Protein AF-0000000073383209 (afdb_homodimer)

InterPro domains:
  IPR020946 Flavin monooxygenase-like [PF00743] (28-211)
  IPR036188 FAD/NAD(P)-binding domain superfamily [G3DSA:3.50.50.60] (12-182)
  IPR036188 FAD/NAD(P)-binding domain superfamily [G3DSA:3.50.50.60] (376-555)
  IPR036188 FAD/NAD(P)-binding domain superfamily [SSF51905] (26-517)
  IPR036188 FAD/NAD(P)-binding domain superfamily [SSF51905] (165-401)
  IPR050775 Baeyer-Villiger monooxygenase-like [PTHR43098] (10-554)

pLDDT: mean 94.43, std 7.64, range [43.81, 98.88]

Solvent-accessible surface area (backbone atoms only — not comparable to full-atom values): 56831 Å² total; per-residue (Å²): 121,82,70,86,75,59,72,65,75,47,40,54,83,70,70,62,55,76,76,39,21,56,72,32,79,41,45,29,39,28,32,20,39,17,69,46,21,47,53,39,47,57,48,37,51,74,71,70,42,51,57,38,27,34,18,46,47,88,63,69,36,36,68,46,62,36,32,49,35,62,58,37,55,52,85,50,48,61,79,56,62,46,71,87,50,62,80,60,42,77,87,53,79,61,67,33,40,48,42,33,26,68,54,48,46,52,48,43,52,49,38,31,72,68,66,56,50,68,84,39,42,22,57,18,33,27,63,48,27,32,37,51,38,77,89,79,36,27,32,42,35,30,30,67,70,68,32,33,34,36,18,47,30,40,38,42,21,58,43,31,70,56,24,70,44,74,78,88,47,48,42,57,86,51,36,69,48,51,61,39,40,44,72,62,28,58,91,64,85,78,85,40,67,76,28,33,32,36,33,38,28,39,47,61,62,22,46,29,32,46,52,52,39,49,87,48,29,41,29,35,39,38,36,29,62,59,64,51,68,58,38,47,37,70,76,47,78,43,57,65,66,64,50,60,36,33,51,84,47,43,69,49,49,54,55,34,10,48,64,12,46,34,26,34,85,49,34,57,35,92,50,44,57,82,78,42,53,70,68,52,42,52,52,51,51,48,47,30,56,70,68,18,40,58,32,62,67,54,35,27,49,59,37,30,55,52,32,71,71,43,17,49,56,56,38,51,53,50,36,54,62,52,41,74,51,36,78,50,68,69,56,25,44,63,55,45,41,92,63,69,94,56,70,54,70,48,47,84,58,32,67,33,87,52,49,60,50,37,62,62,38,91,43,28,44,80,40,77,25,66,93,38,41,79,58,32,30,36,54,51,28,44,27,30,64,85,63,55,71,47,71,39,45,36,38,38,40,25,69,57,48,37,46,37,54,39,36,61,41,64,25,44,36,30,29,68,85,67,49,41,48,47,66,67,36,58,85,37,82,63,31,31,83,17,30,32,33,55,49,36,55,40,37,36,40,36,45,24,44,44,19,41,35,93,63,32,43,63,46,42,51,24,48,58,47,35,52,50,51,45,52,51,51,51,49,30,64,73,68,44,41,50,40,43,27,42,31,64,66,40,16,51,52,38,43,51,48,30,47,52,47,33,69,60,34,51,40,82,78,41,87,19,74,53,22,38,30,82,56,87,83,54,48,85,38,71,39,31,32,66,72,28,40,34,60,48,54,54,58,55,53,67,30,58,92,78,46,67,55,43,48,78,40,67,104,124,82,70,85,76,60,73,64,74,48,40,54,82,70,71,62,56,78,76,39,21,55,71,34,79,40,46,28,38,28,34,20,38,18,67,44,21,48,51,40,48,58,48,38,50,74,71,72,44,51,57,39,28,35,17,45,46,88,62,68,36,38,67,46,61,36,32,50,36,62,58,38,54,53,82,49,47,60,79,55,62,45,71,85,50,62,78,61,44,77,88,52,81,59,66,34,40,48,42,34,27,69,54,49,47,52,48,43,53,50,39,32,73,69,67,56,51,66,82,39,41,24,59,18,33,27,63,50,28,34,38,51,38,76,88,80,36,27,33,44,35,31,32,67,71,69,32,32,34,37,17,45,32,39,36,41,21,59,44,30,70,56,25,70,45,74,80,89,47,50,43,57,86,52,36,69,46,49,61,40,40,44,74,60,28,59,92,63,84,79,87,43,69,76,29,33,33,36,33,39,28,38,47,61,62,22,45,29,31,46,52,51,40,50,86,48,28,42,28,36,39,38,36,31,63,59,64,50,67,57,39,47,36,70,77,47,78,44,55,66,65,64,51,61,36,35,51,84,45,43,68,48,50,54,54,36,11,48,64,12,46,36,25,36,86,50,33,57,36,93,49,42,58,81,78,42,53,72,67,52,44,51,52,51,52,49,48,30,58,70,67,19,40,56,33,61,66,53,35,28,48,61,40,31,56,52,30,71,71,43,17,48,56,54,38,50,54,50,37,56,62,52,42,73,52,35,79,50,68,68,57,25,42,63,56,44,41,91,64,69,94,57,68,55,69,48,45,84,57,32,66,31,88,53,49,61,50,37,63,63,39,91,46,28,43,81,41,78,25,65,93,37,42,78,59,31,30,35,55,50,28,44,27,30,64,86,62,53,71,46,71,38,45,36,38,38,41,24,70,56,47,36,47,37,52,40,36,63,42,65,26,44,37,31,30,68,85,65,48,41,48,47,67,67,38,57,86,38,82,62,31,32,83,17,29,33,32,54,48,38,54,39,37,36,40,38,45,23,44,44,19,42,35,93,61,31,41,63,44,42,50,24,47,58,49,36,51,51,50,46,53,50,50,51,50,29,63,74,67,44,42,49,39,43,28,42,32,64,67,40,16,52,53,38,44,50,49,29,46,53,47,32,68,60,34,50,41,81,77,42,86,19,75,55,22,38,30,81,57,86,84,52,47,84,40,71,39,31,32,66,73,28,39,34,61,47,54,53,58,56,52,67,29,58,91,78,45,66,56,42,48,77,39,66,107

Sequence (1110 aa):
MPVRRELADNATRGPTDGNYADELDVDVLIVGAGFGGIYSLYEMRKLGLKAVIYEAGNDIGGTWRWNCYPGAGVDSEVPEYQLSIPETWKDWTWSTNYPNYEDLRKYFDHVDKVLDIKKDCAFNSVVVGAHFHTVEGRWHIRTADGRTARAKYFIIAAGFAAKRYIPEWPGIEKFKGIVHHSSFWPDEKIDVRGKRCAIIGTGASGVQVTQAWGPEAGELKVFQRTPNLAVPMRKRSLTVEEQEGAKAFYPELFRYREKCFAGFLYTWCERGVFEDSEEEREQFLEKLWSDGGFRYWVANYKDYLYDAKANRVVYDFWRKKVRERINDPKDQELLAPSEPPHPWGVKRPCLEYDYYEQFNRPNVDLVDIKDNSIVDFTEKGIKLQDGTEYEFDVVCIATGFDITTGGMTSMGLHSIHGDSLKEEWKSGAFTYLGMTVSGYPNMFHLYGPHGPTLLSNGPTTVEIQGRWIADAIKQMERQGIKYINPTAKAAKEWKAKINELSDKTLFPTTKSTYMGGSMPGKVFEQVNYAGGEYPYSKEIRAVLPKFNGFDIVKRMPVRRELADNATRGPTDGNYADELDVDVLIVGAGFGGIYSLYEMRKLGLKAVIYEAGNDIGGTWRWNCYPGAGVDSEVPEYQLSIPETWKDWTWSTNYPNYEDLRKYFDHVDKVLDIKKDCAFNSVVVGAHFHTVEGRWHIRTADGRTARAKYFIIAAGFAAKRYIPEWPGIEKFKGIVHHSSFWPDEKIDVRGKRCAIIGTGASGVQVTQAWGPEAGELKVFQRTPNLAVPMRKRSLTVEEQEGAKAFYPELFRYREKCFAGFLYTWCERGVFEDSEEEREQFLEKLWSDGGFRYWVANYKDYLYDAKANRVVYDFWRKKVRERINDPKDQELLAPSEPPHPWGVKRPCLEYDYYEQFNRPNVDLVDIKDNSIVDFTEKGIKLQDGTEYEFDVVCIATGFDITTGGMTSMGLHSIHGDSLKEEWKSGAFTYLGMTVSGYPNMFHLYGPHGPTLLSNGPTTVEIQGRWIADAIKQMERQGIKYINPTAKAAKEWKAKINELSDKTLFPTTKSTYMGGSMPGKVFEQVNYAGGEYPYSKEIRAVLPKFNGFDIVKR

Structure (mmCIF, N/CA/C/O backbone):
data_AF-0000000073383209-model_v1
#
loop_
_entity.id
_entity.type
_entity.pdbx_description
1 polymer 'Steroid monooxygenase'
#
loop_
_atom_site.group_PDB
_atom_site.id
_atom_site.type_symbol
_atom_site.label_atom_id
_atom_site.label_alt_id
_atom_site.label_comp_id
_atom_site.label_asym_id
_atom_site.label_entity_id
_atom_site.label_seq_id
_atom_site.pdbx_PDB_ins_code
_atom_site.Cartn_x
_atom_site.Cartn_y
_atom_site.Cartn_z
_atom_site.occupancy
_atom_site.B_iso_or_equiv
_atom_site.auth_seq_id
_atom_site.auth_comp_id
_atom_site.auth_asym_id
_atom_site.auth_atom_id
_atom_site.pdbx_PDB_model_num
ATOM 1 N N . MET A 1 1 ? 0.176 41.156 29.25 1 43.81 1 MET A N 1
ATOM 2 C CA . MET A 1 1 ? 1.408 40.906 28.5 1 43.81 1 MET A CA 1
ATOM 3 C C . MET A 1 1 ? 1.135 40.844 27 1 43.81 1 MET A C 1
ATOM 5 O O . MET A 1 1 ? 0.091 40.344 26.578 1 43.81 1 MET A O 1
ATOM 9 N N . PRO A 1 2 ? 1.908 41.656 26.266 1 52.34 2 PRO A N 1
ATOM 10 C CA . PRO A 1 2 ? 1.666 41.688 24.828 1 52.34 2 PRO A CA 1
ATOM 11 C C . PRO A 1 2 ? 1.692 40.281 24.188 1 52.34 2 PRO A C 1
ATOM 13 O O . PRO A 1 2 ? 2.418 39.406 24.656 1 52.34 2 PRO A O 1
ATOM 16 N N . VAL A 1 3 ? 0.659 39.969 23.406 1 59.34 3 VAL A N 1
ATOM 17 C CA . VAL A 1 3 ? 0.584 38.75 22.641 1 59.34 3 VAL A CA 1
ATOM 18 C C . VAL A 1 3 ? 1.879 38.531 21.859 1 59.34 3 VAL A C 1
ATOM 20 O O . VAL A 1 3 ? 2.334 39.438 21.156 1 59.34 3 VAL A O 1
ATOM 23 N N . ARG A 1 4 ? 2.693 37.562 22.297 1 59.03 4 ARG A N 1
ATOM 24 C CA . ARG A 1 4 ? 3.924 37.219 21.578 1 59.03 4 ARG A CA 1
ATOM 25 C C . ARG A 1 4 ? 3.643 36.938 20.109 1 59.03 4 ARG A C 1
ATOM 27 O O . ARG A 1 4 ? 2.775 36.094 19.797 1 59.03 4 ARG A O 1
ATOM 34 N N . ARG A 1 5 ? 4.309 37.594 19.141 1 59.88 5 ARG A N 1
ATOM 35 C CA . ARG A 1 5 ? 3.955 37.469 17.734 1 59.88 5 ARG A CA 1
ATOM 36 C C . ARG A 1 5 ? 5.094 36.844 16.938 1 59.88 5 ARG A C 1
ATOM 38 O O . ARG A 1 5 ? 4.863 36.188 15.914 1 59.88 5 ARG A O 1
ATOM 45 N N . GLU A 1 6 ? 6.34 37 17.453 1 61.88 6 GLU A N 1
ATOM 46 C CA . GLU A 1 6 ? 7.414 36.594 16.547 1 61.88 6 GLU A CA 1
ATOM 47 C C . GLU A 1 6 ? 8.328 35.562 17.188 1 61.88 6 GLU A C 1
ATOM 49 O O . GLU A 1 6 ? 8.641 35.625 18.375 1 61.88 6 GLU A O 1
ATOM 54 N N . LEU A 1 7 ? 8.797 34.625 16.422 1 65.25 7 LEU A N 1
ATOM 55 C CA . LEU A 1 7 ? 9.695 33.562 16.828 1 65.25 7 LEU A CA 1
ATOM 56 C C . LEU A 1 7 ? 11.047 34.125 17.266 1 65.25 7 LEU A C 1
ATOM 58 O O . LEU A 1 7 ? 11.695 33.562 18.156 1 65.25 7 LEU A O 1
ATOM 62 N N . ALA A 1 8 ? 11.523 35.125 16.688 1 63.34 8 ALA A N 1
ATOM 63 C CA . ALA A 1 8 ? 12.828 35.719 16.953 1 63.34 8 ALA A CA 1
ATOM 64 C C . ALA A 1 8 ? 12.953 36.125 18.422 1 63.34 8 ALA A C 1
ATOM 66 O O . ALA A 1 8 ? 14.062 36.188 18.953 1 63.34 8 ALA A O 1
ATOM 67 N N . ASP A 1 9 ? 11.781 36.312 19 1 65.12 9 ASP A N 1
ATOM 68 C CA . ASP A 1 9 ? 11.773 36.75 20.391 1 65.12 9 ASP A CA 1
ATOM 69 C C . ASP A 1 9 ? 12.227 35.625 21.328 1 65.12 9 ASP A C 1
ATOM 71 O O . ASP A 1 9 ? 12.539 35.844 22.484 1 65.12 9 ASP A O 1
ATOM 75 N N . ASN A 1 10 ? 12.367 34.5 20.781 1 68.69 10 ASN A N 1
ATOM 76 C CA . ASN A 1 10 ? 12.789 33.344 21.578 1 68.69 10 ASN A CA 1
ATOM 77 C C . ASN A 1 10 ? 14.305 33.219 21.594 1 68.69 10 ASN A C 1
ATOM 79 O O . ASN A 1 10 ? 14.844 32.375 22.344 1 68.69 10 ASN A O 1
ATOM 83 N N . ALA A 1 11 ? 15 33.969 20.812 1 76.06 11 ALA A N 1
ATOM 84 C CA . ALA A 1 11 ? 16.453 33.844 20.703 1 76.06 11 ALA A CA 1
ATOM 85 C C . ALA A 1 11 ? 17.141 34.281 22 1 76.06 11 ALA A C 1
ATOM 87 O O . ALA A 1 11 ? 16.781 35.281 22.594 1 76.06 11 ALA A O 1
ATOM 88 N N . THR A 1 12 ? 17.922 33.406 22.547 1 76.56 12 THR A N 1
ATOM 89 C CA . THR A 1 12 ? 18.75 33.75 23.703 1 76.56 12 THR A CA 1
ATOM 90 C C . THR A 1 12 ? 20.219 33.406 23.438 1 76.56 12 THR A C 1
ATOM 92 O O . THR A 1 12 ? 20.516 32.375 22.812 1 76.56 12 THR A O 1
ATOM 95 N N . ARG A 1 13 ? 21.062 34.438 23.766 1 76.75 13 ARG A N 1
ATOM 96 C CA . ARG A 1 13 ? 22.484 34.188 23.578 1 76.75 13 ARG A CA 1
ATOM 97 C C . ARG A 1 13 ? 23.062 33.375 24.75 1 76.75 13 ARG A C 1
ATOM 99 O O . ARG A 1 13 ? 22.938 33.812 25.906 1 76.75 13 ARG A O 1
ATOM 106 N N . GLY A 1 14 ? 23.25 32.156 24.531 1 69.94 14 GLY A N 1
ATOM 107 C CA . GLY A 1 14 ? 23.828 31.297 25.562 1 69.94 14 GLY A CA 1
ATOM 108 C C . GLY A 1 14 ? 25.281 30.938 25.312 1 69.94 14 GLY A C 1
ATOM 109 O O . GLY A 1 14 ? 26.094 31.828 25.016 1 69.94 14 GLY A O 1
ATOM 110 N N . PRO A 1 15 ? 25.656 29.641 25.359 1 77.75 15 PRO A N 1
ATOM 111 C CA . PRO A 1 15 ? 27.016 29.141 25.156 1 77.75 15 PRO A CA 1
ATOM 112 C C . PRO A 1 15 ? 27.562 29.469 23.766 1 77.75 15 PRO A C 1
ATOM 114 O O . PRO A 1 15 ? 26.781 29.703 22.828 1 77.75 15 PRO A O 1
ATOM 117 N N . THR A 1 16 ? 28.812 29.531 23.656 1 84.69 16 THR A N 1
ATOM 118 C CA . THR A 1 16 ? 29.422 29.906 22.375 1 84.69 16 THR A CA 1
ATOM 119 C C . THR A 1 16 ? 30.344 28.781 21.875 1 84.69 16 THR A C 1
ATOM 121 O O . THR A 1 16 ? 31.281 29.047 21.125 1 84.69 16 THR A O 1
ATOM 124 N N . ASP A 1 17 ? 30.156 27.578 22.328 1 87.88 17 ASP A N 1
ATOM 125 C CA . ASP A 1 17 ? 30.984 26.453 21.922 1 87.88 17 ASP A CA 1
ATOM 126 C C . ASP A 1 17 ? 30.125 25.344 21.297 1 87.88 17 ASP A C 1
ATOM 128 O O . ASP A 1 17 ? 28.906 25.391 21.375 1 87.88 17 ASP A O 1
ATOM 132 N N . GLY A 1 18 ? 30.828 24.438 20.578 1 93.19 18 GLY A N 1
ATOM 133 C CA . GLY A 1 18 ? 30.109 23.328 19.969 1 93.19 18 GLY A CA 1
ATOM 134 C C . GLY A 1 18 ? 29.109 23.766 18.922 1 93.19 18 GLY A C 1
ATOM 135 O O . GLY A 1 18 ? 29.438 24.547 18.016 1 93.19 18 GLY A O 1
ATOM 136 N N . ASN A 1 19 ? 27.906 23.312 19.141 1 94.75 19 ASN A N 1
ATOM 137 C CA . ASN A 1 19 ? 26.859 23.625 18.172 1 94.75 19 ASN A CA 1
ATOM 138 C C . ASN A 1 19 ? 26.406 25.078 18.297 1 94.75 19 ASN A C 1
ATOM 140 O O . ASN A 1 19 ? 25.719 25.594 17.406 1 94.75 19 ASN A O 1
ATOM 144 N N . TYR A 1 20 ? 26.844 25.75 19.344 1 94.31 20 TYR A N 1
ATOM 145 C CA . TYR A 1 20 ? 26.484 27.125 19.609 1 94.31 20 TYR A CA 1
ATOM 146 C C . TYR A 1 20 ? 27.609 28.078 19.219 1 94.31 20 TYR A C 1
ATOM 148 O O . TYR A 1 20 ? 27.609 29.25 19.578 1 94.31 20 TYR A O 1
ATOM 156 N N . ALA A 1 21 ? 28.578 27.594 18.516 1 95 21 ALA A N 1
ATOM 157 C CA . ALA A 1 21 ? 29.734 28.406 18.125 1 95 21 ALA A CA 1
ATOM 158 C C . ALA A 1 21 ? 29.312 29.641 17.359 1 95 21 ALA A C 1
ATOM 160 O O . ALA A 1 21 ? 28.312 29.625 16.641 1 95 21 ALA A O 1
ATOM 161 N N . ASP A 1 22 ? 30.109 30.703 17.484 1 94.88 22 ASP A N 1
ATOM 162 C CA . ASP A 1 22 ? 29.844 31.953 16.781 1 94.88 22 ASP A CA 1
ATOM 163 C C . ASP A 1 22 ? 29.969 31.766 15.266 1 94.88 22 ASP A C 1
ATOM 165 O O . ASP A 1 22 ? 29.281 32.438 14.5 1 94.88 22 ASP A O 1
ATOM 169 N N . GLU A 1 23 ? 30.875 30.938 14.938 1 96.56 23 GLU A N 1
ATOM 170 C CA . GLU A 1 23 ? 31.062 30.562 13.539 1 96.56 23 GLU A CA 1
ATOM 171 C C . GLU A 1 23 ? 31.078 29.031 13.391 1 96.56 23 GLU A C 1
ATOM 173 O O . GLU A 1 23 ? 32.125 28.406 13.578 1 96.56 23 GLU A O 1
ATOM 178 N N . LEU A 1 24 ? 29.969 28.562 13 1 97.31 24 LEU A N 1
ATOM 179 C CA . LEU A 1 24 ? 29.844 27.109 12.875 1 97.31 24 LEU A CA 1
ATOM 180 C C . LEU A 1 24 ? 30.094 26.672 11.438 1 97.31 24 LEU A C 1
ATOM 182 O O . LEU A 1 24 ? 29.641 27.312 10.492 1 97.31 24 LEU A O 1
ATOM 186 N N . ASP A 1 25 ? 30.906 25.656 11.25 1 97.94 25 ASP A N 1
ATOM 187 C CA . ASP A 1 25 ? 31.156 25.062 9.953 1 97.94 25 ASP A CA 1
ATOM 188 C C . ASP A 1 25 ? 30.75 23.578 9.938 1 97.94 25 ASP A C 1
ATOM 190 O O . ASP A 1 25 ? 31.359 22.766 10.633 1 97.94 25 ASP A O 1
ATOM 194 N N . VAL A 1 26 ? 29.734 23.234 9.164 1 98.56 26 VAL A N 1
ATOM 195 C CA . VAL A 1 26 ? 29.203 21.875 9.164 1 98.56 26 VAL A CA 1
ATOM 196 C C . VAL A 1 26 ? 28.859 21.453 7.734 1 98.56 26 VAL A C 1
ATOM 198 O O . VAL A 1 26 ? 28.875 22.281 6.82 1 98.56 26 VAL A O 1
ATOM 201 N N . ASP A 1 27 ? 28.625 20.156 7.504 1 98.75 27 ASP A N 1
ATOM 202 C CA . ASP A 1 27 ? 28.188 19.688 6.199 1 98.75 27 ASP A CA 1
ATOM 203 C C . ASP A 1 27 ? 26.719 20.031 5.961 1 98.75 27 ASP A C 1
ATOM 205 O O . ASP A 1 27 ? 26.344 20.422 4.852 1 98.75 27 ASP A O 1
ATOM 209 N N . VAL A 1 28 ? 25.922 19.844 7.004 1 98.88 28 VAL A N 1
ATOM 210 C CA . VAL A 1 28 ? 24.469 20.047 6.883 1 98.88 28 VAL A CA 1
ATOM 211 C C . VAL A 1 28 ? 23.969 20.875 8.062 1 98.88 28 VAL A C 1
ATOM 213 O O . VAL A 1 28 ? 24.266 20.578 9.219 1 98.88 28 VAL A O 1
ATOM 216 N N . LEU A 1 29 ? 23.281 21.906 7.816 1 98.88 29 LEU A N 1
ATOM 217 C CA . LEU A 1 29 ? 22.516 22.609 8.836 1 98.88 29 LEU A CA 1
ATOM 218 C C . LEU A 1 29 ? 21.016 22.391 8.664 1 98.88 29 LEU A C 1
ATOM 220 O O . LEU A 1 29 ? 20.484 22.578 7.57 1 98.88 29 LEU A O 1
ATOM 224 N N . ILE A 1 30 ? 20.375 21.922 9.703 1 98.81 30 ILE A N 1
ATOM 225 C CA . ILE A 1 30 ? 18.938 21.641 9.719 1 98.81 30 ILE A CA 1
ATOM 226 C C . ILE A 1 30 ? 18.219 22.656 10.609 1 98.81 30 ILE A C 1
ATOM 228 O O . ILE A 1 30 ? 18.672 22.953 11.711 1 98.81 30 ILE A O 1
ATOM 232 N N . VAL A 1 31 ? 17.156 23.203 10.094 1 97.44 31 VAL A N 1
ATOM 233 C CA . VAL A 1 31 ? 16.375 24.156 10.883 1 97.44 31 VAL A CA 1
ATOM 234 C C . VAL A 1 31 ? 15.102 23.5 11.391 1 97.44 31 VAL A C 1
ATOM 236 O O . VAL A 1 31 ? 14.227 23.125 10.602 1 97.44 31 VAL A O 1
ATOM 239 N N . GLY A 1 32 ? 14.953 23.375 12.719 1 96.5 32 GLY A N 1
ATOM 240 C CA . GLY A 1 32 ? 13.781 22.781 13.336 1 96.5 32 GLY A CA 1
ATOM 241 C C . GLY A 1 32 ? 14.039 21.375 13.867 1 96.5 32 GLY A C 1
ATOM 242 O O . GLY A 1 32 ? 14.602 20.531 13.172 1 96.5 32 GLY A O 1
ATOM 243 N N . ALA A 1 33 ? 13.578 21.172 15.109 1 97.38 33 ALA A N 1
ATOM 244 C CA . ALA A 1 33 ? 13.82 19.891 15.758 1 97.38 33 ALA A CA 1
ATOM 245 C C . ALA A 1 33 ? 12.508 19.156 16.016 1 97.38 33 ALA A C 1
ATOM 247 O O . ALA A 1 33 ? 12.305 18.594 17.094 1 97.38 33 ALA A O 1
ATOM 248 N N . GLY A 1 34 ? 11.586 19.25 15.062 1 96.81 34 GLY A N 1
ATOM 249 C CA . GLY A 1 34 ? 10.414 18.375 15.055 1 96.81 34 GLY A CA 1
ATOM 250 C C . GLY A 1 34 ? 10.664 17.047 14.367 1 96.81 34 GLY A C 1
ATOM 251 O O . GLY A 1 34 ? 11.812 16.609 14.242 1 96.81 34 GLY A O 1
ATOM 252 N N . PHE A 1 35 ? 9.617 16.359 13.93 1 97.5 35 PHE A N 1
ATOM 253 C CA . PHE A 1 35 ? 9.727 15.07 13.258 1 97.5 35 PHE A CA 1
ATOM 254 C C . PHE A 1 35 ? 10.656 15.156 12.055 1 97.5 35 PHE A C 1
ATOM 256 O O . PHE A 1 35 ? 11.531 14.305 11.875 1 97.5 35 PHE A O 1
ATOM 263 N N . GLY A 1 36 ? 10.445 16.203 11.234 1 97.81 36 GLY A N 1
ATOM 264 C CA . GLY A 1 36 ? 11.227 16.359 10.016 1 97.81 36 GLY A CA 1
ATOM 265 C C . GLY A 1 36 ? 12.703 16.562 10.266 1 97.81 36 GLY A C 1
ATOM 266 O O . GLY A 1 36 ? 13.539 15.922 9.625 1 97.81 36 GLY A O 1
ATOM 267 N N . GLY A 1 37 ? 13.023 17.453 11.195 1 98.44 37 GLY A N 1
ATOM 268 C CA . GLY A 1 37 ? 14.414 17.719 11.523 1 98.44 37 GLY A CA 1
ATOM 269 C C . GLY A 1 37 ? 15.117 16.516 12.133 1 98.44 37 GLY A C 1
ATOM 270 O O . GLY A 1 37 ? 16.25 16.219 11.781 1 98.44 37 GLY A O 1
ATOM 271 N N . ILE A 1 38 ? 14.469 15.867 13.008 1 98.69 38 ILE A N 1
ATOM 272 C CA . ILE A 1 38 ? 15.047 14.719 13.688 1 98.69 38 ILE A CA 1
ATOM 273 C C . ILE A 1 38 ? 15.289 13.594 12.688 1 98.69 38 ILE A C 1
ATOM 275 O O . ILE A 1 38 ? 16.359 12.961 12.695 1 98.69 38 ILE A O 1
ATOM 279 N N . TYR A 1 39 ? 14.344 13.32 11.836 1 98.75 39 TYR A N 1
ATOM 280 C CA . TYR A 1 39 ? 14.516 12.289 10.812 1 98.75 39 TYR A CA 1
ATOM 281 C C . TYR A 1 39 ? 15.656 12.641 9.867 1 98.75 39 TYR A C 1
ATOM 283 O O . TYR A 1 39 ? 16.453 11.773 9.492 1 98.75 39 TYR A O 1
ATOM 291 N N . SER A 1 40 ? 15.727 13.906 9.453 1 98.75 40 SER A N 1
ATOM 292 C CA . SER A 1 40 ? 16.812 14.359 8.594 1 98.75 40 SER A CA 1
ATOM 293 C C . SER A 1 40 ? 18.172 14.156 9.266 1 98.75 40 SER A C 1
ATOM 295 O O . SER A 1 40 ? 19.109 13.656 8.648 1 98.75 40 SER A O 1
ATOM 297 N N . LEU A 1 41 ? 18.234 14.547 10.539 1 98.88 41 LEU A N 1
ATOM 298 C CA . LEU A 1 41 ? 19.484 14.352 11.289 1 98.88 41 LEU A CA 1
ATOM 299 C C . LEU A 1 41 ? 19.859 12.875 11.32 1 98.88 41 LEU A C 1
ATOM 301 O O . LEU A 1 41 ? 21.031 12.531 11.086 1 98.88 41 LEU A O 1
ATOM 305 N N . TYR A 1 42 ? 18.891 12.047 11.625 1 98.75 42 TYR A N 1
ATOM 306 C CA . TYR A 1 42 ? 19.078 10.602 11.68 1 98.75 42 TYR A CA 1
ATOM 307 C C . TYR A 1 42 ? 19.688 10.086 10.375 1 98.75 42 TYR A C 1
ATOM 309 O O . TYR A 1 42 ? 20.656 9.32 10.398 1 98.75 42 TYR A O 1
ATOM 317 N N . GLU A 1 43 ? 19.188 10.508 9.25 1 98.44 43 GLU A N 1
ATOM 318 C CA . GLU A 1 43 ? 19.656 10.07 7.938 1 98.44 43 GLU A CA 1
ATOM 319 C C . GLU A 1 43 ? 21.047 10.633 7.625 1 98.44 43 GLU A C 1
ATOM 321 O O . GLU A 1 43 ? 21.875 9.945 7.043 1 98.44 43 GLU A O 1
ATOM 326 N N . MET A 1 44 ? 21.281 11.914 7.973 1 98.75 44 MET A N 1
ATOM 327 C CA . MET A 1 44 ? 22.562 12.531 7.688 1 98.75 44 MET A CA 1
ATOM 328 C C . MET A 1 44 ? 23.688 11.859 8.477 1 98.75 44 MET A C 1
ATOM 330 O O . MET A 1 44 ? 24.797 11.711 7.984 1 98.75 44 MET A O 1
ATOM 334 N N . ARG A 1 45 ? 23.359 11.5 9.75 1 98.5 45 ARG A N 1
ATOM 335 C CA . ARG A 1 45 ? 24.312 10.766 10.57 1 98.5 45 ARG A CA 1
ATOM 336 C C . ARG A 1 45 ? 24.75 9.469 9.883 1 98.5 45 ARG A C 1
ATOM 338 O O . ARG A 1 45 ? 25.922 9.125 9.883 1 98.5 45 ARG A O 1
ATOM 345 N N . LYS A 1 46 ? 23.828 8.828 9.289 1 96.62 46 LYS A N 1
ATOM 346 C CA . LYS A 1 46 ? 24.109 7.562 8.609 1 96.62 46 LYS A CA 1
ATOM 347 C C . LYS A 1 46 ? 25.031 7.77 7.422 1 96.62 46 LYS A C 1
ATOM 349 O O . LYS A 1 46 ? 25.781 6.863 7.047 1 96.62 46 LYS A O 1
ATOM 354 N N . LEU A 1 47 ? 24.953 8.977 6.828 1 97.19 47 LEU A N 1
ATOM 355 C CA . LEU A 1 47 ? 25.797 9.297 5.68 1 97.19 47 LEU A CA 1
ATOM 356 C C . LEU A 1 47 ? 27.188 9.75 6.133 1 97.19 47 LEU A C 1
ATOM 358 O O . LEU A 1 47 ? 28.047 10.039 5.301 1 97.19 47 LEU A O 1
ATOM 362 N N . GLY A 1 48 ? 27.422 9.828 7.469 1 97.62 48 GLY A N 1
ATOM 363 C CA . GLY A 1 48 ? 28.703 10.25 8 1 97.62 48 GLY A CA 1
ATOM 364 C C . GLY A 1 48 ? 28.938 11.742 7.891 1 97.62 48 GLY A C 1
ATOM 365 O O . GLY A 1 48 ? 30.078 12.203 7.949 1 97.62 48 GLY A O 1
ATOM 366 N N . LEU A 1 49 ? 27.891 12.508 7.715 1 98.5 49 LEU A N 1
ATOM 367 C CA . LEU A 1 49 ? 28.016 13.953 7.547 1 98.5 49 LEU A CA 1
ATOM 368 C C . LEU A 1 49 ? 27.859 14.672 8.883 1 98.5 49 LEU A C 1
ATOM 370 O O . LEU A 1 49 ? 27.047 14.273 9.719 1 98.5 49 LEU A O 1
ATOM 374 N N . LYS A 1 50 ? 28.609 15.664 9.078 1 98.5 50 LYS A N 1
ATOM 375 C CA . LYS A 1 50 ? 28.438 16.531 10.25 1 98.5 50 LYS A CA 1
ATOM 376 C C . LYS A 1 50 ? 27.188 17.406 10.102 1 98.5 50 LYS A C 1
ATOM 378 O O . LYS A 1 50 ? 27.188 18.359 9.32 1 98.5 50 LYS A O 1
ATOM 383 N N . ALA A 1 51 ? 26.172 17.109 10.906 1 98.75 51 ALA A N 1
ATOM 384 C CA . ALA A 1 51 ? 24.906 17.812 10.82 1 98.75 51 ALA A CA 1
ATOM 385 C C . ALA A 1 51 ? 24.5 18.391 12.172 1 98.75 51 ALA A C 1
ATOM 387 O O . ALA A 1 51 ? 24.703 17.766 13.211 1 98.75 51 ALA A O 1
ATOM 388 N N . VAL A 1 52 ? 23.969 19.578 12.156 1 98.75 52 VAL A N 1
ATOM 389 C CA . VAL A 1 52 ? 23.516 20.266 13.359 1 98.75 52 VAL A CA 1
ATOM 390 C C . VAL A 1 52 ? 22.109 20.812 13.141 1 98.75 52 VAL A C 1
ATOM 392 O O . VAL A 1 52 ? 21.781 21.266 12.039 1 98.75 52 VAL A O 1
ATOM 395 N N . ILE A 1 53 ? 21.281 20.766 14.211 1 98.69 53 ILE A N 1
ATOM 396 C CA . ILE A 1 53 ? 19.938 21.344 14.188 1 98.69 53 ILE A CA 1
ATOM 397 C C . ILE A 1 53 ? 19.922 22.672 14.922 1 98.69 53 ILE A C 1
ATOM 399 O O . ILE A 1 53 ? 20.344 22.75 16.078 1 98.69 53 ILE A O 1
ATOM 403 N N . TYR A 1 54 ? 19.562 23.703 14.25 1 97.38 54 TYR A N 1
ATOM 404 C CA . TYR A 1 54 ? 19.156 24.938 14.922 1 97.38 54 TYR A CA 1
ATOM 405 C C . TYR A 1 54 ? 17.672 24.906 15.25 1 97.38 54 TYR A C 1
ATOM 407 O O . TYR A 1 54 ? 16.828 24.781 14.352 1 97.38 54 TYR A O 1
ATOM 415 N N . GLU A 1 55 ? 17.328 24.953 16.516 1 96 55 GLU A N 1
ATOM 416 C CA . GLU A 1 55 ? 15.945 24.922 17 1 96 55 GLU A CA 1
ATOM 417 C C . GLU A 1 55 ? 15.586 26.219 17.719 1 96 55 GLU A C 1
ATOM 419 O O . GLU A 1 55 ? 16.281 26.641 18.641 1 96 55 GLU A O 1
ATOM 424 N N . ALA A 1 56 ? 14.477 26.781 17.219 1 91.38 56 ALA A N 1
ATOM 425 C CA . ALA A 1 56 ? 14.031 28.047 17.781 1 91.38 56 ALA A CA 1
ATOM 426 C C . ALA A 1 56 ? 13.555 27.875 19.219 1 91.38 56 ALA A C 1
ATOM 428 O O . ALA A 1 56 ? 13.672 28.781 20.047 1 91.38 56 ALA A O 1
ATOM 429 N N . GLY A 1 57 ? 13 26.734 19.5 1 89.12 57 GLY A N 1
ATOM 430 C CA . GLY A 1 57 ? 12.516 26.438 20.844 1 89.12 57 GLY A CA 1
ATOM 431 C C . GLY A 1 57 ? 13.609 26 21.797 1 89.12 57 GLY A C 1
ATOM 432 O O . GLY A 1 57 ? 14.789 26.016 21.438 1 89.12 57 GLY A O 1
ATOM 433 N N . ASN A 1 58 ? 13.211 25.609 23.047 1 92.06 58 ASN A N 1
ATOM 434 C CA . ASN A 1 58 ? 14.172 25.266 24.078 1 92.06 58 ASN A CA 1
ATOM 435 C C . ASN A 1 58 ? 14.312 23.75 24.234 1 92.06 58 ASN A C 1
ATOM 437 O O . ASN A 1 58 ? 15.008 23.281 25.141 1 92.06 58 ASN A O 1
ATOM 441 N N . ASP A 1 59 ? 13.641 23.062 23.406 1 94.62 59 ASP A N 1
ATOM 442 C CA . ASP A 1 59 ? 13.703 21.609 23.422 1 94.62 59 ASP A CA 1
ATOM 443 C C . ASP A 1 59 ? 13.227 21.016 22.094 1 94.62 59 ASP A C 1
ATOM 445 O O . ASP A 1 59 ? 12.828 21.75 21.188 1 94.62 59 ASP A O 1
ATOM 449 N N . ILE A 1 60 ? 13.344 19.703 21.969 1 97 60 ILE A N 1
ATOM 450 C CA . ILE A 1 60 ? 12.906 19.047 20.734 1 97 60 ILE A CA 1
ATOM 451 C C . ILE A 1 60 ? 11.398 18.812 20.781 1 97 60 ILE A C 1
ATOM 453 O O . ILE A 1 60 ? 10.797 18.828 21.859 1 97 60 ILE A O 1
ATOM 457 N N . GLY A 1 61 ? 10.805 18.672 19.578 1 94.44 61 GLY A N 1
ATOM 458 C CA . GLY A 1 61 ? 9.383 18.344 19.5 1 94.44 61 GLY A CA 1
ATOM 459 C C . GLY A 1 61 ? 8.641 19.219 18.5 1 94.44 61 GLY A C 1
ATOM 460 O O . GLY A 1 61 ? 7.523 18.891 18.094 1 94.44 61 GLY A O 1
ATOM 461 N N . GLY A 1 62 ? 9.289 20.281 18.094 1 90.69 62 GLY A N 1
ATOM 462 C CA . GLY A 1 62 ? 8.688 21.141 17.078 1 90.69 62 GLY A CA 1
ATOM 463 C C . GLY A 1 62 ? 7.32 21.672 17.484 1 90.69 62 GLY A C 1
ATOM 464 O O . GLY A 1 62 ? 7.164 22.25 18.562 1 90.69 62 GLY A O 1
ATOM 465 N N . THR A 1 63 ? 6.344 21.359 16.656 1 88.12 63 THR A N 1
ATOM 466 C CA . THR A 1 63 ? 4.98 21.844 16.859 1 88.12 63 THR A CA 1
ATOM 467 C C . THR A 1 63 ? 4.453 21.438 18.234 1 88.12 63 THR A C 1
ATOM 469 O O . THR A 1 63 ? 3.705 22.203 18.859 1 88.12 63 THR A O 1
ATOM 472 N N . TRP A 1 64 ? 4.855 20.375 18.766 1 90.81 64 TRP A N 1
ATOM 473 C CA . TRP A 1 64 ? 4.297 19.844 20 1 90.81 64 TRP A CA 1
ATOM 474 C C . TRP A 1 64 ? 4.98 20.453 21.219 1 90.81 64 TRP A C 1
ATOM 476 O O . TRP A 1 64 ? 4.523 20.281 22.359 1 90.81 64 TRP A O 1
ATOM 486 N N . ARG A 1 65 ? 6.02 21.141 20.953 1 87.19 65 ARG A N 1
ATOM 487 C CA . ARG A 1 65 ? 6.605 21.969 22 1 87.19 65 ARG A CA 1
ATOM 488 C C . ARG A 1 65 ? 5.867 23.297 22.125 1 87.19 65 ARG A C 1
ATOM 490 O O . ARG A 1 65 ? 5.695 23.812 23.219 1 87.19 65 ARG A O 1
ATOM 497 N N . TRP A 1 66 ? 5.43 23.75 20.953 1 82.62 66 TRP A N 1
ATOM 498 C CA . TRP A 1 66 ? 4.82 25.078 20.891 1 82.62 66 TRP A CA 1
ATOM 499 C C . TRP A 1 66 ? 3.326 25 21.188 1 82.62 66 TRP A C 1
ATOM 501 O O . TRP A 1 66 ? 2.779 25.891 21.859 1 82.62 66 TRP A O 1
ATOM 511 N N . ASN A 1 67 ? 2.713 24.031 20.656 1 85.44 67 ASN A N 1
ATOM 512 C CA . ASN A 1 67 ? 1.272 23.891 20.828 1 85.44 67 ASN A CA 1
ATOM 513 C C . ASN A 1 67 ? 0.938 23.141 22.109 1 85.44 67 ASN A C 1
ATOM 515 O O . ASN A 1 67 ? 0.852 21.906 22.109 1 85.44 67 ASN A O 1
ATOM 519 N N . CYS A 1 68 ? 0.679 23.875 23.156 1 89.81 68 CYS A N 1
ATOM 520 C CA . CYS A 1 68 ? 0.35 23.25 24.422 1 89.81 68 CYS A CA 1
ATOM 521 C C . CYS A 1 68 ? -0.903 23.859 25.031 1 89.81 68 CYS A C 1
ATOM 523 O O . CYS A 1 68 ? -0.989 24.031 26.25 1 89.81 68 CYS A O 1
ATOM 525 N N . TYR A 1 69 ? -1.817 24.375 24.172 1 92.62 69 TYR A N 1
ATOM 526 C CA . TYR A 1 69 ? -3.1 24.906 24.625 1 92.62 69 TYR A CA 1
ATOM 527 C C . TYR A 1 69 ? -3.982 23.797 25.172 1 92.62 69 TYR A C 1
ATOM 529 O O . TYR A 1 69 ? -3.703 22.609 24.969 1 92.62 69 TYR A O 1
ATOM 537 N N . PRO A 1 70 ? -4.984 24.172 25.922 1 94.06 70 PRO A N 1
ATOM 538 C CA . PRO A 1 70 ? -5.855 23.156 26.516 1 94.06 70 PRO A CA 1
ATOM 539 C C . PRO A 1 70 ? -6.512 22.266 25.469 1 94.06 70 PRO A C 1
ATOM 541 O O . PRO A 1 70 ? -7.172 22.75 24.562 1 94.06 70 PRO A O 1
ATOM 544 N N . GLY A 1 71 ? -6.25 20.984 25.641 1 93.88 71 GLY A N 1
ATOM 545 C CA . GLY A 1 71 ? -6.887 20.016 24.75 1 93.88 71 GLY A CA 1
ATOM 546 C C . GLY A 1 71 ? -6.062 19.719 23.516 1 93.88 71 GLY A C 1
ATOM 547 O O . GLY A 1 71 ? -6.473 18.906 22.688 1 93.88 71 GLY A O 1
ATOM 548 N N . ALA A 1 72 ? -4.883 20.297 23.484 1 94.75 72 ALA A N 1
ATOM 549 C CA . ALA A 1 72 ? -4.059 20.094 22.297 1 94.75 72 ALA A CA 1
ATOM 550 C C . ALA A 1 72 ? -3.689 18.625 22.125 1 94.75 72 ALA A C 1
ATOM 552 O O . ALA A 1 72 ? -3.158 18 23.047 1 94.75 72 ALA A O 1
ATOM 553 N N . GLY A 1 73 ? -3.988 18.078 20.969 1 93.38 73 GLY A N 1
ATOM 554 C CA . GLY A 1 73 ? -3.674 16.688 20.625 1 93.38 73 GLY A CA 1
ATOM 555 C C . GLY A 1 73 ? -3.652 16.438 19.125 1 93.38 73 GLY A C 1
ATOM 556 O O . GLY A 1 73 ? -4.121 17.266 18.344 1 93.38 73 GLY A O 1
ATOM 557 N N . VAL A 1 74 ? -3.09 15.305 18.781 1 94.06 74 VAL A N 1
ATOM 558 C CA . VAL A 1 74 ? -2.936 14.984 17.359 1 94.06 74 VAL A CA 1
ATOM 559 C C . VAL A 1 74 ? -4.215 14.328 16.844 1 94.06 74 VAL A C 1
ATOM 561 O O . VAL A 1 74 ? -4.953 13.703 17.609 1 94.06 74 VAL A O 1
ATOM 564 N N . ASP A 1 75 ? -4.441 14.508 15.555 1 94.31 75 ASP A N 1
ATOM 565 C CA . ASP A 1 75 ? -5.609 13.922 14.906 1 94.31 75 ASP A CA 1
ATOM 566 C C . ASP A 1 75 ? -5.223 12.703 14.07 1 94.31 75 ASP A C 1
ATOM 568 O O . ASP A 1 75 ? -5.902 12.359 13.102 1 94.31 75 ASP A O 1
ATOM 572 N N . SER A 1 76 ? -4.098 12.141 14.312 1 95.56 76 SER A N 1
ATOM 573 C CA . SER A 1 76 ? -3.629 10.922 13.664 1 95.56 76 SER A CA 1
ATOM 574 C C . SER A 1 76 ? -3.441 9.789 14.672 1 95.56 76 SER A C 1
ATOM 576 O O . SER A 1 76 ? -2.834 9.992 15.727 1 95.56 76 SER A O 1
ATOM 578 N N . GLU A 1 77 ? -3.908 8.711 14.352 1 95.38 77 GLU A N 1
ATOM 579 C CA . GLU A 1 77 ? -3.895 7.574 15.258 1 95.38 77 GLU A CA 1
ATOM 580 C C . GLU A 1 77 ? -2.512 6.93 15.32 1 95.38 77 GLU A C 1
ATOM 582 O O . GLU A 1 77 ? -1.775 6.938 14.328 1 95.38 77 GLU A O 1
ATOM 587 N N . VAL A 1 78 ? -2.146 6.434 16.5 1 95.25 78 VAL A N 1
ATOM 588 C CA . VAL A 1 78 ? -0.971 5.574 16.594 1 95.25 78 VAL A CA 1
ATOM 589 C C . VAL A 1 78 ? -1.292 4.188 16.031 1 95.25 78 VAL A C 1
ATOM 591 O O . VAL A 1 78 ? -2.439 3.738 16.094 1 95.25 78 VAL A O 1
ATOM 594 N N . PRO A 1 79 ? -0.452 3.469 15.445 1 95.44 79 PRO A N 1
ATOM 595 C CA . PRO A 1 79 ? 0.972 3.812 15.43 1 95.44 79 PRO A CA 1
ATOM 596 C C . PRO A 1 79 ? 1.361 4.645 14.211 1 95.44 79 PRO A C 1
ATOM 598 O O . PRO A 1 79 ? 2.551 4.852 13.953 1 95.44 79 PRO A O 1
ATOM 601 N N . GLU A 1 80 ? 0.432 5.145 13.406 1 96.12 80 GLU A N 1
ATOM 602 C CA . GLU A 1 80 ? 0.782 5.812 12.156 1 96.12 80 GLU A CA 1
ATOM 603 C C . GLU A 1 80 ? 1.511 7.129 12.414 1 96.12 80 GLU A C 1
ATOM 605 O O . GLU A 1 80 ? 2.318 7.57 11.594 1 96.12 80 GLU A O 1
ATOM 610 N N . TYR A 1 81 ? 1.253 7.715 13.594 1 97.25 81 TYR A N 1
ATOM 611 C CA . TYR A 1 81 ? 1.834 9.016 13.906 1 97.25 81 TYR A CA 1
ATOM 612 C C . TYR A 1 81 ? 3.084 8.859 14.766 1 97.25 81 TYR A C 1
ATOM 614 O O . TYR A 1 81 ? 3.109 9.297 15.922 1 97.25 81 TYR A O 1
ATOM 622 N N . GLN A 1 82 ? 4.074 8.406 14.281 1 98.12 82 GLN A N 1
ATOM 623 C CA . GLN A 1 82 ? 5.391 8.281 14.891 1 98.12 82 GLN A CA 1
ATOM 624 C C . GLN A 1 82 ? 6.449 7.93 13.852 1 98.12 82 GLN A C 1
ATOM 626 O O . GLN A 1 82 ? 6.125 7.637 12.703 1 98.12 82 GLN A O 1
ATOM 631 N N . LEU A 1 83 ? 7.727 7.988 14.211 1 98.44 83 LEU A N 1
ATOM 632 C CA . LEU A 1 83 ? 8.805 7.625 13.297 1 98.44 83 LEU A CA 1
ATOM 633 C C . LEU A 1 83 ? 8.859 6.113 13.094 1 98.44 83 LEU A C 1
ATOM 635 O O . LEU A 1 83 ? 8.633 5.352 14.039 1 98.44 83 LEU A O 1
ATOM 639 N N . SER A 1 84 ? 9.195 5.668 11.93 1 98.31 84 SER A N 1
ATOM 640 C CA . SER A 1 84 ? 9.289 4.25 11.602 1 98.31 84 SER A CA 1
ATOM 641 C C . SER A 1 84 ? 10.656 3.686 11.969 1 98.31 84 SER A C 1
ATOM 643 O O . SER A 1 84 ? 10.984 2.551 11.609 1 98.31 84 SER A O 1
ATOM 645 N N . ILE A 1 85 ? 11.531 4.402 12.703 1 98.44 85 ILE A N 1
ATOM 646 C CA . ILE A 1 85 ? 12.844 3.959 13.164 1 98.44 85 ILE A CA 1
ATOM 647 C C . ILE A 1 85 ? 12.68 2.941 14.289 1 98.44 85 ILE A C 1
ATOM 649 O O . ILE A 1 85 ? 12.117 3.258 15.344 1 98.44 85 ILE A O 1
ATOM 653 N N . PRO A 1 86 ? 13.219 1.765 14.109 1 97.94 86 PRO A N 1
ATOM 654 C CA . PRO A 1 86 ? 12.945 0.696 15.078 1 97.94 86 PRO A CA 1
ATOM 655 C C . PRO A 1 86 ? 13.281 1.095 16.516 1 97.94 86 PRO A C 1
ATOM 657 O O . PRO A 1 86 ? 12.5 0.832 17.422 1 97.94 86 PRO A O 1
ATOM 660 N N . GLU A 1 87 ? 14.359 1.774 16.734 1 98.06 87 GLU A N 1
ATOM 661 C CA . GLU A 1 87 ? 14.797 2.182 18.062 1 98.06 87 GLU A CA 1
ATOM 662 C C . GLU A 1 87 ? 13.742 3.045 18.75 1 98.06 87 GLU A C 1
ATOM 664 O O . GLU A 1 87 ? 13.648 3.061 19.984 1 98.06 87 GLU A O 1
ATOM 669 N N . THR A 1 88 ? 12.93 3.703 17.969 1 98.56 88 THR A N 1
ATOM 670 C CA . THR A 1 88 ? 12.023 4.703 18.531 1 98.56 88 THR A CA 1
ATOM 671 C C . THR A 1 88 ? 10.688 4.07 18.891 1 98.56 88 THR A C 1
ATOM 673 O O . THR A 1 88 ? 9.867 4.688 19.594 1 98.56 88 THR A O 1
ATOM 676 N N . TRP A 1 89 ? 10.406 2.84 18.438 1 98 89 TRP A N 1
ATOM 677 C CA . TRP A 1 89 ? 9.07 2.322 18.703 1 98 89 TRP A CA 1
ATOM 678 C C . TRP A 1 89 ? 9.148 0.957 19.391 1 98 89 TRP A C 1
ATOM 680 O O . TRP A 1 89 ? 8.172 0.499 19.984 1 98 89 TRP A O 1
ATOM 690 N N . LYS A 1 90 ? 10.297 0.251 19.281 1 97.06 90 LYS A N 1
ATOM 691 C CA . LYS A 1 90 ? 10.398 -1.119 19.766 1 97.06 90 LYS A CA 1
ATOM 692 C C . LYS A 1 90 ? 10.078 -1.19 21.266 1 97.06 90 LYS A C 1
ATOM 694 O O . LYS A 1 90 ? 9.438 -2.139 21.719 1 97.06 90 LYS A O 1
ATOM 699 N N . ASP A 1 91 ? 10.562 -0.176 22.047 1 96.62 91 ASP A N 1
ATOM 700 C CA . ASP A 1 91 ? 10.367 -0.182 23.484 1 96.62 91 ASP A CA 1
ATOM 701 C C . ASP A 1 91 ? 9.477 0.977 23.922 1 96.62 91 ASP A C 1
ATOM 703 O O . ASP A 1 91 ? 9.641 1.515 25.031 1 96.62 91 ASP A O 1
ATOM 707 N N . TRP A 1 92 ? 8.602 1.404 23.062 1 98.06 92 TRP A N 1
ATOM 708 C CA . TRP A 1 92 ? 7.699 2.512 23.359 1 98.06 92 TRP A CA 1
ATOM 709 C C . TRP A 1 92 ? 6.242 2.078 23.234 1 98.06 92 TRP A C 1
ATOM 711 O O . TRP A 1 92 ? 5.895 1.306 22.328 1 98.06 92 TRP A O 1
ATOM 721 N N . THR A 1 93 ? 5.414 2.535 24.141 1 97.44 93 THR A N 1
ATOM 722 C CA . THR A 1 93 ? 3.973 2.354 24.031 1 97.44 93 THR A CA 1
ATOM 723 C C . THR A 1 93 ? 3.24 3.658 24.328 1 97.44 93 THR A C 1
ATOM 725 O O . THR A 1 93 ? 3.756 4.512 25.047 1 97.44 93 THR A O 1
ATOM 728 N N . TRP A 1 94 ? 2.131 3.861 23.766 1 97.81 94 TRP A N 1
ATOM 729 C CA . TRP A 1 94 ? 1.281 5.031 23.953 1 97.81 94 TRP A CA 1
ATOM 730 C C . TRP A 1 94 ? 0.156 4.742 24.938 1 97.81 94 TRP A C 1
ATOM 732 O O . TRP A 1 94 ? -0.293 3.598 25.062 1 97.81 94 TRP A O 1
ATOM 742 N N . SER A 1 95 ? -0.337 5.754 25.547 1 96.19 95 SER A N 1
ATOM 743 C CA . SER A 1 95 ? -1.403 5.594 26.531 1 96.19 95 SER A CA 1
ATOM 744 C C . SER A 1 95 ? -2.775 5.621 25.875 1 96.19 95 SER A C 1
ATOM 746 O O . SER A 1 95 ? -3.752 5.113 26.438 1 96.19 95 SER A O 1
ATOM 748 N N . THR A 1 96 ? -2.818 6.25 24.672 1 96.69 96 THR A N 1
ATOM 749 C CA . THR A 1 96 ? -4.07 6.41 23.938 1 96.69 96 THR A CA 1
ATOM 750 C C . THR A 1 96 ? -3.83 6.359 22.438 1 96.69 96 THR A C 1
ATOM 752 O O . THR A 1 96 ? -2.697 6.531 21.984 1 96.69 96 THR A O 1
ATOM 755 N N . ASN A 1 97 ? -4.922 6.051 21.688 1 96.31 97 ASN A N 1
ATOM 756 C CA . ASN A 1 97 ? -4.789 5.98 20.234 1 96.31 97 ASN A CA 1
ATOM 757 C C . ASN A 1 97 ? -4.637 7.367 19.625 1 96.31 97 ASN A C 1
ATOM 759 O O . ASN A 1 97 ? -4.258 7.496 18.453 1 96.31 97 ASN A O 1
ATOM 763 N N . TYR A 1 98 ? -4.945 8.422 20.406 1 97.25 98 TYR A N 1
ATOM 764 C CA . TYR A 1 98 ? -4.734 9.805 19.984 1 97.25 98 TYR A CA 1
ATOM 765 C C . TYR A 1 98 ? -3.984 10.594 21.047 1 97.25 98 TYR A C 1
ATOM 767 O O . TYR A 1 98 ? -4.598 11.312 21.844 1 97.25 98 TYR A O 1
ATOM 775 N N . PRO A 1 99 ? -2.723 10.586 20.969 1 96.75 99 PRO A N 1
ATOM 776 C CA . PRO A 1 99 ? -1.912 11.227 22 1 96.75 99 PRO A CA 1
ATOM 777 C C . PRO A 1 99 ? -2.102 12.742 22.047 1 96.75 99 PRO A C 1
ATOM 779 O O . PRO A 1 99 ? -2.283 13.375 21.016 1 96.75 99 PRO A O 1
ATOM 782 N N . ASN A 1 100 ? -2.098 13.281 23.234 1 95.69 100 ASN A N 1
ATOM 783 C CA . ASN A 1 100 ? -2.057 14.734 23.422 1 95.69 100 ASN A CA 1
ATOM 784 C C . ASN A 1 100 ? -0.624 15.258 23.422 1 95.69 100 ASN A C 1
ATOM 786 O O . ASN A 1 100 ? 0.322 14.492 23.219 1 95.69 100 ASN A O 1
ATOM 790 N N . TYR A 1 101 ? -0.461 16.531 23.625 1 94.56 101 TYR A N 1
ATOM 791 C CA . TYR A 1 101 ? 0.861 17.141 23.5 1 94.56 101 TYR A CA 1
ATOM 792 C C . TYR A 1 101 ? 1.799 16.609 24.578 1 94.56 101 TYR A C 1
ATOM 794 O O . TYR A 1 101 ? 3 16.453 24.344 1 94.56 101 TYR A O 1
ATOM 802 N N . GLU A 1 102 ? 1.299 16.281 25.766 1 95.69 102 GLU A N 1
ATOM 803 C CA . GLU A 1 102 ? 2.139 15.734 26.828 1 95.69 102 GLU A CA 1
ATOM 804 C C . GLU A 1 102 ? 2.693 14.367 26.422 1 95.69 102 GLU A C 1
ATOM 806 O O . GLU A 1 102 ? 3.871 14.078 26.656 1 95.69 102 GLU A O 1
ATOM 811 N N . ASP A 1 103 ? 1.787 13.555 25.875 1 96.81 103 ASP A N 1
ATOM 812 C CA . ASP A 1 103 ? 2.207 12.25 25.375 1 96.81 103 ASP A CA 1
ATOM 813 C C . ASP A 1 103 ? 3.295 12.391 24.312 1 96.81 103 ASP A C 1
ATOM 815 O O . ASP A 1 103 ? 4.273 11.648 24.312 1 96.81 103 ASP A O 1
ATOM 819 N N . LEU A 1 104 ? 3.131 13.305 23.453 1 97.19 104 LEU A N 1
ATOM 820 C CA . LEU A 1 104 ? 4.066 13.492 22.359 1 97.19 104 LEU A CA 1
ATOM 821 C C . LEU A 1 104 ? 5.406 14.016 22.859 1 97.19 104 LEU A C 1
ATOM 823 O O . LEU A 1 104 ? 6.465 13.625 22.359 1 97.19 104 LEU A O 1
ATOM 827 N N . ARG A 1 105 ? 5.34 14.93 23.844 1 96.81 105 ARG A N 1
ATOM 828 C CA . ARG A 1 105 ? 6.582 15.398 24.438 1 96.81 105 ARG A CA 1
ATOM 829 C C . ARG A 1 105 ? 7.348 14.242 25.078 1 96.81 105 ARG A C 1
ATOM 831 O O . ARG A 1 105 ? 8.57 14.148 24.938 1 96.81 105 ARG A O 1
ATOM 838 N N . LYS A 1 106 ? 6.641 13.344 25.75 1 98 106 LYS A N 1
ATOM 839 C CA . LYS A 1 106 ? 7.27 12.148 26.312 1 98 106 LYS A CA 1
ATOM 840 C C . LYS A 1 106 ? 7.887 11.281 25.219 1 98 106 LYS A C 1
ATOM 842 O O . LYS A 1 106 ? 8.961 10.711 25.406 1 98 106 LYS A O 1
ATOM 847 N N . TYR A 1 107 ? 7.191 11.141 24.172 1 98.19 107 TYR A N 1
ATOM 848 C CA . TYR A 1 107 ? 7.719 10.375 23.047 1 98.19 107 TYR A CA 1
ATOM 849 C C . TYR A 1 107 ? 9.016 10.984 22.531 1 98.19 107 TYR A C 1
ATOM 851 O O . TYR A 1 107 ? 9.992 10.266 22.281 1 98.19 107 TYR A O 1
ATOM 859 N N . PHE A 1 108 ? 9.031 12.273 22.375 1 98.25 108 PHE A N 1
ATOM 860 C CA . PHE A 1 108 ? 10.242 12.93 21.875 1 98.25 108 PHE A CA 1
ATOM 861 C C . PHE A 1 108 ? 11.383 12.773 22.875 1 98.25 108 PHE A C 1
ATOM 863 O O . PHE A 1 108 ? 12.547 12.664 22.5 1 98.25 108 PHE A O 1
ATOM 870 N N . ASP A 1 109 ? 11.055 12.828 24.156 1 98.31 109 ASP A N 1
ATOM 871 C CA . ASP A 1 109 ? 12.062 12.531 25.172 1 98.31 109 ASP A CA 1
ATOM 872 C C . ASP A 1 109 ? 12.633 11.125 24.969 1 98.31 109 ASP A C 1
ATOM 874 O O . ASP A 1 109 ? 13.844 10.922 25.078 1 98.31 109 ASP A O 1
ATOM 878 N N . HIS A 1 110 ? 11.758 10.211 24.703 1 98.62 110 HIS A N 1
ATOM 879 C CA . HIS A 1 110 ? 12.18 8.844 24.422 1 98.62 110 HIS A CA 1
ATOM 880 C C . HIS A 1 110 ? 13.062 8.789 23.188 1 98.62 110 HIS A C 1
ATOM 882 O O . HIS A 1 110 ? 14.094 8.102 23.188 1 98.62 110 HIS A O 1
ATOM 888 N N . VAL A 1 111 ? 12.695 9.453 22.156 1 98.69 111 VAL A N 1
ATOM 889 C CA . VAL A 1 111 ? 13.469 9.508 20.922 1 98.69 111 VAL A CA 1
ATOM 890 C C . VAL A 1 111 ? 14.875 10.023 21.203 1 98.69 111 VAL A C 1
ATOM 892 O O . VAL A 1 111 ? 15.859 9.492 20.688 1 98.69 111 VAL A O 1
ATOM 895 N N . ASP A 1 112 ? 14.93 11.062 22 1 98.62 112 ASP A N 1
ATOM 896 C CA . ASP A 1 112 ? 16.234 11.578 22.375 1 98.62 112 ASP A CA 1
ATOM 897 C C . ASP A 1 112 ? 17.047 10.531 23.141 1 98.62 112 ASP A C 1
ATOM 899 O O . ASP A 1 112 ? 18.25 10.367 22.922 1 98.62 112 ASP A O 1
ATOM 903 N N . LYS A 1 113 ? 16.422 9.883 24.031 1 98.38 113 LYS A N 1
ATOM 904 C CA . LYS A 1 113 ? 17.094 8.867 24.844 1 98.38 113 LYS A CA 1
ATOM 905 C C . LYS A 1 113 ? 17.719 7.789 23.969 1 98.38 113 LYS A C 1
ATOM 907 O O . LYS A 1 113 ? 18.828 7.34 24.234 1 98.38 113 LYS A O 1
ATOM 912 N N . VAL A 1 114 ? 17.062 7.422 22.875 1 98.38 114 VAL A N 1
ATOM 913 C CA . VAL A 1 114 ? 17.484 6.246 22.125 1 98.38 114 VAL A CA 1
ATOM 914 C C . VAL A 1 114 ? 18.344 6.676 20.938 1 98.38 114 VAL A C 1
ATOM 916 O O . VAL A 1 114 ? 19.156 5.898 20.422 1 98.38 114 VAL A O 1
ATOM 919 N N . LEU A 1 115 ? 18.188 7.922 20.438 1 98.44 115 LEU A N 1
ATOM 920 C CA . LEU A 1 115 ? 18.922 8.344 19.25 1 98.44 115 LEU A CA 1
ATOM 921 C C . LEU A 1 115 ? 19.922 9.453 19.594 1 98.44 115 LEU A C 1
ATOM 923 O O . LEU A 1 115 ? 20.719 9.859 18.734 1 98.44 115 LEU A O 1
ATOM 927 N N . ASP A 1 116 ? 19.875 10 20.781 1 98.44 116 ASP A N 1
ATOM 928 C CA . ASP A 1 116 ? 20.797 11.023 21.25 1 98.44 116 ASP A CA 1
ATOM 929 C C . ASP A 1 116 ? 20.734 12.266 20.359 1 98.44 116 ASP A C 1
ATOM 931 O O . ASP A 1 116 ? 21.75 12.711 19.828 1 98.44 116 ASP A O 1
ATOM 935 N N . ILE A 1 117 ? 19.562 12.836 20.234 1 98.62 117 ILE A N 1
ATOM 936 C CA . ILE A 1 117 ? 19.281 13.898 19.281 1 98.62 117 ILE A CA 1
ATOM 937 C C . ILE A 1 117 ? 19.828 15.227 19.797 1 98.62 117 ILE A C 1
ATOM 939 O O . ILE A 1 117 ? 20.484 15.969 19.062 1 98.62 117 ILE A O 1
ATOM 943 N N . LYS A 1 118 ? 19.656 15.555 21.031 1 97.94 118 LYS A N 1
ATOM 944 C CA . LYS A 1 118 ? 19.906 16.875 21.609 1 97.94 118 LYS A CA 1
ATOM 945 C C . LYS A 1 118 ? 21.391 17.234 21.531 1 97.94 118 LYS A C 1
ATOM 947 O O . LYS A 1 118 ? 21.75 18.406 21.438 1 97.94 118 LYS A O 1
ATOM 952 N N . LYS A 1 119 ? 22.25 16.234 21.469 1 97.75 119 LYS A N 1
ATOM 953 C CA . LYS A 1 119 ? 23.672 16.5 21.406 1 97.75 119 LYS A CA 1
ATOM 954 C C . LYS A 1 119 ? 24.047 17.266 20.125 1 97.75 119 LYS A C 1
ATOM 956 O O . LYS A 1 119 ? 25.094 17.922 20.078 1 97.75 119 LYS A O 1
ATOM 961 N N . ASP A 1 120 ? 23.188 17.172 19.172 1 98.31 120 ASP A N 1
ATOM 962 C CA . ASP A 1 120 ? 23.469 17.812 17.891 1 98.31 120 ASP A CA 1
ATOM 963 C C . ASP A 1 120 ? 22.547 19.016 17.656 1 98.31 120 ASP A C 1
ATOM 965 O O . ASP A 1 120 ? 22.344 19.453 16.531 1 98.31 120 ASP A O 1
ATOM 969 N N . CYS A 1 121 ? 21.984 19.547 18.703 1 97.75 121 CYS A N 1
ATOM 970 C CA . CYS A 1 121 ? 21.062 20.672 18.594 1 97.75 121 CYS A CA 1
ATOM 971 C C . CYS A 1 121 ? 21.641 21.922 19.25 1 97.75 121 CYS A C 1
ATOM 973 O O . CYS A 1 121 ? 22.422 21.812 20.203 1 97.75 121 CYS A O 1
ATOM 975 N N . ALA A 1 122 ? 21.406 23.016 18.656 1 97.19 122 ALA A N 1
ATOM 976 C CA . ALA A 1 122 ? 21.484 24.312 19.328 1 97.19 122 ALA A CA 1
ATOM 977 C C . ALA A 1 122 ? 20.109 24.922 19.531 1 97.19 122 ALA A C 1
ATOM 979 O O . ALA A 1 122 ? 19.438 25.297 18.562 1 97.19 122 ALA A O 1
ATOM 980 N N . PHE A 1 123 ? 19.672 24.984 20.766 1 95.19 123 PHE A N 1
ATOM 981 C CA . PHE A 1 123 ? 18.344 25.469 21.125 1 95.19 123 PHE A CA 1
ATOM 982 C C . PHE A 1 123 ? 18.328 26.984 21.203 1 95.19 123 PHE A C 1
ATOM 984 O O . PHE A 1 123 ? 19.391 27.625 21.219 1 95.19 123 PHE A O 1
ATOM 991 N N . ASN A 1 124 ? 17.078 27.578 21.109 1 93.44 124 ASN A N 1
ATOM 992 C CA . ASN A 1 124 ? 16.891 29.016 21.125 1 93.44 124 ASN A CA 1
ATOM 993 C C . ASN A 1 124 ? 17.688 29.703 20.031 1 93.44 124 ASN A C 1
ATOM 995 O O . ASN A 1 124 ? 18.266 30.781 20.25 1 93.44 124 ASN A O 1
ATOM 999 N N . SER A 1 125 ? 17.906 29 18.984 1 94.31 125 SER A N 1
ATOM 1000 C CA . SER A 1 125 ? 18.625 29.484 17.812 1 94.31 125 SER A CA 1
ATOM 1001 C C . SER A 1 125 ? 17.688 29.719 16.641 1 94.31 125 SER A C 1
ATOM 1003 O O . SER A 1 125 ? 17.25 28.766 15.984 1 94.31 125 SER A O 1
ATOM 1005 N N . VAL A 1 126 ? 17.453 31 16.344 1 93.81 126 VAL A N 1
ATOM 1006 C CA . VAL A 1 126 ? 16.5 31.359 15.297 1 93.81 126 VAL A CA 1
ATOM 1007 C C . VAL A 1 126 ? 17.234 31.875 14.062 1 93.81 126 VAL A C 1
ATOM 1009 O O . VAL A 1 126 ? 18 32.844 14.141 1 93.81 126 VAL A O 1
ATOM 1012 N N . VAL A 1 127 ? 17.062 31.172 12.969 1 95.06 127 VAL A N 1
ATOM 1013 C CA . VAL A 1 127 ? 17.688 31.594 11.711 1 95.06 127 VAL A CA 1
ATOM 1014 C C . VAL A 1 127 ? 16.938 32.812 11.148 1 95.06 127 VAL A C 1
ATOM 1016 O O . VAL A 1 127 ? 15.711 32.781 11 1 95.06 127 VAL A O 1
ATOM 1019 N N . VAL A 1 128 ? 17.656 33.875 10.766 1 94.69 128 VAL A N 1
ATOM 1020 C CA . VAL A 1 128 ? 17 35.094 10.32 1 94.69 128 VAL A CA 1
ATOM 1021 C C . VAL A 1 128 ? 17.578 35.562 8.977 1 94.69 128 VAL A C 1
ATOM 1023 O O . VAL A 1 128 ? 17.172 36.562 8.414 1 94.69 128 VAL A O 1
ATOM 1026 N N . GLY A 1 129 ? 18.516 34.781 8.484 1 96.19 129 GLY A N 1
ATOM 1027 C CA . GLY A 1 129 ? 19.109 35.094 7.203 1 96.19 129 GLY A CA 1
ATOM 1028 C C . GLY A 1 129 ? 19.984 33.969 6.656 1 96.19 129 GLY A C 1
ATOM 1029 O O . GLY A 1 129 ? 20.688 33.312 7.41 1 96.19 129 GLY A O 1
ATOM 1030 N N . ALA A 1 130 ? 19.922 33.844 5.375 1 97.88 130 ALA A N 1
ATOM 1031 C CA . ALA A 1 130 ? 20.766 32.844 4.723 1 97.88 130 ALA A CA 1
ATOM 1032 C C . ALA A 1 130 ? 20.906 33.125 3.232 1 97.88 130 ALA A C 1
ATOM 1034 O O . ALA A 1 130 ? 19.953 33.562 2.584 1 97.88 130 ALA A O 1
ATOM 1035 N N . HIS A 1 131 ? 22.047 32.938 2.695 1 97.56 131 HIS A N 1
ATOM 1036 C CA . HIS A 1 131 ? 22.312 33.031 1.267 1 97.56 131 HIS A CA 1
ATOM 1037 C C . HIS A 1 131 ? 23.375 32.031 0.824 1 97.56 131 HIS A C 1
ATOM 1039 O O . HIS A 1 131 ? 24.266 31.688 1.6 1 97.56 131 HIS A O 1
ATOM 1045 N N . PHE A 1 132 ? 23.25 31.578 -0.372 1 98 132 PHE A N 1
ATOM 1046 C CA . PHE A 1 132 ? 24.188 30.594 -0.912 1 98 132 PHE A CA 1
ATOM 1047 C C . PHE A 1 132 ? 25.328 31.281 -1.658 1 98 132 PHE A C 1
ATOM 1049 O O . PHE A 1 132 ? 25.094 32.125 -2.535 1 98 132 PHE A O 1
ATOM 1056 N N . HIS A 1 133 ? 26.531 30.906 -1.304 1 97.38 133 HIS A N 1
ATOM 1057 C CA . HIS A 1 133 ? 27.719 31.375 -1.993 1 97.38 133 HIS A CA 1
ATOM 1058 C C . HIS A 1 133 ? 28.156 30.406 -3.076 1 97.38 133 HIS A C 1
ATOM 1060 O O . HIS A 1 133 ? 28.844 29.422 -2.787 1 97.38 133 HIS A O 1
ATOM 1066 N N . THR A 1 134 ? 27.938 30.703 -4.305 1 96.44 134 THR A N 1
ATOM 1067 C CA . THR A 1 134 ? 28.109 29.781 -5.422 1 96.44 134 THR A CA 1
ATOM 1068 C C . THR A 1 134 ? 29.578 29.391 -5.586 1 96.44 134 THR A C 1
ATOM 1070 O O . THR A 1 134 ? 29.875 28.266 -5.996 1 96.44 134 THR A O 1
ATOM 1073 N N . VAL A 1 135 ? 30.484 30.297 -5.312 1 96.06 135 VAL A N 1
ATOM 1074 C CA . VAL A 1 135 ? 31.906 30 -5.461 1 96.06 135 VAL A CA 1
ATOM 1075 C C . VAL A 1 135 ? 32.344 29 -4.391 1 96.06 135 VAL A C 1
ATOM 1077 O O . VAL A 1 135 ? 33 28.016 -4.695 1 96.06 135 VAL A O 1
ATOM 1080 N N . GLU A 1 136 ? 31.906 29.281 -3.207 1 96.38 136 GLU A N 1
ATOM 1081 C CA . GLU A 1 136 ? 32.25 28.391 -2.102 1 96.38 136 GLU A CA 1
ATOM 1082 C C . GLU A 1 136 ? 31.422 27.109 -2.141 1 96.38 136 GLU A C 1
ATOM 1084 O O . GLU A 1 136 ? 31.844 26.078 -1.63 1 96.38 136 GLU A O 1
ATOM 1089 N N . GLY A 1 137 ? 30.297 27.234 -2.73 1 97.38 137 GLY A N 1
ATOM 1090 C CA . GLY A 1 137 ? 29.359 26.125 -2.715 1 97.38 137 GLY A CA 1
ATOM 1091 C C . GLY A 1 137 ? 28.766 25.859 -1.341 1 97.38 137 GLY A C 1
ATOM 1092 O O . GLY A 1 137 ? 28.578 24.703 -0.953 1 97.38 137 GLY A O 1
ATOM 1093 N N . ARG A 1 138 ? 28.5 26.875 -0.624 1 97.94 138 ARG A N 1
ATOM 1094 C CA . ARG A 1 138 ? 28.031 26.734 0.75 1 97.94 138 ARG A CA 1
ATOM 1095 C C . ARG A 1 138 ? 27.016 27.812 1.104 1 97.94 138 ARG A C 1
ATOM 1097 O O . ARG A 1 138 ? 27.062 28.922 0.554 1 97.94 138 ARG A O 1
ATOM 1104 N N . TRP A 1 139 ? 26.188 27.453 1.998 1 98.75 139 TRP A N 1
ATOM 1105 C CA . TRP A 1 139 ? 25.25 28.422 2.59 1 98.75 139 TRP A CA 1
ATOM 1106 C C . TRP A 1 139 ? 25.922 29.203 3.709 1 98.75 139 TRP A C 1
ATOM 1108 O O . TRP A 1 139 ? 26.672 28.641 4.516 1 98.75 139 TRP A O 1
ATOM 1118 N N . HIS A 1 140 ? 25.734 30.484 3.686 1 98.56 140 HIS A N 1
ATOM 1119 C CA . HIS A 1 140 ? 26.016 31.359 4.816 1 98.56 140 HIS A CA 1
ATOM 1120 C C . HIS A 1 140 ? 24.75 31.703 5.582 1 98.56 140 HIS A C 1
ATOM 1122 O O . HIS A 1 140 ? 23.844 32.344 5.031 1 98.56 140 HIS A O 1
ATOM 1128 N N . ILE A 1 141 ? 24.703 31.312 6.875 1 98.5 141 ILE A N 1
ATOM 1129 C CA . ILE A 1 141 ? 23.469 31.359 7.66 1 98.5 141 ILE A CA 1
ATOM 1130 C C . ILE A 1 141 ? 23.703 32.219 8.906 1 98.5 141 ILE A C 1
ATOM 1132 O O . ILE A 1 141 ? 24.75 32.125 9.555 1 98.5 141 ILE A O 1
ATOM 1136 N N . ARG A 1 142 ? 22.734 33.031 9.195 1 97.31 142 ARG A N 1
ATOM 1137 C CA . ARG A 1 142 ? 22.812 33.906 10.367 1 97.31 142 ARG A CA 1
ATOM 1138 C C . ARG A 1 142 ? 21.641 33.688 11.305 1 97.31 142 ARG A C 1
ATOM 1140 O O . ARG A 1 142 ? 20.516 33.469 10.852 1 97.31 142 ARG A O 1
ATOM 1147 N N . THR A 1 143 ? 21.875 33.75 12.594 1 95.31 143 THR A N 1
ATOM 1148 C CA . THR A 1 143 ? 20.844 33.625 13.602 1 95.31 143 THR A CA 1
ATOM 1149 C C . THR A 1 143 ? 20.516 35 14.211 1 95.31 143 THR A C 1
ATOM 1151 O O . THR A 1 143 ? 21.266 35.938 14.039 1 95.31 143 THR A O 1
ATOM 1154 N N . ALA A 1 144 ? 19.422 35.062 14.859 1 93 144 ALA A N 1
ATOM 1155 C CA . ALA A 1 144 ? 18.922 36.312 15.461 1 93 144 ALA A CA 1
ATOM 1156 C C . ALA A 1 144 ? 19.875 36.781 16.547 1 93 144 ALA A C 1
ATOM 1158 O O . ALA A 1 144 ? 20.016 38 16.75 1 93 144 ALA A O 1
ATOM 1159 N N . ASP A 1 145 ? 20.562 35.875 17.203 1 90.94 145 ASP A N 1
ATOM 1160 C CA . ASP A 1 145 ? 21.453 36.25 18.297 1 90.94 145 ASP A CA 1
ATOM 1161 C C . ASP A 1 145 ? 22.844 36.625 17.766 1 90.94 145 ASP A C 1
ATOM 1163 O O . ASP A 1 145 ? 23.781 36.781 18.547 1 90.94 145 ASP A O 1
ATOM 1167 N N . GLY A 1 146 ? 23.047 36.562 16.5 1 90.88 146 GLY A N 1
ATOM 1168 C CA . GLY A 1 146 ? 24.25 37.125 15.906 1 90.88 146 GLY A CA 1
ATOM 1169 C C . GLY A 1 146 ? 25.25 36.062 15.469 1 90.88 146 GLY A C 1
ATOM 1170 O O . GLY A 1 146 ? 26.281 36.375 14.875 1 90.88 146 GLY A O 1
ATOM 1171 N N . ARG A 1 147 ? 24.969 34.781 15.633 1 94.75 147 ARG A N 1
ATOM 1172 C CA . ARG A 1 147 ? 25.859 33.688 15.203 1 94.75 147 ARG A CA 1
ATOM 1173 C C . ARG A 1 147 ? 25.766 33.469 13.703 1 94.75 147 ARG A C 1
ATOM 1175 O O . ARG A 1 147 ? 24.781 33.844 13.07 1 94.75 147 ARG A O 1
ATOM 1182 N N . THR A 1 148 ? 26.828 32.938 13.18 1 96.75 148 THR A N 1
ATOM 1183 C CA . THR A 1 148 ? 26.875 32.594 11.766 1 96.75 148 THR A CA 1
ATOM 1184 C C . THR A 1 148 ? 27.234 31.125 11.586 1 96.75 148 THR A C 1
ATOM 1186 O O . THR A 1 148 ? 27.875 30.531 12.453 1 96.75 148 THR A O 1
ATOM 1189 N N . ALA A 1 149 ? 26.797 30.594 10.555 1 98 149 ALA A N 1
ATOM 1190 C CA . ALA A 1 149 ? 27.109 29.203 10.203 1 98 149 ALA A CA 1
ATOM 1191 C C . ALA A 1 149 ? 27.312 29.062 8.695 1 98 149 ALA A C 1
ATOM 1193 O O . ALA A 1 149 ? 26.766 29.828 7.91 1 98 149 ALA A O 1
ATOM 1194 N N . ARG A 1 150 ? 28.156 28.188 8.344 1 98.31 150 ARG A N 1
ATOM 1195 C CA . ARG A 1 150 ? 28.359 27.766 6.965 1 98.31 150 ARG A CA 1
ATOM 1196 C C . ARG A 1 150 ? 28.031 26.281 6.797 1 98.31 150 ARG A C 1
ATOM 1198 O O . ARG A 1 150 ? 28.375 25.453 7.652 1 98.31 150 ARG A O 1
ATOM 1205 N N . ALA A 1 151 ? 27.344 25.953 5.75 1 98.75 151 ALA A N 1
ATOM 1206 C CA . ALA A 1 151 ? 26.969 24.562 5.504 1 98.75 151 ALA A CA 1
ATOM 1207 C C . ALA A 1 151 ? 26.859 24.281 4.008 1 98.75 151 ALA A C 1
ATOM 1209 O O . ALA A 1 151 ? 26.406 25.141 3.244 1 98.75 151 ALA A O 1
ATOM 1210 N N . LYS A 1 152 ? 27.234 23.141 3.572 1 98.69 152 LYS A N 1
ATOM 1211 C CA . LYS A 1 152 ? 27.047 22.766 2.174 1 98.69 152 LYS A CA 1
ATOM 1212 C C . LYS A 1 152 ? 25.578 22.531 1.854 1 98.69 152 LYS A C 1
ATOM 1214 O O . LYS A 1 152 ? 25.094 22.953 0.8 1 98.69 152 LYS A O 1
ATOM 1219 N N . TYR A 1 153 ? 24.938 21.797 2.695 1 98.88 153 TYR A N 1
ATOM 1220 C CA . TYR A 1 153 ? 23.516 21.516 2.555 1 98.88 153 TYR A CA 1
ATOM 1221 C C . TYR A 1 153 ? 22.703 22.219 3.635 1 98.88 153 TYR A C 1
ATOM 1223 O O . TYR A 1 153 ? 23.125 22.281 4.797 1 98.88 153 TYR A O 1
ATOM 1231 N N . PHE A 1 154 ? 21.594 22.812 3.254 1 98.88 154 PHE A N 1
ATOM 1232 C CA . PHE A 1 154 ? 20.688 23.547 4.137 1 98.88 154 PHE A CA 1
ATOM 1233 C C . PHE A 1 154 ? 19.297 22.938 4.094 1 98.88 154 PHE A C 1
ATOM 1235 O O . PHE A 1 154 ? 18.625 22.969 3.053 1 98.88 154 PHE A O 1
ATOM 1242 N N . ILE A 1 155 ? 18.828 22.297 5.195 1 98.81 155 ILE A N 1
ATOM 1243 C CA . ILE A 1 155 ? 17.531 21.625 5.246 1 98.81 155 ILE A CA 1
ATOM 1244 C C . ILE A 1 155 ? 16.578 22.406 6.152 1 98.81 155 ILE A C 1
ATOM 1246 O O . ILE A 1 155 ? 16.844 22.562 7.348 1 98.81 155 ILE A O 1
ATOM 1250 N N . ILE A 1 156 ? 15.523 22.859 5.566 1 97.88 156 ILE A N 1
ATOM 1251 C CA . ILE A 1 156 ? 14.508 23.609 6.309 1 97.88 156 ILE A CA 1
ATOM 1252 C C . ILE A 1 156 ? 13.391 22.656 6.738 1 97.88 156 ILE A C 1
ATOM 1254 O O . ILE A 1 156 ? 12.555 22.266 5.922 1 97.88 156 ILE A O 1
ATOM 1258 N N . ALA A 1 157 ? 13.336 22.312 7.98 1 96.44 157 ALA A N 1
ATOM 1259 C CA . ALA A 1 157 ? 12.297 21.5 8.594 1 96.44 157 ALA A CA 1
ATOM 1260 C C . ALA A 1 157 ? 11.5 22.297 9.625 1 96.44 157 ALA A C 1
ATOM 1262 O O . ALA A 1 157 ? 11.312 21.844 10.758 1 96.44 157 ALA A O 1
ATOM 1263 N N . ALA A 1 158 ? 11.07 23.422 9.242 1 89.12 158 ALA A N 1
ATOM 1264 C CA . ALA A 1 158 ? 10.445 24.375 10.148 1 89.12 158 ALA A CA 1
ATOM 1265 C C . ALA A 1 158 ? 8.953 24.094 10.297 1 89.12 158 ALA A C 1
ATOM 1267 O O . ALA A 1 158 ? 8.273 24.719 11.125 1 89.12 158 ALA A O 1
ATOM 1268 N N . GLY A 1 159 ? 8.453 23.141 9.555 1 83.19 159 GLY A N 1
ATOM 1269 C CA . GLY A 1 159 ? 7.035 22.828 9.633 1 83.19 159 GLY A CA 1
ATOM 1270 C C . GLY A 1 159 ? 6.164 23.844 8.922 1 83.19 159 GLY A C 1
ATOM 1271 O O . GLY A 1 159 ? 6.656 24.875 8.445 1 83.19 159 GLY A O 1
ATOM 1272 N N . PHE A 1 160 ? 4.867 23.641 8.891 1 71.94 160 PHE A N 1
ATOM 1273 C CA . PHE A 1 160 ? 3.975 24.484 8.102 1 71.94 160 PHE A CA 1
ATOM 1274 C C . PHE A 1 160 ? 3.404 25.609 8.953 1 71.94 160 PHE A C 1
ATOM 1276 O O . PHE A 1 160 ? 2.885 26.594 8.422 1 71.94 160 PHE A O 1
ATOM 1283 N N . ALA A 1 161 ? 3.469 25.484 10.273 1 61.88 161 ALA A N 1
ATOM 1284 C CA . ALA A 1 161 ? 2.787 26.422 11.18 1 61.88 161 ALA A CA 1
ATOM 1285 C C . ALA A 1 161 ? 3.787 27.328 11.891 1 61.88 161 ALA A C 1
ATOM 1287 O O . ALA A 1 161 ? 3.602 27.672 13.062 1 61.88 161 ALA A O 1
ATOM 1288 N N . ALA A 1 162 ? 4.711 27.797 11.164 1 59.03 162 ALA A N 1
ATOM 1289 C CA . ALA A 1 162 ? 5.805 28.484 11.836 1 59.03 162 ALA A CA 1
ATOM 1290 C C . ALA A 1 162 ? 5.469 29.953 12.062 1 59.03 162 ALA A C 1
ATOM 1292 O O . ALA A 1 162 ? 6.09 30.625 12.891 1 59.03 162 ALA A O 1
ATOM 1293 N N . LYS A 1 163 ? 4.445 30.422 11.438 1 64.31 163 LYS A N 1
ATOM 1294 C CA . LYS A 1 163 ? 4.082 31.828 11.609 1 64.31 163 LYS A CA 1
ATOM 1295 C C . LYS A 1 163 ? 2.613 31.969 11.992 1 64.31 163 LYS A C 1
ATOM 1297 O O . LYS A 1 163 ? 1.73 31.469 11.289 1 64.31 163 LYS A O 1
ATOM 1302 N N . ARG A 1 164 ? 2.43 32.688 13.102 1 68.44 164 ARG A N 1
ATOM 1303 C CA . ARG A 1 164 ? 1.091 32.875 13.648 1 68.44 164 ARG A CA 1
ATOM 1304 C C . ARG A 1 164 ? 0.365 34 12.938 1 68.44 164 ARG A C 1
ATOM 1306 O O . ARG A 1 164 ? 0.999 34.938 12.445 1 68.44 164 ARG A O 1
ATOM 1313 N N . TYR A 1 165 ? -0.937 33.781 12.914 1 71.5 165 TYR A N 1
ATOM 1314 C CA . TYR A 1 165 ? -1.759 34.875 12.367 1 71.5 165 TYR A CA 1
ATOM 1315 C C . TYR A 1 165 ? -2.635 35.5 13.445 1 71.5 165 TYR A C 1
ATOM 1317 O O . TYR A 1 165 ? -3.488 34.812 14.023 1 71.5 165 TYR A O 1
ATOM 1325 N N . ILE A 1 166 ? -2.354 36.688 13.812 1 72.94 166 ILE A N 1
ATOM 1326 C CA . ILE A 1 166 ? -3.219 37.5 14.672 1 72.94 166 ILE A CA 1
ATOM 1327 C C . ILE A 1 166 ? -3.795 38.656 13.883 1 72.94 166 ILE A C 1
ATOM 1329 O O . ILE A 1 166 ? -3.059 39.562 13.461 1 72.94 166 ILE A O 1
ATOM 1333 N N . PRO A 1 167 ? -5.133 38.562 13.695 1 76.81 167 PRO A N 1
ATOM 1334 C CA . PRO A 1 167 ? -5.715 39.719 13.016 1 76.81 167 PRO A CA 1
ATOM 1335 C C . PRO A 1 167 ? -5.438 41.031 13.742 1 76.81 167 PRO A C 1
ATOM 1337 O O . PRO A 1 167 ? -5.324 41.062 14.977 1 76.81 167 PRO A O 1
ATOM 1340 N N . GLU A 1 168 ? -5.309 42.062 13.023 1 78.56 168 GLU A N 1
ATOM 1341 C CA . GLU A 1 168 ? -5.059 43.375 13.609 1 78.56 168 GLU A CA 1
ATOM 1342 C C . GLU A 1 168 ? -6.332 43.938 14.211 1 78.56 168 GLU A C 1
ATOM 1344 O O . GLU A 1 168 ? -6.961 44.812 13.609 1 78.56 168 GLU A O 1
ATOM 1349 N N . TRP A 1 169 ? -6.742 43.469 15.359 1 86.38 169 TRP A N 1
ATOM 1350 C CA . TRP A 1 169 ? -7.887 44.062 16.047 1 86.38 169 TRP A CA 1
ATOM 1351 C C . TRP A 1 169 ? -7.469 45.281 16.859 1 86.38 169 TRP A C 1
ATOM 1353 O O . TRP A 1 169 ? -6.656 45.156 17.781 1 86.38 169 TRP A O 1
ATOM 1363 N N . PRO A 1 170 ? -8.039 46.375 16.531 1 86.31 170 PRO A N 1
ATOM 1364 C CA . PRO A 1 170 ? -7.727 47.531 17.344 1 86.31 170 PRO A CA 1
ATOM 1365 C C . PRO A 1 170 ? -8.055 47.312 18.828 1 86.31 170 PRO A C 1
ATOM 1367 O O . PRO A 1 170 ? -9.062 46.688 19.156 1 86.31 170 PRO A O 1
ATOM 1370 N N . GLY A 1 171 ? -7.156 47.719 19.688 1 88.06 171 GLY A N 1
ATOM 1371 C CA . GLY A 1 171 ? -7.414 47.75 21.125 1 88.06 171 GLY A CA 1
ATOM 1372 C C . GLY A 1 171 ? -7.008 46.5 21.828 1 88.06 171 GLY A C 1
ATOM 1373 O O . GLY A 1 171 ? -7.195 46.344 23.031 1 88.06 171 GLY A O 1
ATOM 1374 N N . ILE A 1 172 ? -6.516 45.5 21.078 1 88.25 172 ILE A N 1
ATOM 1375 C CA . ILE A 1 172 ? -6.152 44.25 21.688 1 88.25 172 ILE A CA 1
ATOM 1376 C C . ILE A 1 172 ? -5.168 44.5 22.828 1 88.25 172 ILE A C 1
ATOM 1378 O O . ILE A 1 172 ? -5.195 43.781 23.844 1 88.25 172 ILE A O 1
ATOM 1382 N N . GLU A 1 173 ? -4.375 45.5 22.734 1 87.31 173 GLU A N 1
ATOM 1383 C CA . GLU A 1 173 ? -3.389 45.844 23.766 1 87.31 173 GLU A CA 1
ATOM 1384 C C . GLU A 1 173 ? -4.059 46.438 24.984 1 87.31 173 GLU A C 1
ATOM 1386 O O . GLU A 1 173 ? -3.453 46.5 26.062 1 87.31 173 GLU A O 1
ATOM 1391 N N . LYS A 1 174 ? -5.242 46.906 24.875 1 89.94 174 LYS A N 1
ATOM 1392 C CA . LYS A 1 174 ? -5.965 47.562 25.969 1 89.94 174 LYS A CA 1
ATOM 1393 C C . LYS A 1 174 ? -6.695 46.531 26.828 1 89.94 174 LYS A C 1
ATOM 1395 O O . LYS A 1 174 ? -7.102 46.812 27.953 1 89.94 174 LYS A O 1
ATOM 1400 N N . PHE A 1 175 ? -6.938 45.406 26.312 1 93.81 175 PHE A N 1
ATOM 1401 C CA . PHE A 1 175 ? -7.68 44.375 27.031 1 93.81 175 PHE A CA 1
ATOM 1402 C C . PHE A 1 175 ? -7.008 44.031 28.359 1 93.81 175 PHE A C 1
ATOM 1404 O O . PHE A 1 175 ? -5.809 43.75 28.391 1 93.81 175 PHE A O 1
ATOM 1411 N N . LYS A 1 176 ? -7.711 44.031 29.422 1 94.44 176 LYS A N 1
ATOM 1412 C CA . LYS A 1 176 ? -7.129 43.906 30.766 1 94.44 176 LYS A CA 1
ATOM 1413 C C . LYS A 1 176 ? -7.094 42.438 31.188 1 94.44 176 LYS A C 1
ATOM 1415 O O . LYS A 1 176 ? -6.434 42.094 32.156 1 94.44 176 LYS A O 1
ATOM 1420 N N . GLY A 1 177 ? -7.852 41.594 30.484 1 94.5 177 GLY A N 1
ATOM 1421 C CA . GLY A 1 177 ? -7.832 40.156 30.797 1 94.5 177 GLY A CA 1
ATOM 1422 C C . GLY A 1 177 ? -6.645 39.438 30.203 1 94.5 177 GLY A C 1
ATOM 1423 O O . GLY A 1 177 ? -5.648 40.062 29.828 1 94.5 177 GLY A O 1
ATOM 1424 N N . ILE A 1 178 ? -6.699 38.125 30.266 1 93.75 178 ILE A N 1
ATOM 1425 C CA . ILE A 1 178 ? -5.664 37.25 29.719 1 93.75 178 ILE A CA 1
ATOM 1426 C C . ILE A 1 178 ? -5.992 36.906 28.266 1 93.75 178 ILE A C 1
ATOM 1428 O O . ILE A 1 178 ? -7.129 36.562 27.938 1 93.75 178 ILE A O 1
ATOM 1432 N N . VAL A 1 179 ? -5.031 37.062 27.344 1 92.62 179 VAL A N 1
ATOM 1433 C CA . VAL A 1 179 ? -5.223 36.719 25.938 1 92.62 179 VAL A CA 1
ATOM 1434 C C . VAL A 1 179 ? -4.004 35.969 25.422 1 92.62 179 VAL A C 1
ATOM 1436 O O . VAL A 1 179 ? -2.865 36.375 25.625 1 92.62 179 VAL A O 1
ATOM 1439 N N . HIS A 1 180 ? -4.262 34.812 24.906 1 89.81 180 HIS A N 1
ATOM 1440 C CA . HIS A 1 180 ? -3.203 34 24.281 1 89.81 180 HIS A CA 1
ATOM 1441 C C . HIS A 1 180 ? -3.652 33.438 22.938 1 89.81 180 HIS A C 1
ATOM 1443 O O . HIS A 1 180 ? -4.836 33.156 22.75 1 89.81 180 HIS A O 1
ATOM 1449 N N . HIS A 1 181 ? -2.672 33.375 22.031 1 89.62 181 HIS A N 1
ATOM 1450 C CA . HIS A 1 181 ? -2.889 32.656 20.797 1 89.62 181 HIS A CA 1
ATOM 1451 C C . HIS A 1 181 ? -2.561 31.172 20.953 1 89.62 181 HIS A C 1
ATOM 1453 O O . HIS A 1 181 ? -1.603 30.812 21.641 1 89.62 181 HIS A O 1
ATOM 1459 N N . SER A 1 182 ? -3.275 30.328 20.266 1 87.06 182 SER A N 1
ATOM 1460 C CA . SER A 1 182 ? -3.125 28.891 20.391 1 87.06 182 SER A CA 1
ATOM 1461 C C . SER A 1 182 ? -1.729 28.438 19.984 1 87.06 182 SER A C 1
ATOM 1463 O O . SER A 1 182 ? -1.216 27.438 20.484 1 87.06 182 SER A O 1
ATOM 1465 N N . SER A 1 183 ? -1.095 29.078 19.094 1 82.19 183 SER A N 1
ATOM 1466 C CA . SER A 1 183 ? 0.219 28.688 18.594 1 82.19 183 SER A CA 1
ATOM 1467 C C . SER A 1 183 ? 1.319 29.047 19.578 1 82.19 183 SER A C 1
ATOM 1469 O O . SER A 1 183 ? 2.463 28.609 19.438 1 82.19 183 SER A O 1
ATOM 1471 N N . PHE A 1 184 ? 1.066 29.859 20.484 1 79.94 184 PHE A N 1
ATOM 1472 C CA . PHE A 1 184 ? 2.01 30.25 21.531 1 79.94 184 PHE A CA 1
ATOM 1473 C C . PHE A 1 184 ? 1.334 30.266 22.891 1 79.94 184 PHE A C 1
ATOM 1475 O O . PHE A 1 184 ? 1.225 31.328 23.516 1 79.94 184 PHE A O 1
ATOM 1482 N N . TRP A 1 185 ? 0.969 29.188 23.297 1 85.75 185 TRP A N 1
ATOM 1483 C CA . TRP A 1 185 ? 0.271 29.031 24.578 1 85.75 185 TRP A CA 1
ATOM 1484 C C . TRP A 1 185 ? 1.261 28.812 25.719 1 85.75 185 TRP A C 1
ATOM 1486 O O . TRP A 1 185 ? 2.244 28.094 25.562 1 85.75 185 TRP A O 1
ATOM 1496 N N . PRO A 1 186 ? 1.083 29.422 26.75 1 84.44 186 PRO A N 1
ATOM 1497 C CA . PRO A 1 186 ? 2.008 29.203 27.859 1 84.44 186 PRO A CA 1
ATOM 1498 C C . PRO A 1 186 ? 1.944 27.797 28.422 1 84.44 186 PRO A C 1
ATOM 1500 O O . PRO A 1 186 ? 0.898 27.141 28.359 1 84.44 186 PRO A O 1
ATOM 1503 N N . ASP A 1 187 ? 3.068 27.359 29.016 1 83.38 187 ASP A N 1
ATOM 1504 C CA . ASP A 1 187 ? 3.152 26.031 29.594 1 83.38 187 ASP A CA 1
ATOM 1505 C C . ASP A 1 187 ? 2.283 25.922 30.844 1 83.38 187 ASP A C 1
ATOM 1507 O O . ASP A 1 187 ? 1.854 24.828 31.219 1 83.38 187 ASP A O 1
ATOM 1511 N N . GLU A 1 188 ? 1.968 27.031 31.375 1 84.12 188 GLU A N 1
ATOM 1512 C CA . GLU A 1 188 ? 1.169 27.031 32.594 1 84.12 188 GLU A CA 1
ATOM 1513 C C . GLU A 1 188 ? -0.319 26.906 32.281 1 84.12 188 GLU A C 1
ATOM 1515 O O . GLU A 1 188 ? -0.805 27.484 31.312 1 84.12 188 GLU A O 1
ATOM 1520 N N . LYS A 1 189 ? -0.935 26.172 33.156 1 88.44 189 LYS A N 1
ATOM 1521 C CA . LYS A 1 189 ? -2.379 26.016 33 1 88.44 189 LYS A CA 1
ATOM 1522 C C . LYS A 1 189 ? -3.111 27.312 33.375 1 88.44 189 LYS A C 1
ATOM 1524 O O . LYS A 1 189 ? -2.854 27.891 34.438 1 88.44 189 LYS A O 1
ATOM 1529 N N . ILE A 1 190 ? -3.92 27.75 32.5 1 91.38 190 ILE A N 1
ATOM 1530 C CA . ILE A 1 190 ? -4.762 28.906 32.781 1 91.38 190 ILE A CA 1
ATOM 1531 C C . ILE A 1 190 ? -6.074 28.453 33.406 1 91.38 190 ILE A C 1
ATOM 1533 O O . ILE A 1 190 ? -6.832 27.688 32.812 1 91.38 190 ILE A O 1
ATOM 1537 N N . ASP A 1 191 ? -6.305 28.953 34.625 1 94.25 191 ASP A N 1
ATOM 1538 C CA . ASP A 1 191 ? -7.539 28.609 35.344 1 94.25 191 ASP A CA 1
ATOM 1539 C C . ASP A 1 191 ? -8.727 29.375 34.75 1 94.25 191 ASP A C 1
ATOM 1541 O O . ASP A 1 191 ? -8.75 30.609 34.781 1 94.25 191 ASP A O 1
ATOM 1545 N N . VAL A 1 192 ? -9.742 28.625 34.281 1 97.12 192 VAL A N 1
ATOM 1546 C CA . VAL A 1 192 ? -10.875 29.266 33.656 1 97.12 192 VAL A CA 1
ATOM 1547 C C . VAL A 1 192 ? -12.133 29.078 34.5 1 97.12 192 VAL A C 1
ATOM 1549 O O . VAL A 1 192 ? -13.227 29.484 34.125 1 97.12 192 VAL A O 1
ATOM 1552 N N . ARG A 1 193 ? -12.133 28.422 35.719 1 92.81 193 ARG A N 1
ATOM 1553 C CA . ARG A 1 193 ? -13.258 28.219 36.625 1 92.81 193 ARG A CA 1
ATOM 1554 C C . ARG A 1 193 ? -13.789 29.562 37.156 1 92.81 193 ARG A C 1
ATOM 1556 O O . ARG A 1 193 ? -13.031 30.375 37.656 1 92.81 193 ARG A O 1
ATOM 1563 N N . GLY A 1 194 ? -15.094 29.734 36.781 1 97.81 194 GLY A N 1
ATOM 1564 C CA . GLY A 1 194 ? -15.766 30.953 37.219 1 97.81 194 GLY A CA 1
ATOM 1565 C C . GLY A 1 194 ? -15.43 32.156 36.375 1 97.81 194 GLY A C 1
ATOM 1566 O O . GLY A 1 194 ? -15.797 33.281 36.719 1 97.81 194 GLY A O 1
ATOM 1567 N N . LYS A 1 195 ? -14.789 31.969 35.344 1 98.38 195 LYS A N 1
ATOM 1568 C CA . LYS A 1 195 ? -14.352 33.062 34.469 1 98.38 195 LYS A CA 1
ATOM 1569 C C . LYS A 1 195 ? -15.172 33.125 33.188 1 98.38 195 LYS A C 1
ATOM 1571 O O . LYS A 1 195 ? -15.742 32.125 32.781 1 98.38 195 LYS A O 1
ATOM 1576 N N . ARG A 1 196 ? -15.273 34.344 32.688 1 98.5 196 ARG A N 1
ATOM 1577 C CA . ARG A 1 196 ? -15.844 34.562 31.344 1 98.5 196 ARG A CA 1
ATOM 1578 C C . ARG A 1 196 ? -14.7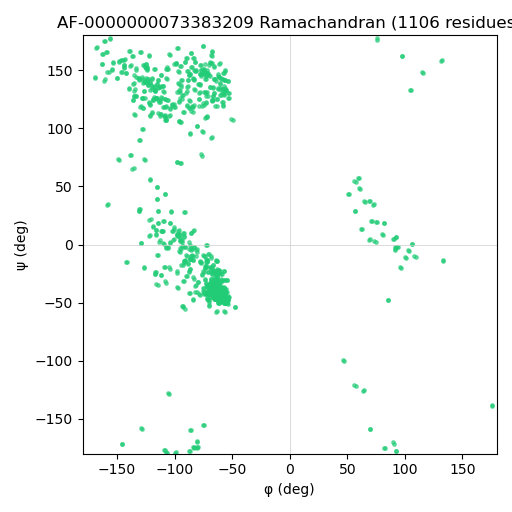89 34.375 30.266 1 98.5 196 ARG A C 1
ATOM 1580 O O . ARG A 1 196 ? -13.867 35.188 30.156 1 98.5 196 ARG A O 1
ATOM 1587 N N . CYS A 1 197 ? -14.992 33.375 29.484 1 98.56 197 CYS A N 1
ATOM 1588 C CA . CYS A 1 197 ? -13.961 33 28.531 1 98.56 197 CYS A CA 1
ATOM 1589 C C . CYS A 1 197 ? -14.477 33.125 27.094 1 98.56 197 CYS A C 1
ATOM 1591 O O . CYS A 1 197 ? -15.672 32.969 26.844 1 98.56 197 CYS A O 1
ATOM 1593 N N . ALA A 1 198 ? -13.539 33.406 26.172 1 98.38 198 ALA A N 1
ATOM 1594 C CA . ALA A 1 198 ? -13.859 33.469 24.734 1 98.38 198 ALA A CA 1
ATOM 1595 C C . ALA A 1 198 ? -12.867 32.656 23.922 1 98.38 198 ALA A C 1
ATOM 1597 O O . ALA A 1 198 ? -11.68 32.594 24.266 1 98.38 198 ALA A O 1
ATOM 1598 N N . ILE A 1 199 ? -13.367 32.031 22.953 1 98.06 199 ILE A N 1
ATOM 1599 C CA . ILE A 1 199 ? -12.562 31.422 21.906 1 98.06 199 ILE A CA 1
ATOM 1600 C C . ILE A 1 199 ? -12.898 32.062 20.562 1 98.06 199 ILE A C 1
ATOM 1602 O O . ILE A 1 199 ? -14.07 32.125 20.172 1 98.06 199 ILE A O 1
ATOM 1606 N N . ILE A 1 200 ? -11.875 32.531 19.875 1 96.56 200 ILE A N 1
ATOM 1607 C CA . ILE A 1 200 ? -12.086 33.125 18.562 1 96.56 200 ILE A CA 1
ATOM 1608 C C . ILE A 1 200 ? -11.562 32.188 17.469 1 96.56 200 ILE A C 1
ATOM 1610 O O . ILE A 1 200 ? -10.352 32.094 17.266 1 96.56 200 ILE A O 1
ATOM 1614 N N . GLY A 1 201 ? -12.438 31.594 16.766 1 94.69 201 GLY A N 1
ATOM 1615 C CA . GLY A 1 201 ? -12.062 30.641 15.742 1 94.69 201 GLY A CA 1
ATOM 1616 C C . GLY A 1 201 ? -12.516 29.219 16.047 1 94.69 201 GLY A C 1
ATOM 1617 O O . GLY A 1 201 ? -12.508 28.797 17.203 1 94.69 201 GLY A O 1
ATOM 1618 N N . THR A 1 202 ? -12.805 28.484 14.945 1 95.69 202 THR A N 1
ATOM 1619 C CA . THR A 1 202 ? -13.344 27.141 15.102 1 95.69 202 THR A CA 1
ATOM 1620 C C . THR A 1 202 ? -12.57 26.141 14.242 1 95.69 202 THR A C 1
ATOM 1622 O O . THR A 1 202 ? -13.148 25.188 13.719 1 95.69 202 THR A O 1
ATOM 1625 N N . GLY A 1 203 ? -11.281 26.391 14.008 1 92.94 203 GLY A N 1
ATOM 1626 C CA . GLY A 1 203 ? -10.406 25.375 13.453 1 92.94 203 GLY A CA 1
ATOM 1627 C C . GLY A 1 203 ? -10.031 24.297 14.453 1 92.94 203 GLY A C 1
ATOM 1628 O O . GLY A 1 203 ? -10.75 24.062 15.422 1 92.94 203 GLY A O 1
ATOM 1629 N N . ALA A 1 204 ? -8.969 23.688 14.234 1 92.38 204 ALA A N 1
ATOM 1630 C CA . ALA A 1 204 ? -8.547 22.562 15.078 1 92.38 204 ALA A CA 1
ATOM 1631 C C . ALA A 1 204 ? -8.344 23.016 16.531 1 92.38 204 ALA A C 1
ATOM 1633 O O . ALA A 1 204 ? -8.859 22.391 17.453 1 92.38 204 ALA A O 1
ATOM 1634 N N . SER A 1 205 ? -7.605 24.078 16.719 1 93.69 205 SER A N 1
ATOM 1635 C CA . SER A 1 205 ? -7.359 24.578 18.062 1 93.69 205 SER A CA 1
ATOM 1636 C C . SER A 1 205 ? -8.656 24.984 18.75 1 93.69 205 SER A C 1
ATOM 1638 O O . SER A 1 205 ? -8.859 24.719 19.922 1 93.69 205 SER A O 1
ATOM 1640 N N . GLY A 1 206 ? -9.508 25.688 17.969 1 96.25 206 GLY A N 1
ATOM 1641 C CA . GLY A 1 206 ? -10.781 26.109 18.516 1 96.25 206 GLY A CA 1
ATOM 1642 C C . GLY A 1 206 ? -11.641 24.953 18.984 1 96.25 206 GLY A C 1
ATOM 1643 O O . GLY A 1 206 ? -12.195 24.984 20.094 1 96.25 206 GLY A O 1
ATOM 1644 N N . VAL A 1 207 ? -11.695 23.922 18.156 1 97.56 207 VAL A N 1
ATOM 1645 C CA . VAL A 1 207 ? -12.469 22.719 18.484 1 97.56 207 VAL A CA 1
ATOM 1646 C C . VAL A 1 207 ? -11.906 22.062 19.75 1 97.56 207 VAL A C 1
ATOM 1648 O O . VAL A 1 207 ? -12.656 21.703 20.656 1 97.56 207 VAL A O 1
ATOM 1651 N N . GLN A 1 208 ? -10.641 22 19.828 1 97.25 208 GLN A N 1
ATOM 1652 C CA . GLN A 1 208 ? -10 21.312 20.938 1 97.25 208 GLN A CA 1
ATOM 1653 C C . GLN A 1 208 ? -10.125 22.125 22.234 1 97.25 208 GLN A C 1
ATOM 1655 O O . GLN A 1 208 ? -10.461 21.578 23.281 1 97.25 208 GLN A O 1
ATOM 1660 N N . VAL A 1 209 ? -9.977 23.422 22.188 1 97.5 209 VAL A N 1
ATOM 1661 C CA . VAL A 1 209 ? -10.094 24.266 23.375 1 97.5 209 VAL A CA 1
ATOM 1662 C C . VAL A 1 209 ? -11.539 24.281 23.859 1 97.5 209 VAL A C 1
ATOM 1664 O O . VAL A 1 209 ? -11.805 24.297 25.062 1 97.5 209 VAL A O 1
ATOM 1667 N N . THR A 1 210 ? -12.484 24.312 22.938 1 98.5 210 THR A N 1
ATOM 1668 C CA . THR A 1 210 ? -13.891 24.297 23.297 1 98.5 210 THR A CA 1
ATOM 1669 C C . THR A 1 210 ? -14.219 23.062 24.141 1 98.5 210 THR A C 1
ATOM 1671 O O . THR A 1 210 ? -14.898 23.172 25.172 1 98.5 210 THR A O 1
ATOM 1674 N N . GLN A 1 211 ? -13.711 21.969 23.719 1 97.94 211 GLN A N 1
ATOM 1675 C CA . GLN A 1 211 ? -13.977 20.734 24.438 1 97.94 211 GLN A CA 1
ATOM 1676 C C . GLN A 1 211 ? -13.289 20.734 25.797 1 97.94 211 GLN A C 1
ATOM 1678 O O . GLN A 1 211 ? -13.812 20.172 26.766 1 97.94 211 GLN A O 1
ATOM 1683 N N . ALA A 1 212 ? -12.156 21.312 25.922 1 97.31 212 ALA A N 1
ATOM 1684 C CA . ALA A 1 212 ? -11.398 21.359 27.172 1 97.31 212 ALA A CA 1
ATOM 1685 C C . ALA A 1 212 ? -12.023 22.359 28.156 1 97.31 212 ALA A C 1
ATOM 1687 O O . ALA A 1 212 ? -12.109 22.078 29.344 1 97.31 212 ALA A O 1
ATOM 1688 N N . TRP A 1 213 ? -12.477 23.531 27.672 1 98.19 213 TRP A N 1
ATOM 1689 C CA . TRP A 1 213 ? -12.938 24.609 28.531 1 98.19 213 TRP A CA 1
ATOM 1690 C C . TRP A 1 213 ? -14.43 24.484 28.828 1 98.19 213 TRP A C 1
ATOM 1692 O O . TRP A 1 213 ? -14.914 24.984 29.844 1 98.19 213 TRP A O 1
ATOM 1702 N N . GLY A 1 214 ? -15.156 23.875 27.938 1 98.25 214 GLY A N 1
ATOM 1703 C CA . GLY A 1 214 ? -16.594 23.781 28.078 1 98.25 214 GLY A CA 1
ATOM 1704 C C . GLY A 1 214 ? -17.031 23.344 29.453 1 98.25 214 GLY A C 1
ATOM 1705 O O . GLY A 1 214 ? -17.797 24.031 30.125 1 98.25 214 GLY A O 1
ATOM 1706 N N . PRO A 1 215 ? -16.516 22.234 29.922 1 97.81 215 PRO A N 1
ATOM 1707 C CA . PRO A 1 215 ? -16.938 21.703 31.219 1 97.81 215 PRO A CA 1
ATOM 1708 C C . PRO A 1 215 ? -16.391 22.516 32.375 1 97.81 215 PRO A C 1
ATOM 1710 O O . PRO A 1 215 ? -16.844 22.344 33.531 1 97.81 215 PRO A O 1
ATOM 1713 N N . GLU A 1 216 ? -15.453 23.391 32.156 1 97.56 216 GLU A N 1
ATOM 1714 C CA . GLU A 1 216 ? -14.688 23.953 33.25 1 97.56 216 GLU A CA 1
ATOM 1715 C C . GLU A 1 216 ? -14.953 25.438 33.406 1 97.56 216 GLU A C 1
ATOM 1717 O O . GLU A 1 216 ? -14.984 25.953 34.531 1 97.56 216 GLU A O 1
ATOM 1722 N N . ALA A 1 217 ? -15.172 26.141 32.312 1 98.38 217 ALA A N 1
ATOM 1723 C CA . ALA A 1 217 ? -15.258 27.609 32.344 1 98.38 217 ALA A CA 1
ATOM 1724 C C . ALA A 1 217 ? -16.547 28.078 33 1 98.38 217 ALA A C 1
ATOM 1726 O O . ALA A 1 217 ? -17.562 27.375 32.938 1 98.38 217 ALA A O 1
ATOM 1727 N N . GLY A 1 218 ? -16.453 29.266 33.688 1 98.38 218 GLY A N 1
ATOM 1728 C CA . GLY A 1 218 ? -17.688 29.875 34.125 1 98.38 218 GLY A CA 1
ATOM 1729 C C . GLY A 1 218 ? -18.672 30.125 33 1 98.38 218 GLY A C 1
ATOM 1730 O O . GLY A 1 218 ? -19.828 29.688 33.062 1 98.38 218 GLY A O 1
ATOM 1731 N N . GLU A 1 219 ? -18.219 30.844 32.125 1 98.5 219 GLU A N 1
ATOM 1732 C CA . GLU A 1 219 ? -18.922 31.078 30.859 1 98.5 219 GLU A CA 1
ATOM 1733 C C . GLU A 1 219 ? -17.969 30.984 29.672 1 98.5 219 GLU A C 1
ATOM 1735 O O . GLU A 1 219 ? -16.828 31.484 29.734 1 98.5 219 GLU A O 1
ATOM 1740 N N . LEU A 1 220 ? -18.438 30.359 28.609 1 98.81 220 LEU A N 1
ATOM 1741 C CA . LEU A 1 220 ? -17.625 30.234 27.406 1 98.81 220 LEU A CA 1
ATOM 1742 C C . LEU A 1 220 ? -18.391 30.672 26.172 1 98.81 220 LEU A C 1
ATOM 1744 O O . LEU A 1 220 ? -19.469 30.156 25.891 1 98.81 220 LEU A O 1
ATOM 1748 N N . LYS A 1 221 ? -17.906 31.672 25.516 1 98.69 221 LYS A N 1
ATOM 1749 C CA . LYS A 1 221 ? -18.438 32.094 24.219 1 98.69 221 LYS A CA 1
ATOM 1750 C C . LYS A 1 221 ? -17.5 31.688 23.094 1 98.69 221 LYS A C 1
ATOM 1752 O O . LYS A 1 221 ? -16.312 32.031 23.125 1 98.69 221 LYS A O 1
ATOM 1757 N N . VAL A 1 222 ? -18 30.969 22.141 1 98.69 222 VAL A N 1
ATOM 1758 C CA . VAL A 1 222 ? -17.234 30.531 20.984 1 98.69 222 VAL A CA 1
ATOM 1759 C C . VAL A 1 222 ? -17.625 31.359 19.766 1 98.69 222 VAL A C 1
ATOM 1761 O O . VAL A 1 222 ? -18.734 31.219 19.25 1 98.69 222 VAL A O 1
ATOM 1764 N N . PHE A 1 223 ? -16.688 32.188 19.344 1 98.25 223 PHE A N 1
ATOM 1765 C CA . PHE A 1 223 ? -16.938 33.031 18.172 1 98.25 223 PHE A CA 1
ATOM 1766 C C . PHE A 1 223 ? -16.641 32.281 16.891 1 98.25 223 PHE A C 1
ATOM 1768 O O . PHE A 1 223 ? -15.5 31.891 16.625 1 98.25 223 PHE A O 1
ATOM 1775 N N . GLN A 1 224 ? -17.641 32.125 16.094 1 97.62 224 GLN A N 1
ATOM 1776 C CA . GLN A 1 224 ? -17.578 31.281 14.898 1 97.62 224 GLN A CA 1
ATOM 1777 C C . GLN A 1 224 ? -17.906 32.094 13.641 1 97.62 224 GLN A C 1
ATOM 1779 O O . GLN A 1 224 ? -18.953 32.75 13.562 1 97.62 224 GLN A O 1
ATOM 1784 N N . ARG A 1 225 ? -17 32.125 12.711 1 94.19 225 ARG A N 1
ATOM 1785 C CA . ARG A 1 225 ? -17.297 32.656 11.391 1 94.19 225 ARG A CA 1
ATOM 1786 C C . ARG A 1 225 ? -17.781 31.562 10.445 1 94.19 225 ARG A C 1
ATOM 1788 O O . ARG A 1 225 ? -18.812 31.719 9.789 1 94.19 225 ARG A O 1
ATOM 1795 N N . THR A 1 226 ? -17.031 30.516 10.273 1 94.31 226 THR A N 1
ATOM 1796 C CA . THR A 1 226 ? -17.375 29.312 9.516 1 94.31 226 THR A CA 1
ATOM 1797 C C . THR A 1 226 ? -17.359 28.078 10.422 1 94.31 226 THR A C 1
ATOM 1799 O O . THR A 1 226 ? -16.375 27.828 11.109 1 94.31 226 THR A O 1
ATOM 1802 N N . PRO A 1 227 ? -18.453 27.359 10.461 1 96.81 227 PRO A N 1
ATOM 1803 C CA . PRO A 1 227 ? -18.453 26.156 11.312 1 96.81 227 PRO A CA 1
ATOM 1804 C C . PRO A 1 227 ? -17.453 25.109 10.844 1 96.81 227 PRO A C 1
ATOM 1806 O O . PRO A 1 227 ? -17.234 24.953 9.641 1 96.81 227 PRO A O 1
ATOM 1809 N N . ASN A 1 228 ? -16.797 24.469 11.789 1 95.81 228 ASN A N 1
ATOM 1810 C CA . ASN A 1 228 ? -15.977 23.312 11.461 1 95.81 228 ASN A CA 1
ATOM 1811 C C . ASN A 1 228 ? -16.828 22.047 11.273 1 95.81 228 ASN A C 1
ATOM 1813 O O . ASN A 1 228 ? -17.766 21.812 12.031 1 95.81 228 ASN A O 1
ATOM 1817 N N . LEU A 1 229 ? -16.516 21.281 10.305 1 98.19 229 LEU A N 1
ATOM 1818 C CA . LEU A 1 229 ? -17.219 20.031 10.047 1 98.19 229 LEU A CA 1
ATOM 1819 C C . LEU A 1 229 ? -16.484 18.859 10.695 1 98.19 229 LEU A C 1
ATOM 1821 O O . LEU A 1 229 ? -15.961 17.984 9.992 1 98.19 229 LEU A O 1
ATOM 1825 N N . ALA A 1 230 ? -16.531 18.812 12.039 1 98.44 230 ALA A N 1
ATOM 1826 C CA . ALA A 1 230 ? -15.75 17.891 12.844 1 98.44 230 ALA A CA 1
ATOM 1827 C C . ALA A 1 230 ? -16.344 16.484 12.812 1 98.44 230 ALA A C 1
ATOM 1829 O O . ALA A 1 230 ? -17.547 16.328 12.594 1 98.44 230 ALA A O 1
ATOM 1830 N N . VAL A 1 231 ? -15.555 15.5 12.945 1 98.44 231 VAL A N 1
ATOM 1831 C CA . VAL A 1 231 ? -15.969 14.102 12.969 1 98.44 231 VAL A CA 1
ATOM 1832 C C . VAL A 1 231 ? -15.461 13.43 14.242 1 98.44 231 VAL A C 1
ATOM 1834 O O . VAL A 1 231 ? -14.484 13.883 14.844 1 98.44 231 VAL A O 1
ATOM 1837 N N . PRO A 1 232 ? -16.094 12.367 14.703 1 97.75 232 PRO A N 1
ATOM 1838 C CA . PRO A 1 232 ? -15.711 11.75 15.969 1 97.75 232 PRO A CA 1
ATOM 1839 C C . PRO A 1 232 ? -14.352 11.055 15.906 1 97.75 232 PRO A C 1
ATOM 1841 O O . PRO A 1 232 ? -14.078 10.305 14.961 1 97.75 232 PRO A O 1
ATOM 1844 N N . MET A 1 233 ? -13.562 11.25 16.875 1 96.31 233 MET A N 1
ATOM 1845 C CA . MET A 1 233 ? -12.219 10.695 16.922 1 96.31 233 MET A CA 1
ATOM 1846 C C . MET A 1 233 ? -12.234 9.258 17.422 1 96.31 233 MET A C 1
ATOM 1848 O O . MET A 1 233 ? -11.398 8.445 17.031 1 96.31 233 MET A O 1
ATOM 1852 N N . ARG A 1 234 ? -13.227 8.898 18.297 1 96.94 234 ARG A N 1
ATOM 1853 C CA . ARG A 1 234 ? -13.289 7.602 18.953 1 96.94 234 ARG A CA 1
ATOM 1854 C C . ARG A 1 234 ? -12.016 7.336 19.766 1 96.94 234 ARG A C 1
ATOM 1856 O O . ARG A 1 234 ? -11.391 6.285 19.609 1 96.94 234 ARG A O 1
ATOM 1863 N N . LYS A 1 235 ? -11.719 8.289 20.625 1 96.12 235 LYS A N 1
ATOM 1864 C CA . LYS A 1 235 ? -10.555 8.188 21.5 1 96.12 235 LYS A CA 1
ATOM 1865 C C . LYS A 1 235 ? -10.727 7.066 22.516 1 96.12 235 LYS A C 1
ATOM 1867 O O . LYS A 1 235 ? -11.805 6.883 23.078 1 96.12 235 LYS A O 1
ATOM 1872 N N . ARG A 1 236 ? -9.695 6.289 22.703 1 96 236 ARG A N 1
ATOM 1873 C CA . ARG A 1 236 ? -9.711 5.215 23.688 1 96 236 ARG A CA 1
ATOM 1874 C C . ARG A 1 236 ? -8.32 4.988 24.281 1 96 236 ARG A C 1
ATOM 1876 O O . ARG A 1 236 ? -7.316 5.379 23.688 1 96 236 ARG A O 1
ATOM 1883 N N . SER A 1 237 ? -8.281 4.414 25.469 1 96.38 237 SER A N 1
ATOM 1884 C CA . SER A 1 237 ? -7.02 4.031 26.078 1 96.38 237 SER A CA 1
ATOM 1885 C C . SER A 1 237 ? -6.422 2.801 25.406 1 96.38 237 SER A C 1
ATOM 1887 O O . SER A 1 237 ? -7.152 1.971 24.859 1 96.38 237 SER A O 1
ATOM 1889 N N . LEU A 1 238 ? -5.137 2.727 25.391 1 95.38 238 LEU A N 1
ATOM 1890 C CA . LEU A 1 238 ? -4.43 1.569 24.859 1 95.38 238 LEU A CA 1
ATOM 1891 C C . LEU A 1 238 ? -3.652 0.85 25.953 1 95.38 238 LEU A C 1
ATOM 1893 O O . LEU A 1 238 ? -3.047 1.493 26.812 1 95.38 238 LEU A O 1
ATOM 1897 N N . THR A 1 239 ? -3.709 -0.48 25.906 1 94.5 239 THR A N 1
ATOM 1898 C CA . THR A 1 239 ? -2.898 -1.26 26.828 1 94.5 239 THR A CA 1
ATOM 1899 C C . THR A 1 239 ? -1.534 -1.577 26.219 1 94.5 239 THR A C 1
ATOM 1901 O O . THR A 1 239 ? -1.375 -1.561 25 1 94.5 239 THR A O 1
ATOM 1904 N N . VAL A 1 240 ? -0.61 -1.832 27.062 1 94.88 240 VAL A N 1
ATOM 1905 C CA . VAL A 1 240 ? 0.733 -2.211 26.625 1 94.88 240 VAL A CA 1
ATOM 1906 C C . VAL A 1 240 ? 0.674 -3.508 25.828 1 94.88 240 VAL A C 1
ATOM 1908 O O . VAL A 1 240 ? 1.312 -3.625 24.781 1 94.88 240 VAL A O 1
ATOM 1911 N N . GLU A 1 241 ? -0.085 -4.438 26.219 1 90.88 241 GLU A N 1
ATOM 1912 C CA . GLU A 1 241 ? -0.187 -5.758 25.609 1 90.88 241 GLU A CA 1
ATOM 1913 C C . GLU A 1 241 ? -0.709 -5.664 24.188 1 90.88 241 GLU A C 1
ATOM 1915 O O . GLU A 1 241 ? -0.191 -6.328 23.281 1 90.88 241 GLU A O 1
ATOM 1920 N N . GLU A 1 242 ? -1.695 -4.891 24 1 88.56 242 GLU A N 1
ATOM 1921 C CA . GLU A 1 242 ? -2.27 -4.738 22.656 1 88.56 242 GLU A CA 1
ATOM 1922 C C . GLU A 1 242 ? -1.248 -4.168 21.688 1 88.56 242 GLU A C 1
ATOM 1924 O O . GLU A 1 242 ? -1.225 -4.547 20.516 1 88.56 242 GLU A O 1
ATOM 1929 N N . GLN A 1 243 ? -0.399 -3.314 22.188 1 93.38 243 GLN A N 1
ATOM 1930 C CA . GLN A 1 243 ? 0.585 -2.654 21.344 1 93.38 243 GLN A CA 1
ATOM 1931 C C . GLN A 1 243 ? 1.787 -3.559 21.078 1 93.38 243 GLN A C 1
ATOM 1933 O O . GLN A 1 243 ? 2.287 -3.631 19.953 1 93.38 243 GLN A O 1
ATOM 1938 N N . GLU A 1 244 ? 2.246 -4.27 22.078 1 93.38 244 GLU A N 1
ATOM 1939 C CA . GLU A 1 244 ? 3.41 -5.141 21.938 1 93.38 244 GLU A CA 1
ATOM 1940 C C . GLU A 1 244 ? 3.145 -6.262 20.938 1 93.38 244 GLU A C 1
ATOM 1942 O O . GLU A 1 244 ? 4.02 -6.609 20.141 1 93.38 244 GLU A O 1
ATOM 1947 N N . GLY A 1 245 ? 2 -6.848 21 1 88.38 245 GLY A N 1
ATOM 1948 C CA . GLY A 1 245 ? 1.629 -7.906 20.062 1 88.38 245 GLY A CA 1
ATOM 1949 C C . GLY A 1 245 ? 1.595 -7.453 18.625 1 88.38 245 GLY A C 1
ATOM 1950 O O . GLY A 1 245 ? 1.827 -8.25 17.703 1 88.38 245 GLY A O 1
ATOM 1951 N N . ALA A 1 246 ? 1.408 -6.215 18.391 1 90.44 246 ALA A N 1
ATOM 1952 C CA . ALA A 1 246 ? 1.25 -5.672 17.047 1 90.44 246 ALA A CA 1
ATOM 1953 C C . ALA A 1 246 ? 2.592 -5.23 16.469 1 90.44 246 ALA A C 1
ATOM 1955 O O . ALA A 1 246 ? 2.723 -5.031 15.266 1 90.44 246 ALA A O 1
ATOM 1956 N N . LYS A 1 247 ? 3.627 -5.109 17.281 1 94.88 247 LYS A N 1
ATOM 1957 C CA . LYS A 1 247 ? 4.891 -4.492 16.891 1 94.88 247 LYS A CA 1
ATOM 1958 C C . LYS A 1 247 ? 5.605 -5.324 15.828 1 94.88 247 LYS A C 1
ATOM 1960 O O . LYS A 1 247 ? 6.375 -4.789 15.031 1 94.88 247 LYS A O 1
ATOM 1965 N N . ALA A 1 248 ? 5.273 -6.586 15.781 1 92.62 248 ALA A N 1
ATOM 1966 C CA . ALA A 1 248 ? 5.895 -7.457 14.789 1 92.62 248 ALA A CA 1
ATOM 1967 C C . ALA A 1 248 ? 5.59 -6.98 13.375 1 92.62 248 ALA A C 1
ATOM 1969 O O . ALA A 1 248 ? 6.359 -7.238 12.445 1 92.62 248 ALA A O 1
ATOM 1970 N N . PHE A 1 249 ? 4.512 -6.215 13.211 1 94.75 249 PHE A N 1
ATOM 1971 C CA . PHE A 1 249 ? 4.098 -5.82 11.867 1 94.75 249 PHE A CA 1
ATOM 1972 C C . PHE A 1 249 ? 4.184 -4.309 11.695 1 94.75 249 PHE A C 1
ATOM 1974 O O . PHE A 1 249 ? 3.678 -3.758 10.719 1 94.75 249 PHE A O 1
ATOM 1981 N N . TYR A 1 250 ? 4.84 -3.615 12.641 1 96.88 250 TYR A N 1
ATOM 1982 C CA . TYR A 1 250 ? 4.992 -2.168 12.539 1 96.88 250 TYR A CA 1
ATOM 1983 C C . TYR A 1 250 ? 5.73 -1.787 11.258 1 96.88 250 TYR A C 1
ATOM 1985 O O . TYR A 1 250 ? 5.352 -0.833 10.578 1 96.88 250 TYR A O 1
ATOM 1993 N N . PRO A 1 251 ? 6.773 -2.561 10.891 1 97.19 251 PRO A N 1
ATOM 1994 C CA . PRO A 1 251 ? 7.445 -2.193 9.641 1 97.19 251 PRO A CA 1
ATOM 1995 C C . PRO A 1 251 ? 6.5 -2.215 8.438 1 97.19 251 PRO A C 1
ATOM 1997 O O . PRO A 1 251 ? 6.52 -1.294 7.617 1 97.19 251 PRO A O 1
ATOM 2000 N N . GLU A 1 252 ? 5.656 -3.217 8.359 1 97.5 252 GLU A N 1
ATOM 2001 C CA . GLU A 1 252 ? 4.695 -3.326 7.266 1 97.5 252 GLU A CA 1
ATOM 2002 C C . GLU A 1 252 ? 3.645 -2.221 7.344 1 97.5 252 GLU A C 1
ATOM 2004 O O . GLU A 1 252 ? 3.254 -1.653 6.32 1 97.5 252 GLU A O 1
ATOM 2009 N N . LEU A 1 253 ? 3.219 -1.918 8.547 1 97.81 253 LEU A N 1
ATOM 2010 C CA . LEU A 1 253 ? 2.215 -0.875 8.719 1 97.81 253 LEU A CA 1
ATOM 2011 C C . LEU A 1 253 ? 2.771 0.488 8.32 1 97.81 253 LEU A C 1
ATOM 2013 O O . LEU A 1 253 ? 2.076 1.287 7.691 1 97.81 253 LEU A O 1
ATOM 2017 N N . PHE A 1 254 ? 4.035 0.743 8.625 1 98.31 254 PHE A N 1
ATOM 2018 C CA . PHE A 1 254 ? 4.672 1.999 8.25 1 98.31 254 PHE A CA 1
ATOM 2019 C C . PHE A 1 254 ? 4.836 2.096 6.742 1 98.31 254 PHE A C 1
ATOM 2021 O O . PHE A 1 254 ? 4.688 3.176 6.164 1 98.31 254 PHE A O 1
ATOM 2028 N N . ARG A 1 255 ? 5.113 1.004 6.121 1 97.81 255 ARG A N 1
ATOM 2029 C CA . ARG A 1 255 ? 5.199 1.003 4.664 1 97.81 255 ARG A CA 1
ATOM 2030 C C . ARG A 1 255 ? 3.822 1.189 4.031 1 97.81 255 ARG A C 1
ATOM 2032 O O . ARG A 1 255 ? 3.689 1.861 3.008 1 97.81 255 ARG A O 1
ATOM 2039 N N . TYR A 1 256 ? 2.814 0.602 4.68 1 98.25 256 TYR A N 1
ATOM 2040 C CA . TYR A 1 256 ? 1.451 0.704 4.176 1 98.25 256 TYR A CA 1
ATOM 2041 C C . TYR A 1 256 ? 0.962 2.146 4.211 1 98.25 256 TYR A C 1
ATOM 2043 O O . TYR A 1 256 ? 0.351 2.625 3.252 1 98.25 256 TYR A O 1
ATOM 2051 N N . ARG A 1 257 ? 1.229 2.844 5.246 1 98.38 257 ARG A N 1
ATOM 2052 C CA . ARG A 1 257 ? 0.712 4.203 5.355 1 98.38 257 ARG A CA 1
ATOM 2053 C C . ARG A 1 257 ? 1.274 5.094 4.25 1 98.38 257 ARG A C 1
ATOM 2055 O O . ARG A 1 257 ? 0.616 6.039 3.812 1 98.38 257 ARG A O 1
ATOM 2062 N N . GLU A 1 258 ? 2.49 4.793 3.729 1 98 258 GLU A N 1
ATOM 2063 C CA . GLU A 1 258 ? 3.096 5.57 2.652 1 98 258 GLU A CA 1
ATOM 2064 C C . GLU A 1 258 ? 2.379 5.332 1.327 1 98 258 GLU A C 1
ATOM 2066 O O . GLU A 1 258 ? 2.572 6.082 0.367 1 98 258 GLU A O 1
ATOM 2071 N N . LYS A 1 259 ? 1.544 4.273 1.315 1 97.56 259 LYS A N 1
ATOM 2072 C CA . LYS A 1 259 ? 0.851 3.92 0.081 1 97.56 259 LYS A CA 1
ATOM 2073 C C . LYS A 1 259 ? -0.612 4.355 0.128 1 97.56 259 LYS A C 1
ATOM 2075 O O . LYS A 1 259 ? -1.375 4.086 -0.802 1 97.56 259 LYS A O 1
ATOM 2080 N N . CYS A 1 260 ? -1.012 4.969 1.168 1 97.94 260 CYS A N 1
ATOM 2081 C CA . CYS A 1 260 ? -2.363 5.488 1.345 1 97.94 260 CYS A CA 1
ATOM 2082 C C . CYS A 1 260 ? -2.418 6.98 1.045 1 97.94 260 CYS A C 1
ATOM 2084 O O . CYS A 1 260 ? -1.411 7.68 1.171 1 97.94 260 CYS A O 1
ATOM 2086 N N . PHE A 1 261 ? -3.518 7.512 0.708 1 97.56 261 PHE A N 1
ATOM 2087 C CA . PHE A 1 261 ? -3.689 8.867 0.191 1 97.56 261 PHE A CA 1
ATOM 2088 C C . PHE A 1 261 ? -3.109 9.891 1.157 1 97.56 261 PHE A C 1
ATOM 2090 O O . PHE A 1 261 ? -2.24 10.68 0.783 1 97.56 261 PHE A O 1
ATOM 2097 N N . ALA A 1 262 ? -3.445 9.844 2.451 1 97.56 262 ALA A N 1
ATOM 2098 C CA . ALA A 1 262 ? -3.102 10.891 3.41 1 97.56 262 ALA A CA 1
ATOM 2099 C C . ALA A 1 262 ? -2.078 10.391 4.426 1 97.56 262 ALA A C 1
ATOM 2101 O O . ALA A 1 262 ? -1.888 11.008 5.477 1 97.56 262 ALA A O 1
ATOM 2102 N N . GLY A 1 263 ? -1.489 9.242 4.172 1 97.56 263 GLY A N 1
ATOM 2103 C CA . GLY A 1 263 ? -0.446 8.727 5.043 1 97.56 263 GLY A CA 1
ATOM 2104 C C . GLY A 1 263 ? -0.989 8.023 6.273 1 97.56 263 GLY A C 1
ATOM 2105 O O . GLY A 1 263 ? -0.294 7.902 7.285 1 97.56 263 GLY A O 1
ATOM 2106 N N . PHE A 1 264 ? -2.262 7.613 6.25 1 97.88 264 PHE A N 1
ATOM 2107 C CA . PHE A 1 264 ? -2.895 6.84 7.312 1 97.88 264 PHE A CA 1
ATOM 2108 C C . PHE A 1 264 ? -2.938 5.359 6.957 1 97.88 264 PHE A C 1
ATOM 2110 O O . PHE A 1 264 ? -2.41 4.949 5.922 1 97.88 264 PHE A O 1
ATOM 2117 N N . LEU A 1 265 ? -3.527 4.531 7.867 1 97.69 265 LEU A N 1
ATOM 2118 C CA . LEU A 1 265 ? -3.637 3.098 7.617 1 97.69 265 LEU A CA 1
ATOM 2119 C C . LEU A 1 265 ? -4.949 2.768 6.91 1 97.69 265 LEU A C 1
ATOM 2121 O O . LEU A 1 265 ? -5.543 1.716 7.156 1 97.69 265 LEU A O 1
ATOM 2125 N N . TYR A 1 266 ? -5.469 3.744 6.148 1 97.44 266 TYR A N 1
ATOM 2126 C CA . TYR A 1 266 ? -6.656 3.609 5.316 1 97.44 266 TYR A CA 1
ATOM 2127 C C . TYR A 1 266 ? -6.609 4.582 4.141 1 97.44 266 TYR A C 1
ATOM 2129 O O . TYR A 1 266 ? -5.863 5.562 4.168 1 97.44 266 TYR A O 1
ATOM 2137 N N . THR A 1 267 ? -7.312 4.27 3.127 1 97.31 267 THR A N 1
ATOM 2138 C CA . THR A 1 267 ? -7.391 5.078 1.915 1 97.31 267 THR A CA 1
ATOM 2139 C C . THR A 1 267 ? -8.781 4.992 1.298 1 97.31 267 THR A C 1
ATOM 2141 O O . THR A 1 267 ? -9.688 4.387 1.876 1 97.31 267 THR A O 1
ATOM 2144 N N . TRP A 1 268 ? -9.008 5.5 0.132 1 97 268 TRP A N 1
ATOM 2145 C CA . TRP A 1 268 ? -10.297 5.637 -0.537 1 97 268 TRP A CA 1
ATOM 2146 C C . TRP A 1 268 ? -10.938 4.27 -0.765 1 97 268 TRP A C 1
ATOM 2148 O O . TRP A 1 268 ? -10.25 3.291 -1.044 1 97 268 TRP A O 1
ATOM 2158 N N . CYS A 1 269 ? -12.25 4.344 -0.629 1 95.25 269 CYS A N 1
ATOM 2159 C CA . CYS A 1 269 ? -13.047 3.266 -1.206 1 95.25 269 CYS A CA 1
ATOM 2160 C C . CYS A 1 269 ? -12.867 3.205 -2.719 1 95.25 269 CYS A C 1
ATOM 2162 O O . CYS A 1 269 ? -12.742 4.242 -3.375 1 95.25 269 CYS A O 1
ATOM 2164 N N . GLU A 1 270 ? -12.883 1.98 -3.273 1 94.94 270 GLU A N 1
ATOM 2165 C CA . GLU A 1 270 ? -12.656 1.843 -4.711 1 94.94 270 GLU A CA 1
ATOM 2166 C C . GLU A 1 270 ? -13.875 2.312 -5.504 1 94.94 270 GLU A C 1
ATOM 2168 O O . GLU A 1 270 ? -13.766 2.617 -6.695 1 94.94 270 GLU A O 1
ATOM 2173 N N . ARG A 1 271 ? -15.055 2.375 -4.879 1 96.19 271 ARG A N 1
ATOM 2174 C CA . ARG A 1 271 ? -16.297 2.725 -5.543 1 96.19 271 ARG A CA 1
ATOM 2175 C C . ARG A 1 271 ? -16.594 4.215 -5.402 1 96.19 271 ARG A C 1
ATOM 2177 O O . ARG A 1 271 ? -16.109 4.863 -4.477 1 96.19 271 ARG A O 1
ATOM 2184 N N . GLY A 1 272 ? -17.359 4.754 -6.371 1 97.06 272 GLY A N 1
ATOM 2185 C CA . GLY A 1 272 ? -17.938 6.082 -6.234 1 97.06 272 GLY A CA 1
ATOM 2186 C C . GLY A 1 272 ? -19.266 6.086 -5.504 1 97.06 272 GLY A C 1
ATOM 2187 O O . GLY A 1 272 ? -19.906 5.039 -5.367 1 97.06 272 GLY A O 1
ATOM 2188 N N . VAL A 1 273 ? -19.641 7.238 -5.098 1 98.06 273 VAL A N 1
ATOM 2189 C CA . VAL A 1 273 ? -20.828 7.418 -4.266 1 98.06 273 VAL A CA 1
ATOM 2190 C C . VAL A 1 273 ? -22.047 6.828 -4.969 1 98.06 273 VAL A C 1
ATOM 2192 O O . VAL A 1 273 ? -22.859 6.137 -4.344 1 98.06 273 VAL A O 1
ATOM 2195 N N . PHE A 1 274 ? -22.141 7.016 -6.234 1 96.75 274 PHE A N 1
ATOM 2196 C CA . PHE A 1 274 ? -23.375 6.691 -6.922 1 96.75 274 PHE A CA 1
ATOM 2197 C C . PHE A 1 274 ? -23.312 5.297 -7.527 1 96.75 274 PHE A C 1
ATOM 2199 O O . PHE A 1 274 ? -24.234 4.871 -8.219 1 96.75 274 PHE A O 1
ATOM 2206 N N . GLU A 1 275 ? -22.25 4.539 -7.34 1 96.25 275 GLU A N 1
ATOM 2207 C CA . GLU A 1 275 ? -22.203 3.113 -7.652 1 96.25 275 GLU A CA 1
ATOM 2208 C C . GLU A 1 275 ? -22.984 2.295 -6.625 1 96.25 275 GLU A C 1
ATOM 2210 O O . GLU A 1 275 ? -23.359 1.151 -6.891 1 96.25 275 GLU A O 1
ATOM 2215 N N . ASP A 1 276 ? -23.125 2.863 -5.457 1 96.81 276 ASP A N 1
ATOM 2216 C CA . ASP A 1 276 ? -23.859 2.215 -4.371 1 96.81 276 ASP A CA 1
ATOM 2217 C C . ASP A 1 276 ? -25.312 2.701 -4.32 1 96.81 276 ASP A C 1
ATOM 2219 O O . ASP A 1 276 ? -25.609 3.842 -4.684 1 96.81 276 ASP A O 1
ATOM 2223 N N . SER A 1 277 ? -26.234 1.821 -3.887 1 96.06 277 SER A N 1
ATOM 2224 C CA . SER A 1 277 ? -27.609 2.236 -3.588 1 96.06 277 SER A CA 1
ATOM 2225 C C . SER A 1 277 ? -27.656 3.146 -2.363 1 96.06 277 SER A C 1
ATOM 2227 O O . SER A 1 277 ? -26.656 3.285 -1.649 1 96.06 277 SER A O 1
ATOM 2229 N N . GLU A 1 278 ? -28.766 3.793 -2.178 1 97.12 278 GLU A N 1
ATOM 2230 C CA . GLU A 1 278 ? -28.922 4.652 -1.009 1 97.12 278 GLU A CA 1
ATOM 2231 C C . GLU A 1 278 ? -28.672 3.879 0.284 1 97.12 278 GLU A C 1
ATOM 2233 O O . GLU A 1 278 ? -28.031 4.383 1.202 1 97.12 278 GLU A O 1
ATOM 2238 N N . GLU A 1 279 ? -29.203 2.684 0.319 1 97.06 279 GLU A N 1
ATOM 2239 C CA . GLU A 1 279 ? -29.047 1.844 1.503 1 97.06 279 GLU A CA 1
ATOM 2240 C C . GLU A 1 279 ? -27.578 1.483 1.729 1 97.06 279 GLU A C 1
ATOM 2242 O O . GLU A 1 279 ? -27.094 1.519 2.861 1 97.06 279 GLU A O 1
ATOM 2247 N N . GLU A 1 280 ? -26.922 1.162 0.645 1 97.06 280 GLU A N 1
ATOM 2248 C CA . GLU A 1 280 ? -25.5 0.817 0.728 1 97.06 280 GLU A CA 1
ATOM 2249 C C . GLU A 1 280 ? -24.672 2.02 1.154 1 97.06 280 GLU A C 1
ATOM 2251 O O . GLU A 1 280 ? -23.719 1.881 1.936 1 97.06 280 GLU A O 1
ATOM 2256 N N . ARG A 1 281 ? -25 3.178 0.625 1 98 281 ARG A N 1
ATOM 2257 C CA . ARG A 1 281 ? -24.312 4.406 1.005 1 98 281 ARG A CA 1
ATOM 2258 C C . ARG A 1 281 ? -24.453 4.676 2.5 1 98 281 ARG A C 1
ATOM 2260 O O . ARG A 1 281 ? -23.469 4.992 3.174 1 98 281 ARG A O 1
ATOM 2267 N N . GLU A 1 282 ? -25.703 4.535 2.957 1 98.19 282 GLU A N 1
ATOM 2268 C CA . GLU A 1 282 ? -25.969 4.77 4.375 1 98.19 282 GLU A CA 1
ATOM 2269 C C . GLU A 1 282 ? -25.156 3.811 5.25 1 98.19 282 GLU A C 1
ATOM 2271 O O . GLU A 1 282 ? -24.562 4.227 6.25 1 98.19 282 GLU A O 1
ATOM 2276 N N . GLN A 1 283 ? -25.141 2.578 4.84 1 98.06 283 GLN A N 1
ATOM 2277 C CA . GLN A 1 283 ? -24.406 1.569 5.602 1 98.06 283 GLN A CA 1
ATOM 2278 C C . GLN A 1 283 ? -22.906 1.868 5.621 1 98.06 283 GLN A C 1
ATOM 2280 O O . GLN A 1 283 ? -22.266 1.73 6.66 1 98.06 283 GLN A O 1
ATOM 2285 N N . PHE A 1 284 ? -22.422 2.188 4.453 1 98.31 284 PHE A N 1
ATOM 2286 C CA . PHE A 1 284 ? -21 2.463 4.34 1 98.31 284 PHE A CA 1
ATOM 2287 C C . PHE A 1 284 ? -20.625 3.689 5.16 1 98.31 284 PHE A C 1
ATOM 2289 O O . PHE A 1 284 ? -19.641 3.662 5.91 1 98.31 284 PHE A O 1
ATOM 2296 N N . LEU A 1 285 ? -21.359 4.758 5.059 1 98.81 285 LEU A N 1
ATOM 2297 C CA . LEU A 1 285 ? -21.078 5.996 5.785 1 98.81 285 LEU A CA 1
ATOM 2298 C C . LEU A 1 285 ? -21.25 5.793 7.285 1 98.81 285 LEU A C 1
ATOM 2300 O O . LEU A 1 285 ? -20.516 6.371 8.086 1 98.81 285 LEU A O 1
ATOM 2304 N N . GLU A 1 286 ? -22.25 4.973 7.688 1 98.75 286 GLU A N 1
ATOM 2305 C CA . GLU A 1 286 ? -22.406 4.621 9.094 1 98.75 286 GLU A CA 1
ATOM 2306 C C . GLU A 1 286 ? -21.172 3.902 9.633 1 98.75 286 GLU A C 1
ATOM 2308 O O . GLU A 1 286 ? -20.766 4.133 10.766 1 98.75 286 GLU A O 1
ATOM 2313 N N . LYS A 1 287 ? -20.688 3.047 8.812 1 98.25 287 LYS A N 1
ATOM 2314 C CA . LYS A 1 287 ? -19.469 2.336 9.211 1 98.25 287 LYS A CA 1
ATOM 2315 C C . LYS A 1 287 ? -18.312 3.299 9.414 1 98.25 287 LYS A C 1
ATOM 2317 O O . LYS A 1 287 ? -17.578 3.207 10.406 1 98.25 287 LYS A O 1
ATOM 2322 N N . LEU A 1 288 ? -18.062 4.18 8.438 1 98.44 288 LEU A N 1
ATOM 2323 C CA . LEU A 1 288 ? -17 5.168 8.555 1 98.44 288 LEU A CA 1
ATOM 2324 C C . LEU A 1 288 ? -17.188 6.012 9.812 1 98.44 288 LEU A C 1
ATOM 2326 O O . LEU A 1 288 ? -16.219 6.301 10.516 1 98.44 288 LEU A O 1
ATOM 2330 N N . TRP A 1 289 ? -18.453 6.398 10.07 1 98.38 289 TRP A N 1
ATOM 2331 C CA . TRP A 1 289 ? -18.797 7.207 11.242 1 98.38 289 TRP A CA 1
ATOM 2332 C C . TRP A 1 289 ? -18.484 6.457 12.531 1 98.38 289 TRP A C 1
ATOM 2334 O O . TRP A 1 289 ? -17.922 7.031 13.469 1 98.38 289 TRP A O 1
ATOM 2344 N N . SER A 1 290 ? -18.828 5.191 12.555 1 97.94 290 SER A N 1
ATOM 2345 C CA . SER A 1 290 ? -18.625 4.348 13.727 1 97.94 290 SER A CA 1
ATOM 2346 C C . SER A 1 290 ? -17.156 4.07 13.969 1 97.94 290 SER A C 1
ATOM 2348 O O . SER A 1 290 ? -16.703 4.023 15.117 1 97.94 290 SER A O 1
ATOM 2350 N N . ASP A 1 291 ? -16.422 3.859 12.883 1 96.62 291 ASP A N 1
ATOM 2351 C CA . ASP A 1 291 ? -15 3.57 13.008 1 96.62 291 ASP A CA 1
ATOM 2352 C C . ASP A 1 291 ? -14.234 4.781 13.531 1 96.62 291 ASP A C 1
ATOM 2354 O O . ASP A 1 291 ? -13.258 4.633 14.266 1 96.62 291 ASP A O 1
ATOM 2358 N N . GLY A 1 292 ? -14.641 5.977 13.141 1 97.56 292 GLY A N 1
ATOM 2359 C CA . GLY A 1 292 ? -14.094 7.211 13.688 1 97.56 292 GLY A CA 1
ATOM 2360 C C . GLY A 1 292 ? -12.789 7.625 13.039 1 97.56 292 GLY A C 1
ATOM 2361 O O . GLY A 1 292 ? -12.383 7.051 12.023 1 97.56 292 GLY A O 1
ATOM 2362 N N . GLY A 1 293 ? -12.156 8.703 13.547 1 97.25 293 GLY A N 1
ATOM 2363 C CA . GLY A 1 293 ? -10.969 9.273 12.945 1 97.25 293 GLY A CA 1
ATOM 2364 C C . GLY A 1 293 ? -11.234 9.953 11.609 1 97.25 293 GLY A C 1
ATOM 2365 O O . GLY A 1 293 ? -12.367 10.359 11.336 1 97.25 293 GLY A O 1
ATOM 2366 N N . PHE A 1 294 ? -10.219 10.078 10.859 1 97.88 294 PHE A N 1
ATOM 2367 C CA . PHE A 1 294 ? -10.352 10.773 9.586 1 97.88 294 PHE A CA 1
ATOM 2368 C C . PHE A 1 294 ? -10.875 9.836 8.5 1 97.88 294 PHE A C 1
ATOM 2370 O O . PHE A 1 294 ? -10.828 10.156 7.316 1 97.88 294 PHE A O 1
ATOM 2377 N N . ARG A 1 295 ? -11.359 8.648 8.93 1 98.12 295 ARG A N 1
ATOM 2378 C CA . ARG A 1 295 ? -11.891 7.707 7.953 1 98.12 295 ARG A CA 1
ATOM 2379 C C . ARG A 1 295 ? -13.039 8.328 7.164 1 98.12 295 ARG A C 1
ATOM 2381 O O . ARG A 1 295 ? -13.148 8.125 5.953 1 98.12 295 ARG A O 1
ATOM 2388 N N . TYR A 1 296 ? -13.883 9.094 7.836 1 98.5 296 TYR A N 1
ATOM 2389 C CA . TYR A 1 296 ? -15 9.742 7.156 1 98.5 296 TYR A CA 1
ATOM 2390 C C . TYR A 1 296 ? -14.5 10.719 6.098 1 98.5 296 TYR A C 1
ATOM 2392 O O . TYR A 1 296 ? -15.219 11.039 5.148 1 98.5 296 TYR A O 1
ATOM 2400 N N . TRP A 1 297 ? -13.281 11.195 6.234 1 97.88 297 TRP A N 1
ATOM 2401 C CA . TRP A 1 297 ? -12.688 12.164 5.324 1 97.88 297 TRP A CA 1
ATOM 2402 C C . TRP A 1 297 ? -11.891 11.469 4.227 1 97.88 297 TRP A C 1
ATOM 2404 O O . TRP A 1 297 ? -12.219 11.578 3.043 1 97.88 297 TRP A O 1
ATOM 2414 N N . VAL A 1 298 ? -10.953 10.586 4.59 1 97.44 298 VAL A N 1
ATOM 2415 C CA . VAL A 1 298 ? -9.984 10.164 3.586 1 97.44 298 VAL A CA 1
ATOM 2416 C C . VAL A 1 298 ? -10.047 8.648 3.41 1 97.44 298 VAL A C 1
ATOM 2418 O O . VAL A 1 298 ? -9.164 8.047 2.799 1 97.44 298 VAL A O 1
ATOM 2421 N N . ALA A 1 299 ? -11 7.898 3.986 1 97.94 299 ALA A N 1
ATOM 2422 C CA . ALA A 1 299 ? -11.336 6.516 3.658 1 97.94 299 ALA A CA 1
ATOM 2423 C C . ALA A 1 299 ? -12.703 6.43 2.988 1 97.94 299 ALA A C 1
ATOM 2425 O O . ALA A 1 299 ? -13.266 5.34 2.844 1 97.94 299 ALA A O 1
ATOM 2426 N N . ASN A 1 300 ? -13.266 7.547 2.594 1 98.5 300 ASN A N 1
ATOM 2427 C CA . ASN A 1 300 ? -14.594 7.68 2.012 1 98.5 300 ASN A CA 1
ATOM 2428 C C . ASN A 1 300 ? -14.602 7.312 0.53 1 98.5 300 ASN A C 1
ATOM 2430 O O . ASN A 1 300 ? -13.609 6.781 0.016 1 98.5 300 ASN A O 1
ATOM 2434 N N . TYR A 1 301 ? -15.789 7.516 -0.167 1 98.5 301 TYR A N 1
ATOM 2435 C CA . TYR A 1 301 ? -15.914 7.293 -1.604 1 98.5 301 TYR A CA 1
ATOM 2436 C C . TYR A 1 301 ? -14.844 8.07 -2.369 1 98.5 301 TYR A C 1
ATOM 2438 O O . TYR A 1 301 ? -14.539 9.211 -2.031 1 98.5 301 TYR A O 1
ATOM 2446 N N . LYS A 1 302 ? -14.289 7.504 -3.377 1 96.94 302 LYS A N 1
ATOM 2447 C CA . LYS A 1 302 ? -13.125 8.039 -4.074 1 96.94 302 LYS A CA 1
ATOM 2448 C C . LYS A 1 302 ? -13.477 9.328 -4.816 1 96.94 302 LYS A C 1
ATOM 2450 O O . LYS A 1 302 ? -12.594 10.109 -5.172 1 96.94 302 LYS A O 1
ATOM 2455 N N . ASP A 1 303 ? -14.742 9.57 -5.078 1 97.5 303 ASP A N 1
ATOM 2456 C CA . ASP A 1 303 ? -15.094 10.656 -5.984 1 97.5 303 ASP A CA 1
ATOM 2457 C C . ASP A 1 303 ? -15.695 11.836 -5.219 1 97.5 303 ASP A C 1
ATOM 2459 O O . ASP A 1 303 ? -16.031 12.859 -5.812 1 97.5 303 ASP A O 1
ATOM 2463 N N . TYR A 1 304 ? -15.883 11.734 -3.873 1 97.75 304 TYR A N 1
ATOM 2464 C CA . TYR A 1 304 ? -16.719 12.719 -3.205 1 97.75 304 TYR A CA 1
ATOM 2465 C C . TYR A 1 304 ? -16.031 14.07 -3.139 1 97.75 304 TYR A C 1
ATOM 2467 O O . TYR A 1 304 ? -16.672 15.109 -3.035 1 97.75 304 TYR A O 1
ATOM 2475 N N . LEU A 1 305 ? -14.656 14.133 -3.213 1 97.75 305 LEU A N 1
ATOM 2476 C CA . LEU A 1 305 ? -13.93 15.406 -3.213 1 97.75 305 LEU A CA 1
ATOM 2477 C C . LEU A 1 305 ? -13.844 15.977 -4.625 1 97.75 305 LEU A C 1
ATOM 2479 O O . LEU A 1 305 ? -13.305 17.062 -4.82 1 97.75 305 LEU A O 1
ATOM 2483 N N . TYR A 1 306 ? -14.32 15.289 -5.594 1 97.5 306 TYR A N 1
ATOM 2484 C CA . TYR A 1 306 ? -14.172 15.656 -6.996 1 97.5 306 TYR A CA 1
ATOM 2485 C C . TYR A 1 306 ? -15.516 16.047 -7.602 1 97.5 306 TYR A C 1
ATOM 2487 O O . TYR A 1 306 ? -15.562 16.797 -8.578 1 97.5 306 TYR A O 1
ATOM 2495 N N . ASP A 1 307 ? -16.594 15.508 -7.027 1 98.12 307 ASP A N 1
ATOM 2496 C CA . ASP A 1 307 ? -17.938 15.68 -7.562 1 98.12 307 ASP A CA 1
ATOM 2497 C C . ASP A 1 307 ? -18.859 16.328 -6.531 1 98.12 307 ASP A C 1
ATOM 2499 O O . ASP A 1 307 ? -19.078 15.781 -5.453 1 98.12 307 ASP A O 1
ATOM 2503 N N . ALA A 1 308 ? -19.406 17.484 -6.887 1 98.31 308 ALA A N 1
ATOM 2504 C CA . ALA A 1 308 ? -20.219 18.266 -5.969 1 98.31 308 ALA A CA 1
ATOM 2505 C C . ALA A 1 308 ? -21.453 17.484 -5.516 1 98.31 308 ALA A C 1
ATOM 2507 O O . ALA A 1 308 ? -21.875 17.594 -4.363 1 98.31 308 ALA A O 1
ATOM 2508 N N . LYS A 1 309 ? -22.047 16.766 -6.445 1 98.44 309 LYS A N 1
ATOM 2509 C CA . LYS A 1 309 ? -23.234 15.984 -6.086 1 98.44 309 LYS A CA 1
ATOM 2510 C C . LYS A 1 309 ? -22.875 14.883 -5.09 1 98.44 309 LYS A C 1
ATOM 2512 O O . LYS A 1 309 ? -23.609 14.641 -4.129 1 98.44 309 LYS A O 1
ATOM 2517 N N . ALA A 1 310 ? -21.797 14.172 -5.383 1 98.56 310 ALA A N 1
ATOM 2518 C CA . ALA A 1 310 ? -21.297 13.164 -4.449 1 98.56 310 ALA A CA 1
ATOM 2519 C C . ALA A 1 310 ? -20.969 13.781 -3.094 1 98.56 310 ALA A C 1
ATOM 2521 O O . ALA A 1 310 ? -21.281 13.203 -2.049 1 98.56 310 ALA A O 1
ATOM 2522 N N . ASN A 1 311 ? -20.406 14.953 -3.158 1 98.81 311 ASN A N 1
ATOM 2523 C CA . ASN A 1 311 ? -20.031 15.648 -1.933 1 98.81 311 ASN A CA 1
ATOM 2524 C C . ASN A 1 311 ? -21.234 15.977 -1.071 1 98.81 311 ASN A C 1
ATOM 2526 O O . ASN A 1 311 ? -21.188 15.844 0.153 1 98.81 311 ASN A O 1
ATOM 2530 N N . ARG A 1 312 ? -22.297 16.375 -1.671 1 98.69 312 ARG A N 1
ATOM 2531 C CA . ARG A 1 312 ? -23.531 16.734 -0.965 1 98.69 312 ARG A CA 1
ATOM 2532 C C . ARG A 1 312 ? -24.062 15.539 -0.183 1 98.69 312 ARG A C 1
ATOM 2534 O O . ARG A 1 312 ? -24.547 15.695 0.94 1 98.69 312 ARG A O 1
ATOM 2541 N N . VAL A 1 313 ? -23.938 14.328 -0.79 1 98.69 313 VAL A N 1
ATOM 2542 C CA . VAL A 1 313 ? -24.391 13.109 -0.119 1 98.69 313 VAL A CA 1
ATOM 2543 C C . VAL A 1 313 ? -23.609 12.922 1.181 1 98.69 313 VAL A C 1
ATOM 2545 O O . VAL A 1 313 ? -24.188 12.617 2.225 1 98.69 313 VAL A O 1
ATOM 2548 N N . VAL A 1 314 ? -22.344 13.117 1.109 1 98.75 314 VAL A N 1
ATOM 2549 C CA . VAL A 1 314 ? -21.469 12.945 2.254 1 98.75 314 VAL A CA 1
ATOM 2550 C C . VAL A 1 314 ? -21.766 14.008 3.305 1 98.75 314 VAL A C 1
ATOM 2552 O O . VAL A 1 314 ? -21.844 13.711 4.496 1 98.75 314 VAL A O 1
ATOM 2555 N N . TYR A 1 315 ? -21.984 15.266 2.889 1 98.81 315 TYR A N 1
ATOM 2556 C CA . TYR A 1 315 ? -22.328 16.359 3.797 1 98.81 315 TYR A CA 1
ATOM 2557 C C . TYR A 1 315 ? -23.641 16.078 4.512 1 98.81 315 TYR A C 1
ATOM 2559 O O . TYR A 1 315 ? -23.75 16.281 5.723 1 98.81 315 TYR A O 1
ATOM 2567 N N . ASP A 1 316 ? -24.625 15.664 3.777 1 98.81 316 ASP A N 1
ATOM 2568 C CA . ASP A 1 316 ? -25.969 15.453 4.34 1 98.81 316 ASP A CA 1
ATOM 2569 C C . ASP A 1 316 ? -25.938 14.391 5.43 1 98.81 316 ASP A C 1
ATOM 2571 O O . ASP A 1 316 ? -26.625 14.523 6.449 1 98.81 316 ASP A O 1
ATOM 2575 N N . PHE A 1 317 ? -25.234 13.336 5.168 1 98.81 317 PHE A N 1
ATOM 2576 C CA . PHE A 1 317 ? -25.109 12.312 6.199 1 98.81 317 PHE A CA 1
ATOM 2577 C C . PHE A 1 317 ? -24.438 12.875 7.441 1 98.81 317 PHE A C 1
ATOM 2579 O O . PHE A 1 317 ? -24.906 12.664 8.562 1 98.81 317 PHE A O 1
ATOM 2586 N N . TRP A 1 318 ? -23.312 13.594 7.254 1 98.81 318 TRP A N 1
ATOM 2587 C CA . TRP A 1 318 ? -22.609 14.234 8.359 1 98.81 318 TRP A CA 1
ATOM 2588 C C . TRP A 1 318 ? -23.562 15.141 9.148 1 98.81 318 TRP A C 1
ATOM 2590 O O . TRP A 1 318 ? -23.625 15.055 10.375 1 98.81 318 TRP A O 1
ATOM 2600 N N . ARG A 1 319 ? -24.281 16.016 8.453 1 98.81 319 ARG A N 1
ATOM 2601 C CA . ARG A 1 319 ? -25.219 16.953 9.062 1 98.81 319 ARG A CA 1
ATOM 2602 C C . ARG A 1 319 ? -26.234 16.219 9.922 1 98.81 319 ARG A C 1
ATOM 2604 O O . ARG A 1 319 ? -26.531 16.641 11.039 1 98.81 319 ARG A O 1
ATOM 2611 N N . LYS A 1 320 ? -26.766 15.141 9.312 1 98.56 320 LYS A N 1
ATOM 2612 C CA . LYS A 1 320 ? -27.75 14.344 10.031 1 98.56 320 LYS A CA 1
ATOM 2613 C C . LYS A 1 320 ? -27.188 13.836 11.359 1 98.56 320 LYS A C 1
ATOM 2615 O O . LYS A 1 320 ? -27.812 13.984 12.406 1 98.56 320 LYS A O 1
ATOM 2620 N N . LYS A 1 321 ? -26.047 13.289 11.328 1 98.62 321 LYS A N 1
ATOM 2621 C CA . LYS A 1 321 ? -25.406 12.711 12.508 1 98.62 321 LYS A CA 1
ATOM 2622 C C . LYS A 1 321 ? -25.109 13.781 13.555 1 98.62 321 LYS A C 1
ATOM 2624 O O . LYS A 1 321 ? -25.297 13.555 14.75 1 98.62 321 LYS A O 1
ATOM 2629 N N . VAL A 1 322 ? -24.656 14.945 13.156 1 98.5 322 VAL A N 1
ATOM 2630 C CA . VAL A 1 322 ? -24.25 16.016 14.047 1 98.5 322 VAL A CA 1
ATOM 2631 C C . VAL A 1 322 ? -25.484 16.641 14.703 1 98.5 322 VAL A C 1
ATOM 2633 O O . VAL A 1 322 ? -25.5 16.891 15.906 1 98.5 322 VAL A O 1
ATOM 2636 N N . ARG A 1 323 ? -26.484 16.938 13.945 1 98.44 323 ARG A N 1
ATOM 2637 C CA . ARG A 1 323 ? -27.672 17.609 14.445 1 98.44 323 ARG A CA 1
ATOM 2638 C C . ARG A 1 323 ? -28.328 16.797 15.555 1 98.44 323 ARG A C 1
ATOM 2640 O O . ARG A 1 323 ? -28.922 17.359 16.484 1 98.44 323 ARG A O 1
ATOM 2647 N N . GLU A 1 324 ? -28.172 15.492 15.461 1 98.12 324 GLU A N 1
ATOM 2648 C CA . GLU A 1 324 ? -28.719 14.609 16.484 1 98.12 324 GLU A CA 1
ATOM 2649 C C . GLU A 1 324 ? -28.078 14.859 17.844 1 98.12 324 GLU A C 1
ATOM 2651 O O . GLU A 1 324 ? -28.625 14.484 18.875 1 98.12 324 GLU A O 1
ATOM 2656 N N . ARG A 1 325 ? -27.016 15.555 17.844 1 98.38 325 ARG A N 1
ATOM 2657 C CA . ARG A 1 325 ? -26.219 15.695 19.062 1 98.38 325 ARG A CA 1
ATOM 2658 C C . ARG A 1 325 ? -26.391 17.078 19.672 1 98.38 325 ARG A C 1
ATOM 2660 O O . ARG A 1 325 ? -25.828 17.359 20.734 1 98.38 325 ARG A O 1
ATOM 2667 N N . ILE A 1 326 ? -27.125 17.922 19.062 1 98.62 326 ILE A N 1
ATOM 2668 C CA . ILE A 1 326 ? -27.344 19.297 19.484 1 98.62 326 ILE A CA 1
ATOM 2669 C C . ILE A 1 326 ? -28.812 19.516 19.812 1 98.62 326 ILE A C 1
ATOM 2671 O O . ILE A 1 326 ? -29.688 19.219 19.016 1 98.62 326 ILE A O 1
ATOM 2675 N N . ASN A 1 327 ? -29.109 20.109 20.938 1 98.31 327 ASN A N 1
ATOM 2676 C CA . ASN A 1 327 ? -30.469 20.234 21.422 1 98.31 327 ASN A CA 1
ATOM 2677 C C . ASN A 1 327 ? -31.172 21.453 20.797 1 98.31 327 ASN A C 1
ATOM 2679 O O . ASN A 1 327 ? -32.312 21.359 20.344 1 98.31 327 ASN A O 1
ATOM 2683 N N . ASP A 1 328 ? -30.531 22.641 20.781 1 98.06 328 ASP A N 1
ATOM 2684 C CA . ASP A 1 328 ? -31.125 23.906 20.344 1 98.06 328 ASP A CA 1
ATOM 2685 C C . ASP A 1 328 ? -31.156 23.984 18.812 1 98.06 328 ASP A C 1
ATOM 2687 O O . ASP A 1 328 ? -30.109 23.922 18.172 1 98.06 328 ASP A O 1
ATOM 2691 N N . PRO A 1 329 ? -32.312 24.219 18.219 1 97.88 329 PRO A N 1
ATOM 2692 C CA . PRO A 1 329 ? -32.406 24.281 16.75 1 97.88 329 PRO A CA 1
ATOM 2693 C C . PRO A 1 329 ? -31.578 25.406 16.156 1 97.88 329 PRO A C 1
ATOM 2695 O O . PRO A 1 329 ? -31.062 25.281 15.031 1 97.88 329 PRO A O 1
ATOM 2698 N N . LYS A 1 330 ? -31.531 26.422 16.859 1 97.5 330 LYS A N 1
ATOM 2699 C CA . LYS A 1 330 ? -30.688 27.516 16.359 1 97.5 330 LYS A CA 1
ATOM 2700 C C . LYS A 1 330 ? -29.219 27.078 16.266 1 97.5 330 LYS A C 1
ATOM 2702 O O . LYS A 1 330 ? -28.562 27.328 15.258 1 97.5 330 LYS A O 1
ATOM 2707 N N . ASP A 1 331 ? -28.734 26.453 17.328 1 98 331 ASP A N 1
ATOM 2708 C CA . ASP A 1 331 ? -27.359 25.969 17.328 1 98 331 ASP A CA 1
ATOM 2709 C C . ASP A 1 331 ? -27.172 24.875 16.281 1 98 331 ASP A C 1
ATOM 2711 O O . ASP A 1 331 ? -26.109 24.766 15.68 1 98 331 ASP A O 1
ATOM 2715 N N . GLN A 1 332 ? -28.188 24.047 16.078 1 98.44 332 GLN A N 1
ATOM 2716 C CA . GLN A 1 332 ? -28.125 23.047 15.023 1 98.44 332 GLN A CA 1
ATOM 2717 C C . GLN A 1 332 ? -27.797 23.672 13.672 1 98.44 332 GLN A C 1
ATOM 2719 O O . GLN A 1 332 ? -26.938 23.203 12.945 1 98.44 332 GLN A O 1
ATOM 2724 N N . GLU A 1 333 ? -28.484 24.719 13.352 1 98.19 333 GLU A N 1
ATOM 2725 C CA . GLU A 1 333 ? -28.297 25.359 12.055 1 98.19 333 GLU A CA 1
ATOM 2726 C C . GLU A 1 333 ? -26.953 26.094 11.977 1 98.19 333 GLU A C 1
ATOM 2728 O O . GLU A 1 333 ? -26.328 26.125 10.914 1 98.19 333 GLU A O 1
ATOM 2733 N N . LEU A 1 334 ? -26.516 26.688 13.055 1 97.94 334 LEU A N 1
ATOM 2734 C CA . LEU A 1 334 ? -25.266 27.438 13.055 1 97.94 334 LEU A CA 1
ATOM 2735 C C . LEU A 1 334 ? -24.078 26.5 12.984 1 97.94 334 LEU A C 1
ATOM 2737 O O . LEU A 1 334 ? -23.047 26.828 12.375 1 97.94 334 LEU A O 1
ATOM 2741 N N . LEU A 1 335 ? -24.234 25.328 13.617 1 98.56 335 LEU A N 1
ATOM 2742 C CA . LEU A 1 335 ? -23.125 24.391 13.703 1 98.56 335 LEU A CA 1
ATOM 2743 C C . LEU A 1 335 ? -23.141 23.391 12.547 1 98.56 335 LEU A C 1
ATOM 2745 O O . LEU A 1 335 ? -22.109 22.875 12.141 1 98.56 335 LEU A O 1
ATOM 2749 N N . ALA A 1 336 ? -24.281 23.047 12.047 1 98.56 336 ALA A N 1
ATOM 2750 C CA . ALA A 1 336 ? -24.5 22.141 10.93 1 98.56 336 ALA A CA 1
ATOM 2751 C C . ALA A 1 336 ? -25.578 22.656 9.992 1 98.56 336 ALA A C 1
ATOM 2753 O O . ALA A 1 336 ? -26.672 22.094 9.922 1 98.56 336 ALA A O 1
ATOM 2754 N N . PRO A 1 337 ? -25.219 23.609 9.203 1 98.25 337 PRO A N 1
ATOM 2755 C CA . PRO A 1 337 ? -26.203 24.344 8.414 1 98.25 337 PRO A CA 1
ATOM 2756 C C . PRO A 1 337 ? -26.844 23.484 7.32 1 98.25 337 PRO A C 1
ATOM 2758 O O . PRO A 1 337 ? -26.234 22.5 6.875 1 98.25 337 PRO A O 1
ATOM 2761 N N . SER A 1 338 ? -28.031 23.891 6.914 1 98.06 338 SER A N 1
ATOM 2762 C CA . SER A 1 338 ? -28.75 23.219 5.84 1 98.06 338 SER A CA 1
ATOM 2763 C C . SER A 1 338 ? -28.016 23.359 4.508 1 98.06 338 SER A C 1
ATOM 2765 O O . SER A 1 338 ? -27.953 22.406 3.719 1 98.06 338 SER A O 1
ATOM 2767 N N . GLU A 1 339 ? -27.516 24.531 4.324 1 97.56 339 GLU A N 1
ATOM 2768 C CA . GLU A 1 339 ? -26.609 24.734 3.195 1 97.56 339 GLU A CA 1
ATOM 2769 C C . GLU A 1 339 ? -25.156 24.625 3.629 1 97.56 339 GLU A C 1
ATOM 2771 O O . GLU A 1 339 ? -24.719 25.328 4.555 1 97.56 339 GLU A O 1
ATOM 2776 N N . PRO A 1 340 ? -24.453 23.703 2.959 1 97.81 340 PRO A N 1
ATOM 2777 C CA . PRO A 1 340 ? -23.047 23.562 3.373 1 97.81 340 PRO A CA 1
ATOM 2778 C C . PRO A 1 340 ? -22.266 24.859 3.301 1 97.81 340 PRO A C 1
ATOM 2780 O O . PRO A 1 340 ? -22.359 25.594 2.309 1 97.81 340 PRO A O 1
ATOM 2783 N N . PRO A 1 341 ? -21.547 25.188 4.328 1 97 341 PRO A N 1
ATOM 2784 C CA . PRO A 1 341 ? -20.719 26.391 4.262 1 97 341 PRO A CA 1
ATOM 2785 C C . PRO A 1 341 ? -19.625 26.297 3.195 1 97 341 PRO A C 1
ATOM 2787 O O . PRO A 1 341 ? -19.141 27.312 2.713 1 97 341 PRO A O 1
ATOM 2790 N N . HIS A 1 342 ? -19.172 25.203 2.809 1 97.19 342 HIS A N 1
ATOM 2791 C CA . HIS A 1 342 ? -18.266 24.75 1.754 1 97.19 342 HIS A CA 1
ATOM 2792 C C . HIS A 1 342 ? -18.406 23.266 1.504 1 97.19 342 HIS A C 1
ATOM 2794 O O . HIS A 1 342 ? -18.969 22.531 2.328 1 97.19 342 HIS A O 1
ATOM 2800 N N . PRO A 1 343 ? -17.891 22.781 0.361 1 98.19 343 PRO A N 1
ATOM 2801 C CA . PRO A 1 343 ? -17.938 21.328 0.189 1 98.19 343 PRO A CA 1
ATOM 2802 C C . PRO A 1 343 ? -17.25 20.562 1.317 1 98.19 343 PRO A C 1
ATOM 2804 O O . PRO A 1 343 ? -16.234 21.031 1.841 1 98.19 343 PRO A O 1
ATOM 2807 N N . TRP A 1 344 ? -17.875 19.484 1.646 1 98.25 344 TRP A N 1
ATOM 2808 C CA . TRP A 1 344 ? -17.328 18.688 2.748 1 98.25 344 TRP A CA 1
ATOM 2809 C C . TRP A 1 344 ? -15.922 18.219 2.443 1 98.25 344 TRP A C 1
ATOM 2811 O O . TRP A 1 344 ? -15.648 17.703 1.356 1 98.25 344 TRP A O 1
ATOM 2821 N N . GLY A 1 345 ? -15.023 18.438 3.326 1 97.06 345 GLY A N 1
ATOM 2822 C CA . GLY A 1 345 ? -13.688 17.875 3.225 1 97.06 345 GLY A CA 1
ATOM 2823 C C . GLY A 1 345 ? -12.711 18.797 2.51 1 97.06 345 GLY A C 1
ATOM 2824 O O . GLY A 1 345 ? -11.516 18.5 2.428 1 97.06 345 GLY A O 1
ATOM 2825 N N . VAL A 1 346 ? -13.125 19.938 1.978 1 96.69 346 VAL A N 1
ATOM 2826 C CA . VAL A 1 346 ? -12.227 20.812 1.236 1 96.69 346 VAL A CA 1
ATOM 2827 C C . VAL A 1 346 ? -11.547 21.781 2.197 1 96.69 346 VAL A C 1
ATOM 2829 O O . VAL A 1 346 ? -10.609 22.484 1.815 1 96.69 346 VAL A O 1
ATOM 2832 N N . LYS A 1 347 ? -12.07 21.906 3.369 1 95 347 LYS A N 1
ATOM 2833 C CA . LYS A 1 347 ? -11.367 22.375 4.559 1 95 347 LYS A CA 1
ATOM 2834 C C . LYS A 1 347 ? -11.109 21.234 5.531 1 95 347 LYS A C 1
ATOM 2836 O O . LYS A 1 347 ? -11.914 20.297 5.637 1 95 347 LYS A O 1
ATOM 2841 N N . ARG A 1 348 ? -10.047 21.312 6.102 1 91.81 348 ARG A N 1
ATOM 2842 C CA . ARG A 1 348 ? -9.703 20.203 6.977 1 91.81 348 ARG A CA 1
ATOM 2843 C C . ARG A 1 348 ? -10.75 20 8.062 1 91.81 348 ARG A C 1
ATOM 2845 O O . ARG A 1 348 ? -11.008 20.922 8.859 1 91.81 348 ARG A O 1
ATOM 2852 N N . PRO A 1 349 ? -11.352 18.859 8.086 1 96.06 349 PRO A N 1
ATOM 2853 C CA . PRO A 1 349 ? -12.188 18.562 9.25 1 96.06 349 PRO A CA 1
ATOM 2854 C C . PRO A 1 349 ? -11.367 18.344 10.523 1 96.06 349 PRO A C 1
ATOM 2856 O O . PRO A 1 349 ? -10.172 18.062 10.453 1 96.06 349 PRO A O 1
ATOM 2859 N N . CYS A 1 350 ? -12 18.531 11.602 1 96.81 350 CYS A N 1
ATOM 2860 C CA . CYS A 1 350 ? -11.352 18.281 12.891 1 96.81 350 CYS A CA 1
ATOM 2861 C C . CYS A 1 350 ? -11.898 17.031 13.539 1 96.81 350 CYS A C 1
ATOM 2863 O O . CYS A 1 350 ? -13.016 16.594 13.234 1 96.81 350 CYS A O 1
ATOM 2865 N N . LEU A 1 351 ? -11.047 16.438 14.289 1 97.69 351 LEU A N 1
ATOM 2866 C CA . LEU A 1 351 ? -11.539 15.359 15.133 1 97.69 351 LEU A CA 1
ATOM 2867 C C . LEU A 1 351 ? -12.039 15.891 16.469 1 97.69 351 LEU A C 1
ATOM 2869 O O . LEU A 1 351 ? -11.508 16.875 17 1 97.69 351 LEU A O 1
ATOM 2873 N N . GLU A 1 352 ? -13.062 15.25 16.969 1 97.81 352 GLU A N 1
ATOM 2874 C CA . GLU A 1 352 ? -13.641 15.703 18.234 1 97.81 352 GLU A CA 1
ATOM 2875 C C . GLU A 1 352 ? -14.117 14.531 19.078 1 97.81 352 GLU A C 1
ATOM 2877 O O . GLU A 1 352 ? -14.32 13.43 18.562 1 97.81 352 GLU A O 1
ATOM 2882 N N . TYR A 1 353 ? -14.188 14.672 20.344 1 95.19 353 TYR A N 1
ATOM 2883 C CA . TYR A 1 353 ? -14.742 13.656 21.219 1 95.19 353 TYR A CA 1
ATOM 2884 C C . TYR A 1 353 ? -16.109 14.078 21.75 1 95.19 353 TYR A C 1
ATOM 2886 O O . TYR A 1 353 ? -17.016 13.25 21.891 1 95.19 353 TYR A O 1
ATOM 2894 N N . ASP A 1 354 ? -16.406 15.352 22 1 97.31 354 ASP A N 1
ATOM 2895 C CA . ASP A 1 354 ? -17.719 15.812 22.438 1 97.31 354 ASP A CA 1
ATOM 2896 C C . ASP A 1 354 ? -17.906 17.297 22.125 1 97.31 354 ASP A C 1
ATOM 2898 O O . ASP A 1 354 ? -18.516 18.031 22.906 1 97.31 354 ASP A O 1
ATOM 2902 N N . TYR A 1 355 ? -17.391 17.781 21.062 1 98.38 355 TYR A N 1
ATOM 2903 C CA . TYR A 1 355 ? -17.422 19.188 20.641 1 98.38 355 TYR A CA 1
ATOM 2904 C C . TYR A 1 355 ? -18.859 19.688 20.562 1 98.38 355 TYR A C 1
ATOM 2906 O O . TYR A 1 355 ? -19.203 20.719 21.141 1 98.38 355 TYR A O 1
ATOM 2914 N N . TYR A 1 356 ? -19.688 18.953 19.891 1 98.69 356 TYR A N 1
ATOM 2915 C CA . TYR A 1 356 ? -21.047 19.422 19.641 1 98.69 356 TYR A CA 1
ATOM 2916 C C . TYR A 1 356 ? -21.875 19.391 20.906 1 98.69 356 TYR A C 1
ATOM 2918 O O . TYR A 1 356 ? -22.703 20.281 21.141 1 98.69 356 TYR A O 1
ATOM 2926 N N . GLU A 1 357 ? -21.656 18.422 21.766 1 98.5 357 GLU A N 1
ATOM 2927 C CA . GLU A 1 357 ? -22.375 18.312 23.031 1 98.5 357 GLU A CA 1
ATOM 2928 C C . GLU A 1 357 ? -22.047 19.5 23.938 1 98.5 357 GLU A C 1
ATOM 2930 O O . GLU A 1 357 ? -22.828 19.828 24.844 1 98.5 357 GLU A O 1
ATOM 2935 N N . GLN A 1 358 ? -20.891 20.141 23.719 1 98.62 358 GLN A N 1
ATOM 2936 C CA . GLN A 1 358 ? -20.516 21.281 24.531 1 98.62 358 GLN A CA 1
ATOM 2937 C C . GLN A 1 358 ? -21.562 22.406 24.406 1 98.62 358 GLN A C 1
ATOM 2939 O O . GLN A 1 358 ? -21.812 23.141 25.359 1 98.62 358 GLN A O 1
ATOM 2944 N N . PHE A 1 359 ? -22.172 22.531 23.297 1 98.62 359 PHE A N 1
ATOM 2945 C CA . PHE A 1 359 ? -23.094 23.625 23.031 1 98.62 359 PHE A CA 1
ATOM 2946 C C . PHE A 1 359 ? -24.469 23.344 23.641 1 98.62 359 PHE A C 1
ATOM 2948 O O . PHE A 1 359 ? -25.359 24.188 23.562 1 98.62 359 PHE A O 1
ATOM 2955 N N . ASN A 1 360 ? -24.625 22.188 24.203 1 98.62 360 ASN A N 1
ATOM 2956 C CA . ASN A 1 360 ? -25.812 21.891 24.984 1 98.62 360 ASN A CA 1
ATOM 2957 C C . ASN A 1 360 ? -25.688 22.391 26.422 1 98.62 360 ASN A C 1
ATOM 2959 O O . ASN A 1 360 ? -26.672 22.438 27.156 1 98.62 360 ASN A O 1
ATOM 2963 N N . ARG A 1 361 ? -24.469 22.766 26.844 1 98.19 361 ARG A N 1
ATOM 2964 C CA . ARG A 1 361 ? -24.234 23.266 28.188 1 98.19 361 ARG A CA 1
ATOM 2965 C C . ARG A 1 361 ? -24.781 24.688 28.344 1 98.19 361 ARG A C 1
ATOM 2967 O O . ARG A 1 361 ? -24.656 25.516 27.438 1 98.19 361 ARG A O 1
ATOM 2974 N N . PRO A 1 362 ? -25.312 24.922 29.484 1 98 362 PRO A N 1
ATOM 2975 C CA . PRO A 1 362 ? -25.859 26.266 29.688 1 98 362 PRO A CA 1
ATOM 2976 C C . PRO A 1 362 ? -24.797 27.359 29.719 1 98 362 PRO A C 1
ATOM 2978 O O . PRO A 1 362 ? -25.078 28.531 29.469 1 98 362 PRO A O 1
ATOM 2981 N N . ASN A 1 363 ? -23.594 26.984 30.047 1 98.44 363 ASN A N 1
ATOM 2982 C CA . ASN A 1 363 ? -22.531 27.969 30.172 1 98.44 363 ASN A CA 1
ATOM 2983 C C . ASN A 1 363 ? -21.781 28.156 28.859 1 98.44 363 ASN A C 1
ATOM 2985 O O . ASN A 1 363 ? -20.781 28.875 28.797 1 98.44 363 ASN A O 1
ATOM 2989 N N . VAL A 1 364 ? -22.078 27.469 27.828 1 98.75 364 VAL A N 1
ATOM 2990 C CA . VAL A 1 364 ? -21.375 27.547 26.547 1 98.75 364 VAL A CA 1
ATOM 2991 C C . VAL A 1 364 ? -22.312 28.109 25.484 1 98.75 364 VAL A C 1
ATOM 2993 O O . VAL A 1 364 ? -23.406 27.562 25.266 1 98.75 364 VAL A O 1
ATOM 2996 N N . ASP A 1 365 ? -21.875 29.172 24.844 1 98.19 365 ASP A N 1
ATOM 2997 C CA . ASP A 1 365 ? -22.688 29.797 23.797 1 98.19 365 ASP A CA 1
ATOM 2998 C C . ASP A 1 365 ? -21.875 29.969 22.516 1 98.19 365 ASP A C 1
ATOM 3000 O O . ASP A 1 365 ? -20.688 30.281 22.547 1 98.19 365 ASP A O 1
ATOM 3004 N N . LEU A 1 366 ? -22.609 29.781 21.453 1 98.25 366 LEU A N 1
ATOM 3005 C CA . LEU A 1 366 ? -22.047 30.062 20.141 1 98.25 366 LEU A CA 1
ATOM 3006 C C . LEU A 1 366 ? -22.406 31.469 19.672 1 98.25 366 LEU A C 1
ATOM 3008 O O . LEU A 1 366 ? -23.562 31.875 19.75 1 98.25 366 LEU A O 1
ATOM 3012 N N . VAL A 1 367 ? -21.406 32.219 19.328 1 98.19 367 VAL A N 1
ATOM 3013 C CA . VAL A 1 367 ? -21.609 33.562 18.797 1 98.19 367 VAL A CA 1
ATOM 3014 C C . VAL A 1 367 ? -21.281 33.562 17.297 1 98.19 367 VAL A C 1
ATOM 3016 O O . VAL A 1 367 ? -20.109 33.438 16.922 1 98.19 367 VAL A O 1
ATOM 3019 N N . ASP A 1 368 ? -22.25 33.719 16.438 1 97.44 368 ASP A N 1
ATOM 3020 C CA . ASP A 1 368 ? -22.062 33.75 14.992 1 97.44 368 ASP A CA 1
ATOM 3021 C C . ASP A 1 368 ? -21.531 35.125 14.555 1 97.44 368 ASP A C 1
ATOM 3023 O O . ASP A 1 368 ? -22.188 36.156 14.727 1 97.44 368 ASP A O 1
ATOM 3027 N N . ILE A 1 369 ? -20.391 35.125 13.984 1 96.5 369 ILE A N 1
ATOM 3028 C CA . ILE A 1 369 ? -19.797 36.406 13.594 1 96.5 369 ILE A CA 1
ATOM 3029 C C . ILE A 1 369 ? -19.609 36.438 12.078 1 96.5 369 ILE A C 1
ATOM 3031 O O . ILE A 1 369 ? -18.797 37.219 11.57 1 96.5 369 ILE A O 1
ATOM 3035 N N . LYS A 1 370 ? -20.203 35.594 11.297 1 94.12 370 LYS A N 1
ATOM 3036 C CA . LYS A 1 370 ? -20.094 35.531 9.844 1 94.12 370 LYS A CA 1
ATOM 3037 C C . LYS A 1 370 ? -20.438 36.875 9.219 1 94.12 370 LYS A C 1
ATOM 3039 O O . LYS A 1 370 ? -19.688 37.406 8.375 1 94.12 370 LYS A O 1
ATOM 3044 N N . ASP A 1 371 ? -21.531 37.469 9.617 1 94.44 371 ASP A N 1
ATOM 3045 C CA . ASP A 1 371 ? -21.984 38.781 9.086 1 94.44 371 ASP A CA 1
ATOM 3046 C C . ASP A 1 371 ? -21.953 39.844 10.164 1 94.44 371 ASP A C 1
ATOM 3048 O O . ASP A 1 371 ? -22.688 40.844 10.078 1 94.44 371 ASP A O 1
ATOM 3052 N N . ASN A 1 372 ? -21.234 39.594 11.211 1 96.25 372 ASN A N 1
ATOM 3053 C CA . ASN A 1 372 ? -21.062 40.5 12.359 1 96.25 372 ASN A CA 1
ATOM 3054 C C . ASN A 1 372 ? -19.688 40.344 12.992 1 96.25 372 ASN A C 1
ATOM 3056 O O . ASN A 1 372 ? -19.578 39.875 14.125 1 96.25 372 ASN A O 1
ATOM 3060 N N . SER A 1 373 ? -18.734 40.812 12.344 1 95.25 373 SER A N 1
ATOM 3061 C CA . SER A 1 373 ? -17.344 40.562 12.648 1 95.25 373 SER A CA 1
ATOM 3062 C C . SER A 1 373 ? -16.906 41.25 13.922 1 95.25 373 SER A C 1
ATOM 3064 O O . SER A 1 373 ? -17.547 42.219 14.359 1 95.25 373 SER A O 1
ATOM 3066 N N . ILE A 1 374 ? -15.906 40.719 14.547 1 95.06 374 ILE A N 1
ATOM 3067 C CA . ILE A 1 374 ? -15.234 41.438 15.641 1 95.06 374 ILE A CA 1
ATOM 3068 C C . ILE A 1 374 ? -14.547 42.688 15.109 1 95.06 374 ILE A C 1
ATOM 3070 O O . ILE A 1 374 ? -13.742 42.594 14.18 1 95.06 374 ILE A O 1
ATOM 3074 N N . VAL A 1 375 ? -14.742 43.812 15.703 1 94 375 VAL A N 1
ATOM 3075 C CA . VAL A 1 375 ? -14.203 45.031 15.133 1 94 375 VAL A CA 1
ATOM 3076 C C . VAL A 1 375 ? -13.18 45.656 16.094 1 94 375 VAL A C 1
ATOM 3078 O O . VAL A 1 375 ? -12.32 46.406 15.68 1 94 375 VAL A O 1
ATOM 3081 N N . ASP A 1 376 ? -13.383 45.25 17.422 1 92 376 ASP A N 1
ATOM 3082 C CA . ASP A 1 376 ? -12.508 45.906 18.406 1 92 376 ASP A CA 1
ATOM 3083 C C . ASP A 1 376 ? -12.414 45.062 19.688 1 92 376 ASP A C 1
ATOM 3085 O O . ASP A 1 376 ? -13.32 44.281 19.984 1 92 376 ASP A O 1
ATOM 3089 N N . PHE A 1 377 ? -11.203 45.219 20.266 1 94.19 377 PHE A N 1
ATOM 3090 C CA . PHE A 1 377 ? -11.094 44.844 21.672 1 94.19 377 PHE A CA 1
ATOM 3091 C C . PHE A 1 377 ? -11.242 46.031 22.594 1 94.19 377 PHE A C 1
ATOM 3093 O O . PHE A 1 377 ? -10.734 47.125 22.281 1 94.19 377 PHE A O 1
ATOM 3100 N N . THR A 1 378 ? -11.961 45.875 23.672 1 94.44 378 THR A N 1
ATOM 3101 C CA . THR A 1 378 ? -12.047 46.906 24.703 1 94.44 378 THR A CA 1
ATOM 3102 C C . THR A 1 378 ? -11.258 46.469 25.938 1 94.44 378 THR A C 1
ATOM 3104 O O . THR A 1 378 ? -10.656 45.406 25.969 1 94.44 378 THR A O 1
ATOM 3107 N N . GLU A 1 379 ? -11.289 47.344 26.969 1 95.25 379 GLU A N 1
ATOM 3108 C CA . GLU A 1 379 ? -10.617 47.031 28.219 1 95.25 379 GLU A CA 1
ATOM 3109 C C . GLU A 1 379 ? -11.266 45.812 28.875 1 95.25 379 GLU A C 1
ATOM 3111 O O . GLU A 1 379 ? -10.594 45.062 29.594 1 95.25 379 GLU A O 1
ATOM 3116 N N . LYS A 1 380 ? -12.477 45.656 28.531 1 96 380 LYS A N 1
ATOM 3117 C CA . LYS A 1 380 ? -13.219 44.625 29.266 1 96 380 LYS A CA 1
ATOM 3118 C C . LYS A 1 380 ? -13.484 43.406 28.406 1 96 380 LYS A C 1
ATOM 3120 O O . LYS A 1 380 ? -13.844 42.344 28.922 1 96 380 LYS A O 1
ATOM 3125 N N . GLY A 1 381 ? -13.375 43.625 27.078 1 96.44 381 GLY A N 1
ATOM 3126 C CA . GLY A 1 381 ? -13.703 42.469 26.266 1 96.44 381 GLY A CA 1
ATOM 3127 C C . GLY A 1 381 ? -13.672 42.75 24.781 1 96.44 381 GLY A C 1
ATOM 3128 O O . GLY A 1 381 ? -12.703 43.312 24.266 1 96.44 381 GLY A O 1
ATOM 3129 N N . ILE A 1 382 ? -14.711 42.188 23.969 1 97 382 ILE A N 1
ATOM 3130 C CA . ILE A 1 382 ? -14.758 42.188 22.516 1 97 382 ILE A CA 1
ATOM 3131 C C . ILE A 1 382 ? -16 42.938 22.047 1 97 382 ILE A C 1
ATOM 3133 O O . ILE A 1 382 ? -17.094 42.781 22.609 1 97 382 ILE A O 1
ATOM 3137 N N . LYS A 1 383 ? -15.773 43.75 21.062 1 97.12 383 LYS A N 1
ATOM 3138 C CA . LYS A 1 383 ? -16.875 44.469 20.438 1 97.12 383 LYS A CA 1
ATOM 3139 C C . LYS A 1 383 ? -17.109 43.969 19.016 1 97.12 383 LYS A C 1
ATOM 3141 O O . LYS A 1 383 ? -16.172 43.812 18.234 1 97.12 383 LYS A O 1
ATOM 3146 N N . LEU A 1 384 ? -18.391 43.781 18.656 1 97.38 384 LEU A N 1
ATOM 3147 C CA . LEU A 1 384 ? -18.766 43.344 17.328 1 97.38 384 LEU A CA 1
ATOM 3148 C C . LEU A 1 384 ? -19.172 44.531 16.453 1 97.38 384 LEU A C 1
ATOM 3150 O O . LEU A 1 384 ? -19.312 45.656 16.953 1 97.38 384 LEU A O 1
ATOM 3154 N N . GLN A 1 385 ? -19.312 44.281 15.18 1 96.75 385 GLN A N 1
ATOM 3155 C CA . GLN A 1 385 ? -19.641 45.281 14.195 1 96.75 385 GLN A CA 1
ATOM 3156 C C . GLN A 1 385 ? -20.969 45.969 14.516 1 96.75 385 GLN A C 1
ATOM 3158 O O . GLN A 1 385 ? -21.125 47.188 14.281 1 96.75 385 GLN A O 1
ATOM 3163 N N . ASP A 1 386 ? -21.922 45.281 15.031 1 97.38 386 ASP A N 1
ATOM 3164 C CA . ASP A 1 386 ? -23.25 45.812 15.305 1 97.38 386 ASP A CA 1
ATOM 3165 C C . ASP A 1 386 ? -23.266 46.594 16.625 1 97.38 386 ASP A C 1
ATOM 3167 O O . ASP A 1 386 ? -24.312 47.062 17.062 1 97.38 386 ASP A O 1
ATOM 3171 N N . GLY A 1 387 ? -22.219 46.5 17.359 1 95.81 387 GLY A N 1
ATOM 3172 C CA . GLY A 1 387 ? -22.109 47.281 18.594 1 95.81 387 GLY A CA 1
ATOM 3173 C C . GLY A 1 387 ? -22.203 46.406 19.828 1 95.81 387 GLY A C 1
ATOM 3174 O O . GLY A 1 387 ? -21.922 46.875 20.938 1 95.81 387 GLY A O 1
ATOM 3175 N N . THR A 1 388 ? -22.562 45.219 19.625 1 96.94 388 THR A N 1
ATOM 3176 C CA . THR A 1 388 ? -22.641 44.312 20.75 1 96.94 388 THR A CA 1
ATOM 3177 C C . THR A 1 388 ? -21.266 44.156 21.422 1 96.94 388 THR A C 1
ATOM 3179 O O . THR A 1 388 ? -20.266 43.969 20.75 1 96.94 388 THR A O 1
ATOM 3182 N N . GLU A 1 389 ? -21.297 44.25 22.781 1 96.69 389 GLU A N 1
ATOM 3183 C CA . GLU A 1 389 ? -20.062 44.094 23.531 1 96.69 389 GLU A CA 1
ATOM 3184 C C . GLU A 1 389 ? -20.156 42.906 24.5 1 96.69 389 GLU A C 1
ATOM 3186 O O . GLU A 1 389 ? -21.188 42.719 25.156 1 96.69 389 GLU A O 1
ATOM 3191 N N . TYR A 1 390 ? -19.141 42.125 24.484 1 97.69 390 TYR A N 1
ATOM 3192 C CA . TYR A 1 390 ? -19 41.031 25.438 1 97.69 390 TYR A CA 1
ATOM 3193 C C . TYR A 1 390 ? -17.812 41.25 26.359 1 97.69 390 TYR A C 1
ATOM 3195 O O . TYR A 1 390 ? -16.75 41.688 25.922 1 97.69 390 TYR A O 1
ATOM 3203 N N . GLU A 1 391 ? -18 41.031 27.656 1 97.88 391 GLU A N 1
ATOM 3204 C CA . GLU A 1 391 ? -16.906 41.125 28.625 1 97.88 391 GLU A CA 1
ATOM 3205 C C . GLU A 1 391 ? -16.297 39.75 28.875 1 97.88 391 GLU A C 1
ATOM 3207 O O . GLU A 1 391 ? -17.016 38.75 29 1 97.88 391 GLU A O 1
ATOM 3212 N N . PHE A 1 392 ? -14.992 39.719 28.922 1 97.94 392 PHE A N 1
ATOM 3213 C CA . PHE A 1 392 ? -14.305 38.438 29.125 1 97.94 392 PHE A CA 1
ATOM 3214 C C . PHE A 1 392 ? -13.141 38.594 30.094 1 97.94 392 PHE A C 1
ATOM 3216 O O . PHE A 1 392 ? -12.594 39.688 30.234 1 97.94 392 PHE A O 1
ATOM 3223 N N . ASP A 1 393 ? -12.766 37.562 30.766 1 97.62 393 ASP A N 1
ATOM 3224 C CA . ASP A 1 393 ? -11.57 37.469 31.594 1 97.62 393 ASP A CA 1
ATOM 3225 C C . ASP A 1 393 ? -10.422 36.812 30.844 1 97.62 393 ASP A C 1
ATOM 3227 O O . ASP A 1 393 ? -9.25 37.125 31.078 1 97.62 393 ASP A O 1
ATOM 3231 N N . VAL A 1 394 ? -10.703 35.844 30.047 1 96.81 394 VAL A N 1
ATOM 3232 C CA . VAL A 1 394 ? -9.711 35.094 29.312 1 96.81 394 VAL A CA 1
ATOM 3233 C C . VAL A 1 394 ? -10.164 34.938 27.859 1 96.81 394 VAL A C 1
ATOM 3235 O O . VAL A 1 394 ? -11.312 34.562 27.594 1 96.81 394 VAL A O 1
ATOM 3238 N N . VAL A 1 395 ? -9.266 35.188 26.891 1 96.44 395 VAL A N 1
ATOM 3239 C CA . VAL A 1 395 ? -9.562 35.031 25.469 1 96.44 395 VAL A CA 1
ATOM 3240 C C . VAL A 1 395 ? -8.523 34.156 24.812 1 96.44 395 VAL A C 1
ATOM 3242 O O . VAL A 1 395 ? -7.316 34.375 24.953 1 96.44 395 VAL A O 1
ATOM 3245 N N . CYS A 1 396 ? -8.992 33.125 24.156 1 95.31 396 CYS A N 1
ATOM 3246 C CA . CYS A 1 396 ? -8.156 32.281 23.312 1 95.31 396 CYS A CA 1
ATOM 3247 C C . CYS A 1 396 ? -8.328 32.656 21.844 1 95.31 396 CYS A C 1
ATOM 3249 O O . CYS A 1 396 ? -9.43 32.5 21.281 1 95.31 396 CYS A O 1
ATOM 3251 N N . ILE A 1 397 ? -7.262 33.031 21.219 1 93.12 397 ILE A N 1
ATOM 3252 C CA . ILE A 1 397 ? -7.27 33.312 19.797 1 93.12 397 ILE A CA 1
ATOM 3253 C C . ILE A 1 397 ? -6.875 32.062 19.016 1 93.12 397 ILE A C 1
ATOM 3255 O O . ILE A 1 397 ? -5.738 31.594 19.125 1 93.12 397 ILE A O 1
ATOM 3259 N N . ALA A 1 398 ? -7.781 31.531 18.266 1 91.81 398 ALA A N 1
ATOM 3260 C CA . ALA A 1 398 ? -7.586 30.344 17.438 1 91.81 398 ALA A CA 1
ATOM 3261 C C . ALA A 1 398 ? -7.859 30.625 15.969 1 91.81 398 ALA A C 1
ATOM 3263 O O . ALA A 1 398 ? -8.625 29.922 15.32 1 91.81 398 ALA A O 1
ATOM 3264 N N . THR A 1 399 ? -7.188 31.594 15.422 1 85.38 399 THR A N 1
ATOM 3265 C CA . THR A 1 399 ? -7.492 32.125 14.094 1 85.38 399 THR A CA 1
ATOM 3266 C C . THR A 1 399 ? -6.566 31.484 13.047 1 85.38 399 THR A C 1
ATOM 3268 O O . THR A 1 399 ? -6.59 31.875 11.883 1 85.38 399 THR A O 1
ATOM 3271 N N . GLY A 1 400 ? -5.836 30.531 13.5 1 79 400 GLY A N 1
ATOM 3272 C CA . GLY A 1 400 ? -5.004 29.812 12.547 1 79 400 GLY A CA 1
ATOM 3273 C C . GLY A 1 400 ? -3.621 30.406 12.391 1 79 400 GLY A C 1
ATOM 3274 O O . GLY A 1 400 ? -3.145 31.125 13.266 1 79 400 GLY A O 1
ATOM 3275 N N . PHE A 1 401 ? -2.828 29.859 11.336 1 70.62 401 PHE A N 1
ATOM 3276 C CA . PHE A 1 401 ? -1.434 30.203 11.078 1 70.62 401 PHE A CA 1
ATOM 3277 C C . PHE A 1 401 ? -1.254 30.703 9.648 1 70.62 401 PHE A C 1
ATOM 3279 O O . PHE A 1 401 ? -2.152 30.547 8.82 1 70.62 401 PHE A O 1
ATOM 3286 N N . ASP A 1 402 ? -0.202 31.594 9.508 1 67.31 402 ASP A N 1
ATOM 3287 C CA . ASP A 1 402 ? 0.266 31.766 8.141 1 67.31 402 ASP A CA 1
ATOM 3288 C C . ASP A 1 402 ? 0.933 30.5 7.617 1 67.31 402 ASP A C 1
ATOM 3290 O O . ASP A 1 402 ? 2.148 30.328 7.738 1 67.31 402 ASP A O 1
ATOM 3294 N N . ILE A 1 403 ? 0.13 29.75 7.016 1 68.06 403 ILE A N 1
ATOM 3295 C CA . ILE A 1 403 ? 0.445 28.328 6.828 1 68.06 403 ILE A CA 1
ATOM 3296 C C . ILE A 1 403 ? 1.231 28.141 5.531 1 68.06 403 ILE A C 1
ATOM 3298 O O . ILE A 1 403 ? 1 28.859 4.551 1 68.06 403 ILE A O 1
ATOM 3302 N N . THR A 1 404 ? 2.16 27.281 5.555 1 72.25 404 THR A N 1
ATOM 3303 C CA . THR A 1 404 ? 2.854 26.594 4.48 1 72.25 404 THR A CA 1
ATOM 3304 C C . THR A 1 404 ? 4.008 27.422 3.941 1 72.25 404 THR A C 1
ATOM 3306 O O . THR A 1 404 ? 5.141 26.953 3.855 1 72.25 404 THR A O 1
ATOM 3309 N N . THR A 1 405 ? 3.76 28.828 3.631 1 75 405 THR A N 1
ATOM 3310 C CA . THR A 1 405 ? 4.832 29.609 3.033 1 75 405 THR A CA 1
ATOM 3311 C C . THR A 1 405 ? 5.453 30.547 4.062 1 75 405 THR A C 1
ATOM 3313 O O . THR A 1 405 ? 6.602 30.969 3.916 1 75 405 THR A O 1
ATOM 3316 N N . GLY A 1 406 ? 4.789 30.812 5.082 1 75.44 406 GLY A N 1
ATOM 3317 C CA . GLY A 1 406 ? 5.18 31.844 6.039 1 75.44 406 GLY A CA 1
ATOM 3318 C C . GLY A 1 406 ? 6.488 31.531 6.738 1 75.44 406 GLY A C 1
ATOM 3319 O O . GLY A 1 406 ? 7.32 32.438 6.922 1 75.44 406 GLY A O 1
ATOM 3320 N N . GLY A 1 407 ? 6.648 30.328 7.055 1 79.31 407 GLY A N 1
ATOM 3321 C CA . GLY A 1 407 ? 7.871 29.953 7.742 1 79.31 407 GLY A CA 1
ATOM 3322 C C . GLY A 1 407 ? 9.125 30.219 6.934 1 79.31 407 GLY A C 1
ATOM 3323 O O . GLY A 1 407 ? 10.07 30.828 7.438 1 79.31 407 GLY A O 1
ATOM 3324 N N . MET A 1 408 ? 9.102 29.875 5.75 1 88.44 408 MET A N 1
ATOM 3325 C CA . MET A 1 408 ? 10.266 30.031 4.883 1 88.44 408 MET A CA 1
ATOM 3326 C C . MET A 1 408 ? 10.461 31.484 4.484 1 88.44 408 MET A C 1
ATOM 3328 O O . MET A 1 408 ? 11.586 31.984 4.457 1 88.44 408 MET A O 1
ATOM 3332 N N . THR A 1 409 ? 9.375 32.188 4.25 1 88.88 409 THR A N 1
ATOM 3333 C CA . THR A 1 409 ? 9.484 33.562 3.777 1 88.88 409 THR A CA 1
ATOM 3334 C C . THR A 1 409 ? 9.953 34.469 4.898 1 88.88 409 THR A C 1
ATOM 3336 O O . THR A 1 409 ? 10.453 35.562 4.641 1 88.88 409 THR A O 1
ATOM 3339 N N . SER A 1 410 ? 9.828 34.062 6.094 1 86.31 410 SER A N 1
ATOM 3340 C CA . SER A 1 410 ? 10.203 34.875 7.234 1 86.31 410 SER A CA 1
ATOM 3341 C C . SER A 1 410 ? 11.625 34.594 7.688 1 86.31 410 SER A C 1
ATOM 3343 O O . SER A 1 410 ? 12.117 35.188 8.641 1 86.31 410 SER A O 1
ATOM 3345 N N . MET A 1 411 ? 12.367 33.781 7.031 1 91.88 411 MET A N 1
ATOM 3346 C CA . MET A 1 411 ? 13.672 33.312 7.477 1 91.88 411 MET A CA 1
ATOM 3347 C C . MET A 1 411 ? 14.789 34.156 6.891 1 91.88 411 MET A C 1
ATOM 3349 O O . MET A 1 411 ? 15.961 33.969 7.227 1 91.88 411 MET A O 1
ATOM 3353 N N . GLY A 1 412 ? 14.445 35.156 6.012 1 94.06 412 GLY A N 1
ATOM 3354 C CA . GLY A 1 412 ? 15.453 36 5.422 1 94.06 412 GLY A CA 1
ATOM 3355 C C . GLY A 1 412 ? 16.297 35.312 4.375 1 94.06 412 GLY A C 1
ATOM 3356 O O . GLY A 1 412 ? 17.5 35.562 4.27 1 94.06 412 GLY A O 1
ATOM 3357 N N . LEU A 1 413 ? 15.703 34.406 3.627 1 96.81 413 LEU A N 1
ATOM 3358 C CA . LEU A 1 413 ? 16.406 33.656 2.578 1 96.81 413 LEU A CA 1
ATOM 3359 C C . LEU A 1 413 ? 16.578 34.531 1.334 1 96.81 413 LEU A C 1
ATOM 3361 O O . LEU A 1 413 ? 15.656 35.25 0.942 1 96.81 413 LEU A O 1
ATOM 3365 N N . HIS A 1 414 ? 17.781 34.438 0.764 1 97.31 414 HIS A N 1
ATOM 3366 C CA . HIS A 1 414 ? 18.047 35.188 -0.472 1 97.31 414 HIS A CA 1
ATOM 3367 C C . HIS A 1 414 ? 18.594 34.25 -1.551 1 97.31 414 HIS A C 1
ATOM 3369 O O . HIS A 1 414 ? 19.359 33.344 -1.258 1 97.31 414 HIS A O 1
ATOM 3375 N N . SER A 1 415 ? 18.141 34.438 -2.768 1 97.31 415 SER A N 1
ATOM 3376 C CA . SER A 1 415 ? 18.578 33.625 -3.898 1 97.31 415 SER A CA 1
ATOM 3377 C C . SER A 1 415 ? 19.984 34.031 -4.34 1 97.31 415 SER A C 1
ATOM 3379 O O . SER A 1 415 ? 20.531 35.031 -3.883 1 97.31 415 SER A O 1
ATOM 3381 N N . ILE A 1 416 ? 20.516 33.25 -5.199 1 97.38 416 ILE A N 1
ATOM 3382 C CA . ILE A 1 416 ? 21.844 33.5 -5.746 1 97.38 416 ILE A CA 1
ATOM 3383 C C . ILE A 1 416 ? 21.781 34.75 -6.637 1 97.38 416 ILE A C 1
ATOM 3385 O O . ILE A 1 416 ? 22.828 35.312 -7.023 1 97.38 416 ILE A O 1
ATOM 3389 N N . HIS A 1 417 ? 20.594 35.219 -6.949 1 95.25 417 HIS A N 1
ATOM 3390 C CA . HIS A 1 417 ? 20.406 36.406 -7.758 1 95.25 417 HIS A CA 1
ATOM 3391 C C . HIS A 1 417 ? 20.219 37.656 -6.887 1 95.25 417 HIS A C 1
ATOM 3393 O O . HIS A 1 417 ? 20.078 38.75 -7.398 1 95.25 417 HIS A O 1
ATOM 3399 N N . GLY A 1 418 ? 20.125 37.438 -5.609 1 93.12 418 GLY A N 1
ATOM 3400 C CA . GLY A 1 418 ? 20.047 38.562 -4.68 1 93.12 418 GLY A CA 1
ATOM 3401 C C . GLY A 1 418 ? 18.641 38.844 -4.199 1 93.12 418 GLY A C 1
ATOM 3402 O O . GLY A 1 418 ? 18.438 39.562 -3.229 1 93.12 418 GLY A O 1
ATOM 3403 N N . ASP A 1 419 ? 17.672 38.281 -4.762 1 94.69 419 ASP A N 1
ATOM 3404 C CA . ASP A 1 419 ? 16.281 38.5 -4.383 1 94.69 419 ASP A CA 1
ATOM 3405 C C . ASP A 1 419 ? 15.938 37.719 -3.111 1 94.69 419 ASP A C 1
ATOM 3407 O O . ASP A 1 419 ? 16.469 36.625 -2.875 1 94.69 419 ASP A O 1
ATOM 3411 N N . SER A 1 420 ? 15.031 38.344 -2.307 1 96.12 420 SER A N 1
ATOM 3412 C CA . SER A 1 420 ? 14.539 37.594 -1.147 1 96.12 420 SER A CA 1
ATOM 3413 C C . SER A 1 420 ? 13.422 36.625 -1.538 1 96.12 420 SER A C 1
ATOM 3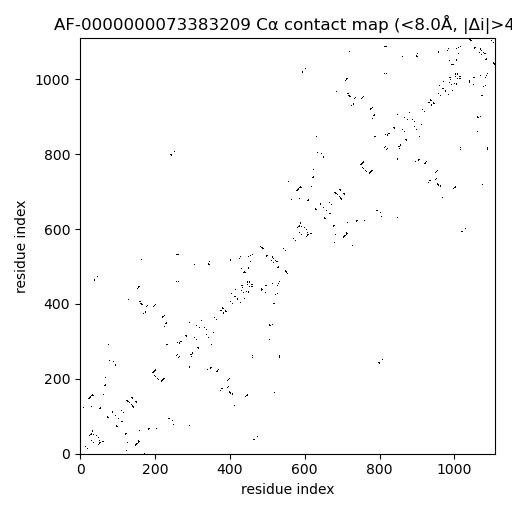415 O O . SER A 1 420 ? 12.648 36.906 -2.459 1 96.12 420 SER A O 1
ATOM 3417 N N . LEU A 1 421 ? 13.344 35.562 -0.809 1 96.12 421 LEU A N 1
ATOM 3418 C CA . LEU A 1 421 ? 12.281 34.594 -1.062 1 96.12 421 LEU A CA 1
ATOM 3419 C C . LEU A 1 421 ? 10.906 35.25 -0.863 1 96.12 421 LEU A C 1
ATOM 3421 O O . LEU A 1 421 ? 9.969 34.938 -1.608 1 96.12 421 LEU A O 1
ATOM 3425 N N . LYS A 1 422 ? 10.797 36.062 0.14 1 92.75 422 LYS A N 1
ATOM 3426 C CA . LYS A 1 422 ? 9.555 36.781 0.428 1 92.75 422 LYS A CA 1
ATOM 3427 C C . LYS A 1 422 ? 9.062 37.531 -0.799 1 92.75 422 LYS A C 1
ATOM 3429 O O . LYS A 1 422 ? 7.879 37.5 -1.133 1 92.75 422 LYS A O 1
ATOM 3434 N N . GLU A 1 423 ? 9.977 38.188 -1.441 1 94 423 GLU A N 1
ATOM 3435 C CA . GLU A 1 423 ? 9.633 38.938 -2.637 1 94 423 GLU A CA 1
ATOM 3436 C C . GLU A 1 423 ? 9.305 38.031 -3.807 1 94 423 GLU A C 1
ATOM 3438 O O . GLU A 1 423 ? 8.367 38.281 -4.562 1 94 423 GLU A O 1
ATOM 3443 N N . GLU A 1 424 ? 10.055 37 -3.914 1 94.81 424 GLU A N 1
ATOM 3444 C CA . GLU A 1 424 ? 9.852 36.062 -5.023 1 94.81 424 GLU A CA 1
ATOM 3445 C C . GLU A 1 424 ? 8.492 35.375 -4.934 1 94.81 424 GLU A C 1
ATOM 3447 O O . GLU A 1 424 ? 7.879 35.062 -5.953 1 94.81 424 GLU A O 1
ATOM 3452 N N . TRP A 1 425 ? 7.988 35.125 -3.713 1 94.19 425 TRP A N 1
ATOM 3453 C CA . TRP A 1 425 ? 6.766 34.344 -3.518 1 94.19 425 TRP A CA 1
ATOM 3454 C C . TRP A 1 425 ? 5.578 35.25 -3.268 1 94.19 425 TRP A C 1
ATOM 3456 O O . TRP A 1 425 ? 4.516 34.812 -2.834 1 94.19 425 TRP A O 1
ATOM 3466 N N . LYS A 1 426 ? 5.734 36.531 -3.518 1 90.69 426 LYS A N 1
ATOM 3467 C CA . LYS A 1 426 ? 4.652 37.469 -3.352 1 90.69 426 LYS A CA 1
ATOM 3468 C C . LYS A 1 426 ? 3.453 37.125 -4.223 1 90.69 426 LYS A C 1
ATOM 3470 O O . LYS A 1 426 ? 2.305 37.281 -3.801 1 90.69 426 LYS A O 1
ATOM 3475 N N . SER A 1 427 ? 3.725 36.656 -5.398 1 90.69 427 SER A N 1
ATOM 3476 C CA . SER A 1 427 ? 2.654 36.344 -6.336 1 90.69 427 SER A CA 1
ATOM 3477 C C . SER A 1 427 ? 2.318 34.844 -6.301 1 90.69 427 SER A C 1
ATOM 3479 O O . SER A 1 427 ? 1.545 34.375 -7.125 1 90.69 427 SER A O 1
ATOM 3481 N N . GLY A 1 428 ? 2.918 34.219 -5.359 1 93.19 428 GLY A N 1
ATOM 3482 C CA . GLY A 1 428 ? 2.689 32.781 -5.242 1 93.19 428 GLY A CA 1
ATOM 3483 C C . GLY A 1 428 ? 3.973 31.984 -5.105 1 93.19 428 GLY A C 1
ATOM 3484 O O . GLY A 1 428 ? 5.039 32.438 -5.52 1 93.19 428 GLY A O 1
ATOM 3485 N N . ALA A 1 429 ? 3.812 30.828 -4.574 1 94.75 429 ALA A N 1
ATOM 3486 C CA . ALA A 1 429 ? 4.988 30 -4.32 1 94.75 429 ALA A CA 1
ATOM 3487 C C . ALA A 1 429 ? 5.379 29.219 -5.566 1 94.75 429 ALA A C 1
ATOM 3489 O O . ALA A 1 429 ? 4.516 28.781 -6.332 1 94.75 429 ALA A O 1
ATOM 3490 N N . PHE A 1 430 ? 6.621 29.047 -5.793 1 97.12 430 PHE A N 1
ATOM 3491 C CA . PHE A 1 430 ? 7.195 28.172 -6.801 1 97.12 430 PHE A CA 1
ATOM 3492 C C . PHE A 1 430 ? 8.234 27.234 -6.188 1 97.12 430 PHE A C 1
ATOM 3494 O O . PHE A 1 430 ? 9.211 27.703 -5.586 1 97.12 430 PHE A O 1
ATOM 3501 N N . THR A 1 431 ? 8 26 -6.234 1 98.25 431 THR A N 1
ATOM 3502 C CA . THR A 1 431 ? 8.953 25 -5.777 1 98.25 431 THR A CA 1
ATOM 3503 C C . THR A 1 431 ? 9.156 23.922 -6.84 1 98.25 431 THR A C 1
ATOM 3505 O O . THR A 1 431 ? 8.469 23.922 -7.863 1 98.25 431 THR A O 1
ATOM 3508 N N . TYR A 1 432 ? 10.172 23.125 -6.715 1 98.75 432 TYR A N 1
ATOM 3509 C CA . TYR A 1 432 ? 10.336 21.891 -7.469 1 98.75 432 TYR A CA 1
ATOM 3510 C C . TYR A 1 432 ? 10.305 20.672 -6.539 1 98.75 432 TYR A C 1
ATOM 3512 O O . TYR A 1 432 ? 11.008 20.641 -5.527 1 98.75 432 TYR A O 1
ATOM 3520 N N . LEU A 1 433 ? 9.414 19.703 -6.855 1 98.81 433 LEU A N 1
ATOM 3521 C CA . LEU A 1 433 ? 9.219 18.438 -6.141 1 98.81 433 LEU A CA 1
ATOM 3522 C C . LEU A 1 433 ? 8.609 18.688 -4.766 1 98.81 433 LEU A C 1
ATOM 3524 O O . LEU A 1 433 ? 8.508 17.766 -3.951 1 98.81 433 LEU A O 1
ATOM 3528 N N . GLY A 1 434 ? 8.25 19.969 -4.395 1 98.06 434 GLY A N 1
ATOM 3529 C CA . GLY A 1 434 ? 7.777 20.266 -3.055 1 98.06 434 GLY A CA 1
ATOM 3530 C C . GLY A 1 434 ? 8.875 20.203 -2.01 1 98.06 434 GLY A C 1
ATOM 3531 O O . GLY A 1 434 ? 8.602 19.984 -0.828 1 98.06 434 GLY A O 1
ATOM 3532 N N . MET A 1 435 ? 10.172 20.312 -2.484 1 98.31 435 MET A N 1
ATOM 3533 C CA . MET A 1 435 ? 11.289 20.156 -1.554 1 98.31 435 MET A CA 1
ATOM 3534 C C . MET A 1 435 ? 12.414 21.125 -1.884 1 98.31 435 MET A C 1
ATOM 3536 O O . MET A 1 435 ? 13.328 21.312 -1.082 1 98.31 435 MET A O 1
ATOM 3540 N N . THR A 1 436 ? 12.414 21.75 -3.08 1 98.69 436 THR A N 1
ATOM 3541 C CA . THR A 1 436 ? 13.508 22.625 -3.51 1 98.69 436 THR A CA 1
ATOM 3542 C C . THR A 1 436 ? 12.961 23.891 -4.164 1 98.69 436 THR A C 1
ATOM 3544 O O . THR A 1 436 ? 11.773 23.953 -4.492 1 98.69 436 THR A O 1
ATOM 3547 N N . VAL A 1 437 ? 13.805 24.938 -4.273 1 98.5 437 VAL A N 1
ATOM 3548 C CA . VAL A 1 437 ? 13.43 26.234 -4.844 1 98.5 437 VAL A CA 1
ATOM 3549 C C . VAL A 1 437 ? 14.516 26.719 -5.793 1 98.5 437 VAL A C 1
ATOM 3551 O O . VAL A 1 437 ? 15.703 26.719 -5.441 1 98.5 437 VAL A O 1
ATOM 3554 N N . SER A 1 438 ? 14.086 27.062 -7.02 1 98.44 438 SER A N 1
ATOM 3555 C CA . SER A 1 438 ? 15.039 27.609 -7.992 1 98.44 438 SER A CA 1
ATOM 3556 C C . SER A 1 438 ? 15.758 28.828 -7.445 1 98.44 438 SER A C 1
ATOM 3558 O O . SER A 1 438 ? 15.117 29.734 -6.887 1 98.44 438 SER A O 1
ATOM 3560 N N . GLY A 1 439 ? 17.031 28.859 -7.602 1 98.31 439 GLY A N 1
ATOM 3561 C CA . GLY A 1 439 ? 17.812 29.984 -7.098 1 98.31 439 GLY A CA 1
ATOM 3562 C C . GLY A 1 439 ? 18.359 29.75 -5.703 1 98.31 439 GLY A C 1
ATOM 3563 O O . GLY A 1 439 ? 19.109 30.578 -5.18 1 98.31 439 GLY A O 1
ATOM 3564 N N . TYR A 1 440 ? 18.047 28.641 -5.113 1 98.62 440 TYR A N 1
ATOM 3565 C CA . TYR A 1 440 ? 18.5 28.281 -3.775 1 98.62 440 TYR A CA 1
ATOM 3566 C C . TYR A 1 440 ? 19.172 26.922 -3.777 1 98.62 440 TYR A C 1
ATOM 3568 O O . TYR A 1 440 ? 18.641 25.953 -3.24 1 98.62 440 TYR A O 1
ATOM 3576 N N . PRO A 1 441 ? 20.375 26.875 -4.309 1 98.62 441 PRO A N 1
ATOM 3577 C CA . PRO A 1 441 ? 21.078 25.609 -4.484 1 98.62 441 PRO A CA 1
ATOM 3578 C C . PRO A 1 441 ? 21.312 24.875 -3.166 1 98.62 441 PRO A C 1
ATOM 3580 O O . PRO A 1 441 ? 21.609 25.516 -2.148 1 98.62 441 PRO A O 1
ATOM 3583 N N . ASN A 1 442 ? 21.219 23.562 -3.166 1 98.81 442 ASN A N 1
ATOM 3584 C CA . ASN A 1 442 ? 21.516 22.672 -2.047 1 98.81 442 ASN A CA 1
ATOM 3585 C C . ASN A 1 442 ? 20.609 22.938 -0.856 1 98.81 442 ASN A C 1
ATOM 3587 O O . ASN A 1 442 ? 20.891 22.516 0.263 1 98.81 442 ASN A O 1
ATOM 3591 N N . MET A 1 443 ? 19.531 23.703 -1.083 1 98.81 443 MET A N 1
ATOM 3592 C CA . MET A 1 443 ? 18.516 23.891 -0.045 1 98.81 443 MET A CA 1
ATOM 3593 C C . MET A 1 443 ? 17.359 22.922 -0.245 1 98.81 443 MET A C 1
ATOM 3595 O O . MET A 1 443 ? 16.859 22.766 -1.363 1 98.81 443 MET A O 1
ATOM 3599 N N . PHE A 1 444 ? 16.984 22.266 0.786 1 98.81 444 PHE A N 1
ATOM 3600 C CA . PHE A 1 444 ? 15.836 21.359 0.8 1 98.81 444 PHE A CA 1
ATOM 3601 C C . PHE A 1 444 ? 14.852 21.766 1.892 1 98.81 444 PHE A C 1
ATOM 3603 O O . PHE A 1 444 ? 15.25 22.25 2.951 1 98.81 444 PHE A O 1
ATOM 3610 N N . HIS A 1 445 ? 13.617 21.703 1.607 1 97.44 445 HIS A N 1
ATOM 3611 C CA . HIS A 1 445 ? 12.609 21.859 2.648 1 97.44 445 HIS A CA 1
ATOM 3612 C C . HIS A 1 445 ? 11.672 20.672 2.703 1 97.44 445 HIS A C 1
ATOM 3614 O O . HIS A 1 445 ? 11.508 19.953 1.71 1 97.44 445 HIS A O 1
ATOM 3620 N N . LEU A 1 446 ? 11.148 20.375 3.828 1 95.38 446 LEU A N 1
ATOM 3621 C CA . LEU A 1 446 ? 10.188 19.281 3.992 1 95.38 446 LEU A CA 1
ATOM 3622 C C . LEU A 1 446 ? 8.93 19.781 4.695 1 95.38 446 LEU A C 1
ATOM 3624 O O . LEU A 1 446 ? 8.969 20.75 5.449 1 95.38 446 LEU A O 1
ATOM 3628 N N . TYR A 1 447 ? 7.848 19.031 4.398 1 95 447 TYR A N 1
ATOM 3629 C CA . TYR A 1 447 ? 6.547 19.328 4.984 1 95 447 TYR A CA 1
ATOM 3630 C C . TYR A 1 447 ? 6.191 20.797 4.789 1 95 447 TYR A C 1
ATOM 3632 O O . TYR A 1 447 ? 5.801 21.484 5.738 1 95 447 TYR A O 1
ATOM 3640 N N . GLY A 1 448 ? 6.434 21.312 3.594 1 94.56 448 GLY A N 1
ATOM 3641 C CA . GLY A 1 448 ? 6.207 22.688 3.189 1 94.56 448 GLY A CA 1
ATOM 3642 C C . GLY A 1 448 ? 5.402 22.812 1.908 1 94.56 448 GLY A C 1
ATOM 3643 O O . GLY A 1 448 ? 4.652 21.906 1.552 1 94.56 448 GLY A O 1
ATOM 3644 N N . PRO A 1 449 ? 5.535 23.938 1.28 1 94.94 449 PRO A N 1
ATOM 3645 C CA . PRO A 1 449 ? 4.695 24.188 0.107 1 94.94 449 PRO A CA 1
ATOM 3646 C C . PRO A 1 449 ? 4.91 23.172 -1.003 1 94.94 449 PRO A C 1
ATOM 3648 O O . PRO A 1 449 ? 6.043 22.75 -1.252 1 94.94 449 PRO A O 1
ATOM 3651 N N . HIS A 1 450 ? 3.859 22.75 -1.613 1 97.31 450 HIS A N 1
ATOM 3652 C CA . HIS A 1 450 ? 3.764 21.953 -2.84 1 97.31 450 HIS A CA 1
ATOM 3653 C C . HIS A 1 450 ? 4.164 20.516 -2.596 1 97.31 450 HIS A C 1
ATOM 3655 O O . HIS A 1 450 ? 4.328 19.734 -3.545 1 97.31 450 HIS A O 1
ATOM 3661 N N . GLY A 1 451 ? 4.484 20.094 -1.36 1 97.06 451 GLY A N 1
ATOM 3662 C CA . GLY A 1 451 ? 4.414 18.703 -0.953 1 97.06 451 GLY A CA 1
ATOM 3663 C C . GLY A 1 451 ? 3.021 18.281 -0.518 1 97.06 451 GLY A C 1
ATOM 3664 O O . GLY A 1 451 ? 2.078 19.062 -0.586 1 97.06 451 GLY A O 1
ATOM 3665 N N . PRO A 1 452 ? 2.832 17.047 -0.008 1 96.56 452 PRO A N 1
ATOM 3666 C CA . PRO A 1 452 ? 1.509 16.672 0.496 1 96.56 452 PRO A CA 1
ATOM 3667 C C . PRO A 1 452 ? 1.102 17.469 1.732 1 96.56 452 PRO A C 1
ATOM 3669 O O . PRO A 1 452 ? -0.055 17.875 1.854 1 96.56 452 PRO A O 1
ATOM 3672 N N . THR A 1 453 ? 1.988 17.672 2.674 1 93.5 453 THR A N 1
ATOM 3673 C CA . THR A 1 453 ? 1.986 18.578 3.818 1 93.5 453 THR A CA 1
ATOM 3674 C C . THR A 1 453 ? 0.654 18.5 4.559 1 93.5 453 THR A C 1
ATOM 3676 O O . THR A 1 453 ? 0.331 17.484 5.176 1 93.5 453 THR A O 1
ATOM 3679 N N . LEU A 1 454 ? -0.283 19.516 4.301 1 92 454 LEU A N 1
ATOM 3680 C CA . LEU A 1 454 ? -1.508 19.672 5.082 1 92 454 LEU A CA 1
ATOM 3681 C C . LEU A 1 454 ? -2.5 18.562 4.75 1 92 454 LEU A C 1
ATOM 3683 O O . LEU A 1 454 ? -3.445 18.328 5.508 1 92 454 LEU A O 1
ATOM 3687 N N . LEU A 1 455 ? -2.277 17.859 3.678 1 94.75 455 LEU A N 1
ATOM 3688 C CA . LEU A 1 455 ? -3.197 16.812 3.25 1 94.75 455 LEU A CA 1
ATOM 3689 C C . LEU A 1 455 ? -2.713 15.438 3.711 1 94.75 455 LEU A C 1
ATOM 3691 O O . LEU A 1 455 ? -3.281 14.414 3.332 1 94.75 455 LEU A O 1
ATOM 3695 N N . SER A 1 456 ? -1.692 15.43 4.527 1 94.81 456 SER A N 1
ATOM 3696 C CA . SER A 1 456 ? -1.128 14.172 5 1 94.81 456 SER A CA 1
ATOM 3697 C C . SER A 1 456 ? -0.673 14.281 6.453 1 94.81 456 SER A C 1
ATOM 3699 O O . SER A 1 456 ? -0.488 15.383 6.969 1 94.81 456 SER A O 1
ATOM 3701 N N . ASN A 1 457 ? -0.571 13.086 7.039 1 93.94 457 ASN A N 1
ATOM 3702 C CA . ASN A 1 457 ? -0.002 13.148 8.383 1 93.94 457 ASN A CA 1
ATOM 3703 C C . ASN A 1 457 ? 1.493 13.453 8.344 1 93.94 457 ASN A C 1
ATOM 3705 O O . ASN A 1 457 ? 2.191 13.039 7.414 1 93.94 457 ASN A O 1
ATOM 3709 N N . GLY A 1 458 ? 2.012 14.078 9.312 1 95.19 458 GLY A N 1
ATOM 3710 C CA . GLY A 1 458 ? 3.34 14.672 9.352 1 95.19 458 GLY A CA 1
ATOM 3711 C C . GLY A 1 458 ? 4.453 13.641 9.242 1 95.19 458 GLY A C 1
ATOM 3712 O O . GLY A 1 458 ? 5.23 13.664 8.281 1 95.19 458 GLY A O 1
ATOM 3713 N N . PRO A 1 459 ? 4.504 12.68 10.148 1 96.88 459 PRO A N 1
ATOM 3714 C CA . PRO A 1 459 ? 5.598 11.703 10.164 1 96.88 459 PRO A CA 1
ATOM 3715 C C . PRO A 1 459 ? 5.734 10.953 8.844 1 96.88 459 PRO A C 1
ATOM 3717 O O . PRO A 1 459 ? 6.852 10.719 8.375 1 96.88 459 PRO A O 1
ATOM 3720 N N . THR A 1 460 ? 4.629 10.602 8.195 1 97.94 460 THR A N 1
ATOM 3721 C CA . THR A 1 460 ? 4.672 9.867 6.938 1 97.94 460 THR A CA 1
ATOM 3722 C C . THR A 1 460 ? 5.297 10.719 5.836 1 97.94 460 THR A C 1
ATOM 3724 O O . THR A 1 460 ? 6.219 10.273 5.145 1 97.94 460 THR A O 1
ATOM 3727 N N . THR A 1 461 ? 4.863 11.953 5.742 1 97.75 461 THR A N 1
ATOM 3728 C CA . THR A 1 461 ? 5.344 12.844 4.695 1 97.75 461 THR A CA 1
ATOM 3729 C C . THR A 1 461 ? 6.824 13.156 4.891 1 97.75 461 THR A C 1
ATOM 3731 O O . THR A 1 461 ? 7.602 13.133 3.932 1 97.75 461 THR A O 1
ATOM 3734 N N . VAL A 1 462 ? 7.203 13.438 6.137 1 97.75 462 VAL A N 1
ATOM 3735 C CA . VAL A 1 462 ? 8.578 13.859 6.359 1 97.75 462 VAL A CA 1
ATOM 3736 C C . VAL A 1 462 ? 9.523 12.688 6.102 1 97.75 462 VAL A C 1
ATOM 3738 O O . VAL A 1 462 ? 10.664 12.883 5.676 1 97.75 462 VAL A O 1
ATOM 3741 N N . GLU A 1 463 ? 9.062 11.5 6.324 1 98.25 463 GLU A N 1
ATOM 3742 C CA . GLU A 1 463 ? 9.93 10.359 6.055 1 98.25 463 GLU A CA 1
ATOM 3743 C C . GLU A 1 463 ? 10.086 10.133 4.555 1 98.25 463 GLU A C 1
ATOM 3745 O O . GLU A 1 463 ? 11.188 9.82 4.082 1 98.25 463 GLU A O 1
ATOM 3750 N N . ILE A 1 464 ? 8.992 10.242 3.787 1 98.44 464 ILE A N 1
ATOM 3751 C CA . ILE A 1 464 ? 9.062 10.125 2.334 1 98.44 464 ILE A CA 1
ATOM 3752 C C . ILE A 1 464 ? 10.031 11.164 1.778 1 98.44 464 ILE A C 1
ATOM 3754 O O . ILE A 1 464 ? 10.938 10.836 1.016 1 98.44 464 ILE A O 1
ATOM 3758 N N . GLN A 1 465 ? 9.867 12.398 2.215 1 98.62 465 GLN A N 1
ATOM 3759 C CA . GLN A 1 465 ? 10.703 13.5 1.734 1 98.62 465 GLN A CA 1
ATOM 3760 C C . GLN A 1 465 ? 12.125 13.391 2.268 1 98.62 465 GLN A C 1
ATOM 3762 O O . GLN A 1 465 ? 13.086 13.625 1.534 1 98.62 465 GLN A O 1
ATOM 3767 N N . GLY A 1 466 ? 12.195 13.055 3.553 1 98.56 466 GLY A N 1
ATOM 3768 C CA . GLY A 1 466 ? 13.516 12.938 4.164 1 98.56 466 GLY A CA 1
ATOM 3769 C C . GLY A 1 466 ? 14.375 11.867 3.523 1 98.56 466 GLY A C 1
ATOM 3770 O O . GLY A 1 466 ? 15.586 12.055 3.359 1 98.56 466 GLY A O 1
ATOM 3771 N N . ARG A 1 467 ? 13.789 10.75 3.191 1 97.81 467 ARG A N 1
ATOM 3772 C CA . ARG A 1 467 ? 14.523 9.688 2.512 1 97.81 467 ARG A CA 1
ATOM 3773 C C . ARG A 1 467 ? 15.008 10.148 1.141 1 97.81 467 ARG A C 1
ATOM 3775 O O . ARG A 1 467 ? 16.141 9.844 0.737 1 97.81 467 ARG A O 1
ATOM 3782 N N . TRP A 1 468 ? 14.148 10.867 0.394 1 98.44 468 TRP A N 1
ATOM 3783 C CA . TRP A 1 468 ? 14.562 11.406 -0.899 1 98.44 468 TRP A CA 1
ATOM 3784 C C . TRP A 1 468 ? 15.75 12.344 -0.747 1 98.44 468 TRP A C 1
ATOM 3786 O O . TRP A 1 468 ? 16.734 12.25 -1.492 1 98.44 468 TRP A O 1
ATOM 3796 N N . ILE A 1 469 ? 15.68 13.234 0.237 1 98.81 469 ILE A N 1
ATOM 3797 C CA . ILE A 1 469 ? 16.734 14.211 0.468 1 98.81 469 ILE A CA 1
ATOM 3798 C C . ILE A 1 469 ? 18.047 13.492 0.807 1 98.81 469 ILE A C 1
ATOM 3800 O O . ILE A 1 469 ? 19.109 13.836 0.279 1 98.81 469 ILE A O 1
ATOM 3804 N N . ALA A 1 470 ? 17.953 12.531 1.678 1 98.5 470 ALA A N 1
ATOM 3805 C CA . ALA A 1 470 ? 19.125 11.75 2.053 1 98.5 470 ALA A CA 1
ATOM 3806 C C . ALA A 1 470 ? 19.75 11.086 0.832 1 98.5 470 ALA A C 1
ATOM 3808 O O . ALA A 1 470 ? 20.969 11.133 0.643 1 98.5 470 ALA A O 1
ATOM 3809 N N . ASP A 1 471 ? 18.922 10.492 0.03 1 98.25 471 ASP A N 1
ATOM 3810 C CA . ASP A 1 471 ? 19.422 9.805 -1.156 1 98.25 471 ASP A CA 1
ATOM 3811 C C . ASP A 1 471 ? 20 10.797 -2.162 1 98.25 471 ASP A C 1
ATOM 3813 O O . ASP A 1 471 ? 20.969 10.5 -2.85 1 98.25 471 ASP A O 1
ATOM 3817 N N . ALA A 1 472 ? 19.375 11.953 -2.309 1 98.62 472 ALA A N 1
ATOM 3818 C CA . ALA A 1 472 ? 19.906 13 -3.176 1 98.62 472 ALA A CA 1
ATOM 3819 C C . ALA A 1 472 ? 21.297 13.43 -2.729 1 98.62 472 ALA A C 1
ATOM 3821 O O . ALA A 1 472 ? 22.234 13.492 -3.539 1 98.62 472 ALA A O 1
ATOM 3822 N N . ILE A 1 473 ? 21.438 13.688 -1.453 1 98.75 473 ILE A N 1
ATOM 3823 C CA . ILE A 1 473 ? 22.719 14.133 -0.897 1 98.75 473 ILE A CA 1
ATOM 3824 C C . ILE A 1 473 ? 23.766 13.031 -1.06 1 98.75 473 ILE A C 1
ATOM 3826 O O . ILE A 1 473 ? 24.906 13.305 -1.434 1 98.75 473 ILE A O 1
ATOM 3830 N N . LYS A 1 474 ? 23.344 11.836 -0.771 1 97.88 474 LYS A N 1
ATOM 3831 C CA . LYS A 1 474 ? 24.234 10.703 -0.967 1 97.88 474 LYS A CA 1
ATOM 3832 C C . LYS A 1 474 ? 24.766 10.656 -2.398 1 97.88 474 LYS A C 1
ATOM 3834 O O . LYS A 1 474 ? 25.969 10.492 -2.619 1 97.88 474 LYS A O 1
ATOM 3839 N N . GLN A 1 475 ? 23.875 10.758 -3.338 1 97.75 475 GLN A N 1
ATOM 3840 C CA . GLN A 1 475 ? 24.266 10.734 -4.746 1 97.75 475 GLN A CA 1
ATOM 3841 C C . GLN A 1 475 ? 25.156 11.922 -5.09 1 97.75 475 GLN A C 1
ATOM 3843 O O . GLN A 1 475 ? 26.094 11.781 -5.875 1 97.75 475 GLN A O 1
ATOM 3848 N N . MET A 1 476 ? 24.906 13.078 -4.551 1 98.31 476 MET A N 1
ATOM 3849 C CA . MET A 1 476 ? 25.734 14.258 -4.793 1 98.31 476 MET A CA 1
ATOM 3850 C C . MET A 1 476 ? 27.156 14.031 -4.289 1 98.31 476 MET A C 1
ATOM 3852 O O . MET A 1 476 ? 28.125 14.328 -4.992 1 98.31 476 MET A O 1
ATOM 3856 N N . GLU A 1 477 ? 27.25 13.547 -3.076 1 97.44 477 GLU A N 1
ATOM 3857 C CA . GLU A 1 477 ? 28.578 13.266 -2.512 1 97.44 477 GLU A CA 1
ATOM 3858 C C . GLU A 1 477 ? 29.328 12.25 -3.359 1 97.44 477 GLU A C 1
ATOM 3860 O O . GLU A 1 477 ? 30.516 12.43 -3.645 1 97.44 477 GLU A O 1
ATOM 3865 N N . ARG A 1 478 ? 28.656 11.242 -3.801 1 95.5 478 ARG A N 1
ATOM 3866 C CA . ARG A 1 478 ? 29.281 10.164 -4.562 1 95.5 478 ARG A CA 1
ATOM 3867 C C . ARG A 1 478 ? 29.719 10.648 -5.941 1 95.5 478 ARG A C 1
ATOM 3869 O O . ARG A 1 478 ? 30.734 10.195 -6.469 1 95.5 478 ARG A O 1
ATOM 3876 N N . GLN A 1 479 ? 29 11.531 -6.465 1 96.12 479 GLN A N 1
ATOM 3877 C CA . GLN A 1 479 ? 29.25 11.977 -7.828 1 96.12 479 GLN A CA 1
ATOM 3878 C C . GLN A 1 479 ? 30.141 13.211 -7.852 1 96.12 479 GLN A C 1
ATOM 3880 O O . GLN A 1 479 ? 30.438 13.75 -8.922 1 96.12 479 GLN A O 1
ATOM 3885 N N . GLY A 1 480 ? 30.578 13.633 -6.723 1 97 480 GLY A N 1
ATOM 3886 C CA . GLY A 1 480 ? 31.422 14.812 -6.645 1 97 480 GLY A CA 1
ATOM 3887 C C . GLY A 1 480 ? 30.703 16.078 -7.066 1 97 480 GLY A C 1
ATOM 3888 O O . GLY A 1 480 ? 31.281 16.922 -7.754 1 97 480 GLY A O 1
ATOM 3889 N N . ILE A 1 481 ? 29.422 16.188 -6.734 1 98.12 481 ILE A N 1
ATOM 3890 C CA . ILE A 1 481 ? 28.625 17.344 -7.102 1 98.12 481 ILE A CA 1
ATOM 3891 C C . ILE A 1 481 ? 28.766 18.438 -6.043 1 98.12 481 ILE A C 1
ATOM 3893 O O . ILE A 1 481 ? 28.578 18.172 -4.852 1 98.12 481 ILE A O 1
ATOM 3897 N N . LYS A 1 482 ? 29.172 19.625 -6.496 1 98.31 482 LYS A N 1
ATOM 3898 C CA . LYS A 1 482 ? 29.297 20.781 -5.609 1 98.31 482 LYS A CA 1
ATOM 3899 C C . LYS A 1 482 ? 27.938 21.297 -5.156 1 98.31 482 LYS A C 1
ATOM 3901 O O . LYS A 1 482 ? 27.703 21.484 -3.959 1 98.31 482 LYS A O 1
ATOM 3906 N N . TYR A 1 483 ? 27.016 21.469 -6.113 1 98.56 483 TYR A N 1
ATOM 3907 C CA . TYR A 1 483 ? 25.656 21.812 -5.746 1 98.56 483 TYR A CA 1
ATOM 3908 C C . TYR A 1 483 ? 24.688 21.562 -6.902 1 98.56 483 TYR A C 1
ATOM 3910 O O . TYR A 1 483 ? 25.109 21.438 -8.055 1 98.56 483 TYR A O 1
ATOM 3918 N N . ILE A 1 484 ? 23.438 21.344 -6.605 1 98.81 484 ILE A N 1
ATOM 3919 C CA . ILE A 1 484 ? 22.344 21.266 -7.566 1 98.81 484 ILE A CA 1
ATOM 3920 C C . ILE A 1 484 ? 21.422 22.469 -7.379 1 98.81 484 ILE A C 1
ATOM 3922 O O . ILE A 1 484 ? 21.281 22.984 -6.266 1 98.81 484 ILE A O 1
ATOM 3926 N N . ASN A 1 485 ? 20.875 22.953 -8.406 1 98.81 485 ASN A N 1
ATOM 3927 C CA . ASN A 1 485 ? 19.922 24.047 -8.422 1 98.81 485 ASN A CA 1
ATOM 3928 C C . ASN A 1 485 ? 18.734 23.75 -9.328 1 98.81 485 ASN A C 1
ATOM 3930 O O . ASN A 1 485 ? 18.891 23.594 -10.547 1 98.81 485 ASN A O 1
ATOM 3934 N N . PRO A 1 486 ? 17.531 23.562 -8.75 1 98.75 486 PRO A N 1
ATOM 3935 C CA . PRO A 1 486 ? 16.406 23.297 -9.648 1 98.75 486 PRO A CA 1
ATOM 3936 C C . PRO A 1 486 ? 16.219 24.391 -10.695 1 98.75 486 PRO A C 1
ATOM 3938 O O . PRO A 1 486 ? 16.375 25.562 -10.398 1 98.75 486 PRO A O 1
ATOM 3941 N N . THR A 1 487 ? 15.875 23.984 -11.891 1 98.62 487 THR A N 1
ATOM 3942 C CA . THR A 1 487 ? 15.68 24.969 -12.953 1 98.62 487 THR A CA 1
ATOM 3943 C C . THR A 1 487 ? 14.352 25.703 -12.773 1 98.62 487 THR A C 1
ATOM 3945 O O . THR A 1 487 ? 13.414 25.156 -12.18 1 98.62 487 THR A O 1
ATOM 3948 N N . ALA A 1 488 ? 14.328 26.922 -13.242 1 98 488 ALA A N 1
ATOM 3949 C CA . ALA A 1 488 ? 13.078 27.672 -13.227 1 98 488 ALA A CA 1
ATOM 3950 C C . ALA A 1 488 ? 11.984 26.938 -14 1 98 488 ALA A C 1
ATOM 3952 O O . ALA A 1 488 ? 10.812 26.969 -13.609 1 98 488 ALA A O 1
ATOM 3953 N N . LYS A 1 489 ? 12.375 26.344 -15.094 1 98.62 489 LYS A N 1
ATOM 3954 C CA . LYS A 1 489 ? 11.438 25.578 -15.906 1 98.62 489 LYS A CA 1
ATOM 3955 C C . LYS A 1 489 ? 10.82 24.438 -15.109 1 98.62 489 LYS A C 1
ATOM 3957 O O . LYS A 1 489 ? 9.602 24.234 -15.141 1 98.62 489 LYS A O 1
ATOM 3962 N N . ALA A 1 490 ? 11.648 23.672 -14.391 1 98.75 490 ALA A N 1
ATOM 3963 C CA . ALA A 1 490 ? 11.164 22.562 -13.578 1 98.75 490 ALA A CA 1
ATOM 3964 C C . ALA A 1 490 ? 10.195 23.047 -12.5 1 98.75 490 ALA A C 1
ATOM 3966 O O . ALA A 1 490 ? 9.188 22.406 -12.227 1 98.75 490 ALA A O 1
ATOM 3967 N N . ALA A 1 491 ? 10.516 24.172 -11.906 1 98.5 491 ALA A N 1
ATOM 3968 C CA . ALA A 1 491 ? 9.648 24.75 -10.883 1 98.5 491 ALA A CA 1
ATOM 3969 C C . ALA A 1 491 ? 8.289 25.141 -11.469 1 98.5 491 ALA A C 1
ATOM 3971 O O . ALA A 1 491 ? 7.25 24.891 -10.859 1 98.5 491 ALA A O 1
ATOM 3972 N N . LYS A 1 492 ? 8.289 25.75 -12.617 1 98.38 492 LYS A N 1
ATOM 3973 C CA . LYS A 1 492 ? 7.055 26.141 -13.289 1 98.38 492 LYS A CA 1
ATOM 3974 C C . LYS A 1 492 ? 6.203 24.938 -13.648 1 98.38 492 LYS A C 1
ATOM 3976 O O . LYS A 1 492 ? 4.98 24.953 -13.484 1 98.38 492 LYS A O 1
ATOM 3981 N N . GLU A 1 493 ? 6.875 23.938 -14.148 1 98.69 493 GLU A N 1
ATOM 3982 C CA . GLU A 1 493 ? 6.172 22.719 -14.508 1 98.69 493 GLU A CA 1
ATOM 3983 C C . GLU A 1 493 ? 5.574 22.047 -13.273 1 98.69 493 GLU A C 1
ATOM 3985 O O . GLU A 1 493 ? 4.473 21.484 -13.336 1 98.69 493 GLU A O 1
ATOM 3990 N N . TRP A 1 494 ? 6.305 22.078 -12.211 1 98.69 494 TRP A N 1
ATOM 3991 C CA . TRP A 1 494 ? 5.797 21.516 -10.961 1 98.69 494 TRP A CA 1
ATOM 3992 C C . TRP A 1 494 ? 4.57 22.281 -10.477 1 98.69 494 TRP A C 1
ATOM 3994 O O . TRP A 1 494 ? 3.576 21.672 -10.07 1 98.69 494 TRP A O 1
ATOM 4004 N N . LYS A 1 495 ? 4.625 23.594 -10.469 1 98.19 495 LYS A N 1
ATOM 4005 C CA . LYS A 1 495 ? 3.469 24.391 -10.086 1 98.19 495 LYS A CA 1
ATOM 4006 C C . LYS A 1 495 ? 2.264 24.078 -10.969 1 98.19 495 LYS A C 1
ATOM 4008 O O . LYS A 1 495 ? 1.136 24 -10.477 1 98.19 495 LYS A O 1
ATOM 4013 N N . ALA A 1 496 ? 2.516 23.953 -12.242 1 98.56 496 ALA A N 1
ATOM 4014 C CA . ALA A 1 496 ? 1.438 23.578 -13.156 1 98.56 496 ALA A CA 1
ATOM 4015 C C . ALA A 1 496 ? 0.805 22.266 -12.742 1 98.56 496 ALA A C 1
ATOM 4017 O O . ALA A 1 496 ? -0.416 22.094 -12.805 1 98.56 496 ALA A O 1
ATOM 4018 N N . LYS A 1 497 ? 1.634 21.359 -12.352 1 98.44 497 LYS A N 1
ATOM 4019 C CA . LYS A 1 497 ? 1.154 20.062 -11.875 1 98.44 497 LYS A CA 1
ATOM 4020 C C . LYS A 1 497 ? 0.312 20.219 -10.609 1 98.44 497 LYS A C 1
ATOM 4022 O O . LYS A 1 497 ? -0.741 19.594 -10.477 1 98.44 497 LYS A O 1
ATOM 4027 N N . ILE A 1 498 ? 0.775 20.984 -9.664 1 98.44 498 ILE A N 1
ATOM 4028 C CA . ILE A 1 498 ? 0.035 21.266 -8.438 1 98.44 498 ILE A CA 1
ATOM 4029 C C . ILE A 1 498 ? -1.355 21.797 -8.789 1 98.44 498 ILE A C 1
ATOM 4031 O O . ILE A 1 498 ? -2.357 21.328 -8.25 1 98.44 498 ILE A O 1
ATOM 4035 N N . ASN A 1 499 ? -1.381 22.734 -9.68 1 98.19 499 ASN A N 1
ATOM 4036 C CA . ASN A 1 499 ? -2.648 23.328 -10.086 1 98.19 499 ASN A CA 1
ATOM 4037 C C . ASN A 1 499 ? -3.547 22.312 -10.789 1 98.19 499 ASN A C 1
ATOM 4039 O O . ASN A 1 499 ? -4.758 22.281 -10.555 1 98.19 499 ASN A O 1
ATOM 4043 N N . GLU A 1 500 ? -2.93 21.531 -11.617 1 98.44 500 GLU A N 1
ATOM 4044 C CA . GLU A 1 500 ? -3.691 20.516 -12.336 1 98.44 500 GLU A CA 1
ATOM 4045 C C . GLU A 1 500 ? -4.379 19.562 -11.367 1 98.44 500 GLU A C 1
ATOM 4047 O O . GLU A 1 500 ? -5.566 19.266 -11.516 1 98.44 500 GLU A O 1
ATOM 4052 N N . LEU A 1 501 ? -3.66 19.047 -10.422 1 98.19 501 LEU A N 1
ATOM 4053 C CA . LEU A 1 501 ? -4.203 18.125 -9.43 1 98.19 501 LEU A CA 1
ATOM 4054 C C . LEU A 1 501 ? -5.312 18.797 -8.625 1 98.19 501 LEU A C 1
ATOM 4056 O O . LEU A 1 501 ? -6.328 18.172 -8.32 1 98.19 501 LEU A O 1
ATOM 4060 N N . SER A 1 502 ? -5.082 20.047 -8.273 1 97.75 502 SER A N 1
ATOM 4061 C CA . SER A 1 502 ? -6.051 20.797 -7.492 1 97.75 502 SER A CA 1
ATOM 4062 C C . SER A 1 502 ? -7.332 21.047 -8.281 1 97.75 502 SER A C 1
ATOM 4064 O O . SER A 1 502 ? -8.438 20.828 -7.77 1 97.75 502 SER A O 1
ATOM 4066 N N . ASP A 1 503 ? -7.172 21.453 -9.523 1 97.81 503 ASP A N 1
ATOM 4067 C CA . ASP A 1 503 ? -8.289 21.922 -10.344 1 97.81 503 ASP A CA 1
ATOM 4068 C C . ASP A 1 503 ? -9.258 20.781 -10.648 1 97.81 503 ASP A C 1
ATOM 4070 O O . ASP A 1 503 ? -10.422 21.016 -10.969 1 97.81 503 ASP A O 1
ATOM 4074 N N . LYS A 1 504 ? -8.812 19.594 -10.469 1 97.06 504 LYS A N 1
ATOM 4075 C CA . LYS A 1 504 ? -9.68 18.438 -10.672 1 97.06 504 LYS A CA 1
ATOM 4076 C C . LYS A 1 504 ? -10.609 18.234 -9.484 1 97.06 504 LYS A C 1
ATOM 4078 O O . LYS A 1 504 ? -11.594 17.5 -9.578 1 97.06 504 LYS A O 1
ATOM 4083 N N . THR A 1 505 ? -10.375 18.828 -8.383 1 98 505 THR A N 1
ATOM 4084 C CA . THR A 1 505 ? -11.094 18.625 -7.129 1 98 505 THR A CA 1
ATOM 4085 C C . THR A 1 505 ? -11.977 19.828 -6.801 1 98 505 THR A C 1
ATOM 4087 O O . THR A 1 505 ? -12.023 20.797 -7.559 1 98 505 THR A O 1
ATOM 4090 N N . LEU A 1 506 ? -12.602 19.734 -5.648 1 98.44 506 LEU A N 1
ATOM 4091 C CA . LEU A 1 506 ? -13.438 20.828 -5.164 1 98.44 506 LEU A CA 1
ATOM 4092 C C . LEU A 1 506 ? -12.625 21.781 -4.293 1 98.44 506 LEU A C 1
ATOM 4094 O O . LEU A 1 506 ? -13.156 22.781 -3.783 1 98.44 506 LEU A O 1
ATOM 4098 N N . PHE A 1 507 ? -11.32 21.625 -4.176 1 97.81 507 PHE A N 1
ATOM 4099 C CA . PHE A 1 507 ? -10.484 22.422 -3.295 1 97.81 507 PHE A CA 1
ATOM 4100 C C . PHE A 1 507 ? -10.516 23.891 -3.715 1 97.81 507 PHE A C 1
ATOM 4102 O O . PHE A 1 507 ? -10.656 24.781 -2.875 1 97.81 507 PHE A O 1
ATOM 4109 N N . PRO A 1 508 ? -10.461 24.188 -5.004 1 97.38 508 PRO A N 1
ATOM 4110 C CA . PRO A 1 508 ? -10.367 25.594 -5.426 1 97.38 508 PRO A CA 1
ATOM 4111 C C . PRO A 1 508 ? -11.68 26.359 -5.23 1 97.38 508 PRO A C 1
ATOM 4113 O O . PRO A 1 508 ? -11.734 27.562 -5.48 1 97.38 508 PRO A O 1
ATOM 4116 N N . THR A 1 509 ? -12.688 25.656 -4.738 1 97.06 509 THR A N 1
ATOM 4117 C CA . THR A 1 509 ? -13.984 26.312 -4.574 1 97.06 509 THR A CA 1
ATOM 4118 C C . THR A 1 509 ? -14.039 27.078 -3.254 1 97.06 509 THR A C 1
ATOM 4120 O O . THR A 1 509 ? -14.961 27.859 -3.018 1 97.06 509 THR A O 1
ATOM 4123 N N . THR A 1 510 ? -13.047 26.859 -2.441 1 94.88 510 THR A N 1
ATOM 4124 C CA . THR A 1 510 ? -13.125 27.391 -1.087 1 94.88 510 THR A CA 1
ATOM 4125 C C . THR A 1 510 ? -11.773 27.938 -0.635 1 94.88 510 THR A C 1
ATOM 4127 O O . THR A 1 510 ? -10.742 27.297 -0.832 1 94.88 510 THR A O 1
ATOM 4130 N N . LYS A 1 511 ? -11.836 29.156 -0.039 1 92.06 511 LYS A N 1
ATOM 4131 C CA . LYS A 1 511 ? -10.641 29.641 0.658 1 92.06 511 LYS A CA 1
ATOM 4132 C C . LYS A 1 511 ? -10.359 28.781 1.896 1 92.06 511 LYS A C 1
ATOM 4134 O O . LYS A 1 511 ? -11.242 28.562 2.721 1 92.06 511 LYS A O 1
ATOM 4139 N N . SER A 1 512 ? -9.195 28.25 1.945 1 91.5 512 SER A N 1
ATOM 4140 C CA . SER A 1 512 ? -8.797 27.344 3.021 1 91.5 512 SER A CA 1
ATOM 4141 C C . SER A 1 512 ? -7.281 27.328 3.193 1 91.5 512 SER A C 1
ATOM 4143 O O . SER A 1 512 ? -6.555 27.969 2.438 1 91.5 512 SER A O 1
ATOM 4145 N N . THR A 1 513 ? -6.84 26.578 4.16 1 89.44 513 THR A N 1
ATOM 4146 C CA . THR A 1 513 ? -5.406 26.406 4.371 1 89.44 513 THR A CA 1
ATOM 4147 C C . THR A 1 513 ? -4.762 25.688 3.191 1 89.44 513 THR A C 1
ATOM 4149 O O . THR A 1 513 ? -3.576 25.875 2.914 1 89.44 513 THR A O 1
ATOM 4152 N N . TYR A 1 514 ? -5.523 24.922 2.443 1 93.12 514 TYR A N 1
ATOM 4153 C CA . TYR A 1 514 ? -5.008 24.234 1.267 1 93.12 514 TYR A CA 1
ATOM 4154 C C . TYR A 1 514 ? -4.781 25.203 0.116 1 93.12 514 TYR A C 1
ATOM 4156 O O . TYR A 1 514 ? -3.889 25 -0.708 1 93.12 514 TYR A O 1
ATOM 4164 N N . MET A 1 515 ? -5.621 26.234 0.128 1 93.44 515 MET A N 1
ATOM 4165 C CA . MET A 1 515 ? -5.609 27.203 -0.967 1 93.44 515 MET A CA 1
ATOM 4166 C C . MET A 1 515 ? -4.895 28.484 -0.553 1 93.44 515 MET A C 1
ATOM 4168 O O . MET A 1 515 ? -5.277 29.578 -0.976 1 93.44 515 MET A O 1
ATOM 4172 N N . GLY A 1 516 ? -3.992 28.391 0.332 1 86.38 516 GLY A N 1
ATOM 4173 C CA . GLY A 1 516 ? -3.127 29.516 0.643 1 86.38 516 GLY A CA 1
ATOM 4174 C C . GLY A 1 516 ? -3.502 30.219 1.935 1 86.38 516 GLY A C 1
ATOM 4175 O O . GLY A 1 516 ? -2.785 31.109 2.395 1 86.38 516 GLY A O 1
ATOM 4176 N N . GLY A 1 517 ? -4.574 29.828 2.535 1 81.88 517 GLY A N 1
ATOM 4177 C CA . GLY A 1 517 ? -4.961 30.422 3.809 1 81.88 517 GLY A CA 1
ATOM 4178 C C . GLY A 1 517 ? -5.887 31.609 3.662 1 81.88 517 GLY A C 1
ATOM 4179 O O . GLY A 1 517 ? -6.324 31.938 2.555 1 81.88 517 GLY A O 1
ATOM 4180 N N . SER A 1 518 ? -6.227 32.219 4.828 1 73.81 518 SER A N 1
ATOM 4181 C CA . SER A 1 518 ? -7.25 33.25 4.836 1 73.81 518 SER A CA 1
ATOM 4182 C C . SER A 1 518 ? -6.645 34.625 5.105 1 73.81 518 SER A C 1
ATOM 4184 O O . SER A 1 518 ? -7.355 35.625 5.125 1 73.81 518 SER A O 1
ATOM 4186 N N . MET A 1 519 ? -5.344 34.625 5.246 1 74.81 519 MET A N 1
ATOM 4187 C CA . MET A 1 519 ? -4.719 35.906 5.5 1 74.81 519 MET A CA 1
ATOM 4188 C C . MET A 1 519 ? -4.934 36.875 4.324 1 74.81 519 MET A C 1
ATOM 4190 O O . MET A 1 519 ? -4.793 36.469 3.168 1 74.81 519 MET A O 1
ATOM 4194 N N . PRO A 1 520 ? -5.316 38.125 4.727 1 74.12 520 PRO A N 1
ATOM 4195 C CA . PRO A 1 520 ? -5.488 39.094 3.648 1 74.12 520 PRO A CA 1
ATOM 4196 C C . PRO A 1 520 ? -4.223 39.281 2.814 1 74.12 520 PRO A C 1
ATOM 4198 O O . PRO A 1 520 ? -3.121 39.375 3.365 1 74.12 520 PRO A O 1
ATOM 4201 N N . GLY A 1 521 ? -4.352 39.281 1.558 1 74.25 521 GLY A N 1
ATOM 4202 C CA . GLY A 1 521 ? -3.223 39.531 0.676 1 74.25 521 GLY A CA 1
ATOM 4203 C C . GLY A 1 521 ? -2.568 38.281 0.167 1 74.25 521 GLY A C 1
ATOM 4204 O O . GLY A 1 521 ? -1.824 38.312 -0.815 1 74.25 521 GLY A O 1
ATOM 4205 N N . LYS A 1 522 ? -2.805 37.219 0.851 1 81.38 522 LYS A N 1
ATOM 4206 C CA . LYS A 1 522 ? -2.213 35.969 0.398 1 81.38 522 LYS A CA 1
ATOM 4207 C C . LYS A 1 522 ? -2.873 35.5 -0.889 1 81.38 522 LYS A C 1
ATOM 4209 O O . LYS A 1 522 ? -4.086 35.625 -1.056 1 81.38 522 LYS A O 1
ATOM 4214 N N . VAL A 1 523 ? -2.09 34.906 -1.678 1 88.81 523 VAL A N 1
ATOM 4215 C CA . VAL A 1 523 ? -2.531 34.438 -2.986 1 88.81 523 VAL A CA 1
ATOM 4216 C C . VAL A 1 523 ? -3.43 33.219 -2.816 1 88.81 523 VAL A C 1
ATOM 4218 O O . VAL A 1 523 ? -3.148 32.344 -1.995 1 88.81 523 VAL A O 1
ATOM 4221 N N . PHE A 1 524 ? -4.562 33.312 -3.494 1 93.5 524 PHE A N 1
ATOM 4222 C CA . PHE A 1 524 ? -5.445 32.156 -3.564 1 93.5 524 PHE A CA 1
ATOM 4223 C C . PHE A 1 524 ? -4.891 31.109 -4.527 1 93.5 524 PHE A C 1
ATOM 4225 O O . PHE A 1 524 ? -5.059 31.219 -5.742 1 93.5 524 PHE A O 1
ATOM 4232 N N . GLU A 1 525 ? -4.199 30.109 -3.975 1 95.12 525 GLU A N 1
ATOM 4233 C CA . GLU A 1 525 ? -3.568 29.062 -4.773 1 95.12 525 GLU A CA 1
ATOM 4234 C C . GLU A 1 525 ? -3.416 27.781 -3.975 1 95.12 525 GLU A C 1
ATOM 4236 O O . GLU A 1 525 ? -3.34 27.797 -2.746 1 95.12 525 GLU A O 1
ATOM 4241 N N . GLN A 1 526 ? -3.438 26.656 -4.703 1 96.38 526 GLN A N 1
ATOM 4242 C CA . GLN A 1 526 ? -3.141 25.375 -4.059 1 96.38 526 GLN A CA 1
ATOM 4243 C C . GLN A 1 526 ? -1.686 25.312 -3.6 1 96.38 526 GLN A C 1
ATOM 4245 O O . GLN A 1 526 ? -0.77 25.562 -4.387 1 96.38 526 GLN A O 1
ATOM 4250 N N . VAL A 1 527 ? -1.481 24.984 -2.33 1 95.06 527 VAL A N 1
ATOM 4251 C CA . VAL A 1 527 ? -0.109 25 -1.834 1 95.06 527 VAL A CA 1
ATOM 4252 C C . VAL A 1 527 ? 0.317 23.594 -1.436 1 95.06 527 VAL A C 1
ATOM 4254 O O . VAL A 1 527 ? 1.36 23.406 -0.804 1 95.06 527 VAL A O 1
ATOM 4257 N N . ASN A 1 528 ? -0.501 22.609 -1.751 1 96.69 528 ASN A N 1
ATOM 4258 C CA . ASN A 1 528 ? -0.184 21.219 -1.452 1 96.69 528 ASN A CA 1
ATOM 4259 C C . ASN A 1 528 ? -0.25 20.344 -2.703 1 96.69 528 ASN A C 1
ATOM 4261 O O . ASN A 1 528 ? -0.932 20.688 -3.67 1 96.69 528 ASN A O 1
ATOM 4265 N N . TYR A 1 529 ? 0.52 19.281 -2.689 1 98 529 TYR A N 1
ATOM 4266 C CA . TYR A 1 529 ? 0.33 18.203 -3.652 1 98 529 TYR A CA 1
ATOM 4267 C C . TYR A 1 529 ? -0.937 17.406 -3.344 1 98 529 TYR A C 1
ATOM 4269 O O . TYR A 1 529 ? -0.99 16.672 -2.359 1 98 529 TYR A O 1
ATOM 4277 N N . ALA A 1 530 ? -1.931 17.516 -4.164 1 97.75 530 ALA A N 1
ATOM 4278 C CA . ALA A 1 530 ? -3.256 16.984 -3.844 1 97.75 530 ALA A CA 1
ATOM 4279 C C . ALA A 1 530 ? -3.461 15.602 -4.457 1 97.75 530 ALA A C 1
ATOM 4281 O O . ALA A 1 530 ? -4.574 15.07 -4.438 1 97.75 530 ALA A O 1
ATOM 4282 N N . GLY A 1 531 ? -2.424 14.984 -4.941 1 97 531 GLY A N 1
ATOM 4283 C CA . GLY A 1 531 ? -2.555 13.703 -5.617 1 97 531 GLY A CA 1
ATOM 4284 C C . GLY A 1 531 ? -2.354 12.516 -4.691 1 97 531 GLY A C 1
ATOM 4285 O O . GLY A 1 531 ? -2.463 11.367 -5.121 1 97 531 GLY A O 1
ATOM 4286 N N . GLY A 1 532 ? -2.066 12.734 -3.439 1 97.06 532 GLY A N 1
ATOM 4287 C CA . GLY A 1 532 ? -1.838 11.648 -2.5 1 97.06 532 GLY A CA 1
ATOM 4288 C C . GLY A 1 532 ? -0.368 11.336 -2.293 1 97.06 532 GLY A C 1
ATOM 4289 O O . GLY A 1 532 ? 0.465 11.648 -3.145 1 97.06 532 GLY A O 1
ATOM 4290 N N . GLU A 1 533 ? -0.046 10.609 -1.178 1 97.25 533 GLU A N 1
ATOM 4291 C CA . GLU A 1 533 ? 1.331 10.352 -0.764 1 97.25 533 GLU A CA 1
ATOM 4292 C C . GLU A 1 533 ? 2.035 9.414 -1.734 1 97.25 533 GLU A C 1
ATOM 4294 O O . GLU A 1 533 ? 3.195 9.633 -2.09 1 97.25 533 GLU A O 1
ATOM 4299 N N . TYR A 1 534 ? 1.357 8.406 -2.156 1 96.75 534 TYR A N 1
ATOM 4300 C CA . TYR A 1 534 ? 2.012 7.355 -2.926 1 96.75 534 TYR A CA 1
ATOM 4301 C C . TYR A 1 534 ? 2.406 7.859 -4.309 1 96.75 534 TYR A C 1
ATOM 4303 O O . TYR A 1 534 ? 3.568 7.75 -4.707 1 96.75 534 TYR A O 1
ATOM 4311 N N . PRO A 1 535 ? 1.471 8.453 -5.113 1 97.56 535 PRO A N 1
ATOM 4312 C CA . PRO A 1 535 ? 1.899 9.039 -6.387 1 97.56 535 PRO A CA 1
ATOM 4313 C C . PRO A 1 535 ? 3.008 10.078 -6.219 1 97.56 535 PRO A C 1
ATOM 4315 O O . PRO A 1 535 ? 3.924 10.141 -7.043 1 97.56 535 PRO A O 1
ATOM 4318 N N . TYR A 1 536 ? 2.895 10.875 -5.145 1 98.5 536 TYR A N 1
ATOM 4319 C CA . TYR A 1 536 ? 3.938 11.852 -4.867 1 98.5 536 TYR A CA 1
ATOM 4320 C C . TYR A 1 536 ? 5.297 11.18 -4.723 1 98.5 536 TYR A C 1
ATOM 4322 O O . TYR A 1 536 ? 6.27 11.594 -5.352 1 98.5 536 TYR A O 1
ATOM 4330 N N . SER A 1 537 ? 5.352 10.133 -3.889 1 98.06 537 SER A N 1
ATOM 4331 C CA . SER A 1 537 ? 6.605 9.438 -3.619 1 98.06 537 SER A CA 1
ATOM 4332 C C . SER A 1 537 ? 7.215 8.883 -4.902 1 98.06 537 SER A C 1
ATOM 4334 O O . SER A 1 537 ? 8.438 8.906 -5.074 1 98.06 537 SER A O 1
ATOM 4336 N N . LYS A 1 538 ? 6.391 8.391 -5.84 1 96.88 538 LYS A N 1
ATOM 4337 C CA . LYS A 1 538 ? 6.879 7.855 -7.109 1 96.88 538 LYS A CA 1
ATOM 4338 C C . LYS A 1 538 ? 7.434 8.969 -7.996 1 96.88 538 LYS A C 1
ATOM 4340 O O . LYS A 1 538 ? 8.469 8.797 -8.641 1 96.88 538 LYS A O 1
ATOM 4345 N N . GLU A 1 539 ? 6.734 10.039 -8 1 97.69 539 GLU A N 1
ATOM 4346 C CA . GLU A 1 539 ? 7.125 11.148 -8.867 1 97.69 539 GLU A CA 1
ATOM 4347 C C . GLU A 1 539 ? 8.469 11.734 -8.445 1 97.69 539 GLU A C 1
ATOM 4349 O O . GLU A 1 539 ? 9.336 11.984 -9.281 1 97.69 539 GLU A O 1
ATOM 4354 N N . ILE A 1 540 ? 8.633 11.953 -7.168 1 98.44 540 ILE A N 1
ATOM 4355 C CA . ILE A 1 540 ? 9.875 12.578 -6.73 1 98.44 540 ILE A CA 1
ATOM 4356 C C . ILE A 1 540 ? 11.023 11.586 -6.879 1 98.44 540 ILE A C 1
ATOM 4358 O O . ILE A 1 540 ? 12.156 11.969 -7.184 1 98.44 540 ILE A O 1
ATOM 4362 N N . ARG A 1 541 ? 10.742 10.336 -6.633 1 97.62 541 ARG A N 1
ATOM 4363 C CA . ARG A 1 541 ? 11.789 9.312 -6.703 1 97.62 541 ARG A CA 1
ATOM 4364 C C . ARG A 1 541 ? 12.352 9.203 -8.117 1 97.62 541 ARG A C 1
ATOM 4366 O O . ARG A 1 541 ? 13.547 8.961 -8.289 1 97.62 541 ARG A O 1
ATOM 4373 N N . ALA A 1 542 ? 11.562 9.414 -9.125 1 96.69 542 ALA A N 1
ATOM 4374 C CA . ALA A 1 542 ? 11.938 9.258 -10.531 1 96.69 542 ALA A CA 1
ATOM 4375 C C . ALA A 1 542 ? 13.031 10.258 -10.914 1 96.69 542 ALA A C 1
ATOM 4377 O O . ALA A 1 542 ? 13.703 10.078 -11.938 1 96.69 542 ALA A O 1
ATOM 4378 N N . VAL A 1 543 ? 13.273 11.219 -10.125 1 98 543 VAL A N 1
ATOM 4379 C CA . VAL A 1 543 ? 14.219 12.289 -10.414 1 98 543 VAL A CA 1
ATOM 4380 C C . VAL A 1 543 ? 15.648 11.812 -10.148 1 98 543 VAL A C 1
ATOM 4382 O O . VAL A 1 543 ? 16.594 12.289 -10.781 1 98 543 VAL A O 1
ATOM 4385 N N . LEU A 1 544 ? 15.859 10.938 -9.195 1 97.06 544 LEU A N 1
ATOM 4386 C CA . LEU A 1 544 ? 17.156 10.414 -8.789 1 97.06 544 LEU A CA 1
ATOM 4387 C C . LEU A 1 544 ? 17.516 9.172 -9.602 1 97.06 544 LEU A C 1
ATOM 4389 O O . LEU A 1 544 ? 16.641 8.445 -10.047 1 97.06 544 LEU A O 1
ATOM 4393 N N . PRO A 1 545 ? 18.719 8.836 -9.891 1 96.19 545 PRO A N 1
ATOM 4394 C CA . PRO A 1 545 ? 19.906 9.547 -9.398 1 96.19 545 PRO A CA 1
ATOM 4395 C C . PRO A 1 545 ? 20.422 10.578 -10.398 1 96.19 545 PRO A C 1
ATOM 4397 O O . PRO A 1 545 ? 21.5 11.141 -10.195 1 96.19 545 PRO A O 1
ATOM 4400 N N . LYS A 1 546 ? 19.703 10.859 -11.508 1 96.62 546 LYS A N 1
ATOM 4401 C CA . LYS A 1 546 ? 20.203 11.695 -12.602 1 96.62 546 LYS A CA 1
ATOM 4402 C C . LYS A 1 546 ? 19.938 13.172 -12.328 1 96.62 546 LYS A C 1
ATOM 4404 O O . LYS A 1 546 ? 20.453 14.039 -13.031 1 96.62 546 LYS A O 1
ATOM 4409 N N . PHE A 1 547 ? 19.141 13.5 -11.367 1 98.31 547 PHE A N 1
ATOM 4410 C CA . PHE A 1 547 ? 18.797 14.859 -10.977 1 98.31 547 PHE A CA 1
ATOM 4411 C C . PHE A 1 547 ? 18.109 15.594 -12.133 1 98.31 547 PHE A C 1
ATOM 4413 O O . PHE A 1 547 ? 18.5 16.719 -12.477 1 98.31 547 PHE A O 1
ATOM 4420 N N . ASN A 1 548 ? 17.094 14.852 -12.711 1 98.38 548 ASN A N 1
ATOM 4421 C CA . ASN A 1 548 ? 16.312 15.492 -13.75 1 98.38 548 ASN A CA 1
ATOM 4422 C C . ASN A 1 548 ? 15.633 16.766 -13.25 1 98.38 548 ASN A C 1
ATOM 4424 O O . ASN A 1 548 ? 15.055 16.781 -12.156 1 98.38 548 ASN A O 1
ATOM 4428 N N . GLY A 1 549 ? 15.766 17.891 -14.016 1 98.69 549 GLY A N 1
ATOM 4429 C CA . GLY A 1 549 ? 15.156 19.156 -13.641 1 98.69 549 GLY A CA 1
ATOM 4430 C C . GLY A 1 549 ? 16.078 20.047 -12.828 1 98.69 549 GLY A C 1
ATOM 4431 O O . GLY A 1 549 ? 15.688 21.141 -12.398 1 98.69 549 GLY A O 1
ATOM 4432 N N . PHE A 1 550 ? 17.344 19.625 -12.672 1 98.81 550 PHE A N 1
ATOM 4433 C CA . PHE A 1 550 ? 18.328 20.391 -11.922 1 98.81 550 PHE A CA 1
ATOM 4434 C C . PHE A 1 550 ? 19.516 20.781 -12.805 1 98.81 550 PHE A C 1
ATOM 4436 O O . PHE A 1 550 ? 19.906 20.016 -13.688 1 98.81 550 PHE A O 1
ATOM 4443 N N . ASP A 1 551 ? 20.047 22.016 -12.586 1 98.56 551 ASP A N 1
ATOM 4444 C CA . ASP A 1 551 ? 21.406 22.312 -13.008 1 98.56 551 ASP A CA 1
ATOM 4445 C C . ASP A 1 551 ? 22.422 21.734 -12.023 1 98.56 551 ASP A C 1
ATOM 4447 O O . ASP A 1 551 ? 22.297 21.922 -10.805 1 98.56 551 ASP A O 1
ATOM 4451 N N . ILE A 1 552 ? 23.391 21.031 -12.555 1 98.56 552 ILE A N 1
ATOM 4452 C CA . ILE A 1 552 ? 24.375 20.359 -11.719 1 98.56 552 ILE A CA 1
ATOM 4453 C C . ILE A 1 552 ? 25.734 21.047 -11.883 1 98.56 552 ILE A C 1
ATOM 4455 O O . ILE A 1 552 ? 26.188 21.281 -13.008 1 98.56 552 ILE A O 1
ATOM 4459 N N . VAL A 1 553 ? 26.312 21.438 -10.812 1 97.88 553 VAL A N 1
ATOM 4460 C CA . VAL A 1 553 ? 27.672 21.969 -10.812 1 97.88 553 VAL A CA 1
ATOM 4461 C C . VAL A 1 553 ? 28.594 21 -10.07 1 97.88 553 VAL A C 1
ATOM 4463 O O . VAL A 1 553 ? 28.375 20.688 -8.906 1 97.88 553 VAL A O 1
ATOM 4466 N N . LYS A 1 554 ? 29.609 20.547 -10.734 1 95.06 554 LYS A N 1
ATOM 4467 C CA . LYS A 1 554 ? 30.531 19.578 -10.164 1 95.06 554 LYS A CA 1
ATOM 4468 C C . LYS A 1 554 ? 31.688 20.281 -9.445 1 95.06 554 LYS A C 1
ATOM 4470 O O . LYS A 1 554 ? 31.891 21.484 -9.617 1 95.06 554 LYS A O 1
ATOM 4475 N N . ARG A 1 555 ? 32.344 19.5 -8.555 1 88.25 555 ARG A N 1
ATOM 4476 C CA . ARG A 1 555 ? 33.5 20 -7.824 1 88.25 555 ARG A CA 1
ATOM 4477 C C . ARG A 1 555 ? 34.688 20.219 -8.758 1 88.25 555 ARG A C 1
ATOM 4479 O O . ARG A 1 555 ? 34.844 19.5 -9.75 1 88.25 555 ARG A O 1
ATOM 4486 N N . MET B 1 1 ? -0.076 -48.781 -12.719 1 44.41 1 MET B N 1
ATOM 4487 C CA . MET B 1 1 ? -1.296 -48.062 -13.031 1 44.41 1 MET B CA 1
ATOM 4488 C C . MET B 1 1 ? -0.995 -46.875 -13.945 1 44.41 1 MET B C 1
ATOM 4490 O O . MET B 1 1 ? 0.048 -46.219 -13.812 1 44.41 1 MET B O 1
ATOM 4494 N N . PRO B 1 2 ? -1.734 -46.812 -15.039 1 53.25 2 PRO B N 1
ATOM 4495 C CA . PRO B 1 2 ? -1.468 -45.719 -15.992 1 53.25 2 PRO B CA 1
ATOM 4496 C C . PRO B 1 2 ? -1.502 -44.344 -15.336 1 53.25 2 PRO B C 1
ATOM 4498 O O . PRO B 1 2 ? -2.248 -44.125 -14.375 1 53.25 2 PRO B O 1
ATOM 4501 N N . VAL B 1 3 ? -0.463 -43.531 -15.594 1 59.88 3 VAL B N 1
ATOM 4502 C CA . VAL B 1 3 ? -0.394 -42.156 -15.133 1 59.88 3 VAL B CA 1
ATOM 4503 C C . VAL B 1 3 ? -1.681 -41.406 -15.5 1 59.88 3 VAL B C 1
ATOM 4505 O O . VAL B 1 3 ? -2.117 -41.469 -16.656 1 59.88 3 VAL B O 1
ATOM 4508 N N . ARG B 1 4 ? -2.508 -41.125 -14.484 1 59.62 4 ARG B N 1
ATOM 4509 C CA . ARG B 1 4 ? -3.734 -40.375 -14.711 1 59.62 4 ARG B CA 1
ATOM 4510 C C . ARG B 1 4 ? -3.441 -39.062 -15.422 1 59.62 4 ARG B C 1
ATOM 4512 O O . ARG B 1 4 ? -2.576 -38.281 -14.984 1 59.62 4 ARG B O 1
ATOM 4519 N N . ARG B 1 5 ? -4.098 -38.75 -16.578 1 60.38 5 ARG B N 1
ATOM 4520 C CA . ARG B 1 5 ? -3.73 -37.594 -17.391 1 60.38 5 ARG B CA 1
ATOM 4521 C C . ARG B 1 5 ? -4.875 -36.562 -17.453 1 60.38 5 ARG B C 1
ATOM 4523 O O . ARG B 1 5 ? -4.641 -35.375 -17.625 1 60.38 5 ARG B O 1
ATOM 4530 N N . GLU B 1 6 ? -6.121 -37.062 -17.219 1 62.28 6 GLU B N 1
ATOM 4531 C CA . GLU B 1 6 ? -7.195 -36.125 -17.547 1 62.28 6 GLU B CA 1
ATOM 4532 C C . GLU B 1 6 ? -8.117 -35.938 -16.344 1 62.28 6 GLU B C 1
ATOM 4534 O O . GLU B 1 6 ? -8.453 -36.875 -15.641 1 62.28 6 GLU B O 1
ATOM 4539 N N . LEU B 1 7 ? -8.562 -34.719 -16.141 1 65.88 7 LEU B N 1
ATOM 4540 C CA . LEU B 1 7 ? -9.469 -34.344 -15.062 1 65.88 7 LEU B CA 1
ATOM 4541 C C . LEU B 1 7 ? -10.828 -35.031 -15.227 1 65.88 7 LEU B C 1
ATOM 4543 O O . LEU B 1 7 ? -11.5 -35.312 -14.242 1 65.88 7 LEU B O 1
ATOM 4547 N N . ALA B 1 8 ? -11.273 -35.219 -16.391 1 63.84 8 ALA B N 1
ATOM 4548 C CA . ALA B 1 8 ? -12.594 -35.781 -16.688 1 63.84 8 ALA B CA 1
ATOM 4549 C C . ALA B 1 8 ? -12.75 -37.156 -16.047 1 63.84 8 ALA B C 1
ATOM 4551 O O . ALA B 1 8 ? -13.867 -37.594 -15.773 1 63.84 8 ALA B O 1
ATOM 4552 N N . ASP B 1 9 ? -11.594 -37.75 -15.805 1 65.88 9 ASP B N 1
ATOM 4553 C CA . ASP B 1 9 ? -11.617 -39.094 -15.227 1 65.88 9 ASP B CA 1
ATOM 4554 C C . ASP B 1 9 ? -12.086 -39.062 -13.773 1 65.88 9 ASP B C 1
ATOM 4556 O O . ASP B 1 9 ? -12.438 -40.094 -13.211 1 65.88 9 ASP B O 1
ATOM 4560 N N . ASN B 1 10 ? -12.211 -37.938 -13.266 1 69.56 10 ASN B N 1
ATOM 4561 C CA . ASN B 1 10 ? -12.648 -37.781 -11.883 1 69.56 10 ASN B CA 1
ATOM 4562 C C . ASN B 1 10 ? -14.172 -37.688 -11.789 1 69.56 10 ASN B C 1
ATOM 4564 O O . ASN B 1 10 ? -14.727 -37.719 -10.688 1 69.56 10 ASN B O 1
ATOM 4568 N N . ALA B 1 11 ? -14.852 -37.562 -12.891 1 76.62 11 ALA B N 1
ATOM 4569 C CA . ALA B 1 11 ? -16.297 -37.406 -12.883 1 76.62 11 ALA B CA 1
ATOM 4570 C C . ALA B 1 11 ? -17 -38.656 -12.391 1 76.62 11 ALA B C 1
ATOM 4572 O O . ALA B 1 11 ? -16.656 -39.781 -12.805 1 76.62 11 ALA B O 1
ATOM 4573 N N . THR B 1 12 ? -17.812 -38.531 -11.391 1 77.5 12 THR B N 1
ATOM 4574 C CA . THR B 1 12 ? -18.656 -39.625 -10.93 1 77.5 12 THR B CA 1
ATOM 4575 C C . THR B 1 12 ? -20.125 -39.188 -10.867 1 77.5 12 THR B C 1
ATOM 4577 O O . THR B 1 12 ? -20.422 -38.062 -10.484 1 77.5 12 THR B O 1
ATOM 4580 N N . ARG B 1 13 ? -20.953 -40.094 -11.453 1 77.31 13 ARG B N 1
ATOM 4581 C CA . ARG B 1 13 ? -22.375 -39.812 -11.422 1 77.31 13 ARG B CA 1
ATOM 4582 C C . ARG B 1 13 ? -22.984 -40.188 -10.07 1 77.31 13 ARG B C 1
ATOM 4584 O O . ARG B 1 13 ? -22.875 -41.344 -9.648 1 77.31 13 ARG B O 1
ATOM 4591 N N . GLY B 1 14 ? -23.203 -39.219 -9.266 1 71.25 14 GLY B N 1
ATOM 4592 C CA . GLY B 1 14 ? -23.812 -39.469 -7.957 1 71.25 14 GLY B CA 1
ATOM 4593 C C . GLY B 1 14 ? -25.25 -39.031 -7.875 1 71.25 14 GLY B C 1
ATOM 4594 O O . GLY B 1 14 ? -26.062 -39.344 -8.75 1 71.25 14 GLY B O 1
ATOM 4595 N N . PRO B 1 15 ? -25.641 -38.219 -6.852 1 78.31 15 PRO B N 1
ATOM 4596 C CA . PRO B 1 15 ? -27 -37.719 -6.621 1 78.31 15 PRO B CA 1
ATOM 4597 C C . PRO B 1 15 ? -27.516 -36.875 -7.77 1 78.31 15 PRO B C 1
ATOM 4599 O O . PRO B 1 15 ? -26.719 -36.312 -8.539 1 78.31 15 PRO B O 1
ATOM 4602 N N . THR B 1 16 ? -28.766 -36.781 -7.914 1 85.38 16 THR B N 1
ATOM 4603 C CA . THR B 1 16 ? -29.344 -36.062 -9.023 1 85.38 16 THR B CA 1
ATOM 4604 C C . THR B 1 16 ? -30.266 -34.938 -8.508 1 85.38 16 THR B C 1
ATOM 4606 O O . THR B 1 16 ? -31.172 -34.5 -9.211 1 85.38 16 THR B O 1
ATOM 4609 N N . ASP B 1 17 ? -30.094 -34.5 -7.289 1 88.38 17 ASP B N 1
ATOM 4610 C CA . ASP B 1 17 ? -30.906 -33.469 -6.699 1 88.38 17 ASP B CA 1
ATOM 4611 C C . ASP B 1 17 ? -30.047 -32.281 -6.23 1 88.38 17 ASP B C 1
ATOM 4613 O O . ASP B 1 17 ? -28.828 -32.375 -6.207 1 88.38 17 ASP B O 1
ATOM 4617 N N . GLY B 1 18 ? -30.75 -31.141 -6.027 1 93.38 18 GLY B N 1
ATOM 4618 C CA . GLY B 1 18 ? -30.031 -29.969 -5.551 1 93.38 18 GLY B CA 1
ATOM 4619 C C . GLY B 1 18 ? -29 -29.453 -6.543 1 93.38 18 GLY B C 1
ATOM 4620 O O . GLY B 1 18 ? -29.312 -29.25 -7.715 1 93.38 18 GLY B O 1
ATOM 4621 N N . ASN B 1 19 ? -27.797 -29.344 -6.039 1 94.81 19 ASN B N 1
ATOM 4622 C CA . ASN B 1 19 ? -26.734 -28.812 -6.883 1 94.81 19 ASN B CA 1
ATOM 4623 C C . ASN B 1 19 ? -26.266 -29.844 -7.91 1 94.81 19 ASN B C 1
ATOM 4625 O O . ASN B 1 19 ? -25.562 -29.5 -8.859 1 94.81 19 ASN B O 1
ATOM 4629 N N . TYR B 1 20 ? -26.734 -31.078 -7.758 1 94.44 20 TYR B N 1
ATOM 4630 C CA . TYR B 1 20 ? -26.375 -32.188 -8.641 1 94.44 20 TYR B CA 1
ATOM 4631 C C . TYR B 1 20 ? -27.484 -32.469 -9.641 1 94.44 20 TYR B C 1
ATOM 4633 O O . TYR B 1 20 ? -27.469 -33.5 -10.312 1 94.44 20 TYR B O 1
ATOM 4641 N N . ALA B 1 21 ? -28.438 -31.609 -9.742 1 95.25 21 ALA B N 1
ATOM 4642 C CA . ALA B 1 21 ? -29.578 -31.812 -10.625 1 95.25 21 ALA B CA 1
ATOM 4643 C C . ALA B 1 21 ? -29.125 -32.031 -12.062 1 95.25 21 ALA B C 1
ATOM 4645 O O . ALA B 1 21 ? -28.125 -31.469 -12.5 1 95.25 21 ALA B O 1
ATOM 4646 N N . ASP B 1 22 ? -29.906 -32.812 -12.805 1 95 22 ASP B N 1
ATOM 4647 C CA . ASP B 1 22 ? -29.641 -33.062 -14.211 1 95 22 ASP B CA 1
ATOM 4648 C C . ASP B 1 22 ? -29.719 -31.797 -15.039 1 95 22 ASP B C 1
ATOM 4650 O O . ASP B 1 22 ? -29.016 -31.641 -16.031 1 95 22 ASP B O 1
ATOM 4654 N N . GLU B 1 23 ? -30.641 -31.016 -14.641 1 96.62 23 GLU B N 1
ATOM 4655 C CA . GLU B 1 23 ? -30.797 -29.688 -15.242 1 96.62 23 GLU B CA 1
ATOM 4656 C C . GLU B 1 23 ? -30.828 -28.594 -14.18 1 96.62 23 GLU B C 1
ATOM 4658 O O . GLU B 1 23 ? -31.875 -28.344 -13.57 1 96.62 23 GLU B O 1
ATOM 4663 N N . LEU B 1 24 ? -29.719 -28 -14.039 1 97.44 24 LEU B N 1
ATOM 4664 C CA . LEU B 1 24 ? -29.594 -26.984 -13.008 1 97.44 24 LEU B CA 1
ATOM 4665 C C . LEU B 1 24 ? -29.828 -25.594 -13.594 1 97.44 24 LEU B C 1
ATOM 4667 O O . LEU B 1 24 ? -29.359 -25.281 -14.695 1 97.44 24 LEU B O 1
ATOM 4671 N N . ASP B 1 25 ? -30.641 -24.781 -12.961 1 97.94 25 ASP B N 1
ATOM 4672 C CA . ASP B 1 25 ? -30.875 -23.391 -13.336 1 97.94 25 ASP B CA 1
ATOM 4673 C C . ASP B 1 25 ? -30.484 -22.438 -12.211 1 97.94 25 ASP B C 1
ATOM 4675 O O . ASP B 1 25 ? -31.109 -22.422 -11.148 1 97.94 25 ASP B O 1
ATOM 4679 N N . VAL B 1 26 ? -29.453 -21.641 -12.422 1 98.56 26 VAL B N 1
ATOM 4680 C CA . VAL B 1 26 ? -28.938 -20.766 -11.375 1 98.56 26 VAL B CA 1
ATOM 4681 C C . VAL B 1 26 ? -28.578 -19.406 -11.969 1 98.56 26 VAL B C 1
ATOM 4683 O O . VAL B 1 26 ? -28.547 -19.234 -13.188 1 98.56 26 VAL B O 1
ATOM 4686 N N . ASP B 1 27 ? -28.344 -18.391 -11.117 1 98.75 27 ASP B N 1
ATOM 4687 C CA . ASP B 1 27 ? -27.875 -17.094 -11.578 1 98.75 27 ASP B CA 1
ATOM 4688 C C . ASP B 1 27 ? -26.391 -17.156 -11.977 1 98.75 27 ASP B C 1
ATOM 4690 O O . ASP B 1 27 ? -26 -16.562 -12.984 1 98.75 27 ASP B O 1
ATOM 4694 N N . VAL B 1 28 ? -25.625 -17.844 -11.148 1 98.88 28 VAL B N 1
ATOM 4695 C CA . VAL B 1 28 ? -24.172 -17.891 -11.352 1 98.88 28 VAL B CA 1
ATOM 4696 C C . VAL B 1 28 ? -23.688 -19.328 -11.219 1 98.88 28 VAL B C 1
ATOM 4698 O O . VAL B 1 28 ? -24 -20.016 -10.25 1 98.88 28 VAL B O 1
ATOM 4701 N N . LEU B 1 29 ? -22.984 -19.812 -12.148 1 98.88 29 LEU B N 1
ATOM 4702 C CA . LEU B 1 29 ? -22.234 -21.062 -12.023 1 98.88 29 LEU B CA 1
ATOM 4703 C C . LEU B 1 29 ? -20.734 -20.797 -11.938 1 98.88 29 LEU B C 1
ATOM 4705 O O . LEU B 1 29 ? -20.188 -20.078 -12.766 1 98.88 29 LEU B O 1
ATOM 4709 N N . ILE B 1 30 ? -20.109 -21.297 -10.898 1 98.81 30 ILE B N 1
ATOM 4710 C CA . ILE B 1 30 ? -18.688 -21.141 -10.641 1 98.81 30 ILE B CA 1
ATOM 4711 C C . ILE B 1 30 ? -17.969 -22.469 -10.836 1 98.81 30 ILE B C 1
ATOM 4713 O O . ILE B 1 30 ? -18.438 -23.516 -10.367 1 98.81 30 ILE B O 1
ATOM 4717 N N . VAL B 1 31 ? -16.891 -22.453 -11.578 1 97.5 31 VAL B N 1
ATOM 4718 C CA . VAL B 1 31 ? -16.125 -23.672 -11.789 1 97.5 31 VAL B CA 1
ATOM 4719 C C . VAL B 1 31 ? -14.859 -23.641 -10.93 1 97.5 31 VAL B C 1
ATOM 4721 O O . VAL B 1 31 ? -13.977 -22.797 -11.141 1 97.5 31 VAL B O 1
ATOM 4724 N N . GLY B 1 32 ? -14.734 -24.594 -9.984 1 96.56 32 GLY B N 1
ATOM 4725 C CA . GLY B 1 32 ? -13.586 -24.688 -9.109 1 96.56 32 GLY B CA 1
ATOM 4726 C C . GLY B 1 32 ? -13.867 -24.188 -7.699 1 96.56 32 GLY B C 1
ATOM 4727 O O . GLY B 1 32 ? -14.43 -23.109 -7.512 1 96.56 32 GLY B O 1
ATOM 4728 N N . ALA B 1 33 ? -13.422 -25.016 -6.734 1 97.38 33 ALA B N 1
ATOM 4729 C CA . ALA B 1 33 ? -13.688 -24.688 -5.332 1 97.38 33 ALA B CA 1
ATOM 4730 C C . ALA B 1 33 ? -12.391 -24.422 -4.578 1 97.38 33 ALA B C 1
ATOM 4732 O O . ALA B 1 33 ? -12.211 -24.891 -3.455 1 97.38 33 ALA B O 1
ATOM 4733 N N . GLY B 1 34 ? -11.453 -23.75 -5.242 1 96.81 34 GLY B N 1
ATOM 4734 C CA . GLY B 1 34 ? -10.297 -23.203 -4.566 1 96.81 34 GLY B CA 1
ATOM 4735 C C . GLY B 1 34 ? -10.539 -21.812 -3.99 1 96.81 34 GLY B C 1
ATOM 4736 O O . GLY B 1 34 ? -11.688 -21.438 -3.76 1 96.81 34 GLY B O 1
ATOM 4737 N N . PHE B 1 35 ? -9.5 -21.047 -3.723 1 97.56 35 PHE B N 1
ATOM 4738 C CA . PHE B 1 35 ? -9.609 -19.703 -3.164 1 97.56 35 PHE B CA 1
ATOM 4739 C C . PHE B 1 35 ? -10.516 -18.828 -4.023 1 97.56 35 PHE B C 1
ATOM 4741 O O . PHE B 1 35 ? -11.391 -18.141 -3.5 1 97.56 35 PHE B O 1
ATOM 4748 N N . GLY B 1 36 ? -10.281 -18.875 -5.352 1 97.81 36 GLY B N 1
ATOM 4749 C CA . GLY B 1 36 ? -11.031 -18.031 -6.27 1 97.81 36 GLY B CA 1
ATOM 4750 C C . GLY B 1 36 ? -12.516 -18.344 -6.285 1 97.81 36 GLY B C 1
ATOM 4751 O O . GLY B 1 36 ? -13.344 -17.438 -6.227 1 97.81 36 GLY B O 1
ATOM 4752 N N . GLY B 1 37 ? -12.844 -19.625 -6.379 1 98.44 37 GLY B N 1
ATOM 4753 C CA . GLY B 1 37 ? -14.242 -20.031 -6.395 1 98.44 37 GLY B CA 1
ATOM 4754 C C . GLY B 1 37 ? -14.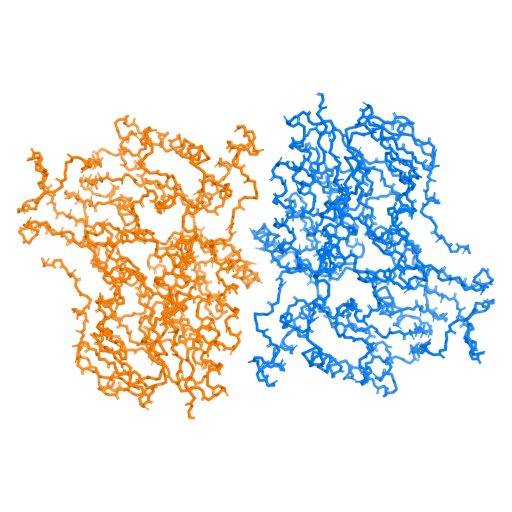961 -19.734 -5.094 1 98.44 37 GLY B C 1
ATOM 4755 O O . GLY B 1 37 ? -16.094 -19.25 -5.105 1 98.44 37 GLY B O 1
ATOM 4756 N N . ILE B 1 38 ? -14.336 -19.984 -4.023 1 98.69 38 ILE B N 1
ATOM 4757 C CA . ILE B 1 38 ? -14.93 -19.75 -2.713 1 98.69 38 ILE B CA 1
ATOM 4758 C C . ILE B 1 38 ? -15.172 -18.266 -2.504 1 98.69 38 ILE B C 1
ATOM 4760 O O . ILE B 1 38 ? -16.234 -17.859 -2.035 1 98.69 38 ILE B O 1
ATOM 4764 N N . TYR B 1 39 ? -14.203 -17.453 -2.824 1 98.75 39 TYR B N 1
ATOM 4765 C CA . TYR B 1 39 ? -14.367 -16 -2.691 1 98.75 39 TYR B CA 1
ATOM 4766 C C . TYR B 1 39 ? -15.484 -15.5 -3.592 1 98.75 39 TYR B C 1
ATOM 4768 O O . TYR B 1 39 ? -16.281 -14.648 -3.184 1 98.75 39 TYR B O 1
ATOM 4776 N N . SER B 1 40 ? -15.547 -15.992 -4.828 1 98.75 40 SER B N 1
ATOM 4777 C CA . SER B 1 40 ? -16.609 -15.609 -5.746 1 98.75 40 SER B CA 1
ATOM 4778 C C . SER B 1 40 ? -17.984 -15.984 -5.184 1 98.75 40 SER B C 1
ATOM 4780 O O . SER B 1 40 ? -18.906 -15.18 -5.215 1 98.75 40 SER B O 1
ATOM 4782 N N . LEU B 1 41 ? -18.062 -17.203 -4.668 1 98.88 41 LEU B N 1
ATOM 4783 C CA . LEU B 1 41 ? -19.312 -17.641 -4.062 1 98.88 41 LEU B CA 1
ATOM 4784 C C . LEU B 1 41 ? -19.719 -16.719 -2.918 1 98.88 41 LEU B C 1
ATOM 4786 O O . LEU B 1 41 ? -20.875 -16.297 -2.826 1 98.88 41 LEU B O 1
ATOM 4790 N N . TYR B 1 42 ? -18.75 -16.438 -2.062 1 98.75 42 TYR B N 1
ATOM 4791 C CA . TYR B 1 42 ? -18.969 -15.539 -0.926 1 98.75 42 TYR B CA 1
ATOM 4792 C C . TYR B 1 42 ? -19.547 -14.211 -1.38 1 98.75 42 TYR B C 1
ATOM 4794 O O . TYR B 1 42 ? -20.516 -13.719 -0.796 1 98.75 42 TYR B O 1
ATOM 4802 N N . GLU B 1 43 ? -19.031 -13.609 -2.426 1 98.44 43 GLU B N 1
ATOM 4803 C CA . GLU B 1 43 ? -19.469 -12.32 -2.939 1 98.44 43 GLU B CA 1
ATOM 4804 C C . GLU B 1 43 ? -20.844 -12.438 -3.6 1 98.44 43 GLU B C 1
ATOM 4806 O O . GLU B 1 43 ? -21.688 -11.539 -3.463 1 98.44 43 GLU B O 1
ATOM 4811 N N . MET B 1 44 ? -21.078 -13.523 -4.359 1 98.69 44 MET B N 1
ATOM 4812 C CA . MET B 1 44 ? -22.359 -13.695 -5.039 1 98.69 44 MET B CA 1
ATOM 4813 C C . MET B 1 44 ? -23.5 -13.859 -4.031 1 98.69 44 MET B C 1
ATOM 4815 O O . MET B 1 44 ? -24.609 -13.367 -4.258 1 98.69 44 MET B O 1
ATOM 4819 N N . ARG B 1 45 ? -23.188 -14.594 -2.934 1 98.44 45 ARG B N 1
ATOM 4820 C CA . ARG B 1 45 ? -24.172 -14.742 -1.864 1 98.44 45 ARG B CA 1
ATOM 4821 C C . ARG B 1 45 ? -24.594 -13.375 -1.324 1 98.44 45 ARG B C 1
ATOM 4823 O O . ARG B 1 45 ? -25.781 -13.141 -1.083 1 98.44 45 ARG B O 1
ATOM 4830 N N . LYS B 1 46 ? -23.672 -12.523 -1.192 1 96.62 46 LYS B N 1
ATOM 4831 C CA . LYS B 1 46 ? -23.953 -11.188 -0.668 1 96.62 46 LYS B CA 1
ATOM 4832 C C . LYS B 1 46 ? -24.859 -10.406 -1.609 1 96.62 46 LYS B C 1
ATOM 4834 O O . LYS B 1 46 ? -25.609 -9.531 -1.171 1 96.62 46 LYS B O 1
ATOM 4839 N N . LEU B 1 47 ? -24.766 -10.727 -2.916 1 97.19 47 LEU B N 1
ATOM 4840 C CA . LEU B 1 47 ? -25.594 -10.047 -3.916 1 97.19 47 LEU B CA 1
ATOM 4841 C C . LEU B 1 47 ? -26.969 -10.672 -3.998 1 97.19 47 LEU B C 1
ATOM 4843 O O . LEU B 1 47 ? -27.828 -10.211 -4.77 1 97.19 47 LEU B O 1
ATOM 4847 N N . GLY B 1 48 ? -27.234 -11.75 -3.207 1 97.62 48 GLY B N 1
ATOM 4848 C CA . GLY B 1 48 ? -28.531 -12.422 -3.209 1 97.62 48 GLY B CA 1
ATOM 4849 C C . GLY B 1 48 ? -28.734 -13.289 -4.43 1 97.62 48 GLY B C 1
ATOM 4850 O O . GLY B 1 48 ? -29.875 -13.625 -4.77 1 97.62 48 GLY B O 1
ATOM 4851 N N . LEU B 1 49 ? -27.688 -13.664 -5.109 1 98.5 49 LEU B N 1
ATOM 4852 C CA . LEU B 1 49 ? -27.797 -14.461 -6.324 1 98.5 49 LEU B CA 1
ATOM 4853 C C . LEU B 1 49 ? -27.656 -15.945 -6.012 1 98.5 49 LEU B C 1
ATOM 4855 O O . LEU B 1 49 ? -26.859 -16.328 -5.156 1 98.5 49 LEU B O 1
ATOM 4859 N N . LYS B 1 50 ? -28.391 -16.719 -6.66 1 98.44 50 LYS B N 1
ATOM 4860 C CA . LYS B 1 50 ? -28.234 -18.172 -6.57 1 98.44 50 LYS B CA 1
ATOM 4861 C C . LYS B 1 50 ? -26.984 -18.641 -7.312 1 98.44 50 LYS B C 1
ATOM 4863 O O . LYS B 1 50 ? -26.953 -18.641 -8.547 1 98.44 50 LYS B O 1
ATOM 4868 N N . ALA B 1 51 ? -25.984 -19.062 -6.543 1 98.75 51 ALA B N 1
ATOM 4869 C CA . ALA B 1 51 ? -24.703 -19.469 -7.113 1 98.75 51 ALA B CA 1
ATOM 4870 C C . ALA B 1 51 ? -24.328 -20.891 -6.688 1 98.75 51 ALA B C 1
ATOM 4872 O O . ALA B 1 51 ? -24.547 -21.281 -5.539 1 98.75 51 ALA B O 1
ATOM 4873 N N . VAL B 1 52 ? -23.781 -21.641 -7.594 1 98.75 52 VAL B N 1
ATOM 4874 C CA . VAL B 1 52 ? -23.344 -23 -7.34 1 98.75 52 VAL B CA 1
ATOM 4875 C C . VAL B 1 52 ? -21.922 -23.203 -7.875 1 98.75 52 VAL B C 1
ATOM 4877 O O . VAL B 1 52 ? -21.562 -22.656 -8.922 1 98.75 52 VAL B O 1
ATOM 4880 N N . ILE B 1 53 ? -21.109 -24 -7.133 1 98.69 53 ILE B N 1
ATOM 4881 C CA . ILE B 1 53 ? -19.766 -24.359 -7.566 1 98.69 53 ILE B CA 1
ATOM 4882 C C . ILE B 1 53 ? -19.75 -25.781 -8.109 1 98.69 53 ILE B C 1
ATOM 4884 O O . ILE B 1 53 ? -20.188 -26.719 -7.434 1 98.69 53 ILE B O 1
ATOM 4888 N N . TYR B 1 54 ? -19.375 -25.922 -9.328 1 97.5 54 TYR B N 1
ATOM 4889 C CA . TYR B 1 54 ? -18.969 -27.234 -9.828 1 97.5 54 TYR B CA 1
ATOM 4890 C C . TYR B 1 54 ? -17.484 -27.484 -9.562 1 97.5 54 TYR B C 1
ATOM 4892 O O . TYR B 1 54 ? -16.641 -26.719 -10.039 1 97.5 54 TYR B O 1
ATOM 4900 N N . GLU B 1 55 ? -17.156 -28.484 -8.781 1 96.12 55 GLU B N 1
ATOM 4901 C CA . GLU B 1 55 ? -15.797 -28.844 -8.422 1 96.12 55 GLU B CA 1
ATOM 4902 C C . GLU B 1 55 ? -15.438 -30.234 -8.961 1 96.12 55 GLU B C 1
ATOM 4904 O O . GLU B 1 55 ? -16.141 -31.203 -8.703 1 96.12 55 GLU B O 1
ATOM 4909 N N . ALA B 1 56 ? -14.312 -30.219 -9.695 1 91.62 56 ALA B N 1
ATOM 4910 C CA . ALA B 1 56 ? -13.867 -31.484 -10.289 1 91.62 56 ALA B CA 1
ATOM 4911 C C . ALA B 1 56 ? -13.406 -32.469 -9.219 1 91.62 56 ALA B C 1
ATOM 4913 O O . ALA B 1 56 ? -13.531 -33.688 -9.391 1 91.62 56 ALA B O 1
ATOM 4914 N N . GLY B 1 57 ? -12.875 -31.953 -8.148 1 89.31 57 GLY B N 1
ATOM 4915 C CA . GLY B 1 57 ? -12.406 -32.812 -7.062 1 89.31 57 GLY B CA 1
ATOM 4916 C C . GLY B 1 57 ? -13.523 -33.219 -6.125 1 89.31 57 GLY B C 1
ATOM 4917 O O . GLY B 1 57 ? -14.695 -32.969 -6.387 1 89.31 57 GLY B O 1
ATOM 4918 N N . ASN B 1 58 ? -13.148 -33.938 -5.027 1 92.19 58 ASN B N 1
ATOM 4919 C CA . ASN B 1 58 ? -14.125 -34.5 -4.109 1 92.19 58 ASN B CA 1
ATOM 4920 C C . ASN B 1 58 ? -14.281 -33.656 -2.852 1 92.19 58 ASN B C 1
ATOM 4922 O O . ASN B 1 58 ? -14.992 -34.031 -1.922 1 92.19 58 ASN B O 1
ATOM 4926 N N . ASP B 1 59 ? -13.609 -32.562 -2.846 1 94.75 59 ASP B N 1
ATOM 4927 C CA . ASP B 1 59 ? -13.688 -31.641 -1.716 1 94.75 59 ASP B CA 1
ATOM 4928 C C . ASP B 1 59 ? -13.195 -30.25 -2.111 1 94.75 59 ASP B C 1
ATOM 4930 O O . ASP B 1 59 ? -12.773 -30.031 -3.248 1 94.75 59 ASP B O 1
ATOM 4934 N N . ILE B 1 60 ? -13.328 -29.312 -1.186 1 97 60 ILE B N 1
ATOM 4935 C CA . ILE B 1 60 ? -12.883 -27.953 -1.471 1 97 60 ILE B CA 1
ATOM 4936 C C . ILE B 1 60 ? -11.375 -27.844 -1.232 1 97 60 ILE B C 1
ATOM 4938 O O . ILE B 1 60 ? -10.789 -28.672 -0.544 1 97 60 ILE B O 1
ATOM 4942 N N . GLY B 1 61 ? -10.75 -26.828 -1.889 1 94.56 61 GLY B N 1
ATOM 4943 C CA . GLY B 1 61 ? -9.336 -26.562 -1.677 1 94.56 61 GLY B CA 1
ATOM 4944 C C . GLY B 1 61 ? -8.57 -26.375 -2.969 1 94.56 61 GLY B C 1
ATOM 4945 O O . GLY B 1 61 ? -7.445 -25.859 -2.957 1 94.56 61 GLY B O 1
ATOM 4946 N N . GLY B 1 62 ? -9.203 -26.75 -4.062 1 90.81 62 GLY B N 1
ATOM 4947 C CA . GLY B 1 62 ? -8.57 -26.547 -5.355 1 90.81 62 GLY B CA 1
ATOM 4948 C C . GLY B 1 62 ? -7.207 -27.188 -5.473 1 90.81 62 GLY B C 1
ATOM 4949 O O . GLY B 1 62 ? -7.062 -28.391 -5.215 1 90.81 62 GLY B O 1
ATOM 4950 N N . THR B 1 63 ? -6.219 -26.375 -5.742 1 88.38 63 THR B N 1
ATOM 4951 C CA . THR B 1 63 ? -4.855 -26.844 -5.957 1 88.38 63 THR B CA 1
ATOM 4952 C C . THR B 1 63 ? -4.363 -27.641 -4.754 1 88.38 63 THR B C 1
ATOM 4954 O O . THR B 1 63 ? -3.623 -28.609 -4.91 1 88.38 63 THR B O 1
ATOM 4957 N N . TRP B 1 64 ? -4.789 -27.359 -3.594 1 91 64 TRP B N 1
ATOM 4958 C CA . TRP B 1 64 ? -4.262 -27.969 -2.375 1 91 64 TRP B CA 1
ATOM 4959 C C . TRP B 1 64 ? -4.965 -29.281 -2.072 1 91 64 TRP B C 1
ATOM 4961 O O . TRP B 1 64 ? -4.535 -30.047 -1.195 1 91 64 TRP B O 1
ATOM 4971 N N . ARG B 1 65 ? -5.992 -29.516 -2.797 1 87.56 65 ARG B N 1
ATOM 4972 C CA . ARG B 1 65 ? -6.594 -30.844 -2.775 1 87.56 65 ARG B CA 1
ATOM 4973 C C . ARG B 1 65 ? -5.844 -31.797 -3.701 1 87.56 65 ARG B C 1
ATOM 4975 O O . ARG B 1 65 ? -5.668 -32.969 -3.379 1 87.56 65 ARG B O 1
ATOM 4982 N N . TRP B 1 66 ? -5.387 -31.219 -4.793 1 83.06 66 TRP B N 1
ATOM 4983 C CA . TRP B 1 66 ? -4.766 -32.031 -5.84 1 83.06 66 TRP B CA 1
ATOM 4984 C C . TRP B 1 66 ? -3.279 -32.219 -5.562 1 83.06 66 TRP B C 1
ATOM 4986 O O . TRP B 1 66 ? -2.74 -33.312 -5.797 1 83.06 66 TRP B O 1
ATOM 4996 N N . ASN B 1 67 ? -2.656 -31.188 -5.148 1 85.75 67 ASN B N 1
ATOM 4997 C CA . ASN B 1 67 ? -1.22 -31.25 -4.898 1 85.75 67 ASN B CA 1
ATOM 4998 C C . ASN B 1 67 ? -0.915 -31.75 -3.488 1 85.75 67 ASN B C 1
ATOM 5000 O O . ASN B 1 67 ? -0.847 -30.953 -2.547 1 85.75 67 ASN B O 1
ATOM 5004 N N . CYS B 1 68 ? -0.667 -33.031 -3.377 1 90.06 68 CYS B N 1
ATOM 5005 C CA . CYS B 1 68 ? -0.365 -33.594 -2.066 1 90.06 68 CYS B CA 1
ATOM 5006 C C . CYS B 1 68 ? 0.885 -34.469 -2.123 1 90.06 68 CYS B C 1
ATOM 5008 O O . CYS B 1 68 ? 0.954 -35.5 -1.461 1 90.06 68 CYS B O 1
ATOM 5010 N N . TYR B 1 69 ? 1.815 -34.125 -3.068 1 92.69 69 TYR B N 1
ATOM 5011 C CA . TYR B 1 69 ? 3.094 -34.844 -3.152 1 92.69 69 TYR B CA 1
ATOM 5012 C C . TYR B 1 69 ? 3.957 -34.531 -1.931 1 92.69 69 TYR B C 1
ATOM 5014 O O . TYR B 1 69 ? 3.668 -33.625 -1.166 1 92.69 69 TYR B O 1
ATOM 5022 N N . PRO B 1 70 ? 4.945 -35.375 -1.729 1 94.12 70 PRO B N 1
ATOM 5023 C CA . PRO B 1 70 ? 5.797 -35.188 -0.55 1 94.12 70 PRO B CA 1
ATOM 5024 C C . PRO B 1 70 ? 6.461 -33.812 -0.52 1 94.12 70 PRO B C 1
ATOM 5026 O O . PRO B 1 70 ? 7.141 -33.406 -1.476 1 94.12 70 PRO B O 1
ATOM 5029 N N . GLY B 1 71 ? 6.191 -33.125 0.569 1 93.88 71 GLY B N 1
ATOM 5030 C CA . GLY B 1 71 ? 6.832 -31.812 0.746 1 93.88 71 GLY B CA 1
ATOM 5031 C C . GLY B 1 71 ? 6.027 -30.672 0.169 1 93.88 71 GLY B C 1
ATOM 5032 O O . GLY B 1 71 ? 6.445 -29.516 0.253 1 93.88 71 GLY B O 1
ATOM 5033 N N . ALA B 1 72 ? 4.84 -31 -0.318 1 94.81 72 ALA B N 1
ATOM 5034 C CA . ALA B 1 72 ? 4.035 -29.953 -0.947 1 94.81 72 ALA B CA 1
ATOM 5035 C C . ALA B 1 72 ? 3.658 -28.875 0.06 1 94.81 72 ALA B C 1
ATOM 5037 O O . ALA B 1 72 ? 3.107 -29.172 1.122 1 94.81 72 ALA B O 1
ATOM 5038 N N . GLY B 1 73 ? 3.979 -27.641 -0.26 1 93.38 73 GLY B N 1
ATOM 5039 C CA . GLY B 1 73 ? 3.658 -26.484 0.571 1 93.38 73 GLY B CA 1
ATOM 5040 C C . GLY B 1 73 ? 3.666 -25.188 -0.195 1 93.38 73 GLY B C 1
ATOM 5041 O O . GLY B 1 73 ? 4.168 -25.109 -1.319 1 93.38 73 GLY B O 1
ATOM 5042 N N . VAL B 1 74 ? 3.104 -24.188 0.428 1 93.94 74 VAL B N 1
ATOM 5043 C CA . VAL B 1 74 ? 2.979 -22.891 -0.237 1 93.94 74 VAL B CA 1
ATOM 5044 C C . VAL B 1 74 ? 4.262 -22.094 -0.045 1 93.94 74 VAL B C 1
ATOM 5046 O O . VAL B 1 74 ? 4.98 -22.281 0.941 1 93.94 74 VAL B O 1
ATOM 5049 N N . ASP B 1 75 ? 4.516 -21.219 -1.003 1 94.25 75 ASP B N 1
ATOM 5050 C CA . ASP B 1 75 ? 5.691 -20.344 -0.949 1 94.25 75 ASP B CA 1
ATOM 5051 C C . ASP B 1 75 ? 5.309 -18.922 -0.558 1 94.25 75 ASP B C 1
ATOM 5053 O O . ASP B 1 75 ? 5.996 -17.969 -0.926 1 94.25 75 ASP B O 1
ATOM 5057 N N . SER B 1 76 ? 4.172 -18.734 0.007 1 95.5 76 SER B N 1
ATOM 5058 C CA . SER B 1 76 ? 3.701 -17.453 0.517 1 95.5 76 SER B CA 1
ATOM 5059 C C . SER B 1 76 ? 3.48 -17.5 2.025 1 95.5 76 SER B C 1
ATOM 5061 O O . SER B 1 76 ? 2.859 -18.438 2.535 1 95.5 76 SER B O 1
ATOM 5063 N N . GLU B 1 77 ? 3.949 -16.562 2.662 1 95.31 77 GLU B N 1
ATOM 5064 C CA . GLU B 1 77 ? 3.908 -16.531 4.121 1 95.31 77 GLU B CA 1
ATOM 5065 C C . GLU B 1 77 ? 2.518 -16.156 4.625 1 95.31 77 GLU B C 1
ATOM 5067 O O . GLU B 1 77 ? 1.791 -15.406 3.963 1 95.31 77 GLU B O 1
ATOM 5072 N N . VAL B 1 78 ? 2.135 -16.719 5.758 1 95.19 78 VAL B N 1
ATOM 5073 C CA . VAL B 1 78 ? 0.953 -16.234 6.465 1 95.19 78 VAL B CA 1
ATOM 5074 C C . VAL B 1 78 ? 1.274 -14.922 7.164 1 95.19 78 VAL B C 1
ATOM 5076 O O . VAL B 1 78 ? 2.416 -14.688 7.562 1 95.19 78 VAL B O 1
ATOM 5079 N N . PRO B 1 79 ? 0.446 -14 7.316 1 95.38 79 PRO B N 1
ATOM 5080 C CA . PRO B 1 79 ? -0.975 -14.195 7.02 1 95.38 79 PRO B CA 1
ATOM 5081 C C . PRO B 1 79 ? -1.342 -13.789 5.594 1 95.38 79 PRO B C 1
ATOM 5083 O O . PRO B 1 79 ? -2.525 -13.719 5.254 1 95.38 79 PRO B O 1
ATOM 5086 N N . GLU B 1 80 ? -0.401 -13.5 4.719 1 96.06 80 GLU B N 1
ATOM 5087 C CA . GLU B 1 80 ? -0.73 -12.961 3.4 1 96.06 80 GLU B CA 1
ATOM 5088 C C . GLU B 1 80 ? -1.445 -14 2.545 1 96.06 80 GLU B C 1
ATOM 5090 O O . GLU B 1 80 ? -2.234 -13.656 1.665 1 96.06 80 GLU B O 1
ATOM 5095 N N . TYR B 1 81 ? -1.196 -15.281 2.854 1 97.19 81 TYR B N 1
ATOM 5096 C CA . TYR B 1 81 ? -1.771 -16.359 2.047 1 97.19 81 TYR B CA 1
ATOM 5097 C C . TYR B 1 81 ? -3.037 -16.906 2.691 1 97.19 81 TYR B C 1
ATOM 5099 O O . TYR B 1 81 ? -3.08 -18.062 3.102 1 97.19 81 TYR B O 1
ATOM 5107 N N . GLN B 1 82 ? -4.027 -16.25 2.711 1 98.06 82 GLN B N 1
ATOM 5108 C CA . GLN B 1 82 ? -5.355 -16.625 3.18 1 98.06 82 GLN B CA 1
ATOM 5109 C C . GLN B 1 82 ? -6.398 -15.586 2.76 1 98.06 82 GLN B C 1
ATOM 5111 O O . GLN B 1 82 ? -6.051 -14.523 2.248 1 98.06 82 GLN B O 1
ATOM 5116 N N . LEU B 1 83 ? -7.68 -15.898 2.916 1 98.44 83 LEU B N 1
ATOM 5117 C CA . LEU B 1 83 ? -8.742 -14.953 2.586 1 98.44 83 LEU B CA 1
ATOM 5118 C C . LEU B 1 83 ? -8.805 -13.828 3.611 1 98.44 83 LEU B C 1
ATOM 5120 O O . LEU B 1 83 ? -8.609 -14.055 4.809 1 98.44 83 LEU B O 1
ATOM 5124 N N . SER B 1 84 ? -9.125 -12.641 3.195 1 98.31 84 SER B N 1
ATOM 5125 C CA . SER B 1 84 ? -9.227 -11.477 4.066 1 98.31 84 SER B CA 1
ATOM 5126 C C . SER B 1 84 ? -10.609 -11.383 4.711 1 98.31 84 SER B C 1
ATOM 5128 O O . SER B 1 84 ? -10.93 -10.375 5.348 1 98.31 84 SER B O 1
ATOM 5130 N N . ILE B 1 85 ? -11.484 -12.398 4.617 1 98.38 85 ILE B N 1
ATOM 5131 C CA . ILE B 1 85 ? -12.805 -12.461 5.23 1 98.38 85 ILE B CA 1
ATOM 5132 C C . ILE B 1 85 ? -12.672 -12.664 6.734 1 98.38 85 ILE B C 1
ATOM 5134 O O . ILE B 1 85 ? -12.125 -13.68 7.184 1 98.38 85 ILE B O 1
ATOM 5138 N N . PRO B 1 86 ? -13.219 -11.773 7.512 1 97.88 86 PRO B N 1
ATOM 5139 C CA . PRO B 1 86 ? -12.977 -11.82 8.953 1 97.88 86 PRO B CA 1
ATOM 5140 C C . PRO B 1 86 ? -13.336 -13.18 9.562 1 97.88 86 PRO B C 1
ATOM 5142 O O . PRO B 1 86 ? -12.57 -13.719 10.367 1 97.88 86 PRO B O 1
ATOM 5145 N N . GLU B 1 87 ? -14.406 -13.781 9.164 1 98.06 87 GLU B N 1
ATOM 5146 C CA . GLU B 1 87 ? -14.859 -15.062 9.703 1 98.06 87 GLU B CA 1
ATOM 5147 C C . GLU B 1 87 ? -13.812 -16.156 9.5 1 98.06 87 GLU B C 1
ATOM 5149 O O . GLU B 1 87 ? -13.742 -17.109 10.273 1 98.06 87 GLU B O 1
ATOM 5154 N N . THR B 1 88 ? -12.984 -15.977 8.508 1 98.56 88 THR B N 1
ATOM 5155 C CA . THR B 1 88 ? -12.078 -17.047 8.117 1 98.56 88 THR B CA 1
ATOM 5156 C C . THR B 1 88 ? -10.75 -16.938 8.859 1 98.56 88 THR B C 1
ATOM 5158 O O . THR B 1 88 ? -9.938 -17.859 8.844 1 98.56 88 THR B O 1
ATOM 5161 N N . TRP B 1 89 ? -10.477 -15.789 9.508 1 98 89 TRP B N 1
ATOM 5162 C CA . TRP B 1 89 ? -9.148 -15.68 10.102 1 98 89 TRP B CA 1
ATOM 5163 C C . TRP B 1 89 ? -9.25 -15.32 11.586 1 98 89 TRP B C 1
ATOM 5165 O O . TRP B 1 89 ? -8.289 -15.492 12.336 1 98 89 TRP B O 1
ATOM 5175 N N . LYS B 1 90 ? -10.406 -14.773 12.031 1 97.06 90 LYS B N 1
ATOM 5176 C CA . LYS B 1 90 ? -10.523 -14.266 13.398 1 97.06 90 LYS B CA 1
ATOM 5177 C C . LYS B 1 90 ? -10.242 -15.367 14.414 1 97.06 90 LYS B C 1
ATOM 5179 O O . LYS B 1 90 ? -9.617 -15.117 15.453 1 97.06 90 LYS B O 1
ATOM 5184 N N . ASP B 1 91 ? -10.727 -16.609 14.141 1 96.62 91 ASP B N 1
ATOM 5185 C CA . ASP B 1 91 ? -10.555 -17.719 15.078 1 96.62 91 ASP B CA 1
ATOM 5186 C C . ASP B 1 91 ? -9.664 -18.812 14.484 1 96.62 91 ASP B C 1
ATOM 5188 O O . ASP B 1 91 ? -9.844 -20 14.773 1 96.62 91 ASP B O 1
ATOM 5192 N N . TRP B 1 92 ? -8.773 -18.438 13.617 1 98 92 TRP B N 1
ATOM 5193 C CA . TRP B 1 92 ? -7.871 -19.375 12.977 1 98 92 TRP B CA 1
ATOM 5194 C C . TRP B 1 92 ? -6.414 -19.016 13.25 1 98 92 TRP B C 1
ATOM 5196 O O . TRP B 1 92 ? -6.059 -17.828 13.273 1 98 92 TRP B O 1
ATOM 5206 N N . THR B 1 93 ? -5.605 -20.016 13.5 1 97.38 93 THR B N 1
ATOM 5207 C CA . THR B 1 93 ? -4.164 -19.828 13.594 1 97.38 93 THR B CA 1
ATOM 5208 C C . THR B 1 93 ? -3.424 -20.891 12.805 1 97.38 93 THR B C 1
ATOM 5210 O O . THR B 1 93 ? -3.945 -22 12.602 1 97.38 93 THR B O 1
ATOM 5213 N N . TRP B 1 94 ? -2.297 -20.625 12.32 1 97.81 94 TRP B N 1
ATOM 5214 C CA . TRP B 1 94 ? -1.44 -21.516 11.555 1 97.81 94 TRP B CA 1
ATOM 5215 C C . TRP B 1 94 ? -0.338 -22.094 12.438 1 97.81 94 TRP B C 1
ATOM 5217 O O . TRP B 1 94 ? 0.101 -21.453 13.391 1 97.81 94 TRP B O 1
ATOM 5227 N N . SER B 1 95 ? 0.152 -23.219 12.055 1 96.06 95 SER B N 1
ATOM 5228 C CA . SER B 1 95 ? 1.202 -23.875 12.828 1 96.06 95 SER B CA 1
ATOM 5229 C C . SER B 1 95 ? 2.584 -23.391 12.406 1 96.06 95 SER B C 1
ATOM 5231 O O . SER B 1 95 ? 3.545 -23.5 13.172 1 96.06 95 SER B O 1
ATOM 5233 N N . THR B 1 96 ? 2.662 -22.891 11.156 1 96.62 96 THR B N 1
ATOM 5234 C CA . THR B 1 96 ? 3.928 -22.438 10.586 1 96.62 96 THR B CA 1
ATOM 5235 C C . THR B 1 96 ? 3.713 -21.25 9.656 1 96.62 96 THR B C 1
ATOM 5237 O O . THR B 1 96 ? 2.592 -21 9.211 1 96.62 96 THR B O 1
ATOM 5240 N N . ASN B 1 97 ? 4.809 -20.484 9.438 1 96.31 97 ASN B N 1
ATOM 5241 C CA . ASN B 1 97 ? 4.707 -19.328 8.562 1 96.31 97 ASN B CA 1
ATOM 5242 C C . ASN B 1 97 ? 4.578 -19.734 7.098 1 96.31 97 ASN B C 1
ATOM 5244 O O . ASN B 1 97 ? 4.223 -18.922 6.242 1 96.31 97 ASN B O 1
ATOM 5248 N N . TYR B 1 98 ? 4.883 -21.031 6.805 1 97.19 98 TYR B N 1
ATOM 5249 C CA . TYR B 1 98 ? 4.695 -21.578 5.473 1 97.19 98 TYR B CA 1
ATOM 5250 C C . TYR B 1 98 ? 3.93 -22.906 5.535 1 97.19 98 TYR B C 1
ATOM 5252 O O . TYR B 1 98 ? 4.531 -23.984 5.508 1 97.19 98 TYR B O 1
ATOM 5260 N N . PRO B 1 99 ? 2.674 -22.828 5.465 1 96.75 99 PRO B N 1
ATOM 5261 C CA . PRO B 1 99 ? 1.851 -24.016 5.625 1 96.75 99 PRO B CA 1
ATOM 5262 C C . PRO B 1 99 ? 2.053 -25.031 4.5 1 96.75 99 PRO B C 1
ATOM 5264 O O . PRO B 1 99 ? 2.262 -24.641 3.346 1 96.75 99 PRO B O 1
ATOM 5267 N N . ASN B 1 100 ? 2.025 -26.297 4.844 1 95.69 100 ASN B N 1
ATOM 5268 C CA . ASN B 1 100 ? 1.993 -27.359 3.844 1 95.69 100 ASN B CA 1
ATOM 5269 C C . ASN B 1 100 ? 0.565 -27.688 3.416 1 95.69 100 ASN B C 1
ATOM 5271 O O . ASN B 1 100 ? -0.384 -27.031 3.863 1 95.69 100 ASN B O 1
ATOM 5275 N N . TYR B 1 101 ? 0.409 -28.656 2.564 1 94.62 101 TYR B N 1
ATOM 5276 C CA . TYR B 1 101 ? -0.906 -28.938 2.002 1 94.62 101 TYR B CA 1
ATOM 5277 C C . TYR B 1 101 ? -1.867 -29.422 3.08 1 94.62 101 TYR B C 1
ATOM 5279 O O . TYR B 1 101 ? -3.064 -29.141 3.029 1 94.62 101 TYR B O 1
ATOM 5287 N N . GLU B 1 102 ? -1.393 -30.125 4.102 1 95.69 102 GLU B N 1
ATOM 5288 C CA . GLU B 1 102 ? -2.254 -30.578 5.191 1 95.69 102 GLU B CA 1
ATOM 5289 C C . GLU B 1 102 ? -2.814 -29.391 5.973 1 95.69 102 GLU B C 1
ATOM 5291 O O . GLU B 1 102 ? -3.998 -29.375 6.316 1 95.69 102 GLU B O 1
ATOM 5296 N N . ASP B 1 103 ? -1.908 -28.438 6.246 1 96.81 103 ASP B N 1
ATOM 5297 C CA . ASP B 1 103 ? -2.33 -27.219 6.918 1 96.81 103 ASP B CA 1
ATOM 5298 C C . ASP B 1 103 ? -3.4 -26.484 6.109 1 96.81 103 ASP B C 1
ATOM 5300 O O . ASP B 1 103 ? -4.391 -26.016 6.664 1 96.81 103 ASP B O 1
ATOM 5304 N N . LEU B 1 104 ? -3.211 -26.422 4.863 1 97.19 104 LEU B N 1
ATOM 5305 C CA . LEU B 1 104 ? -4.125 -25.703 3.992 1 97.19 104 LEU B CA 1
ATOM 5306 C C . LEU B 1 104 ? -5.469 -26.422 3.895 1 97.19 104 LEU B C 1
ATOM 5308 O O . LEU B 1 104 ? -6.52 -25.766 3.855 1 97.19 104 LEU B O 1
ATOM 5312 N N . ARG B 1 105 ? -5.406 -27.734 3.83 1 96.88 105 ARG B N 1
ATOM 5313 C CA . ARG B 1 105 ? -6.656 -28.5 3.834 1 96.88 105 ARG B CA 1
ATOM 5314 C C . ARG B 1 105 ? -7.445 -28.234 5.117 1 96.88 105 ARG B C 1
ATOM 5316 O O . ARG B 1 105 ? -8.664 -28.062 5.078 1 96.88 105 ARG B O 1
ATOM 5323 N N . LYS B 1 106 ? -6.754 -28.188 6.254 1 98 106 LYS B N 1
ATOM 5324 C CA . LYS B 1 106 ? -7.402 -27.844 7.516 1 98 106 LYS B CA 1
ATOM 5325 C C . LYS B 1 106 ? -8.008 -26.438 7.461 1 98 106 LYS B C 1
ATOM 5327 O O . LYS B 1 106 ? -9.094 -26.203 8 1 98 106 LYS B O 1
ATOM 5332 N N . TYR B 1 107 ? -7.305 -25.547 6.902 1 98.19 107 TYR B N 1
ATOM 5333 C CA . TYR B 1 107 ? -7.816 -24.188 6.75 1 98.19 107 TYR B CA 1
ATOM 5334 C C . TYR B 1 107 ? -9.102 -24.172 5.934 1 98.19 107 TYR B C 1
ATOM 5336 O O . TYR B 1 107 ? -10.07 -23.516 6.301 1 98.19 107 TYR B O 1
ATOM 5344 N N . PHE B 1 108 ? -9.109 -24.891 4.844 1 98.25 108 PHE B N 1
ATOM 5345 C CA . PHE B 1 108 ? -10.305 -24.922 4.008 1 98.25 108 PHE B CA 1
ATOM 5346 C C . PHE B 1 108 ? -11.461 -25.578 4.746 1 98.25 108 PHE B C 1
ATOM 5348 O O . PHE B 1 108 ? -12.617 -25.203 4.559 1 98.25 108 PHE B O 1
ATOM 5355 N N . ASP B 1 109 ? -11.148 -26.594 5.531 1 98.31 109 ASP B N 1
ATOM 5356 C CA . ASP B 1 109 ? -12.18 -27.172 6.395 1 98.31 109 ASP B CA 1
ATOM 5357 C C . ASP B 1 109 ? -12.758 -26.109 7.332 1 98.31 109 ASP B C 1
ATOM 5359 O O . ASP B 1 109 ? -13.977 -26.047 7.531 1 98.31 109 ASP B O 1
ATOM 5363 N N . HIS B 1 110 ? -11.883 -25.328 7.879 1 98.62 110 HIS B N 1
ATOM 5364 C CA . HIS B 1 110 ? -12.312 -24.234 8.734 1 98.62 110 HIS B CA 1
ATOM 5365 C C . HIS B 1 110 ? -13.18 -23.234 7.965 1 98.62 110 HIS B C 1
ATOM 5367 O O . HIS B 1 110 ? -14.211 -22.781 8.469 1 98.62 110 HIS B O 1
ATOM 5373 N N . VAL B 1 111 ? -12.789 -22.875 6.801 1 98.69 111 VAL B N 1
ATOM 5374 C CA . VAL B 1 111 ? -13.531 -21.953 5.945 1 98.69 111 VAL B CA 1
ATOM 5375 C C . VAL B 1 111 ? -14.938 -22.5 5.703 1 98.69 111 VAL B C 1
ATOM 5377 O O . VAL B 1 111 ? -15.922 -21.766 5.766 1 98.69 111 VAL B O 1
ATOM 5380 N N . ASP B 1 112 ? -15 -23.781 5.422 1 98.62 112 ASP B N 1
ATOM 5381 C CA . ASP B 1 112 ? -16.312 -24.391 5.246 1 98.62 112 ASP B CA 1
ATOM 5382 C C . ASP B 1 112 ? -17.141 -24.297 6.527 1 98.62 112 ASP B C 1
ATOM 5384 O O . ASP B 1 112 ? -18.344 -24 6.48 1 98.62 112 ASP B O 1
ATOM 5388 N N . LYS B 1 113 ? -16.547 -24.562 7.605 1 98.38 113 LYS B N 1
ATOM 5389 C CA . LYS B 1 113 ? -17.234 -24.516 8.891 1 98.38 113 LYS B CA 1
ATOM 5390 C C . LYS B 1 113 ? -17.859 -23.141 9.141 1 98.38 113 LYS B C 1
ATOM 5392 O O . LYS B 1 113 ? -18.984 -23.047 9.625 1 98.38 113 LYS B O 1
ATOM 5397 N N . VAL B 1 114 ? -17.172 -22.078 8.734 1 98.44 114 VAL B N 1
ATOM 5398 C CA . VAL B 1 114 ? -17.609 -20.75 9.141 1 98.44 114 VAL B CA 1
ATOM 5399 C C . VAL B 1 114 ? -18.422 -20.109 8.031 1 98.44 114 VAL B C 1
ATOM 5401 O O . VAL B 1 114 ? -19.234 -19.203 8.289 1 98.44 114 VAL B O 1
ATOM 5404 N N . LEU B 1 115 ? -18.266 -20.531 6.758 1 98.44 115 LEU B N 1
ATOM 5405 C CA . LEU B 1 115 ? -18.969 -19.891 5.652 1 98.44 115 LEU B CA 1
ATOM 5406 C C . LEU B 1 115 ? -19.953 -20.859 5.008 1 98.44 115 LEU B C 1
ATOM 5408 O O . LEU B 1 115 ? -20.734 -20.453 4.137 1 98.44 115 LEU B O 1
ATOM 5412 N N . ASP B 1 116 ? -19.922 -22.109 5.355 1 98.44 116 ASP B N 1
ATOM 5413 C CA . ASP B 1 116 ? -20.844 -23.125 4.855 1 98.44 116 ASP B CA 1
ATOM 5414 C C . ASP B 1 116 ? -20.766 -23.25 3.336 1 98.44 116 ASP B C 1
ATOM 5416 O O . ASP B 1 116 ? -21.766 -23.125 2.641 1 98.44 116 ASP B O 1
ATOM 5420 N N . ILE B 1 117 ? -19.594 -23.531 2.846 1 98.62 117 ILE B N 1
ATOM 5421 C CA . ILE B 1 117 ? -19.281 -23.484 1.422 1 98.62 117 ILE B CA 1
ATOM 5422 C C . ILE B 1 117 ? -19.812 -24.734 0.731 1 98.62 117 ILE B C 1
ATOM 5424 O O . ILE B 1 117 ? -20.453 -24.641 -0.322 1 98.62 117 ILE B O 1
ATOM 5428 N N . LYS B 1 118 ? -19.672 -25.875 1.273 1 97.94 118 LYS B N 1
ATOM 5429 C CA . LYS B 1 118 ? -19.922 -27.172 0.63 1 97.94 118 LYS B CA 1
ATOM 5430 C C . LYS B 1 118 ? -21.391 -27.312 0.272 1 97.94 118 LYS B C 1
ATOM 5432 O O . LYS B 1 118 ? -21.734 -28.016 -0.691 1 97.94 118 LYS B O 1
ATOM 5437 N N . LYS B 1 119 ? -22.25 -26.625 0.977 1 97.75 119 LYS B N 1
ATOM 5438 C CA . LYS B 1 119 ? -23.688 -26.734 0.71 1 97.75 119 LYS B CA 1
ATOM 5439 C C . LYS B 1 119 ? -24.016 -26.25 -0.696 1 97.75 119 LYS B C 1
ATOM 5441 O O . LYS B 1 119 ? -25.047 -26.609 -1.256 1 97.75 119 LYS B O 1
ATOM 5446 N N . ASP B 1 120 ? -23.156 -25.453 -1.235 1 98.31 120 ASP B N 1
ATOM 5447 C CA . ASP B 1 120 ? -23.391 -24.891 -2.559 1 98.31 120 ASP B CA 1
ATOM 5448 C C . ASP B 1 120 ? -22.453 -25.5 -3.596 1 98.31 120 ASP B C 1
ATOM 5450 O O . ASP B 1 120 ? -22.219 -24.906 -4.652 1 98.31 120 ASP B O 1
ATOM 5454 N N . CYS B 1 121 ? -21.906 -26.641 -3.324 1 97.75 121 CYS B N 1
ATOM 5455 C CA . CYS B 1 121 ? -20.969 -27.297 -4.238 1 97.75 121 CYS B CA 1
ATOM 5456 C C . CYS B 1 121 ? -21.547 -28.594 -4.781 1 97.75 121 CYS B C 1
ATOM 5458 O O . CYS B 1 121 ? -22.328 -29.266 -4.102 1 97.75 121 CYS B O 1
ATOM 5460 N N . ALA B 1 122 ? -21.297 -28.859 -6.004 1 97.31 122 ALA B N 1
ATOM 5461 C CA . ALA B 1 122 ? -21.375 -30.203 -6.574 1 97.31 122 ALA B CA 1
ATOM 5462 C C . ALA B 1 122 ? -19.984 -30.75 -6.875 1 97.31 122 ALA B C 1
ATOM 5464 O O . ALA B 1 122 ? -19.297 -30.266 -7.773 1 97.31 122 ALA B O 1
ATOM 5465 N N . PHE B 1 123 ? -19.594 -31.75 -6.125 1 95.31 123 PHE B N 1
ATOM 5466 C CA . PHE B 1 123 ? -18.266 -32.344 -6.246 1 95.31 123 PHE B CA 1
ATOM 5467 C C . PHE B 1 123 ? -18.234 -33.375 -7.352 1 95.31 123 PHE B C 1
ATOM 5469 O O . PHE B 1 123 ? -19.281 -33.781 -7.852 1 95.31 123 PHE B O 1
ATOM 5476 N N . ASN B 1 124 ? -16.984 -33.688 -7.836 1 93.62 124 ASN B N 1
ATOM 5477 C CA . ASN B 1 124 ? -16.766 -34.656 -8.93 1 93.62 124 ASN B CA 1
ATOM 5478 C C . ASN B 1 124 ? -17.547 -34.25 -10.172 1 93.62 124 ASN B C 1
ATOM 5480 O O . ASN B 1 124 ? -18.109 -35.094 -10.859 1 93.62 124 ASN B O 1
ATOM 5484 N N . SER B 1 125 ? -17.75 -32.969 -10.32 1 94.44 125 SER B N 1
ATOM 5485 C CA . SER B 1 125 ? -18.453 -32.375 -11.453 1 94.44 125 SER B CA 1
ATOM 5486 C C . SER B 1 125 ? -17.484 -31.641 -12.367 1 94.44 125 SER B C 1
ATOM 5488 O O . SER B 1 125 ? -17.031 -30.531 -12.047 1 94.44 125 SER B O 1
ATOM 5490 N N . VAL B 1 126 ? -17.234 -32.25 -13.539 1 93.94 126 VAL B N 1
ATOM 5491 C CA . VAL B 1 126 ? -16.25 -31.672 -14.469 1 93.94 126 VAL B CA 1
ATOM 5492 C C . VAL B 1 126 ? -16.969 -31.047 -15.664 1 93.94 126 VAL B C 1
ATOM 5494 O O . VAL B 1 126 ? -17.719 -31.719 -16.375 1 93.94 126 VAL B O 1
ATOM 5497 N N . VAL B 1 127 ? -16.781 -29.766 -15.836 1 95.12 127 VAL B N 1
ATOM 5498 C CA . VAL B 1 127 ? -17.375 -29.062 -16.984 1 95.12 127 VAL B CA 1
ATOM 5499 C C . VAL B 1 127 ? -16.609 -29.422 -18.25 1 95.12 127 VAL B C 1
ATOM 5501 O O . VAL B 1 127 ? -15.383 -29.297 -18.297 1 95.12 127 VAL B O 1
ATOM 5504 N N . VAL B 1 128 ? -17.328 -29.812 -19.344 1 94.75 128 VAL B N 1
ATOM 5505 C CA . VAL B 1 128 ? -16.641 -30.266 -20.562 1 94.75 128 VAL B CA 1
ATOM 5506 C C . VAL B 1 128 ? -17.203 -29.516 -21.766 1 94.75 128 VAL B C 1
ATOM 5508 O O . VAL B 1 128 ? -16.75 -29.734 -22.891 1 94.75 128 VAL B O 1
ATOM 5511 N N . GLY B 1 129 ? -18.125 -28.641 -21.5 1 96.25 129 GLY B N 1
ATOM 5512 C CA . GLY B 1 129 ? -18.703 -27.844 -22.578 1 96.25 129 GLY B CA 1
ATOM 5513 C C . GLY B 1 129 ? -19.562 -26.703 -22.094 1 96.25 129 GLY B C 1
ATOM 5514 O O . GLY B 1 129 ? -20.281 -26.844 -21.094 1 96.25 129 GLY B O 1
ATOM 5515 N N . ALA B 1 130 ? -19.484 -25.625 -22.797 1 97.88 130 ALA B N 1
ATOM 5516 C CA . ALA B 1 130 ? -20.328 -24.484 -22.469 1 97.88 130 ALA B CA 1
ATOM 5517 C C . ALA B 1 130 ? -20.453 -23.531 -23.656 1 97.88 130 ALA B C 1
ATOM 5519 O O . ALA B 1 130 ? -19.484 -23.328 -24.391 1 97.88 130 ALA B O 1
ATOM 5520 N N . HIS B 1 131 ? -21.562 -22.969 -23.875 1 97.62 131 HIS B N 1
ATOM 5521 C CA . HIS B 1 131 ? -21.812 -21.953 -24.875 1 97.62 131 HIS B CA 1
ATOM 5522 C C . HIS B 1 131 ? -22.859 -20.953 -24.406 1 97.62 131 HIS B C 1
ATOM 5524 O O . HIS B 1 131 ? -23.766 -21.312 -23.656 1 97.62 131 HIS B O 1
ATOM 5530 N N . PHE B 1 132 ? -22.734 -19.75 -24.828 1 98 132 PHE B N 1
ATOM 5531 C CA . PHE B 1 132 ? -23.656 -18.703 -24.438 1 98 132 PHE B CA 1
ATOM 5532 C C . PHE B 1 132 ? -24.781 -18.547 -25.453 1 98 132 PHE B C 1
ATOM 5534 O O . PHE B 1 132 ? -24.531 -18.406 -26.656 1 98 132 PHE B O 1
ATOM 5541 N N . HIS B 1 133 ? -25.984 -18.562 -24.953 1 97.31 133 HIS B N 1
ATOM 5542 C CA . HIS B 1 133 ? -27.156 -18.344 -25.797 1 97.31 133 HIS B CA 1
ATOM 5543 C C . HIS B 1 133 ? -27.594 -16.875 -25.75 1 97.31 133 HIS B C 1
ATOM 5545 O O . HIS B 1 133 ? -28.281 -16.453 -24.812 1 97.31 133 HIS B O 1
ATOM 5551 N N . THR B 1 134 ? -27.359 -16.141 -26.766 1 96.44 134 THR B N 1
ATOM 5552 C CA . THR B 1 134 ? -27.5 -14.688 -26.781 1 96.44 134 THR B CA 1
ATOM 5553 C C . THR B 1 134 ? -28.969 -14.297 -26.609 1 96.44 134 THR B C 1
ATOM 5555 O O . THR B 1 134 ? -29.281 -13.25 -26.031 1 96.44 134 THR B O 1
ATOM 5558 N N . VAL B 1 135 ? -29.875 -15.078 -27.156 1 96.06 135 VAL B N 1
ATOM 5559 C CA . VAL B 1 135 ? -31.297 -14.758 -27.047 1 96.06 135 VAL B CA 1
ATOM 5560 C C . VAL B 1 135 ? -31.766 -14.93 -25.609 1 96.06 135 VAL B C 1
ATOM 5562 O O . VAL B 1 135 ? -32.438 -14.055 -25.047 1 96.06 135 VAL B O 1
ATOM 5565 N N . GLU B 1 136 ? -31.359 -16.016 -25.031 1 96.38 136 GLU B N 1
ATOM 5566 C CA . GLU B 1 136 ? -31.734 -16.297 -23.656 1 96.38 136 GLU B CA 1
ATOM 5567 C C . GLU B 1 136 ? -30.906 -15.453 -22.688 1 96.38 136 GLU B C 1
ATOM 5569 O O . GLU B 1 136 ? -31.344 -15.172 -21.562 1 96.38 136 GLU B O 1
ATOM 5574 N N . GLY B 1 137 ? -29.766 -15.094 -23.141 1 97.31 137 GLY B N 1
ATOM 5575 C CA . GLY B 1 137 ? -28.828 -14.398 -22.25 1 97.31 137 GLY B CA 1
ATOM 5576 C C . GLY B 1 137 ? -28.266 -15.289 -21.156 1 97.31 137 GLY B C 1
ATOM 5577 O O . GLY B 1 137 ? -28.094 -14.852 -20.016 1 97.31 137 GLY B O 1
ATOM 5578 N N . ARG B 1 138 ? -28.016 -16.5 -21.469 1 97.94 138 ARG B N 1
ATOM 5579 C CA . ARG B 1 138 ? -27.562 -17.453 -20.469 1 97.94 138 ARG B CA 1
ATOM 5580 C C . ARG B 1 138 ? -26.547 -18.438 -21.062 1 97.94 138 ARG B C 1
ATOM 5582 O O . ARG B 1 138 ? -26.578 -18.719 -22.25 1 97.94 138 ARG B O 1
ATOM 5589 N N . TRP B 1 139 ? -25.734 -18.906 -20.203 1 98.75 139 TRP B N 1
ATOM 5590 C CA . TRP B 1 139 ? -24.812 -19.984 -20.531 1 98.75 139 TRP B CA 1
ATOM 5591 C C . TRP B 1 139 ? -25.5 -21.344 -20.438 1 98.75 139 TRP B C 1
ATOM 5593 O O . TRP B 1 139 ? -26.25 -21.594 -19.5 1 98.75 139 TRP B O 1
ATOM 5603 N N . HIS B 1 140 ? -25.297 -22.141 -21.422 1 98.56 140 HIS B N 1
ATOM 5604 C CA . HIS B 1 140 ? -25.594 -23.578 -21.375 1 98.56 140 HIS B CA 1
ATOM 5605 C C . HIS B 1 140 ? -24.328 -24.391 -21.125 1 98.56 140 HIS B C 1
ATOM 5607 O O . HIS B 1 140 ? -23.406 -24.375 -21.938 1 98.56 140 HIS B O 1
ATOM 5613 N N . ILE B 1 141 ? -24.312 -25.125 -20 1 98.5 141 ILE B N 1
ATOM 5614 C CA . ILE B 1 141 ? -23.109 -25.766 -19.516 1 98.5 141 ILE B CA 1
ATOM 5615 C C . ILE B 1 141 ? -23.344 -27.266 -19.359 1 98.5 141 ILE B C 1
ATOM 5617 O O . ILE B 1 141 ? -24.406 -27.688 -18.891 1 98.5 141 ILE B O 1
ATOM 5621 N N . ARG B 1 142 ? -22.375 -28.031 -19.781 1 97.38 142 ARG B N 1
ATOM 5622 C CA . ARG B 1 142 ? -22.469 -29.484 -19.703 1 97.38 142 ARG B CA 1
ATOM 5623 C C . ARG B 1 142 ? -21.312 -30.062 -18.906 1 97.38 142 ARG B C 1
ATOM 5625 O O . ARG B 1 142 ? -20.172 -29.594 -19.016 1 97.38 142 ARG B O 1
ATOM 5632 N N . THR B 1 143 ? -21.578 -31.094 -18.125 1 95.44 143 THR B N 1
ATOM 5633 C CA . THR B 1 143 ? -20.562 -31.797 -17.359 1 95.44 143 THR B CA 1
ATOM 5634 C C . THR B 1 143 ? -20.234 -33.125 -18.016 1 95.44 143 THR B C 1
ATOM 5636 O O . THR B 1 143 ? -20.969 -33.625 -18.859 1 95.44 143 THR B O 1
ATOM 5639 N N . ALA B 1 144 ? -19.141 -33.688 -17.641 1 93.12 144 ALA B N 1
ATOM 5640 C CA . ALA B 1 144 ? -18.656 -34.969 -18.188 1 93.12 144 ALA B CA 1
ATOM 5641 C C . ALA B 1 144 ? -19.625 -36.094 -17.891 1 93.12 144 ALA B C 1
ATOM 5643 O O . ALA B 1 144 ? -19.75 -37.031 -18.688 1 93.12 144 ALA B O 1
ATOM 5644 N N . ASP B 1 145 ? -20.328 -36 -16.781 1 91.19 145 ASP B N 1
ATOM 5645 C CA . ASP B 1 145 ? -21.234 -37.094 -16.406 1 91.19 145 ASP B CA 1
ATOM 5646 C C . ASP B 1 145 ? -22.609 -36.906 -17.031 1 91.19 145 ASP B C 1
ATOM 5648 O O . ASP B 1 145 ? -23.562 -37.594 -16.688 1 91.19 145 ASP B O 1
ATOM 5652 N N . GLY B 1 146 ? -22.797 -35.875 -17.812 1 91.12 146 GLY B N 1
ATOM 5653 C CA . GLY B 1 146 ? -23.984 -35.781 -18.656 1 91.12 146 GLY B CA 1
ATOM 5654 C C . GLY B 1 146 ? -24.984 -34.75 -18.125 1 91.12 146 GLY B C 1
ATOM 5655 O O . GLY B 1 146 ? -26 -34.5 -18.781 1 91.12 146 GLY B O 1
ATOM 5656 N N . ARG B 1 147 ? -24.719 -34.062 -17.031 1 95 147 ARG B N 1
ATOM 5657 C CA . ARG B 1 147 ? -25.609 -33.031 -16.5 1 95 147 ARG B CA 1
ATOM 5658 C C . ARG B 1 147 ? -25.484 -31.734 -17.281 1 95 147 ARG B C 1
ATOM 5660 O O . ARG B 1 147 ? -24.484 -31.516 -17.969 1 95 147 ARG B O 1
ATOM 5667 N N . THR B 1 148 ? -26.547 -30.984 -17.234 1 96.81 148 THR B N 1
ATOM 5668 C CA . THR B 1 148 ? -26.562 -29.672 -17.875 1 96.81 148 THR B CA 1
ATOM 5669 C C . THR B 1 148 ? -26.938 -28.594 -16.859 1 96.81 148 THR B C 1
ATOM 5671 O O . THR B 1 148 ? -27.578 -28.859 -15.859 1 96.81 148 THR B O 1
ATOM 5674 N N . ALA B 1 149 ? -26.484 -27.453 -17.109 1 98.06 149 ALA B N 1
ATOM 5675 C CA . ALA B 1 149 ? -26.797 -26.297 -16.281 1 98.06 149 ALA B CA 1
ATOM 5676 C C . ALA B 1 149 ? -26.984 -25.047 -17.141 1 98.06 149 ALA B C 1
ATOM 5678 O O . ALA B 1 149 ? -26.422 -24.953 -18.234 1 98.06 149 ALA B O 1
ATOM 5679 N N . ARG B 1 150 ? -27.828 -24.203 -16.719 1 98.38 150 ARG B N 1
ATOM 5680 C CA . ARG B 1 150 ? -28.016 -22.875 -17.281 1 98.38 150 ARG B CA 1
ATOM 5681 C C . ARG B 1 150 ? -27.688 -21.797 -16.25 1 98.38 150 ARG B C 1
ATOM 5683 O O . ARG B 1 150 ? -28.047 -21.922 -15.078 1 98.38 150 ARG B O 1
ATOM 5690 N N . ALA B 1 151 ? -26.984 -20.797 -16.656 1 98.75 151 ALA B N 1
ATOM 5691 C CA . ALA B 1 151 ? -26.609 -19.719 -15.742 1 98.75 151 ALA B CA 1
ATOM 5692 C C . ALA B 1 151 ? -26.469 -18.391 -16.484 1 98.75 151 ALA B C 1
ATOM 5694 O O . ALA B 1 151 ? -26 -18.359 -17.625 1 98.75 151 ALA B O 1
ATOM 5695 N N . LYS B 1 152 ? -26.844 -17.312 -15.898 1 98.69 152 LYS B N 1
ATOM 5696 C CA . LYS B 1 152 ? -26.641 -16 -16.5 1 98.69 152 LYS B CA 1
ATOM 5697 C C . LYS B 1 152 ? -25.172 -15.625 -16.5 1 98.69 152 LYS B C 1
ATOM 5699 O O . LYS B 1 152 ? -24.656 -15.094 -17.5 1 98.69 152 LYS B O 1
ATOM 5704 N N . TYR B 1 153 ? -24.547 -15.805 -15.383 1 98.88 153 TYR B N 1
ATOM 5705 C CA . TYR B 1 153 ? -23.125 -15.531 -15.234 1 98.88 153 TYR B CA 1
ATOM 5706 C C . TYR B 1 153 ? -22.328 -16.828 -15.07 1 98.88 153 TYR B C 1
ATOM 5708 O O . TYR B 1 153 ? -22.766 -17.75 -14.375 1 98.88 153 TYR B O 1
ATOM 5716 N N . PHE B 1 154 ? -21.203 -16.922 -15.75 1 98.88 154 PHE B N 1
ATOM 5717 C CA . PHE B 1 154 ? -20.312 -18.078 -15.727 1 98.88 154 PHE B CA 1
ATOM 5718 C C . PHE B 1 154 ? -18.922 -17.672 -15.266 1 98.88 154 PHE B C 1
ATOM 5720 O O . PHE B 1 154 ? -18.234 -16.906 -15.945 1 98.88 154 PHE B O 1
ATOM 5727 N N . ILE B 1 155 ? -18.484 -18.094 -14.055 1 98.81 155 ILE B N 1
ATOM 5728 C CA . ILE B 1 155 ? -17.203 -17.719 -13.484 1 98.81 155 ILE B CA 1
ATOM 5729 C C . ILE B 1 155 ? -16.25 -18.922 -13.477 1 98.81 155 ILE B C 1
ATOM 5731 O O . ILE B 1 155 ? -16.531 -19.922 -12.836 1 98.81 155 ILE B O 1
ATOM 5735 N N . ILE B 1 156 ? -15.18 -18.766 -14.188 1 97.88 156 ILE B N 1
ATOM 5736 C CA . ILE B 1 156 ? -14.172 -19.828 -14.258 1 97.88 156 ILE B CA 1
ATOM 5737 C C . ILE B 1 156 ? -13.07 -19.547 -13.234 1 97.88 156 ILE B C 1
ATOM 5739 O O . ILE B 1 156 ? -12.227 -18.672 -13.438 1 97.88 156 ILE B O 1
ATOM 5743 N N . ALA B 1 157 ? -13.047 -20.281 -12.172 1 96.5 157 ALA B N 1
ATOM 5744 C CA . ALA B 1 157 ? -12.031 -20.234 -11.125 1 96.5 157 ALA B CA 1
ATOM 5745 C C . ALA B 1 157 ? -11.25 -21.547 -11.062 1 96.5 157 ALA B C 1
ATOM 5747 O O . ALA B 1 157 ? -11.078 -22.125 -9.984 1 96.5 157 ALA B O 1
ATOM 5748 N N . ALA B 1 158 ? -10.797 -21.969 -12.164 1 89.38 158 ALA B N 1
ATOM 5749 C CA . ALA B 1 158 ? -10.18 -23.297 -12.297 1 89.38 158 ALA B CA 1
ATOM 5750 C C . ALA B 1 158 ? -8.695 -23.234 -11.969 1 89.38 158 ALA B C 1
ATOM 5752 O O . ALA B 1 158 ? -8.023 -24.266 -11.906 1 89.38 15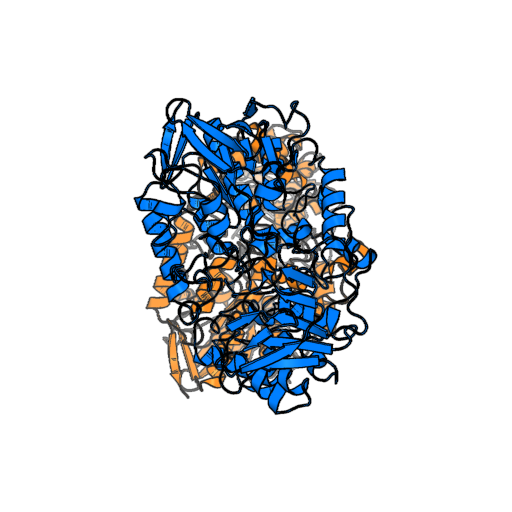8 ALA B O 1
ATOM 5753 N N . GLY B 1 159 ? -8.188 -22.062 -11.711 1 83.44 159 GLY B N 1
ATOM 5754 C CA . GLY B 1 159 ? -6.773 -21.938 -11.398 1 83.44 159 GLY B CA 1
ATOM 5755 C C . GLY B 1 159 ? -5.883 -22.047 -12.625 1 83.44 159 GLY B C 1
ATOM 5756 O O . GLY B 1 159 ? -6.359 -22.344 -13.719 1 83.44 159 GLY B O 1
ATOM 5757 N N . PHE B 1 160 ? -4.582 -21.875 -12.469 1 72.94 160 PHE B N 1
ATOM 5758 C CA . PHE B 1 160 ? -3.678 -21.812 -13.609 1 72.94 160 PHE B CA 1
ATOM 5759 C C . PHE B 1 160 ? -3.104 -23.188 -13.922 1 72.94 160 PHE B C 1
ATOM 5761 O O . PHE B 1 160 ? -2.57 -23.422 -15.008 1 72.94 160 PHE B O 1
ATOM 5768 N N . ALA B 1 161 ? -3.186 -24.141 -12.969 1 62.19 161 ALA B N 1
ATOM 5769 C CA . ALA B 1 161 ? -2.516 -25.422 -13.086 1 62.19 161 ALA B CA 1
ATOM 5770 C C . ALA B 1 161 ? -3.523 -26.547 -13.336 1 62.19 161 ALA B C 1
ATOM 5772 O O . ALA B 1 161 ? -3.361 -27.656 -12.836 1 62.19 161 ALA B O 1
ATOM 5773 N N . ALA B 1 162 ? -4.441 -26.281 -14.195 1 59.62 162 ALA B N 1
ATOM 5774 C CA . ALA B 1 162 ? -5.547 -27.234 -14.305 1 59.62 162 ALA B CA 1
ATOM 5775 C C . ALA B 1 162 ? -5.211 -28.359 -15.281 1 59.62 162 ALA B C 1
ATOM 5777 O O . ALA B 1 162 ? -5.855 -29.406 -15.281 1 59.62 162 ALA B O 1
ATOM 5778 N N . LYS B 1 163 ? -4.152 -28.188 -16.031 1 64.69 163 LYS B N 1
ATOM 5779 C CA . LYS B 1 163 ? -3.785 -29.234 -16.984 1 64.69 163 LYS B CA 1
ATOM 5780 C C . LYS B 1 163 ? -2.322 -29.641 -16.812 1 64.69 163 LYS B C 1
ATOM 5782 O O . LYS B 1 163 ? -1.43 -28.781 -16.875 1 64.69 163 LYS B O 1
ATOM 5787 N N . ARG B 1 164 ? -2.16 -30.953 -16.641 1 68.69 164 ARG B N 1
ATOM 5788 C CA . ARG B 1 164 ? -0.829 -31.5 -16.406 1 68.69 164 ARG B CA 1
ATOM 5789 C C . ARG B 1 164 ? -0.088 -31.703 -17.734 1 68.69 164 ARG B C 1
ATOM 5791 O O . ARG B 1 164 ? -0.709 -31.922 -18.766 1 68.69 164 ARG B O 1
ATOM 5798 N N . TYR B 1 165 ? 1.211 -31.562 -17.562 1 71.56 165 TYR B N 1
ATOM 5799 C CA . TYR B 1 165 ? 2.047 -31.844 -18.719 1 71.56 165 TYR B CA 1
ATOM 5800 C C . TYR B 1 165 ? 2.906 -33.094 -18.484 1 71.56 165 TYR B C 1
ATOM 5802 O O . TYR B 1 165 ? 3.734 -33.094 -17.578 1 71.56 165 TYR B O 1
ATOM 5810 N N . ILE B 1 166 ? 2.635 -34.125 -19.188 1 73.12 166 ILE B N 1
ATOM 5811 C CA . ILE B 1 166 ? 3.492 -35.312 -19.219 1 73.12 166 ILE B CA 1
ATOM 5812 C C . ILE B 1 166 ? 4.094 -35.469 -20.625 1 73.12 166 ILE B C 1
ATOM 5814 O O . ILE B 1 166 ? 3.377 -35.719 -21.594 1 73.12 166 ILE B O 1
ATOM 5818 N N . PRO B 1 167 ? 5.441 -35.281 -20.641 1 76.75 167 PRO B N 1
ATOM 5819 C CA . PRO B 1 167 ? 6.051 -35.5 -21.953 1 76.75 167 PRO B CA 1
ATOM 5820 C C . PRO B 1 167 ? 5.773 -36.906 -22.484 1 76.75 167 PRO B C 1
ATOM 5822 O O . PRO B 1 167 ? 5.625 -37.875 -21.719 1 76.75 167 PRO B O 1
ATOM 5825 N N . GLU B 1 168 ? 5.664 -37 -23.734 1 78.56 168 GLU B N 1
ATOM 5826 C CA . GLU B 1 168 ? 5.418 -38.312 -24.359 1 78.56 168 GLU B CA 1
ATOM 5827 C C . GLU B 1 168 ? 6.684 -39.156 -24.406 1 78.56 168 GLU B C 1
ATOM 5829 O O . GLU B 1 168 ? 7.348 -39.25 -25.438 1 78.56 168 GLU B O 1
ATOM 5834 N N . TRP B 1 169 ? 7.059 -39.75 -23.297 1 86.5 169 TRP B N 1
ATOM 5835 C CA . TRP B 1 169 ? 8.195 -40.656 -23.266 1 86.5 169 TRP B CA 1
ATOM 5836 C C . TRP B 1 169 ? 7.773 -42.062 -23.672 1 86.5 169 TRP B C 1
ATOM 5838 O O . TRP B 1 169 ? 6.941 -42.688 -23.016 1 86.5 169 TRP B O 1
ATOM 5848 N N . PRO B 1 170 ? 8.359 -42.5 -24.734 1 86.44 170 PRO B N 1
ATOM 5849 C CA . PRO B 1 170 ? 8.047 -43.906 -25.094 1 86.44 170 PRO B CA 1
ATOM 5850 C C . PRO B 1 170 ? 8.344 -44.875 -23.984 1 86.44 170 PRO B C 1
ATOM 5852 O O . PRO B 1 170 ? 9.344 -44.75 -23.281 1 86.44 170 PRO B O 1
ATOM 5855 N N . GLY B 1 171 ? 7.418 -45.781 -23.75 1 88.31 171 GLY B N 1
ATOM 5856 C CA . GLY B 1 171 ? 7.648 -46.906 -22.844 1 88.31 171 GLY B CA 1
ATOM 5857 C C . GLY B 1 171 ? 7.215 -46.625 -21.422 1 88.31 171 GLY B C 1
ATOM 5858 O O . GLY B 1 171 ? 7.371 -47.469 -20.531 1 88.31 171 GLY B O 1
ATOM 5859 N N . ILE B 1 172 ? 6.734 -45.406 -21.156 1 88.38 172 ILE B N 1
ATOM 5860 C CA . ILE B 1 172 ? 6.348 -45.062 -19.797 1 88.38 172 ILE B CA 1
ATOM 5861 C C . ILE B 1 172 ? 5.344 -46.094 -19.266 1 88.38 172 ILE B C 1
ATOM 5863 O O . ILE B 1 172 ? 5.348 -46.406 -18.078 1 88.38 172 ILE B O 1
ATOM 5867 N N . GLU B 1 173 ? 4.555 -46.656 -20.125 1 87.25 173 GLU B N 1
ATOM 5868 C CA . GLU B 1 173 ? 3.549 -47.656 -19.75 1 87.25 173 GLU B CA 1
ATOM 5869 C C . GLU B 1 173 ? 4.195 -48.969 -19.406 1 87.25 173 GLU B C 1
ATOM 5871 O O . GLU B 1 173 ? 3.562 -49.844 -18.781 1 87.25 173 GLU B O 1
ATOM 5876 N N . LYS B 1 174 ? 5.391 -49.219 -19.797 1 89.94 174 LYS B N 1
ATOM 5877 C CA . LYS B 1 174 ? 6.09 -50.469 -19.578 1 89.94 174 LYS B CA 1
ATOM 5878 C C . LYS B 1 174 ? 6.801 -50.469 -18.219 1 89.94 174 LYS B C 1
ATOM 5880 O O . LYS B 1 174 ? 7.195 -51.531 -17.719 1 89.94 174 LYS B O 1
ATOM 5885 N N . PHE B 1 175 ? 7.043 -49.344 -17.688 1 93.75 175 PHE B N 1
ATOM 5886 C CA . PHE B 1 175 ? 7.762 -49.25 -16.422 1 93.75 175 PHE B CA 1
ATOM 5887 C C . PHE B 1 175 ? 7.059 -50.031 -15.328 1 93.75 175 PHE B C 1
ATOM 5889 O O . PHE B 1 175 ? 5.855 -49.875 -15.109 1 93.75 175 PHE B O 1
ATOM 5896 N N . LYS B 1 176 ? 7.738 -50.875 -14.625 1 94.38 176 LYS B N 1
ATOM 5897 C CA . LYS B 1 176 ? 7.129 -51.781 -13.664 1 94.38 176 LYS B CA 1
ATOM 5898 C C . LYS B 1 176 ? 7.078 -51.188 -12.266 1 94.38 176 LYS B C 1
ATOM 5900 O O . LYS B 1 176 ? 6.402 -51.688 -11.375 1 94.38 176 LYS B O 1
ATOM 5905 N N . GLY B 1 177 ? 7.844 -50.094 -12.062 1 94.44 177 GLY B N 1
ATOM 5906 C CA . GLY B 1 177 ? 7.805 -49.406 -10.773 1 94.44 177 GLY B CA 1
ATOM 5907 C C . GLY B 1 177 ? 6.625 -48.469 -10.625 1 94.44 177 GLY B C 1
ATOM 5908 O O . GLY B 1 177 ? 5.641 -48.594 -11.352 1 94.44 177 GLY B O 1
ATOM 5909 N N . ILE B 1 178 ? 6.668 -47.688 -9.586 1 93.69 178 ILE B N 1
ATOM 5910 C CA . ILE B 1 178 ? 5.633 -46.688 -9.297 1 93.69 178 ILE B CA 1
ATOM 5911 C C . ILE B 1 178 ? 5.988 -45.375 -9.969 1 93.69 178 ILE B C 1
ATOM 5913 O O . ILE B 1 178 ? 7.129 -44.906 -9.875 1 93.69 178 ILE B O 1
ATOM 5917 N N . VAL B 1 179 ? 5.047 -44.75 -10.68 1 92.62 179 VAL B N 1
ATOM 5918 C CA . VAL B 1 179 ? 5.266 -43.469 -11.32 1 92.62 179 VAL B CA 1
ATOM 5919 C C . VAL B 1 179 ? 4.055 -42.562 -11.094 1 92.62 179 VAL B C 1
ATOM 5921 O O . VAL B 1 179 ? 2.914 -42.969 -11.312 1 92.62 179 VAL B O 1
ATOM 5924 N N . HIS B 1 180 ? 4.305 -41.406 -10.547 1 89.94 180 HIS B N 1
ATOM 5925 C CA . HIS B 1 180 ? 3.25 -40.438 -10.359 1 89.94 180 HIS B CA 1
ATOM 5926 C C . HIS B 1 180 ? 3.721 -39.031 -10.781 1 89.94 180 HIS B C 1
ATOM 5928 O O . HIS B 1 180 ? 4.906 -38.719 -10.656 1 89.94 180 HIS B O 1
ATOM 5934 N N . HIS B 1 181 ? 2.758 -38.281 -11.328 1 89.69 181 HIS B N 1
ATOM 5935 C CA . HIS B 1 181 ? 2.992 -36.875 -11.562 1 89.69 181 HIS B CA 1
ATOM 5936 C C . HIS B 1 181 ? 2.658 -36.062 -10.328 1 89.69 181 HIS B C 1
ATOM 5938 O O . HIS B 1 181 ? 1.686 -36.344 -9.625 1 89.69 181 HIS B O 1
ATOM 5944 N N . SER B 1 182 ? 3.381 -35 -10.125 1 87.12 182 SER B N 1
ATOM 5945 C CA . SER B 1 182 ? 3.219 -34.156 -8.938 1 87.12 182 SER B CA 1
ATOM 5946 C C . SER B 1 182 ? 1.826 -33.531 -8.883 1 87.12 182 SER B C 1
ATOM 5948 O O . SER B 1 182 ? 1.297 -33.281 -7.797 1 87.12 182 SER B O 1
ATOM 5950 N N . SER B 1 183 ? 1.208 -33.25 -9.945 1 82.19 183 SER B N 1
ATOM 5951 C CA . SER B 1 183 ? -0.097 -32.594 -9.992 1 82.19 183 SER B CA 1
ATOM 5952 C C . SER B 1 183 ? -1.216 -33.594 -9.656 1 82.19 183 SER B C 1
ATOM 5954 O O . SER B 1 183 ? -2.365 -33.188 -9.469 1 82.19 183 SER B O 1
ATOM 5956 N N . PHE B 1 184 ? -0.977 -34.812 -9.664 1 80.19 184 PHE B N 1
ATOM 5957 C CA . PHE B 1 184 ? -1.942 -35.844 -9.32 1 80.19 184 PHE B CA 1
ATOM 5958 C C . PHE B 1 184 ? -1.298 -36.906 -8.445 1 80.19 184 PHE B C 1
ATOM 5960 O O . PHE B 1 184 ? -1.207 -38.062 -8.836 1 80.19 184 PHE B O 1
ATOM 5967 N N . TRP B 1 185 ? -0.928 -36.531 -7.355 1 85.88 185 TRP B N 1
ATOM 5968 C CA . TRP B 1 185 ? -0.257 -37.406 -6.406 1 85.88 185 TRP B CA 1
ATOM 5969 C C . TRP B 1 185 ? -1.27 -38.125 -5.527 1 85.88 185 TRP B C 1
ATOM 5971 O O . TRP B 1 185 ? -2.25 -37.531 -5.078 1 85.88 185 TRP B O 1
ATOM 5981 N N . PRO B 1 186 ? -1.107 -39.312 -5.312 1 84.69 186 PRO B N 1
ATOM 5982 C CA . PRO B 1 186 ? -2.051 -40.031 -4.449 1 84.69 186 PRO B CA 1
ATOM 5983 C C . PRO B 1 186 ? -2.01 -39.562 -3.002 1 84.69 186 PRO B C 1
ATOM 5985 O O . PRO B 1 186 ? -0.968 -39.094 -2.533 1 84.69 186 PRO B O 1
ATOM 5988 N N . ASP B 1 187 ? -3.143 -39.719 -2.316 1 83.62 187 ASP B N 1
ATOM 5989 C CA . ASP B 1 187 ? -3.246 -39.312 -0.92 1 83.62 187 ASP B CA 1
ATOM 5990 C C . ASP B 1 187 ? -2.396 -40.219 -0.022 1 83.62 187 ASP B C 1
ATOM 5992 O O . ASP B 1 187 ? -1.957 -39.781 1.05 1 83.62 187 ASP B O 1
ATOM 5996 N N . GLU B 1 188 ? -2.107 -41.312 -0.521 1 84.5 188 GLU B N 1
ATOM 5997 C CA . GLU B 1 188 ? -1.332 -42.281 0.273 1 84.5 188 GLU B CA 1
ATOM 5998 C C . GLU B 1 188 ? 0.162 -41.969 0.185 1 84.5 188 GLU B C 1
ATOM 6000 O O . GLU B 1 188 ? 0.668 -41.625 -0.882 1 84.5 188 GLU B O 1
ATOM 6005 N N . LYS B 1 189 ? 0.755 -42.156 1.305 1 88.62 189 LYS B N 1
ATOM 6006 C CA . LYS B 1 189 ? 2.199 -41.969 1.341 1 88.62 189 LYS B CA 1
ATOM 6007 C C . LYS B 1 189 ? 2.936 -43.062 0.617 1 88.62 189 LYS B C 1
ATOM 6009 O O . LYS B 1 189 ? 2.654 -44.25 0.843 1 88.62 189 LYS B O 1
ATOM 6014 N N . ILE B 1 190 ? 3.779 -42.719 -0.26 1 91.44 190 ILE B N 1
ATOM 6015 C CA . ILE B 1 190 ? 4.625 -43.688 -0.954 1 91.44 190 ILE B CA 1
ATOM 6016 C C . ILE B 1 190 ? 5.918 -43.906 -0.169 1 91.44 190 ILE B C 1
ATOM 6018 O O . ILE B 1 190 ? 6.684 -42.938 0.045 1 91.44 190 ILE B O 1
ATOM 6022 N N . ASP B 1 191 ? 6.141 -45.125 0.248 1 94.31 191 ASP B N 1
ATOM 6023 C CA . ASP B 1 191 ? 7.352 -45.469 0.989 1 94.31 191 ASP B CA 1
ATOM 6024 C C . ASP B 1 191 ? 8.562 -45.531 0.058 1 94.31 191 ASP B C 1
ATOM 6026 O O . ASP B 1 191 ? 8.594 -46.375 -0.859 1 94.31 191 ASP B O 1
ATOM 6030 N N . VAL B 1 192 ? 9.562 -44.688 0.346 1 97.12 192 VAL B N 1
ATOM 6031 C CA . VAL B 1 192 ? 10.719 -44.625 -0.543 1 97.12 192 VAL B CA 1
ATOM 6032 C C . VAL B 1 192 ? 11.961 -45.156 0.176 1 97.12 192 VAL B C 1
ATOM 6034 O O . VAL B 1 192 ? 13.062 -45.156 -0.375 1 97.12 192 VAL B O 1
ATOM 6037 N N . ARG B 1 193 ? 11.93 -45.688 1.448 1 92.94 193 ARG B N 1
ATOM 6038 C CA . ARG B 1 193 ? 13.031 -46.25 2.209 1 92.94 193 ARG B CA 1
ATOM 6039 C C . ARG B 1 193 ? 13.57 -47.531 1.528 1 92.94 193 ARG B C 1
ATOM 6041 O O . ARG B 1 193 ? 12.812 -48.438 1.219 1 92.94 193 ARG B O 1
ATOM 6048 N N . GLY B 1 194 ? 14.875 -47.375 1.176 1 97.88 194 GLY B N 1
ATOM 6049 C CA . GLY B 1 194 ? 15.555 -48.5 0.54 1 97.88 194 GLY B CA 1
ATOM 6050 C C . GLY B 1 194 ? 15.242 -48.594 -0.94 1 97.88 194 GLY B C 1
ATOM 6051 O O . GLY B 1 194 ? 15.617 -49.594 -1.579 1 97.88 194 GLY B O 1
ATOM 6052 N N . LYS B 1 195 ? 14.617 -47.688 -1.467 1 98.38 195 LYS B N 1
ATOM 6053 C CA . LYS B 1 195 ? 14.203 -47.75 -2.865 1 98.38 195 LYS B CA 1
ATOM 6054 C C . LYS B 1 195 ? 15.047 -46.812 -3.729 1 98.38 195 LYS B C 1
ATOM 6056 O O . LYS B 1 195 ? 15.617 -45.844 -3.227 1 98.38 195 LYS B O 1
ATOM 6061 N N . ARG B 1 196 ? 15.164 -47.188 -4.996 1 98.5 196 ARG B N 1
ATOM 6062 C CA . ARG B 1 196 ? 15.758 -46.312 -5.996 1 98.5 196 ARG B CA 1
ATOM 6063 C C . ARG B 1 196 ? 14.719 -45.375 -6.578 1 98.5 196 ARG B C 1
ATOM 6065 O O . ARG B 1 196 ? 13.805 -45.781 -7.285 1 98.5 196 ARG B O 1
ATOM 6072 N N . CYS B 1 197 ? 14.938 -44.125 -6.293 1 98.56 197 CYS B N 1
ATOM 6073 C CA . CYS B 1 197 ? 13.922 -43.125 -6.652 1 98.56 197 CYS B CA 1
ATOM 6074 C C . CYS B 1 197 ? 14.469 -42.125 -7.66 1 98.56 197 CYS B C 1
ATOM 6076 O O . CYS B 1 197 ? 15.672 -41.844 -7.68 1 98.56 197 CYS B O 1
ATOM 6078 N N . ALA B 1 198 ? 13.555 -41.594 -8.492 1 98.38 198 ALA B N 1
ATOM 6079 C CA . ALA B 1 198 ? 13.898 -40.531 -9.453 1 98.38 198 ALA B CA 1
ATOM 6080 C C . ALA B 1 198 ? 12.914 -39.375 -9.359 1 98.38 198 ALA B C 1
ATOM 6082 O O . ALA B 1 198 ? 11.727 -39.594 -9.109 1 98.38 198 ALA B O 1
ATOM 6083 N N . ILE B 1 199 ? 13.422 -38.25 -9.5 1 98.12 199 ILE B N 1
ATOM 6084 C CA . ILE B 1 199 ? 12.641 -37.031 -9.727 1 98.12 199 ILE B CA 1
ATOM 6085 C C . ILE B 1 199 ? 13.008 -36.406 -11.078 1 98.12 199 ILE B C 1
ATOM 6087 O O . ILE B 1 199 ? 14.18 -36.188 -11.359 1 98.12 199 ILE B O 1
ATOM 6091 N N . ILE B 1 200 ? 12 -36.188 -11.898 1 96.56 200 ILE B N 1
ATOM 6092 C CA . ILE B 1 200 ? 12.25 -35.562 -13.195 1 96.56 200 ILE B CA 1
ATOM 6093 C C . ILE B 1 200 ? 11.734 -34.125 -13.188 1 96.56 200 ILE B C 1
ATOM 6095 O O . ILE B 1 200 ? 10.523 -33.875 -13.266 1 96.56 200 ILE B O 1
ATOM 6099 N N . GLY B 1 201 ? 12.617 -33.219 -13.156 1 94.75 201 GLY B N 1
ATOM 6100 C CA . GLY B 1 201 ? 12.25 -31.812 -13.094 1 94.75 201 GLY B CA 1
ATOM 6101 C C . GLY B 1 201 ? 12.695 -31.125 -11.812 1 94.75 201 GLY B C 1
ATOM 6102 O O . GLY B 1 201 ? 12.656 -31.734 -10.742 1 94.75 201 GLY B O 1
ATOM 6103 N N . THR B 1 202 ? 13.016 -29.828 -11.953 1 95.69 202 THR B N 1
ATOM 6104 C CA . THR B 1 202 ? 13.539 -29.094 -10.812 1 95.69 202 THR B CA 1
ATOM 6105 C C . THR B 1 202 ? 12.773 -27.781 -10.617 1 95.69 202 THR B C 1
ATOM 6107 O O . THR B 1 202 ? 13.359 -26.781 -10.211 1 95.69 202 THR B O 1
ATOM 6110 N N . GLY B 1 203 ? 11.484 -27.75 -10.977 1 93 203 GLY B N 1
ATOM 6111 C CA . GLY B 1 203 ? 10.617 -26.656 -10.57 1 93 203 GLY B CA 1
ATOM 6112 C C . GLY B 1 203 ? 10.203 -26.719 -9.117 1 93 203 GLY B C 1
ATOM 6113 O O . GLY B 1 203 ? 10.906 -27.312 -8.297 1 93 203 GLY B O 1
ATOM 6114 N N . ALA B 1 204 ? 9.141 -26.156 -8.812 1 92.38 204 ALA B N 1
ATOM 6115 C CA . ALA B 1 204 ? 8.695 -26.078 -7.426 1 92.38 204 ALA B CA 1
ATOM 6116 C C . ALA B 1 204 ? 8.461 -27.469 -6.844 1 92.38 204 ALA B C 1
ATOM 6118 O O . ALA B 1 204 ? 8.961 -27.781 -5.762 1 92.38 204 ALA B O 1
ATOM 6119 N N . SER B 1 205 ? 7.73 -28.281 -7.531 1 93.75 205 SER B N 1
ATOM 6120 C CA . SER B 1 205 ? 7.461 -29.641 -7.055 1 93.75 205 SER B CA 1
ATOM 6121 C C . SER B 1 205 ? 8.75 -30.438 -6.91 1 93.75 205 SER B C 1
ATOM 6123 O O . SER B 1 205 ? 8.93 -31.156 -5.926 1 93.75 205 SER B O 1
ATOM 6125 N N . GLY B 1 206 ? 9.617 -30.297 -7.934 1 96.31 206 GLY B N 1
ATOM 6126 C CA . GLY B 1 206 ? 10.883 -31.016 -7.871 1 96.31 206 GLY B CA 1
ATOM 6127 C C . GLY B 1 206 ? 11.719 -30.625 -6.668 1 96.31 206 GLY B C 1
ATOM 6128 O O . GLY B 1 206 ? 12.258 -31.5 -5.98 1 96.31 206 GLY B O 1
ATOM 6129 N N . VAL B 1 207 ? 11.789 -29.328 -6.414 1 97.62 207 VAL B N 1
ATOM 6130 C CA . VAL B 1 207 ? 12.547 -28.828 -5.277 1 97.62 207 VAL B CA 1
ATOM 6131 C C . VAL B 1 207 ? 11.961 -29.359 -3.975 1 97.62 207 VAL B C 1
ATOM 6133 O O . VAL B 1 207 ? 12.688 -29.828 -3.098 1 97.62 207 VAL B O 1
ATOM 6136 N N . GLN B 1 208 ? 10.688 -29.359 -3.887 1 97.25 208 GLN B N 1
ATOM 6137 C CA . GLN B 1 208 ? 10.023 -29.766 -2.658 1 97.25 208 GLN B CA 1
ATOM 6138 C C . GLN B 1 208 ? 10.133 -31.281 -2.445 1 97.25 208 GLN B C 1
ATOM 6140 O O . GLN B 1 208 ? 10.438 -31.734 -1.342 1 97.25 208 GLN B O 1
ATOM 6145 N N . VAL B 1 209 ? 9.992 -32.062 -3.473 1 97.5 209 VAL B N 1
ATOM 6146 C CA . VAL B 1 209 ? 10.094 -33.531 -3.35 1 97.5 209 VAL B CA 1
ATOM 6147 C C . VAL B 1 209 ? 11.531 -33.906 -3.027 1 97.5 209 VAL B C 1
ATOM 6149 O O . VAL B 1 209 ? 11.773 -34.844 -2.252 1 97.5 209 VAL B O 1
ATOM 6152 N N . THR B 1 210 ? 12.492 -33.25 -3.621 1 98.5 210 THR B N 1
ATOM 6153 C CA . THR B 1 210 ? 13.891 -33.531 -3.348 1 98.5 210 THR B CA 1
ATOM 6154 C C . THR B 1 210 ? 14.195 -33.375 -1.856 1 98.5 210 THR B C 1
ATOM 6156 O O . THR B 1 210 ? 14.852 -34.25 -1.268 1 98.5 210 THR B O 1
ATOM 6159 N N . GLN B 1 211 ? 13.695 -32.344 -1.309 1 98 211 GLN B N 1
ATOM 6160 C CA . GLN B 1 211 ? 13.938 -32.094 0.11 1 98 211 GLN B CA 1
ATOM 6161 C C . GLN B 1 211 ? 13.219 -33.125 0.973 1 98 211 GLN B C 1
ATOM 6163 O O . GLN B 1 211 ? 13.727 -33.531 2.027 1 98 211 GLN B O 1
ATOM 6168 N N . ALA B 1 212 ? 12.086 -33.594 0.583 1 97.31 212 ALA B N 1
ATOM 6169 C CA . ALA B 1 212 ? 11.305 -34.562 1.339 1 97.31 212 ALA B CA 1
ATOM 6170 C C . ALA B 1 212 ? 11.914 -35.969 1.228 1 97.31 212 ALA B C 1
ATOM 6172 O O . ALA B 1 212 ? 11.977 -36.688 2.213 1 97.31 212 ALA B O 1
ATOM 6173 N N . TRP B 1 213 ? 12.391 -36.344 0.029 1 98.19 213 TRP B N 1
ATOM 6174 C CA . TRP B 1 213 ? 12.836 -37.719 -0.247 1 98.19 213 TRP B CA 1
ATOM 6175 C C . TRP B 1 213 ? 14.32 -37.875 0.066 1 98.19 213 TRP B C 1
ATOM 6177 O O . TRP B 1 213 ? 14.789 -38.969 0.359 1 98.19 213 TRP B O 1
ATOM 6187 N N . GLY B 1 214 ? 15.07 -36.812 -0.019 1 98.25 214 GLY B N 1
ATOM 6188 C CA . GLY B 1 214 ? 16.516 -36.875 0.175 1 98.25 214 GLY B CA 1
ATOM 6189 C C . GLY B 1 214 ? 16.906 -37.656 1.415 1 98.25 214 GLY B C 1
ATOM 6190 O O . GLY B 1 214 ? 17.672 -38.625 1.328 1 98.25 214 GLY B O 1
ATOM 6191 N N . PRO B 1 215 ? 16.359 -37.281 2.537 1 97.81 215 PRO B N 1
ATOM 6192 C CA . PRO B 1 215 ? 16.75 -37.938 3.787 1 97.81 215 PRO B CA 1
ATOM 6193 C C . PRO B 1 215 ? 16.172 -39.344 3.922 1 97.81 215 PRO B C 1
ATOM 6195 O O . PRO B 1 215 ? 16.609 -40.125 4.793 1 97.81 215 PRO B O 1
ATOM 6198 N N . GLU B 1 216 ? 15.266 -39.75 3.064 1 97.56 216 GLU B N 1
ATOM 6199 C CA . GLU B 1 216 ? 14.484 -40.938 3.338 1 97.56 216 GLU B CA 1
ATOM 6200 C C . GLU B 1 216 ? 14.758 -42.031 2.297 1 97.56 216 GLU B C 1
ATOM 6202 O O . GLU B 1 216 ? 14.781 -43.219 2.621 1 97.56 216 GLU B O 1
ATOM 6207 N N . ALA B 1 217 ? 15.016 -41.625 1.064 1 98.38 217 ALA B N 1
ATOM 6208 C CA . ALA B 1 217 ? 15.102 -42.562 -0.044 1 98.38 217 ALA B CA 1
ATOM 6209 C C . ALA B 1 217 ? 16.391 -43.406 0.038 1 98.38 217 ALA B C 1
ATOM 6211 O O . ALA B 1 217 ? 17.406 -42.938 0.567 1 98.38 217 ALA B O 1
ATOM 6212 N N . GLY B 1 218 ? 16.281 -44.688 -0.431 1 98.44 218 GLY B N 1
ATOM 6213 C CA . GLY B 1 218 ? 17.531 -45.438 -0.579 1 98.44 218 GLY B CA 1
ATOM 6214 C C . GLY B 1 218 ? 18.531 -44.75 -1.479 1 98.44 218 GLY B C 1
ATOM 6215 O O . GLY B 1 218 ? 19.672 -44.5 -1.074 1 98.44 218 GLY B O 1
ATOM 6216 N N . GLU B 1 219 ? 18.094 -44.531 -2.609 1 98.5 219 GLU B N 1
ATOM 6217 C CA . GLU B 1 219 ? 18.812 -43.719 -3.59 1 98.5 219 GLU B CA 1
ATOM 6218 C C . GLU B 1 219 ? 17.891 -42.75 -4.301 1 98.5 219 GLU B C 1
ATOM 6220 O O . GLU B 1 219 ? 16.766 -43.094 -4.656 1 98.5 219 GLU B O 1
ATOM 6225 N N . LEU B 1 220 ? 18.375 -41.531 -4.492 1 98.81 220 LEU B N 1
ATOM 6226 C CA . LEU B 1 220 ? 17.578 -40.531 -5.18 1 98.81 220 LEU B CA 1
ATOM 6227 C C . LEU B 1 220 ? 18.375 -39.875 -6.301 1 98.81 220 LEU B C 1
ATOM 6229 O O . LEU B 1 220 ? 19.453 -39.344 -6.066 1 98.81 220 LEU B O 1
ATOM 6233 N N . LYS B 1 221 ? 17.922 -40 -7.492 1 98.69 221 LYS B N 1
ATOM 6234 C CA . LYS B 1 221 ? 18.484 -39.281 -8.633 1 98.69 221 LYS B CA 1
ATOM 6235 C C . LYS B 1 221 ? 17.562 -38.156 -9.078 1 98.69 221 LYS B C 1
ATOM 6237 O O . LYS B 1 221 ? 16.375 -38.375 -9.336 1 98.69 221 LYS B O 1
ATOM 6242 N N . VAL B 1 222 ? 18.062 -36.969 -9.125 1 98.69 222 VAL B N 1
ATOM 6243 C CA . VAL B 1 222 ? 17.328 -35.812 -9.555 1 98.69 222 VAL B CA 1
ATOM 6244 C C . VAL B 1 222 ? 17.75 -35.406 -10.961 1 98.69 222 VAL B C 1
ATOM 6246 O O . VAL B 1 222 ? 18.859 -34.938 -11.18 1 98.69 222 VAL B O 1
ATOM 6249 N N . PHE B 1 223 ? 16.828 -35.594 -11.898 1 98.25 223 PHE B N 1
ATOM 6250 C CA . PHE B 1 223 ? 17.109 -35.25 -13.289 1 98.25 223 PHE B CA 1
ATOM 6251 C C . PHE B 1 223 ? 16.828 -33.781 -13.539 1 98.25 223 PHE B C 1
ATOM 6253 O O . PHE B 1 223 ? 15.695 -33.312 -13.438 1 98.25 223 PHE B O 1
ATOM 6260 N N . GLN B 1 224 ? 17.844 -33.094 -13.914 1 97.62 224 GLN B N 1
ATOM 6261 C CA . GLN B 1 224 ? 17.797 -31.641 -14.039 1 97.62 224 GLN B CA 1
ATOM 6262 C C . GLN B 1 224 ? 18.156 -31.203 -15.453 1 97.62 224 GLN B C 1
ATOM 6264 O O . GLN B 1 224 ? 19.219 -31.562 -15.977 1 97.62 224 GLN B O 1
ATOM 6269 N N . ARG B 1 225 ? 17.266 -30.484 -16.078 1 94.19 225 ARG B N 1
ATOM 6270 C CA . ARG B 1 225 ? 17.609 -29.828 -17.344 1 94.19 225 ARG B CA 1
ATOM 6271 C C . ARG B 1 225 ? 18.094 -28.406 -17.094 1 94.19 225 ARG B C 1
ATOM 6273 O O . ARG B 1 225 ? 19.141 -28 -17.609 1 94.19 225 ARG B O 1
ATOM 6280 N N . THR B 1 226 ? 17.344 -27.578 -16.406 1 94.31 226 THR B N 1
ATOM 6281 C CA . THR B 1 226 ? 17.672 -26.234 -15.977 1 94.31 226 THR B CA 1
ATOM 6282 C C . THR B 1 226 ? 17.641 -26.141 -14.453 1 94.31 226 THR B C 1
ATOM 6284 O O . THR B 1 226 ? 16.641 -26.5 -13.82 1 94.31 226 THR B O 1
ATOM 6287 N N . PRO B 1 227 ? 18.734 -25.703 -13.859 1 96.88 227 PRO B N 1
ATOM 6288 C CA . PRO B 1 227 ? 18.703 -25.594 -12.398 1 96.88 227 PRO B CA 1
ATOM 6289 C C . PRO B 1 227 ? 17.703 -24.562 -11.906 1 96.88 227 PRO B C 1
ATOM 6291 O O . PRO B 1 227 ? 17.5 -23.531 -12.555 1 96.88 227 PRO B O 1
ATOM 6294 N N . ASN B 1 228 ? 17.031 -24.859 -10.805 1 95.94 228 ASN B N 1
ATOM 6295 C CA . ASN B 1 228 ? 16.203 -23.859 -10.141 1 95.94 228 ASN B CA 1
ATOM 6296 C C . ASN B 1 228 ? 17.047 -22.906 -9.297 1 95.94 228 ASN B C 1
ATOM 6298 O O . ASN B 1 228 ? 17.969 -23.328 -8.609 1 95.94 228 ASN B O 1
ATOM 6302 N N . LEU B 1 229 ? 16.734 -21.656 -9.344 1 98.19 229 LEU B N 1
ATOM 6303 C CA . LEU B 1 229 ? 17.422 -20.656 -8.539 1 98.19 229 LEU B CA 1
ATOM 6304 C C . LEU B 1 229 ? 16.672 -20.391 -7.238 1 98.19 229 LEU B C 1
ATOM 6306 O O . LEU B 1 229 ? 16.125 -19.312 -7.043 1 98.19 229 LEU B O 1
ATOM 6310 N N . ALA B 1 230 ? 16.703 -21.406 -6.34 1 98.44 230 ALA B N 1
ATOM 6311 C CA . ALA B 1 230 ? 15.891 -21.422 -5.129 1 98.44 230 ALA B CA 1
ATOM 6312 C C . ALA B 1 230 ? 16.484 -20.5 -4.062 1 98.44 230 ALA B C 1
ATOM 6314 O O . ALA B 1 230 ? 17.688 -20.234 -4.055 1 98.44 230 ALA B O 1
ATOM 6315 N N . VAL B 1 231 ? 15.672 -19.953 -3.234 1 98.44 231 VAL B N 1
ATOM 6316 C CA . VAL B 1 231 ? 16.078 -19.078 -2.143 1 98.44 231 VAL B CA 1
ATOM 6317 C C . VAL B 1 231 ? 15.539 -19.609 -0.819 1 98.44 231 VAL B C 1
ATOM 6319 O O . VAL B 1 231 ? 14.555 -20.359 -0.801 1 98.44 231 VAL B O 1
ATOM 6322 N N . PRO B 1 232 ? 16.141 -19.297 0.304 1 97.75 232 PRO B N 1
ATOM 6323 C CA . PRO B 1 232 ? 15.734 -19.859 1.59 1 97.75 232 PRO B CA 1
ATOM 6324 C C . PRO B 1 232 ? 14.375 -19.344 2.057 1 97.75 232 PRO B C 1
ATOM 6326 O O . PRO B 1 232 ? 14.117 -18.141 2.016 1 97.75 232 PRO B O 1
ATOM 6329 N N . MET B 1 233 ? 13.57 -20.203 2.516 1 96.25 233 MET B N 1
ATOM 6330 C CA . MET B 1 233 ? 12.219 -19.859 2.945 1 96.25 233 MET B CA 1
ATOM 6331 C C . MET B 1 233 ? 12.219 -19.344 4.379 1 96.25 233 MET B C 1
ATOM 6333 O O . MET B 1 233 ? 11.375 -18.516 4.738 1 96.25 233 MET B O 1
ATOM 6337 N N . ARG B 1 234 ? 13.195 -19.781 5.223 1 96.94 234 ARG B N 1
ATOM 6338 C CA . ARG B 1 234 ? 13.234 -19.469 6.648 1 96.94 234 ARG B CA 1
ATOM 6339 C C . ARG B 1 234 ? 11.945 -19.906 7.34 1 96.94 234 ARG B C 1
ATOM 6341 O O . ARG B 1 234 ? 11.312 -19.109 8.039 1 96.94 234 ARG B O 1
ATOM 6348 N N . LYS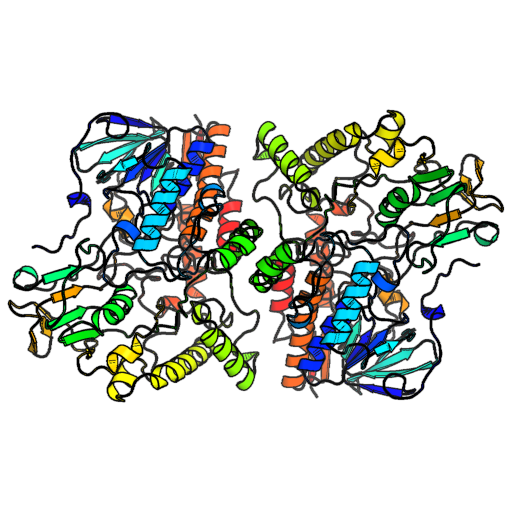 B 1 235 ? 11.641 -21.172 7.16 1 96.12 235 LYS B N 1
ATOM 6349 C CA . LYS B 1 235 ? 10.461 -21.781 7.777 1 96.12 235 LYS B CA 1
ATOM 6350 C C . LYS B 1 235 ? 10.602 -21.844 9.297 1 96.12 235 LYS B C 1
ATOM 6352 O O . LYS B 1 235 ? 11.672 -22.172 9.812 1 96.12 235 LYS B O 1
ATOM 6357 N N . ARG B 1 236 ? 9.555 -21.469 9.992 1 95.94 236 ARG B N 1
ATOM 6358 C CA . ARG B 1 236 ? 9.555 -21.547 11.445 1 95.94 236 ARG B CA 1
ATOM 6359 C C . ARG B 1 236 ? 8.148 -21.828 11.977 1 95.94 236 ARG B C 1
ATOM 6361 O O . ARG B 1 236 ? 7.16 -21.609 11.273 1 95.94 236 ARG B O 1
ATOM 6368 N N . SER B 1 237 ? 8.086 -22.359 13.18 1 96.31 237 SER B N 1
ATOM 6369 C CA . SER B 1 237 ? 6.805 -22.578 13.844 1 96.31 237 SER B CA 1
ATOM 6370 C C . SER B 1 237 ? 6.215 -21.266 14.344 1 96.31 237 SER B C 1
ATOM 6372 O O . SER B 1 237 ? 6.949 -20.328 14.648 1 96.31 237 SER B O 1
ATOM 6374 N N . LEU B 1 238 ? 4.93 -21.188 14.367 1 95.25 238 LEU B N 1
ATOM 6375 C CA . LEU B 1 238 ? 4.227 -20.031 14.898 1 95.25 238 LEU B CA 1
ATOM 6376 C C . LEU B 1 238 ? 3.422 -20.391 16.141 1 95.25 238 LEU B C 1
ATOM 6378 O O . LEU B 1 238 ? 2.803 -21.453 16.188 1 95.25 238 LEU B O 1
ATOM 6382 N N . THR B 1 239 ? 3.471 -19.5 17.141 1 94.44 239 THR B N 1
ATOM 6383 C CA . THR B 1 239 ? 2.637 -19.703 18.312 1 94.44 239 THR B CA 1
ATOM 6384 C C . THR B 1 239 ? 1.284 -19.016 18.141 1 94.44 239 THR B C 1
ATOM 6386 O O . THR B 1 239 ? 1.147 -18.094 17.344 1 94.44 239 THR B O 1
ATOM 6389 N N . VAL B 1 240 ? 0.346 -19.484 18.844 1 94.81 240 VAL B N 1
ATOM 6390 C CA . VAL B 1 240 ? -0.991 -18.906 18.844 1 94.81 240 VAL B CA 1
ATOM 6391 C C . VAL B 1 240 ? -0.925 -17.453 19.312 1 94.81 240 VAL B C 1
ATOM 6393 O O . VAL B 1 240 ? -1.542 -16.578 18.719 1 94.81 240 VAL B O 1
ATOM 6396 N N . GLU B 1 241 ? -0.178 -17.172 20.312 1 90.81 241 GLU B N 1
ATOM 6397 C CA . GLU B 1 241 ? -0.071 -15.844 20.922 1 90.81 241 GLU B CA 1
ATOM 6398 C C . GLU B 1 241 ? 0.481 -14.82 19.938 1 90.81 241 GLU B C 1
ATOM 6400 O O . GLU B 1 241 ? -0.022 -13.695 19.844 1 90.81 241 GLU B O 1
ATOM 6405 N N . GLU B 1 242 ? 1.468 -15.203 19.234 1 88.44 242 GLU B N 1
ATOM 6406 C CA . GLU B 1 242 ? 2.07 -14.297 18.25 1 88.44 242 GLU B CA 1
ATOM 6407 C C . GLU B 1 242 ? 1.065 -13.898 17.172 1 88.44 242 GLU B C 1
ATOM 6409 O O . GLU B 1 242 ? 1.071 -12.758 16.703 1 88.44 242 GLU B O 1
ATOM 6414 N N . GLN B 1 243 ? 0.204 -14.812 16.844 1 93.31 243 GLN B N 1
ATOM 6415 C CA . GLN B 1 243 ? -0.76 -14.578 15.773 1 93.31 243 GLN B CA 1
ATOM 6416 C C . GLN B 1 243 ? -1.963 -13.781 16.281 1 93.31 243 GLN B C 1
ATOM 6418 O O . GLN B 1 243 ? -2.445 -12.875 15.602 1 93.31 243 GLN B O 1
ATOM 6423 N N . GLU B 1 244 ? -2.443 -14.086 17.453 1 93.31 244 GLU B N 1
ATOM 6424 C CA . GLU B 1 244 ? -3.611 -13.406 18.016 1 93.31 244 GLU B CA 1
ATOM 6425 C C . GLU B 1 244 ? -3.34 -11.922 18.219 1 93.31 244 GLU B C 1
ATOM 6427 O O . GLU B 1 244 ? -4.203 -11.078 17.953 1 93.31 244 GLU B O 1
ATOM 6432 N N . GLY B 1 245 ? -2.209 -11.594 18.734 1 88.31 245 GLY B N 1
ATOM 6433 C CA . GLY B 1 245 ? -1.833 -10.203 18.969 1 88.31 245 GLY B CA 1
ATOM 6434 C C . GLY B 1 245 ? -1.77 -9.391 17.688 1 88.31 245 GLY B C 1
ATOM 6435 O O . GLY B 1 245 ? -2.002 -8.18 17.703 1 88.31 245 GLY B O 1
ATOM 6436 N N . ALA B 1 246 ? -1.559 -10.016 16.594 1 90.38 246 ALA B N 1
ATOM 6437 C CA . ALA B 1 246 ? -1.37 -9.336 15.312 1 90.38 246 ALA B CA 1
ATOM 6438 C C . ALA B 1 246 ? -2.697 -9.164 14.578 1 90.38 246 ALA B C 1
ATOM 6440 O O . ALA B 1 246 ? -2.803 -8.367 13.648 1 90.38 246 ALA B O 1
ATOM 6441 N N . LYS B 1 247 ? -3.744 -9.859 15.008 1 94.88 247 LYS B N 1
ATOM 6442 C CA . LYS B 1 247 ? -4.996 -9.945 14.258 1 94.88 247 LYS B CA 1
ATOM 6443 C C . LYS B 1 247 ? -5.695 -8.594 14.195 1 94.88 247 LYS B C 1
ATOM 6445 O O . LYS B 1 247 ? -6.449 -8.312 13.266 1 94.88 247 LYS B O 1
ATOM 6450 N N . ALA B 1 248 ? -5.367 -7.742 15.133 1 92.5 248 ALA B N 1
ATOM 6451 C CA . ALA B 1 248 ? -5.98 -6.418 15.148 1 92.5 248 ALA B CA 1
ATOM 6452 C C . ALA B 1 248 ? -5.645 -5.637 13.883 1 92.5 248 ALA B C 1
ATOM 6454 O O . ALA B 1 248 ? -6.402 -4.758 13.469 1 92.5 248 ALA B O 1
ATOM 6455 N N . PHE B 1 249 ? -4.555 -6.016 13.211 1 94.75 249 PHE B N 1
ATOM 6456 C CA . PHE B 1 249 ? -4.117 -5.246 12.055 1 94.75 249 PHE B CA 1
ATOM 6457 C C . PHE B 1 249 ? -4.184 -6.086 10.781 1 94.75 249 PHE B C 1
ATOM 6459 O O . PHE B 1 249 ? -3.652 -5.695 9.742 1 94.75 249 PHE B O 1
ATOM 6466 N N . TYR B 1 250 ? -4.855 -7.25 10.852 1 96.81 250 TYR B N 1
ATOM 6467 C CA . TYR B 1 250 ? -4.988 -8.102 9.672 1 96.81 250 TYR B CA 1
ATOM 6468 C C . TYR B 1 250 ? -5.703 -7.363 8.547 1 96.81 250 TYR B C 1
ATOM 6470 O O . TYR B 1 250 ? -5.301 -7.453 7.383 1 96.81 250 TYR B O 1
ATOM 6478 N N . PRO B 1 251 ? -6.742 -6.578 8.875 1 97.19 251 PRO B N 1
ATOM 6479 C CA . PRO B 1 251 ? -7.387 -5.852 7.781 1 97.19 251 PRO B CA 1
ATOM 6480 C C . PRO B 1 251 ? -6.422 -4.926 7.039 1 97.19 251 PRO B C 1
ATOM 6482 O O . PRO B 1 251 ? -6.418 -4.895 5.809 1 97.19 251 PRO B O 1
ATOM 6485 N N . GLU B 1 252 ? -5.59 -4.223 7.77 1 97.56 252 GLU B N 1
ATOM 6486 C CA . GLU B 1 252 ? -4.609 -3.326 7.168 1 97.56 252 GLU B CA 1
ATOM 6487 C C . GLU B 1 252 ? -3.551 -4.105 6.391 1 97.56 252 GLU B C 1
ATOM 6489 O O . GLU B 1 252 ? -3.137 -3.691 5.309 1 97.56 252 GLU B O 1
ATOM 6494 N N . LEU B 1 253 ? -3.15 -5.227 6.938 1 97.81 253 LEU B N 1
ATOM 6495 C CA . LEU B 1 253 ? -2.141 -6.039 6.27 1 97.81 253 LEU B CA 1
ATOM 6496 C C . LEU B 1 253 ? -2.68 -6.605 4.957 1 97.81 253 LEU B C 1
ATOM 6498 O O . LEU B 1 253 ? -1.965 -6.645 3.955 1 97.81 253 LEU B O 1
ATOM 6502 N N . PHE B 1 254 ? -3.949 -6.984 4.941 1 98.31 254 PHE B N 1
ATOM 6503 C CA . PHE B 1 254 ? -4.574 -7.5 3.727 1 98.31 254 PHE B CA 1
ATOM 6504 C C . PHE B 1 254 ? -4.703 -6.402 2.678 1 98.31 254 PHE B C 1
ATOM 6506 O O . PHE B 1 254 ? -4.531 -6.652 1.483 1 98.31 254 PHE B O 1
ATOM 6513 N N . ARG B 1 255 ? -4.973 -5.227 3.113 1 97.81 255 ARG B N 1
ATOM 6514 C CA . ARG B 1 255 ? -5.031 -4.109 2.178 1 97.81 255 ARG B CA 1
ATOM 6515 C C . ARG B 1 255 ? -3.643 -3.762 1.653 1 97.81 255 ARG B C 1
ATOM 6517 O O . ARG B 1 255 ? -3.484 -3.41 0.482 1 97.81 255 ARG B O 1
ATOM 6524 N N . TYR B 1 256 ? -2.648 -3.891 2.537 1 98.25 256 TYR B N 1
ATOM 6525 C CA . TYR B 1 256 ? -1.274 -3.582 2.158 1 98.25 256 TYR B CA 1
ATOM 6526 C C . TYR B 1 256 ? -0.776 -4.543 1.085 1 98.25 256 TYR B C 1
ATOM 6528 O O . TYR B 1 256 ? -0.139 -4.125 0.115 1 98.25 256 TYR B O 1
ATOM 6536 N N . ARG B 1 257 ? -1.062 -5.781 1.213 1 98.38 257 ARG B N 1
ATOM 6537 C CA . ARG B 1 257 ? -0.534 -6.742 0.251 1 98.38 257 ARG B CA 1
ATOM 6538 C C . ARG B 1 257 ? -1.065 -6.465 -1.151 1 98.38 257 ARG B C 1
ATOM 6540 O O . ARG B 1 257 ? -0.388 -6.738 -2.145 1 98.38 257 ARG B O 1
ATOM 6547 N N . GLU B 1 258 ? -2.271 -5.859 -1.274 1 98 258 GLU B N 1
ATOM 6548 C CA . GLU B 1 258 ? -2.848 -5.527 -2.574 1 98 258 GLU B CA 1
ATOM 6549 C C . GLU B 1 258 ? -2.104 -4.367 -3.229 1 98 258 GLU B C 1
ATOM 6551 O O . GLU B 1 258 ? -2.268 -4.113 -4.426 1 98 258 GLU B O 1
ATOM 6556 N N . LYS B 1 259 ? -1.28 -3.689 -2.412 1 97.56 259 LYS B N 1
ATOM 6557 C CA . LYS B 1 259 ? -0.565 -2.523 -2.92 1 97.56 259 LYS B CA 1
ATOM 6558 C C . LYS B 1 259 ? 0.9 -2.852 -3.191 1 97.56 259 LYS B C 1
ATOM 6560 O O . LYS B 1 259 ? 1.679 -1.973 -3.568 1 97.56 259 LYS B O 1
ATOM 6565 N N . CYS B 1 260 ? 1.28 -4.047 -2.986 1 97.94 260 CYS B N 1
ATOM 6566 C CA . CYS B 1 260 ? 2.633 -4.527 -3.246 1 97.94 260 CYS B CA 1
ATOM 6567 C C . CYS B 1 260 ? 2.705 -5.254 -4.582 1 97.94 260 CYS B C 1
ATOM 6569 O O . CYS B 1 260 ? 1.702 -5.793 -5.055 1 97.94 260 CYS B O 1
ATOM 6571 N N . PHE B 1 261 ? 3.82 -5.34 -5.191 1 97.5 261 PHE B N 1
ATOM 6572 C CA . PHE B 1 261 ? 4.008 -5.812 -6.559 1 97.5 261 PHE B CA 1
ATOM 6573 C C . PHE B 1 261 ? 3.416 -7.207 -6.734 1 97.5 261 PHE B C 1
ATOM 6575 O O . PHE B 1 261 ? 2.557 -7.418 -7.594 1 97.5 261 PHE B O 1
ATOM 6582 N N . ALA B 1 262 ? 3.73 -8.172 -5.871 1 97.62 262 ALA B N 1
ATOM 6583 C CA . ALA B 1 262 ? 3.373 -9.578 -6.062 1 97.62 262 ALA B CA 1
ATOM 6584 C C . ALA B 1 262 ? 2.328 -10.023 -5.047 1 97.62 262 ALA B C 1
ATOM 6586 O O . ALA B 1 262 ? 2.123 -11.227 -4.844 1 97.62 262 ALA B O 1
ATOM 6587 N N . GLY B 1 263 ? 1.729 -9.086 -4.328 1 97.62 263 GLY B N 1
ATOM 6588 C CA . GLY B 1 263 ? 0.667 -9.414 -3.393 1 97.62 263 GLY B CA 1
ATOM 6589 C C . GLY B 1 263 ? 1.184 -9.914 -2.055 1 97.62 263 GLY B C 1
ATOM 6590 O O . GLY B 1 263 ? 0.472 -10.609 -1.33 1 97.62 263 GLY B O 1
ATOM 6591 N N . PHE B 1 264 ? 2.453 -9.648 -1.731 1 97.88 264 PHE B N 1
ATOM 6592 C CA . PHE B 1 264 ? 3.062 -9.969 -0.447 1 97.88 264 PHE B CA 1
ATOM 6593 C C . PHE B 1 264 ? 3.094 -8.75 0.463 1 97.88 264 PHE B C 1
ATOM 6595 O O . PHE B 1 264 ? 2.564 -7.691 0.111 1 97.88 264 PHE B O 1
ATOM 6602 N N . LEU B 1 265 ? 3.672 -8.914 1.686 1 97.69 265 LEU B N 1
ATOM 6603 C CA . LEU B 1 265 ? 3.771 -7.801 2.621 1 97.69 265 LEU B CA 1
ATOM 6604 C C . LEU B 1 265 ? 5.094 -7.059 2.445 1 97.69 265 LEU B C 1
ATOM 6606 O O . LEU B 1 265 ? 5.672 -6.574 3.42 1 97.69 265 LEU B O 1
ATOM 6610 N N . TYR B 1 266 ? 5.629 -7.105 1.21 1 97.44 266 TYR B N 1
ATOM 6611 C CA . TYR B 1 266 ? 6.832 -6.391 0.799 1 97.44 266 TYR B CA 1
ATOM 6612 C C . TYR B 1 266 ? 6.82 -6.113 -0.7 1 97.44 266 TYR B C 1
ATOM 6614 O O . TYR B 1 266 ? 6.086 -6.762 -1.449 1 97.44 266 TYR B O 1
ATOM 6622 N N . THR B 1 267 ? 7.531 -5.145 -1.097 1 97.31 267 THR B N 1
ATOM 6623 C CA . THR B 1 267 ? 7.645 -4.734 -2.492 1 97.31 267 THR B CA 1
ATOM 6624 C C . THR B 1 267 ? 9.047 -4.219 -2.793 1 97.31 267 THR B C 1
ATOM 6626 O O . THR B 1 267 ? 9.93 -4.27 -1.935 1 97.31 267 THR B O 1
ATOM 6629 N N . TRP B 1 268 ? 9.305 -3.658 -3.928 1 96.94 268 TRP B N 1
ATOM 6630 C CA . TRP B 1 268 ? 10.609 -3.244 -4.434 1 96.94 268 TRP B CA 1
ATOM 6631 C C . TRP B 1 268 ? 11.234 -2.191 -3.525 1 96.94 268 TRP B C 1
ATOM 6633 O O . TRP B 1 268 ? 10.531 -1.345 -2.969 1 96.94 268 TRP B O 1
ATOM 6643 N N . CYS B 1 269 ? 12.547 -2.348 -3.459 1 95.25 269 CYS B N 1
ATOM 6644 C CA . CYS B 1 269 ? 13.328 -1.215 -2.979 1 95.25 269 CYS B CA 1
ATOM 6645 C C . CYS B 1 269 ? 13.18 -0.018 -3.912 1 95.25 269 CYS B C 1
ATOM 6647 O O . CYS B 1 269 ? 13.07 -0.183 -5.129 1 95.25 269 CYS B O 1
ATOM 6649 N N . GLU B 1 270 ? 13.211 1.195 -3.342 1 94.88 270 GLU B N 1
ATOM 6650 C CA . GLU B 1 270 ? 13.016 2.391 -4.16 1 94.88 270 GLU B CA 1
ATOM 6651 C C . GLU B 1 270 ? 14.25 2.678 -5.016 1 94.88 270 GLU B C 1
ATOM 6653 O O . GLU B 1 270 ? 14.156 3.396 -6.016 1 94.88 270 GLU B O 1
ATOM 6658 N N . ARG B 1 271 ? 15.406 2.135 -4.648 1 96.19 271 ARG B N 1
ATOM 6659 C CA . ARG B 1 271 ? 16.672 2.408 -5.32 1 96.19 271 ARG B CA 1
ATOM 6660 C C . ARG B 1 271 ? 16.969 1.345 -6.371 1 96.19 271 ARG B C 1
ATOM 6662 O O . ARG B 1 271 ? 16.469 0.222 -6.285 1 96.19 271 ARG B O 1
ATOM 6669 N N . GLY B 1 272 ? 17.75 1.73 -7.391 1 97.06 272 GLY B N 1
ATOM 6670 C CA . GLY B 1 272 ? 18.344 0.769 -8.312 1 97.06 272 GLY B CA 1
ATOM 6671 C C . GLY B 1 272 ? 19.656 0.197 -7.816 1 97.06 272 GLY B C 1
ATOM 6672 O O . GLY B 1 272 ? 20.281 0.759 -6.918 1 97.06 272 GLY B O 1
ATOM 6673 N N . VAL B 1 273 ? 20.047 -0.854 -8.438 1 98.06 273 VAL B N 1
ATOM 6674 C CA . VAL B 1 273 ? 21.219 -1.614 -8.016 1 98.06 273 VAL B CA 1
ATOM 6675 C C . VAL B 1 273 ? 22.438 -0.705 -8 1 98.06 273 VAL B C 1
ATOM 6677 O O . VAL B 1 273 ? 23.234 -0.744 -7.059 1 98.06 273 VAL B O 1
ATOM 6680 N N . PHE B 1 274 ? 22.547 0.134 -8.961 1 96.81 274 PHE B N 1
ATOM 6681 C CA . PHE B 1 274 ? 23.797 0.861 -9.133 1 96.81 274 PHE B CA 1
ATOM 6682 C C . PHE B 1 274 ? 23.719 2.223 -8.453 1 96.81 274 PHE B C 1
ATOM 6684 O O . PHE B 1 274 ? 24.656 3.023 -8.562 1 96.81 274 PHE B O 1
ATOM 6691 N N . GLU B 1 275 ? 22.656 2.566 -7.766 1 96.31 275 GLU B N 1
ATOM 6692 C CA . GLU B 1 275 ? 22.609 3.725 -6.875 1 96.31 275 GLU B CA 1
ATOM 6693 C C . GLU B 1 275 ? 23.359 3.459 -5.574 1 96.31 275 GLU B C 1
ATOM 6695 O O . GLU B 1 275 ? 23.719 4.395 -4.855 1 96.31 275 GLU B O 1
ATOM 6700 N N . ASP B 1 276 ? 23.5 2.203 -5.262 1 96.81 276 ASP B N 1
ATOM 6701 C CA . ASP B 1 276 ? 24.203 1.788 -4.051 1 96.81 276 ASP B CA 1
ATOM 6702 C C . ASP B 1 276 ? 25.656 1.422 -4.363 1 96.81 276 ASP B C 1
ATOM 6704 O O . ASP B 1 276 ? 25.969 0.969 -5.465 1 96.81 276 ASP B O 1
ATOM 6708 N N . SER B 1 277 ? 26.562 1.646 -3.385 1 96.06 277 SER B N 1
ATOM 6709 C CA . SER B 1 277 ? 27.938 1.135 -3.484 1 96.06 277 SER B CA 1
ATOM 6710 C C . SER B 1 277 ? 27.953 -0.388 -3.398 1 96.06 277 SER B C 1
ATOM 6712 O O . SER B 1 277 ? 26.953 -1.014 -3.064 1 96.06 277 SER B O 1
ATOM 6714 N N . GLU B 1 278 ? 29.062 -0.965 -3.746 1 97.12 278 GLU B N 1
ATOM 6715 C CA . GLU B 1 278 ? 29.219 -2.416 -3.654 1 97.12 278 GLU B CA 1
ATOM 6716 C C . GLU B 1 278 ? 28.938 -2.908 -2.236 1 97.12 278 GLU B C 1
ATOM 6718 O O . GLU B 1 278 ? 28.266 -3.928 -2.045 1 97.12 278 GLU B O 1
ATOM 6723 N N . GLU B 1 279 ? 29.453 -2.168 -1.287 1 97.06 279 GLU B N 1
ATOM 6724 C CA . GLU B 1 279 ? 29.266 -2.535 0.113 1 97.06 279 GLU B CA 1
ATOM 6725 C C . GLU B 1 279 ? 27.797 -2.463 0.506 1 97.06 279 GLU B C 1
ATOM 6727 O O . GLU B 1 279 ? 27.281 -3.348 1.199 1 97.06 279 GLU B O 1
ATOM 6732 N N . GLU B 1 280 ? 27.156 -1.423 0.046 1 97 280 GLU B N 1
ATOM 6733 C CA . GLU B 1 280 ? 25.734 -1.252 0.337 1 97 280 GLU B CA 1
ATOM 6734 C C . GLU B 1 280 ? 24.891 -2.344 -0.326 1 97 280 GLU B C 1
ATOM 6736 O O . GLU B 1 280 ? 23.938 -2.846 0.266 1 97 280 GLU B O 1
ATOM 6741 N N . ARG B 1 281 ? 25.25 -2.684 -1.545 1 97.94 281 ARG B N 1
ATOM 6742 C CA . ARG B 1 281 ? 24.562 -3.76 -2.256 1 97.94 281 ARG B CA 1
ATOM 6743 C C . ARG B 1 281 ? 24.672 -5.078 -1.496 1 97.94 281 ARG B C 1
ATOM 6745 O O . ARG B 1 281 ? 23.688 -5.789 -1.323 1 97.94 281 ARG B O 1
ATOM 6752 N N . GLU B 1 282 ? 25.922 -5.348 -1.082 1 98.19 282 GLU B N 1
ATOM 6753 C CA . GLU B 1 282 ? 26.156 -6.586 -0.347 1 98.19 282 GLU B CA 1
ATOM 6754 C C . GLU B 1 282 ? 25.328 -6.633 0.937 1 98.19 282 GLU B C 1
ATOM 6756 O O . GLU B 1 282 ? 24.734 -7.66 1.253 1 98.19 282 GLU B O 1
ATOM 6761 N N . GLN B 1 283 ? 25.312 -5.531 1.613 1 98.06 283 GLN B N 1
ATOM 6762 C CA . GLN B 1 283 ? 24.562 -5.461 2.863 1 98.06 283 GLN B CA 1
ATOM 6763 C C . GLN B 1 2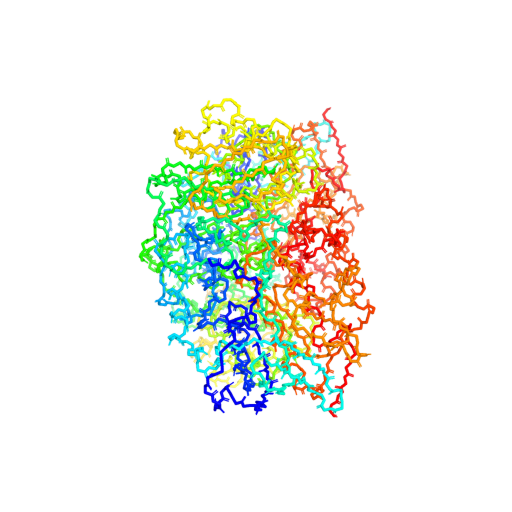83 ? 23.062 -5.652 2.621 1 98.06 283 GLN B C 1
ATOM 6765 O O . GLN B 1 283 ? 22.391 -6.355 3.383 1 98.06 283 GLN B O 1
ATOM 6770 N N . PHE B 1 284 ? 22.594 -4.965 1.621 1 98.25 284 PHE B N 1
ATOM 6771 C CA . PHE B 1 284 ? 21.172 -5.043 1.312 1 98.25 284 PHE B CA 1
ATOM 6772 C C . PHE B 1 284 ? 20.781 -6.453 0.893 1 98.25 284 PHE B C 1
ATOM 6774 O O . PHE B 1 284 ? 19.797 -7.004 1.38 1 98.25 284 PHE B O 1
ATOM 6781 N N . LEU B 1 285 ? 21.531 -7.062 0.023 1 98.81 285 LEU B N 1
ATOM 6782 C CA . LEU B 1 285 ? 21.266 -8.414 -0.463 1 98.81 285 LEU B CA 1
ATOM 6783 C C . LEU B 1 285 ? 21.406 -9.43 0.659 1 98.81 285 LEU B C 1
ATOM 6785 O O . LEU B 1 285 ? 20.656 -10.406 0.717 1 98.81 285 LEU B O 1
ATOM 6789 N N . GLU B 1 286 ? 22.391 -9.227 1.565 1 98.75 286 GLU B N 1
ATOM 6790 C CA . GLU B 1 286 ? 22.516 -10.078 2.742 1 98.75 286 GLU B CA 1
ATOM 6791 C C . GLU B 1 286 ? 21.266 -10.016 3.615 1 98.75 286 GLU B C 1
ATOM 6793 O O . GLU B 1 286 ? 20.828 -11.031 4.16 1 98.75 286 GLU B O 1
ATOM 6798 N N . LYS B 1 287 ? 20.781 -8.836 3.736 1 98.25 287 LYS B N 1
ATOM 6799 C CA . LYS B 1 287 ? 19.562 -8.672 4.523 1 98.25 287 LYS B CA 1
ATOM 6800 C C . LYS B 1 287 ? 18.406 -9.438 3.893 1 98.25 287 LYS B C 1
ATOM 6802 O O . LYS B 1 287 ? 17.656 -10.133 4.59 1 98.25 287 LYS B O 1
ATOM 6807 N N . LEU B 1 288 ? 18.188 -9.25 2.588 1 98.44 288 LEU B N 1
ATOM 6808 C CA . LEU B 1 288 ? 17.125 -9.969 1.889 1 98.44 288 LEU B CA 1
ATOM 6809 C C . LEU B 1 288 ? 17.297 -11.477 2.053 1 98.44 288 LEU B C 1
ATOM 6811 O O . LEU B 1 288 ? 16.312 -12.195 2.27 1 98.44 288 LEU B O 1
ATOM 6815 N N . TRP B 1 289 ? 18.562 -11.93 1.939 1 98.38 289 TRP B N 1
ATOM 6816 C CA . TRP B 1 289 ? 18.891 -13.352 2.074 1 98.38 289 TRP B CA 1
ATOM 6817 C C . TRP B 1 289 ? 18.547 -13.852 3.473 1 98.38 289 TRP B C 1
ATOM 6819 O O . TRP B 1 289 ? 17.969 -14.93 3.627 1 98.38 289 TRP B O 1
ATOM 6829 N N . SER B 1 290 ? 18.875 -13.062 4.465 1 97.94 290 SER B N 1
ATOM 6830 C CA . SER B 1 290 ? 18.656 -13.422 5.859 1 97.94 290 SER B CA 1
ATOM 6831 C C . SER B 1 290 ? 17.172 -13.414 6.203 1 97.94 290 SER B C 1
ATOM 6833 O O . SER B 1 290 ? 16.703 -14.258 6.969 1 97.94 290 SER B O 1
ATOM 6835 N N . ASP B 1 291 ? 16.453 -12.445 5.66 1 96.62 291 ASP B N 1
ATOM 6836 C CA . ASP B 1 291 ? 15.031 -12.336 5.934 1 96.62 291 ASP B CA 1
ATOM 6837 C C . ASP B 1 291 ? 14.266 -13.516 5.328 1 96.62 291 ASP B C 1
ATOM 6839 O O . ASP B 1 291 ? 13.273 -13.977 5.898 1 96.62 291 ASP B O 1
ATOM 6843 N N . GLY B 1 292 ? 14.688 -13.977 4.16 1 97.56 292 GLY B N 1
ATOM 6844 C CA . GLY B 1 292 ? 14.141 -15.18 3.557 1 97.56 292 GLY B CA 1
ATOM 6845 C C . GLY B 1 292 ? 12.852 -14.938 2.801 1 97.56 292 GLY B C 1
ATOM 6846 O O . GLY B 1 292 ? 12.461 -13.789 2.582 1 97.56 292 GLY B O 1
ATOM 6847 N N . GLY B 1 293 ? 12.211 -16.016 2.291 1 97.25 293 GLY B N 1
ATOM 6848 C CA . GLY B 1 293 ? 11.039 -15.906 1.443 1 97.25 293 GLY B CA 1
ATOM 6849 C C . GLY B 1 293 ? 11.336 -15.328 0.075 1 97.25 293 GLY B C 1
ATOM 6850 O O . GLY B 1 293 ? 12.477 -15.383 -0.392 1 97.25 293 GLY B O 1
ATOM 6851 N N . PHE B 1 294 ? 10.344 -14.82 -0.53 1 97.88 294 PHE B N 1
ATOM 6852 C CA . PHE B 1 294 ? 10.508 -14.297 -1.881 1 97.88 294 PHE B CA 1
ATOM 6853 C C . PHE B 1 294 ? 11.047 -12.867 -1.846 1 97.88 294 PHE B C 1
ATOM 6855 O O . PHE B 1 294 ? 11.023 -12.164 -2.857 1 97.88 294 PHE B O 1
ATOM 6862 N N . ARG B 1 295 ? 11.508 -12.438 -0.654 1 98.12 295 ARG B N 1
ATOM 6863 C CA . ARG B 1 295 ? 12.055 -11.094 -0.548 1 98.12 295 ARG B CA 1
ATOM 6864 C C . ARG B 1 295 ? 13.219 -10.898 -1.508 1 98.12 295 ARG B C 1
ATOM 6866 O O . ARG B 1 295 ? 13.352 -9.836 -2.129 1 98.12 295 ARG B O 1
ATOM 6873 N N . TYR B 1 296 ? 14.047 -11.914 -1.653 1 98.5 296 TYR B N 1
ATOM 6874 C CA . TYR B 1 296 ? 15.188 -11.812 -2.564 1 98.5 296 TYR B CA 1
ATOM 6875 C C . TYR B 1 296 ? 14.719 -11.625 -4.004 1 98.5 296 TYR B C 1
ATOM 6877 O O . TYR B 1 296 ? 15.453 -11.109 -4.844 1 98.5 296 TYR B O 1
ATOM 6885 N N . TRP B 1 297 ? 13.492 -12.031 -4.301 1 97.88 297 TRP B N 1
ATOM 6886 C CA . TRP B 1 297 ? 12.922 -11.945 -5.641 1 97.88 297 TRP B CA 1
ATOM 6887 C C . TRP B 1 297 ? 12.141 -10.648 -5.824 1 97.88 297 TRP B C 1
ATOM 6889 O O . TRP B 1 297 ? 12.492 -9.82 -6.668 1 97.88 297 TRP B O 1
ATOM 6899 N N . VAL B 1 298 ? 11.203 -10.344 -4.93 1 97.38 298 VAL B N 1
ATOM 6900 C CA . VAL B 1 298 ? 10.25 -9.297 -5.266 1 97.38 298 VAL B CA 1
ATOM 6901 C C . VAL B 1 298 ? 10.312 -8.188 -4.219 1 97.38 298 VAL B C 1
ATOM 6903 O O . VAL B 1 298 ? 9.438 -7.316 -4.172 1 97.38 298 VAL B O 1
ATOM 6906 N N . ALA B 1 299 ? 11.242 -8.164 -3.25 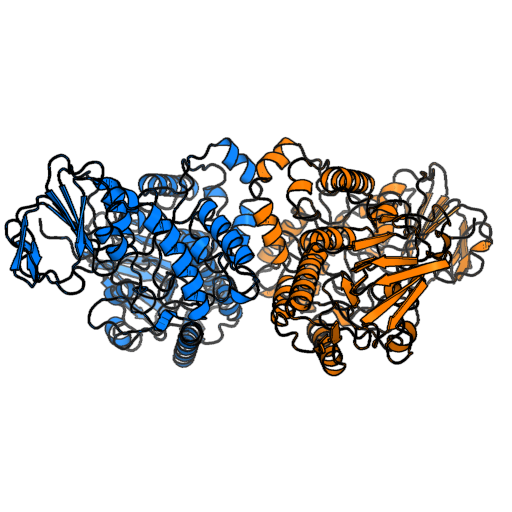1 97.94 299 ALA B N 1
ATOM 6907 C CA . ALA B 1 299 ? 11.57 -7.031 -2.391 1 97.94 299 ALA B CA 1
ATOM 6908 C C . ALA B 1 299 ? 12.953 -6.473 -2.727 1 97.94 299 ALA B C 1
ATOM 6910 O O . ALA B 1 299 ? 13.5 -5.668 -1.975 1 97.94 299 ALA B O 1
ATOM 6911 N N . ASN B 1 300 ? 13.523 -6.895 -3.84 1 98.5 300 ASN B N 1
ATOM 6912 C CA . ASN B 1 300 ? 14.867 -6.539 -4.289 1 98.5 300 ASN B CA 1
ATOM 6913 C C . ASN B 1 300 ? 14.891 -5.168 -4.961 1 98.5 300 ASN B C 1
ATOM 6915 O O . ASN B 1 300 ? 13.914 -4.43 -4.902 1 98.5 300 ASN B O 1
ATOM 6919 N N . TYR B 1 301 ? 16.094 -4.773 -5.539 1 98.44 301 TYR B N 1
ATOM 6920 C CA . TYR B 1 301 ? 16.234 -3.531 -6.285 1 98.44 301 TYR B CA 1
ATOM 6921 C C . TYR B 1 301 ? 15.195 -3.43 -7.391 1 98.44 301 TYR B C 1
ATOM 6923 O O . TYR B 1 301 ? 14.891 -4.418 -8.055 1 98.44 301 TYR B O 1
ATOM 6931 N N . LYS B 1 302 ? 14.656 -2.293 -7.613 1 96.88 302 LYS B N 1
ATOM 6932 C CA . LYS B 1 302 ? 13.508 -2.094 -8.492 1 96.88 302 LYS B CA 1
ATOM 6933 C C . LYS B 1 302 ? 13.883 -2.361 -9.953 1 96.88 302 LYS B C 1
ATOM 6935 O O . LYS B 1 302 ? 13.008 -2.578 -10.789 1 96.88 302 LYS B O 1
ATOM 6940 N N . ASP B 1 303 ? 15.156 -2.318 -10.281 1 97.44 303 ASP B N 1
ATOM 6941 C CA . ASP B 1 303 ? 15.523 -2.332 -11.695 1 97.44 303 ASP B CA 1
ATOM 6942 C C . ASP B 1 303 ? 16.125 -3.678 -12.086 1 97.44 303 ASP B C 1
ATOM 6944 O O . ASP B 1 303 ? 16.484 -3.885 -13.25 1 97.44 303 ASP B O 1
ATOM 6948 N N . TYR B 1 304 ? 16.297 -4.645 -11.148 1 97.69 304 TYR B N 1
ATOM 6949 C CA . TYR B 1 304 ? 17.125 -5.797 -11.461 1 97.69 304 TYR B CA 1
ATOM 6950 C C . TYR B 1 304 ? 16.438 -6.711 -12.469 1 97.69 304 TYR B C 1
ATOM 6952 O O . TYR B 1 304 ? 17.094 -7.457 -13.195 1 97.69 304 TYR B O 1
ATOM 6960 N N . LEU B 1 305 ? 15.07 -6.688 -12.594 1 97.75 305 LEU B N 1
ATOM 6961 C CA . LEU B 1 305 ? 14.359 -7.496 -13.578 1 97.75 305 LEU B CA 1
ATOM 6962 C C . LEU B 1 305 ? 14.297 -6.781 -14.922 1 97.75 305 LEU B C 1
ATOM 6964 O O . LEU B 1 305 ? 13.773 -7.328 -15.898 1 97.75 305 LEU B O 1
ATOM 6968 N N . TYR B 1 306 ? 14.789 -5.602 -15 1 97.5 306 TYR B N 1
ATOM 6969 C CA . TYR B 1 306 ? 14.672 -4.762 -16.188 1 97.5 306 TYR B CA 1
ATOM 6970 C C . TYR B 1 306 ? 16.031 -4.562 -16.859 1 97.5 306 TYR B C 1
ATOM 6972 O O . TYR B 1 306 ? 16.109 -4.289 -18.062 1 97.5 306 TYR B O 1
ATOM 6980 N N . ASP B 1 307 ? 17.094 -4.668 -16.047 1 98.12 307 ASP B N 1
ATOM 6981 C CA . ASP B 1 307 ? 18.453 -4.387 -16.5 1 98.12 307 ASP B CA 1
ATOM 6982 C C . ASP B 1 307 ? 19.359 -5.605 -16.328 1 98.12 307 ASP B C 1
ATOM 6984 O O . ASP B 1 307 ? 19.562 -6.078 -15.203 1 98.12 307 ASP B O 1
ATOM 6988 N N . ALA B 1 308 ? 19.922 -6.074 -17.422 1 98.31 308 ALA B N 1
ATOM 6989 C CA . ALA B 1 308 ? 20.719 -7.293 -17.422 1 98.31 308 ALA B CA 1
ATOM 6990 C C . ALA B 1 308 ? 21.938 -7.148 -16.516 1 98.31 308 ALA B C 1
ATOM 6992 O O . ALA B 1 308 ? 22.344 -8.109 -15.852 1 98.31 308 ALA B O 1
ATOM 6993 N N . LYS B 1 309 ? 22.547 -5.98 -16.547 1 98.44 309 LYS B N 1
ATOM 6994 C CA . LYS B 1 309 ? 23.719 -5.762 -15.695 1 98.44 309 LYS B CA 1
ATOM 6995 C C . LYS B 1 309 ? 23.328 -5.816 -14.219 1 98.44 309 LYS B C 1
ATOM 6997 O O . LYS B 1 309 ? 24.047 -6.41 -13.414 1 98.44 309 LYS B O 1
ATOM 7002 N N . ALA B 1 310 ? 22.25 -5.121 -13.891 1 98.56 310 ALA B N 1
ATOM 7003 C CA . ALA B 1 310 ? 21.734 -5.18 -12.523 1 98.56 310 ALA B CA 1
ATOM 7004 C C . ALA B 1 310 ? 21.375 -6.609 -12.133 1 98.56 310 ALA B C 1
ATOM 7006 O O . ALA B 1 310 ? 21.672 -7.043 -11.016 1 98.56 310 ALA B O 1
ATOM 7007 N N . ASN B 1 311 ? 20.828 -7.309 -13.086 1 98.81 311 ASN B N 1
ATOM 7008 C CA . ASN B 1 311 ? 20.438 -8.688 -12.836 1 98.81 311 ASN B CA 1
ATOM 7009 C C . ASN B 1 311 ? 21.625 -9.57 -12.508 1 98.81 311 ASN B C 1
ATOM 7011 O O . ASN B 1 311 ? 21.562 -10.422 -11.617 1 98.81 311 ASN B O 1
ATOM 7015 N N . ARG B 1 312 ? 22.703 -9.391 -13.18 1 98.69 312 ARG B N 1
ATOM 7016 C CA . ARG B 1 312 ? 23.922 -10.164 -12.969 1 98.69 312 ARG B CA 1
ATOM 7017 C C . ARG B 1 312 ? 24.438 -10 -11.547 1 98.69 312 ARG B C 1
ATOM 7019 O O . ARG B 1 312 ? 24.906 -10.969 -10.93 1 98.69 312 ARG B O 1
ATOM 7026 N N . VAL B 1 313 ? 24.312 -8.758 -11.008 1 98.69 313 VAL B N 1
ATOM 7027 C CA . VAL B 1 313 ? 24.734 -8.492 -9.641 1 98.69 313 VAL B CA 1
ATOM 7028 C C . VAL B 1 313 ? 23.938 -9.359 -8.672 1 98.69 313 VAL B C 1
ATOM 7030 O O . VAL B 1 313 ? 24.5 -9.969 -7.762 1 98.69 313 VAL B O 1
ATOM 7033 N N . VAL B 1 314 ? 22.672 -9.414 -8.891 1 98.75 314 VAL B N 1
ATOM 7034 C CA . VAL B 1 314 ? 21.766 -10.172 -8.039 1 98.75 314 VAL B CA 1
ATOM 7035 C C . VAL B 1 314 ? 22.062 -11.672 -8.18 1 98.75 314 VAL B C 1
ATOM 7037 O O . VAL B 1 314 ? 22.125 -12.391 -7.176 1 98.75 314 VAL B O 1
ATOM 7040 N N . TYR B 1 315 ? 22.297 -12.156 -9.406 1 98.81 315 TYR B N 1
ATOM 7041 C CA . TYR B 1 315 ? 22.641 -13.555 -9.648 1 98.81 315 TYR B CA 1
ATOM 7042 C C . TYR B 1 315 ? 23.938 -13.938 -8.953 1 98.81 315 TYR B C 1
ATOM 7044 O O . TYR B 1 315 ? 24.031 -15 -8.328 1 98.81 315 TYR B O 1
ATOM 7052 N N . ASP B 1 316 ? 24.938 -13.125 -9.086 1 98.81 316 ASP B N 1
ATOM 7053 C CA . ASP B 1 316 ? 26.25 -13.438 -8.547 1 98.81 316 ASP B CA 1
ATOM 7054 C C . ASP B 1 316 ? 26.203 -13.586 -7.027 1 98.81 316 ASP B C 1
ATOM 7056 O O . ASP B 1 316 ? 26.859 -14.461 -6.465 1 98.81 316 ASP B O 1
ATOM 7060 N N . PHE B 1 317 ? 25.484 -12.695 -6.402 1 98.81 317 PHE B N 1
ATOM 7061 C CA . PHE B 1 317 ? 25.344 -12.828 -4.957 1 98.81 317 PHE B CA 1
ATOM 7062 C C . PHE B 1 317 ? 24.641 -14.133 -4.602 1 98.81 317 PHE B C 1
ATOM 7064 O O . PHE B 1 317 ? 25.094 -14.859 -3.713 1 98.81 317 PHE B O 1
ATOM 7071 N N . TRP B 1 318 ? 23.516 -14.438 -5.293 1 98.81 318 TRP B N 1
ATOM 7072 C CA . TRP B 1 318 ? 22.812 -15.688 -5.086 1 98.81 318 TRP B CA 1
ATOM 7073 C C . TRP B 1 318 ? 23.75 -16.875 -5.25 1 98.81 318 TRP B C 1
ATOM 7075 O O . TRP B 1 318 ? 23.797 -17.766 -4.398 1 98.81 318 TRP B O 1
ATOM 7085 N N . ARG B 1 319 ? 24.484 -16.922 -6.355 1 98.81 319 ARG B N 1
ATOM 7086 C CA . ARG B 1 319 ? 25.422 -18 -6.664 1 98.81 319 ARG B CA 1
ATOM 7087 C C . ARG B 1 319 ? 26.422 -18.203 -5.539 1 98.81 319 ARG B C 1
ATOM 7089 O O . ARG B 1 319 ? 26.703 -19.328 -5.133 1 98.81 319 ARG B O 1
ATOM 7096 N N . LYS B 1 320 ? 26.953 -17.047 -5.094 1 98.56 320 LYS B N 1
ATOM 7097 C CA . LYS B 1 320 ? 27.922 -17.094 -4 1 98.56 320 LYS B CA 1
ATOM 7098 C C . LYS B 1 320 ? 27.328 -17.781 -2.771 1 98.56 320 LYS B C 1
ATOM 7100 O O . LYS B 1 320 ? 27.938 -18.688 -2.203 1 98.56 320 LYS B O 1
ATOM 7105 N N . LYS B 1 321 ? 26.172 -17.391 -2.395 1 98.62 321 LYS B N 1
ATOM 7106 C CA . LYS B 1 321 ? 25.516 -17.922 -1.203 1 98.62 321 LYS B CA 1
ATOM 7107 C C . LYS B 1 321 ? 25.219 -19.406 -1.354 1 98.62 321 LYS B C 1
ATOM 7109 O O . LYS B 1 321 ? 25.375 -20.188 -0.408 1 98.62 321 LYS B O 1
ATOM 7114 N N . VAL B 1 322 ? 24.781 -19.828 -2.506 1 98.5 322 VAL B N 1
ATOM 7115 C CA . VAL B 1 322 ? 24.359 -21.203 -2.764 1 98.5 322 VAL B CA 1
ATOM 7116 C C . VAL B 1 322 ? 25.578 -22.125 -2.803 1 98.5 322 VAL B C 1
ATOM 7118 O O . VAL B 1 322 ? 25.578 -23.203 -2.217 1 98.5 322 VAL B O 1
ATOM 7121 N N . ARG B 1 323 ? 26.594 -21.734 -3.49 1 98.44 323 ARG B N 1
ATOM 7122 C CA . ARG B 1 323 ? 27.781 -22.562 -3.664 1 98.44 323 ARG B CA 1
ATOM 7123 C C . ARG B 1 323 ? 28.422 -22.906 -2.318 1 98.44 323 ARG B C 1
ATOM 7125 O O . ARG B 1 323 ? 28.984 -23.984 -2.146 1 98.44 323 ARG B O 1
ATOM 7132 N N . GLU B 1 324 ? 28.25 -22 -1.383 1 98.12 324 GLU B N 1
ATOM 7133 C CA . GLU B 1 324 ? 28.781 -22.219 -0.041 1 98.12 324 GLU B CA 1
ATOM 7134 C C . GLU B 1 324 ? 28.109 -23.422 0.625 1 98.12 324 GLU B C 1
ATOM 7136 O O . GLU B 1 324 ? 28.625 -23.969 1.59 1 98.12 324 GLU B O 1
ATOM 7141 N N . ARG B 1 325 ? 27.047 -23.859 0.078 1 98.38 325 ARG B N 1
ATOM 7142 C CA . ARG B 1 325 ? 26.219 -24.859 0.73 1 98.38 325 ARG B CA 1
ATOM 7143 C C . ARG B 1 325 ? 26.391 -26.234 0.071 1 98.38 325 ARG B C 1
ATOM 7145 O O . ARG B 1 325 ? 25.812 -27.219 0.513 1 98.38 325 ARG B O 1
ATOM 7152 N N . ILE B 1 326 ? 27.156 -26.297 -0.954 1 98.62 326 ILE B N 1
ATOM 7153 C CA . ILE B 1 326 ? 27.375 -27.516 -1.737 1 98.62 326 ILE B CA 1
ATOM 7154 C C . ILE B 1 326 ? 28.844 -27.922 -1.659 1 98.62 326 ILE B C 1
ATOM 7156 O O . ILE B 1 326 ? 29.734 -27.125 -1.931 1 98.62 326 ILE B O 1
ATOM 7160 N N . ASN B 1 327 ? 29.109 -29.156 -1.391 1 98.31 327 ASN B N 1
ATOM 7161 C CA . ASN B 1 327 ? 30.469 -29.625 -1.162 1 98.31 327 ASN B CA 1
ATOM 7162 C C . ASN B 1 327 ? 31.188 -29.938 -2.475 1 98.31 327 ASN B C 1
ATOM 7164 O O . ASN B 1 327 ? 32.344 -29.531 -2.67 1 98.31 327 ASN B O 1
ATOM 7168 N N . ASP B 1 328 ? 30.562 -30.672 -3.408 1 98.12 328 ASP B N 1
ATOM 7169 C CA . ASP B 1 328 ? 31.172 -31.156 -4.648 1 98.12 328 ASP B CA 1
ATOM 7170 C C . ASP B 1 328 ? 31.234 -30.031 -5.691 1 98.12 328 ASP B C 1
ATOM 7172 O O . ASP B 1 328 ? 30.203 -29.484 -6.07 1 98.12 328 ASP B O 1
ATOM 7176 N N . PRO B 1 329 ? 32.406 -29.734 -6.23 1 97.88 329 PRO B N 1
ATOM 7177 C CA . PRO B 1 329 ? 32.531 -28.672 -7.223 1 97.88 329 PRO B CA 1
ATOM 7178 C C . PRO B 1 329 ? 31.703 -28.922 -8.484 1 97.88 329 PRO B C 1
ATOM 7180 O O . PRO B 1 329 ? 31.219 -27.984 -9.109 1 97.88 329 PRO B O 1
ATOM 7183 N N . LYS B 1 330 ? 31.656 -30.125 -8.797 1 97.56 330 LYS B N 1
ATOM 7184 C CA . LYS B 1 330 ? 30.828 -30.438 -9.961 1 97.56 330 LYS B CA 1
ATOM 7185 C C . LYS B 1 330 ? 29.375 -30.078 -9.711 1 97.56 330 LYS B C 1
ATOM 7187 O O . LYS B 1 330 ? 28.734 -29.453 -10.57 1 97.56 330 LYS B O 1
ATOM 7192 N N . ASP B 1 331 ? 28.859 -30.469 -8.562 1 98.06 331 ASP B N 1
ATOM 7193 C CA . ASP B 1 331 ? 27.484 -30.141 -8.211 1 98.06 331 ASP B CA 1
ATOM 7194 C C . ASP B 1 331 ? 27.297 -28.641 -8.055 1 98.06 331 ASP B C 1
ATOM 7196 O O . ASP B 1 331 ? 26.25 -28.094 -8.391 1 98.06 331 ASP B O 1
ATOM 7200 N N . GLN B 1 332 ? 28.312 -27.953 -7.547 1 98.44 332 GLN B N 1
ATOM 7201 C CA . GLN B 1 332 ? 28.266 -26.5 -7.457 1 98.44 332 GLN B CA 1
ATOM 7202 C C . GLN B 1 332 ? 27.969 -25.875 -8.82 1 98.44 332 GLN B C 1
ATOM 7204 O O . GLN B 1 332 ? 27.109 -25.016 -8.938 1 98.44 332 GLN B O 1
ATOM 7209 N N . GLU B 1 333 ? 28.656 -26.312 -9.812 1 98.19 333 GLU B N 1
ATOM 7210 C CA . GLU B 1 333 ? 28.516 -25.734 -11.141 1 98.19 333 GLU B CA 1
ATOM 7211 C C . GLU B 1 333 ? 27.172 -26.125 -11.773 1 98.19 333 GLU B C 1
ATOM 7213 O O . GLU B 1 333 ? 26.578 -25.344 -12.5 1 98.19 333 GLU B O 1
ATOM 7218 N N . LEU B 1 334 ? 26.719 -27.344 -11.531 1 98 334 LEU B N 1
ATOM 7219 C CA . LEU B 1 334 ? 25.484 -27.812 -12.133 1 98 334 LEU B CA 1
ATOM 7220 C C . LEU B 1 334 ? 24.281 -27.141 -11.484 1 98 334 LEU B C 1
ATOM 7222 O O . LEU B 1 334 ? 23.281 -26.875 -12.148 1 98 334 LEU B O 1
ATOM 7226 N N . LEU B 1 335 ? 24.422 -26.859 -10.172 1 98.56 335 LEU B N 1
ATOM 7227 C CA . LEU B 1 335 ? 23.297 -26.312 -9.414 1 98.56 335 LEU B CA 1
ATOM 7228 C C . LEU B 1 335 ? 23.328 -24.797 -9.406 1 98.56 335 LEU B C 1
ATOM 7230 O O . LEU B 1 335 ? 22.297 -24.141 -9.289 1 98.56 335 LEU B O 1
ATOM 7234 N N . ALA B 1 336 ? 24.484 -24.203 -9.445 1 98.56 336 ALA B N 1
ATOM 7235 C CA . ALA B 1 336 ? 24.703 -22.766 -9.461 1 98.56 336 ALA B CA 1
ATOM 7236 C C . ALA B 1 336 ? 25.812 -22.391 -10.445 1 98.56 336 ALA B C 1
ATOM 7238 O O . ALA B 1 336 ? 26.906 -21.984 -10.039 1 98.56 336 ALA B O 1
ATOM 7239 N N . PRO B 1 337 ? 25.469 -22.406 -11.68 1 98.25 337 PRO B N 1
ATOM 7240 C CA . PRO B 1 337 ? 26.484 -22.266 -12.734 1 98.25 337 PRO B CA 1
ATOM 7241 C C . PRO B 1 337 ? 27.125 -20.891 -12.766 1 98.25 337 PRO B C 1
ATOM 7243 O O . PRO B 1 337 ? 26.531 -19.906 -12.312 1 98.25 337 PRO B O 1
ATOM 7246 N N . SER B 1 338 ? 28.344 -20.844 -13.32 1 98.06 338 SER B N 1
ATOM 7247 C CA . SER B 1 338 ? 29.062 -19.594 -13.469 1 98.06 338 SER B CA 1
ATOM 7248 C C . SER B 1 338 ? 28.359 -18.656 -14.445 1 98.06 338 SER B C 1
ATOM 7250 O O . SER B 1 338 ? 28.312 -17.438 -14.219 1 98.06 338 SER B O 1
ATOM 7252 N N . GLU B 1 339 ? 27.875 -19.266 -15.477 1 97.56 339 GLU B N 1
ATOM 7253 C CA . GLU B 1 339 ? 27 -18.531 -16.375 1 97.56 339 GLU B CA 1
ATOM 7254 C C . GLU B 1 339 ? 25.531 -18.781 -16.047 1 97.56 339 GLU B C 1
ATOM 7256 O O . GLU B 1 339 ? 25.094 -19.938 -16 1 97.56 339 GLU B O 1
ATOM 7261 N N . PRO B 1 340 ? 24.828 -17.672 -15.773 1 97.81 340 PRO B N 1
ATOM 7262 C CA . PRO B 1 340 ? 23.422 -17.875 -15.414 1 97.81 340 PRO B CA 1
ATOM 7263 C C . PRO B 1 340 ? 22.656 -18.656 -16.484 1 97.81 340 PRO B C 1
ATOM 7265 O O . PRO B 1 340 ? 22.766 -18.344 -17.672 1 97.81 340 PRO B O 1
ATOM 7268 N N . PRO B 1 341 ? 21.922 -19.625 -16.094 1 96.94 341 PRO B N 1
ATOM 7269 C CA . PRO B 1 341 ? 21.094 -20.344 -17.062 1 96.94 341 PRO B CA 1
ATOM 7270 C C . PRO B 1 341 ? 20.031 -19.453 -17.703 1 96.94 341 PRO B C 1
ATOM 7272 O O . PRO B 1 341 ? 19.562 -19.734 -18.812 1 96.94 341 PRO B O 1
ATOM 7275 N N . HIS B 1 342 ? 19.562 -18.453 -17.125 1 97.12 342 HIS B N 1
ATOM 7276 C CA . HIS B 1 342 ? 18.688 -17.359 -17.469 1 97.12 342 HIS B CA 1
ATOM 7277 C C . HIS B 1 342 ? 18.812 -16.203 -16.484 1 97.12 342 HIS B C 1
ATOM 7279 O O . HIS B 1 342 ? 19.359 -16.375 -15.398 1 97.12 342 HIS B O 1
ATOM 7285 N N . PRO B 1 343 ? 18.312 -15.016 -16.859 1 98.19 343 PRO B N 1
ATOM 7286 C CA . PRO B 1 343 ? 18.359 -13.953 -15.852 1 98.19 343 PRO B CA 1
ATOM 7287 C C . PRO B 1 343 ? 17.625 -14.328 -14.562 1 98.19 343 PRO B C 1
ATOM 7289 O O . PRO B 1 343 ? 16.609 -15.016 -14.602 1 98.19 343 PRO B O 1
ATOM 7292 N N . TRP B 1 344 ? 18.234 -13.883 -13.508 1 98.19 344 TRP B N 1
ATOM 7293 C CA . TRP B 1 344 ? 17.688 -14.211 -12.203 1 98.19 344 TRP B CA 1
ATOM 7294 C C . TRP B 1 344 ? 16.266 -13.664 -12.055 1 98.19 344 TRP B C 1
ATOM 7296 O O . TRP B 1 344 ? 16.016 -12.5 -12.367 1 98.19 344 TRP B O 1
ATOM 7306 N N . GLY B 1 345 ? 15.367 -14.477 -11.672 1 97.06 345 GLY B N 1
ATOM 7307 C CA . GLY B 1 345 ? 14.023 -14.031 -11.336 1 97.06 345 GLY B CA 1
ATOM 7308 C C . GLY B 1 345 ? 13.07 -14.062 -12.508 1 97.06 345 GLY B C 1
ATOM 7309 O O . GLY B 1 345 ? 11.875 -13.797 -12.359 1 97.06 345 GLY B O 1
ATOM 7310 N N . VAL B 1 346 ? 13.5 -14.391 -13.727 1 96.69 346 VAL B N 1
ATOM 7311 C CA . VAL B 1 346 ? 12.617 -14.375 -14.891 1 96.69 346 VAL B CA 1
ATOM 7312 C C . VAL B 1 346 ? 11.922 -15.727 -15.023 1 96.69 346 VAL B C 1
ATOM 7314 O O . VAL B 1 346 ? 10.984 -15.875 -15.812 1 96.69 346 VAL B O 1
ATOM 7317 N N . LYS B 1 347 ? 12.43 -16.719 -14.359 1 95 347 LYS B N 1
ATOM 7318 C CA . LYS B 1 347 ? 11.711 -17.922 -13.961 1 95 347 LYS B CA 1
ATOM 7319 C C . LYS B 1 347 ? 11.422 -17.922 -12.461 1 95 347 LYS B C 1
ATOM 7321 O O . LYS B 1 347 ? 12.227 -17.422 -11.672 1 95 347 LYS B O 1
ATOM 7326 N N . ARG B 1 348 ? 10.344 -18.391 -12.188 1 91.75 348 ARG B N 1
ATOM 7327 C CA . ARG B 1 348 ? 9.977 -18.344 -10.773 1 91.75 348 ARG B CA 1
ATOM 7328 C C . ARG B 1 348 ? 11.008 -19.062 -9.906 1 91.75 348 ARG B C 1
ATOM 7330 O O . ARG B 1 348 ? 11.25 -20.25 -10.094 1 91.75 348 ARG B O 1
ATOM 7337 N N . PRO B 1 349 ? 11.602 -18.344 -9 1 96.06 349 PRO B N 1
ATOM 7338 C CA . PRO B 1 349 ? 12.414 -19.047 -8.016 1 96.06 349 PRO B CA 1
ATOM 7339 C C . PRO B 1 349 ? 11.57 -19.891 -7.047 1 96.06 349 PRO B C 1
ATOM 7341 O O . PRO B 1 349 ? 10.375 -19.625 -6.891 1 96.06 349 PRO B O 1
ATOM 7344 N N . CYS B 1 350 ? 12.164 -20.844 -6.496 1 96.81 350 CYS B N 1
ATOM 7345 C CA . CYS B 1 350 ? 11.492 -21.656 -5.496 1 96.81 350 CYS B CA 1
ATOM 7346 C C . CYS B 1 350 ? 12.016 -21.359 -4.098 1 96.81 350 CYS B C 1
ATOM 7348 O O . CYS B 1 350 ? 13.133 -20.859 -3.947 1 96.81 350 CYS B O 1
ATOM 7350 N N . LEU B 1 351 ? 11.156 -21.547 -3.189 1 97.69 351 LEU B N 1
ATOM 7351 C CA . LEU B 1 351 ? 11.617 -21.5 -1.809 1 97.69 351 LEU B CA 1
ATOM 7352 C C . LEU B 1 351 ? 12.102 -22.875 -1.347 1 97.69 351 LEU B C 1
ATOM 7354 O O . LEU B 1 351 ? 11.562 -23.891 -1.775 1 97.69 351 LEU B O 1
ATOM 7358 N N . GLU B 1 352 ? 13.109 -22.859 -0.514 1 97.88 352 GLU B N 1
ATOM 7359 C CA . GLU B 1 352 ? 13.664 -24.109 -0.043 1 97.88 352 GLU B CA 1
ATOM 7360 C C . GLU B 1 352 ? 14.109 -24.016 1.413 1 97.88 352 GLU B C 1
ATOM 7362 O O . GLU B 1 352 ? 14.312 -22.906 1.93 1 97.88 352 GLU B O 1
ATOM 7367 N N . TYR B 1 353 ? 14.156 -25.078 2.117 1 95.25 353 TYR B N 1
ATOM 7368 C CA . TYR B 1 353 ? 14.688 -25.094 3.475 1 95.25 353 TYR B CA 1
ATOM 7369 C C . TYR B 1 353 ? 16.031 -25.797 3.521 1 95.25 353 TYR B C 1
ATOM 7371 O O . TYR B 1 353 ? 16.922 -25.391 4.285 1 95.25 353 TYR B O 1
ATOM 7379 N N . ASP B 1 354 ? 16.344 -26.797 2.701 1 97.31 354 ASP B N 1
ATOM 7380 C CA . ASP B 1 354 ? 17.656 -27.438 2.656 1 97.31 354 ASP B CA 1
ATOM 7381 C C . ASP B 1 354 ? 17.875 -28.156 1.323 1 97.31 354 ASP B C 1
ATOM 7383 O O . ASP B 1 354 ? 18.484 -29.219 1.279 1 97.31 354 ASP B O 1
ATOM 7387 N N . TYR B 1 355 ? 17.375 -27.656 0.256 1 98.38 355 TYR B N 1
ATOM 7388 C CA . TYR B 1 355 ? 17.438 -28.234 -1.082 1 98.38 355 TYR B CA 1
ATOM 7389 C C . TYR B 1 355 ? 18.875 -28.5 -1.493 1 98.38 355 TYR B C 1
ATOM 7391 O O . TYR B 1 355 ? 19.219 -29.609 -1.903 1 98.38 355 TYR B O 1
ATOM 7399 N N . TYR B 1 356 ? 19.703 -27.531 -1.351 1 98.69 356 TYR B N 1
ATOM 7400 C CA . TYR B 1 356 ? 21.078 -27.641 -1.84 1 98.69 356 TYR B CA 1
ATOM 7401 C C . TYR B 1 356 ? 21.891 -28.609 -0.991 1 98.69 356 TYR B C 1
ATOM 7403 O O . TYR B 1 356 ? 22.719 -29.359 -1.513 1 98.69 356 TYR B O 1
ATOM 7411 N N . GLU B 1 357 ? 21.641 -28.641 0.305 1 98.56 357 GLU B N 1
ATOM 7412 C CA . GLU B 1 357 ? 22.328 -29.547 1.212 1 98.56 357 GLU B CA 1
ATOM 7413 C C . GLU B 1 357 ? 22 -31 0.885 1 98.56 357 GLU B C 1
ATOM 7415 O O . GLU B 1 357 ? 22.766 -31.906 1.228 1 98.56 357 GLU B O 1
ATOM 7420 N N . GLN B 1 358 ? 20.844 -31.234 0.229 1 98.62 358 GLN B N 1
ATOM 7421 C CA . GLN B 1 358 ? 20.469 -32.594 -0.134 1 98.62 358 GLN B CA 1
ATOM 7422 C C . GLN B 1 358 ? 21.516 -33.219 -1.048 1 98.62 358 GLN B C 1
ATOM 7424 O O . GLN B 1 358 ? 21.75 -34.438 -0.988 1 98.62 358 GLN B O 1
ATOM 7429 N N . PHE B 1 359 ? 22.172 -32.469 -1.845 1 98.62 359 PHE B N 1
ATOM 7430 C CA . PHE B 1 359 ? 23.094 -32.969 -2.842 1 98.62 359 PHE B CA 1
ATOM 7431 C C . PHE B 1 359 ? 24.453 -33.281 -2.213 1 98.62 359 PHE B C 1
ATOM 7433 O O . PHE B 1 359 ? 25.359 -33.781 -2.889 1 98.62 359 PHE B O 1
ATOM 7440 N N . ASN B 1 360 ? 24.594 -32.969 -0.954 1 98.62 360 ASN B N 1
ATOM 7441 C CA . ASN B 1 360 ? 25.766 -33.375 -0.204 1 98.62 360 ASN B CA 1
ATOM 7442 C C . ASN B 1 360 ? 25.609 -34.812 0.34 1 98.62 360 ASN B C 1
ATOM 7444 O O . ASN B 1 360 ? 26.578 -35.406 0.794 1 98.62 360 ASN B O 1
ATOM 7448 N N . ARG B 1 361 ? 24.391 -35.344 0.302 1 98.19 361 ARG B N 1
ATOM 7449 C CA . ARG B 1 361 ? 24.125 -36.719 0.773 1 98.19 361 ARG B CA 1
ATOM 7450 C C . ARG B 1 361 ? 24.688 -37.75 -0.2 1 98.19 361 ARG B C 1
ATOM 7452 O O . ARG B 1 361 ? 24.578 -37.594 -1.417 1 98.19 361 ARG B O 1
ATOM 7459 N N . PRO B 1 362 ? 25.188 -38.781 0.354 1 98 362 PRO B N 1
ATOM 7460 C CA . PRO B 1 362 ? 25.75 -39.781 -0.534 1 98 362 PRO B CA 1
ATOM 7461 C C . PRO B 1 362 ? 24.688 -40.5 -1.366 1 98 362 PRO B C 1
ATOM 7463 O O . PRO B 1 362 ? 25 -41.062 -2.42 1 98 362 PRO B O 1
ATOM 7466 N N . ASN B 1 363 ? 23.469 -40.5 -0.886 1 98.44 363 ASN B N 1
ATOM 7467 C CA . ASN B 1 363 ? 22.422 -41.219 -1.591 1 98.44 363 ASN B CA 1
ATOM 7468 C C . ASN B 1 363 ? 21.703 -40.312 -2.59 1 98.44 363 ASN B C 1
ATOM 7470 O O . ASN B 1 363 ? 20.719 -40.75 -3.207 1 98.44 363 ASN B O 1
ATOM 7474 N N . VAL B 1 364 ? 22 -39.094 -2.711 1 98.81 364 VAL B N 1
ATOM 7475 C CA . VAL B 1 364 ? 21.328 -38.156 -3.609 1 98.81 364 VAL B CA 1
ATOM 7476 C C . VAL B 1 364 ? 22.297 -37.719 -4.711 1 98.81 364 VAL B C 1
ATOM 7478 O O . VAL B 1 364 ? 23.391 -37.219 -4.426 1 98.81 364 VAL B O 1
ATOM 7481 N N . ASP B 1 365 ? 21.891 -37.906 -5.945 1 98.19 365 ASP B N 1
ATOM 7482 C CA . ASP B 1 365 ? 22.719 -37.531 -7.086 1 98.19 365 ASP B CA 1
ATOM 7483 C C . ASP B 1 365 ? 21.938 -36.656 -8.062 1 98.19 365 ASP B C 1
ATOM 7485 O O . ASP B 1 365 ? 20.75 -36.875 -8.297 1 98.19 365 ASP B O 1
ATOM 7489 N N . LEU B 1 366 ? 22.672 -35.719 -8.578 1 98.25 366 LEU B N 1
ATOM 7490 C CA . LEU B 1 366 ? 22.141 -34.875 -9.641 1 98.25 366 LEU B CA 1
ATOM 7491 C C . LEU B 1 366 ? 22.516 -35.438 -11.008 1 98.25 366 LEU B C 1
ATOM 7493 O O . LEU B 1 366 ? 23.688 -35.75 -11.258 1 98.25 366 LEU B O 1
ATOM 7497 N N . VAL B 1 367 ? 21.547 -35.656 -11.82 1 98.19 367 VAL B N 1
ATOM 7498 C CA . VAL B 1 367 ? 21.766 -36.094 -13.188 1 98.19 367 VAL B CA 1
ATOM 7499 C C . VAL B 1 367 ? 21.453 -34.969 -14.172 1 98.19 367 VAL B C 1
ATOM 7501 O O . VAL B 1 367 ? 20.297 -34.562 -14.328 1 98.19 367 VAL B O 1
ATOM 7504 N N . ASP B 1 368 ? 22.453 -34.406 -14.82 1 97.44 368 ASP B N 1
ATOM 7505 C CA . ASP B 1 368 ? 22.297 -33.344 -15.789 1 97.44 368 ASP B CA 1
ATOM 7506 C C . ASP B 1 368 ? 21.781 -33.875 -17.125 1 97.44 368 ASP B C 1
ATOM 7508 O O . ASP B 1 368 ? 22.453 -34.656 -17.781 1 97.44 368 ASP B O 1
ATOM 7512 N N . ILE B 1 369 ? 20.656 -33.406 -17.5 1 96.5 369 ILE B N 1
ATOM 7513 C CA . ILE B 1 369 ? 20.078 -33.938 -18.75 1 96.5 369 ILE B CA 1
ATOM 7514 C C . ILE B 1 369 ? 19.922 -32.812 -19.75 1 96.5 369 ILE B C 1
ATOM 7516 O O . ILE B 1 369 ? 19.125 -32.906 -20.688 1 96.5 369 ILE B O 1
ATOM 7520 N N . LYS B 1 370 ? 20.516 -31.672 -19.609 1 94.12 370 LYS B N 1
ATOM 7521 C CA . LYS B 1 370 ? 20.438 -30.531 -20.516 1 94.12 370 LYS B CA 1
ATOM 7522 C C . LYS B 1 370 ? 20.812 -30.922 -21.938 1 94.12 370 LYS B C 1
ATOM 7524 O O . LYS B 1 370 ? 20.078 -30.609 -22.875 1 94.12 370 LYS B O 1
ATOM 7529 N N . ASP B 1 371 ? 21.906 -31.625 -22.109 1 94.44 371 ASP B N 1
ATOM 7530 C CA . ASP B 1 371 ? 22.375 -32.062 -23.422 1 94.44 371 ASP B CA 1
ATOM 7531 C C . ASP B 1 371 ? 22.344 -33.562 -23.547 1 94.44 371 ASP B C 1
ATOM 7533 O O . ASP B 1 371 ? 23.078 -34.156 -24.344 1 94.44 371 ASP B O 1
ATOM 7537 N N . ASN B 1 372 ? 21.594 -34.219 -22.703 1 96.19 372 ASN B N 1
ATOM 7538 C CA . ASN B 1 372 ? 21.406 -35.656 -22.641 1 96.19 372 ASN B CA 1
ATOM 7539 C C . ASN B 1 372 ? 20.016 -36.031 -22.141 1 96.19 372 ASN B C 1
ATOM 7541 O O . ASN B 1 372 ? 19.875 -36.594 -21.062 1 96.19 372 ASN B O 1
ATOM 7545 N N . SER B 1 373 ? 19.078 -35.844 -22.953 1 95.25 373 SER B N 1
ATOM 7546 C CA . SER B 1 373 ? 17.672 -35.875 -22.578 1 95.25 373 SER B CA 1
ATOM 7547 C C . SER B 1 373 ? 17.219 -37.312 -22.312 1 95.25 373 SER B C 1
ATOM 7549 O O . SER B 1 373 ? 17.859 -38.281 -22.75 1 95.25 373 SER B O 1
ATOM 7551 N N . ILE B 1 374 ? 16.203 -37.438 -21.516 1 95 374 ILE B N 1
ATOM 7552 C CA . ILE B 1 374 ? 15.516 -38.719 -21.359 1 95 374 ILE B CA 1
ATOM 7553 C C . ILE B 1 374 ? 14.852 -39.094 -22.672 1 95 374 ILE B C 1
ATOM 7555 O O . ILE B 1 374 ? 14.07 -38.344 -23.234 1 95 374 ILE B O 1
ATOM 7559 N N . VAL B 1 375 ? 15.047 -40.281 -23.141 1 94 375 VAL B N 1
ATOM 7560 C CA . VAL B 1 375 ? 14.531 -40.625 -24.469 1 94 375 VAL B CA 1
ATOM 7561 C C . VAL B 1 375 ? 13.492 -41.75 -24.328 1 94 375 VAL B C 1
ATOM 7563 O O . VAL B 1 375 ? 12.641 -41.906 -25.203 1 94 375 VAL B O 1
ATOM 7566 N N . ASP B 1 376 ? 13.672 -42.531 -23.188 1 92 376 ASP B N 1
ATOM 7567 C CA . ASP B 1 376 ? 12.781 -43.688 -23.062 1 92 376 ASP B CA 1
ATOM 7568 C C . ASP B 1 376 ? 12.656 -44.125 -21.594 1 92 376 ASP B C 1
ATOM 7570 O O . ASP B 1 376 ? 13.547 -43.875 -20.781 1 92 376 ASP B O 1
ATOM 7574 N N . PHE B 1 377 ? 11.422 -44.656 -21.375 1 94.12 377 PHE B N 1
ATOM 7575 C CA . PHE B 1 377 ? 11.281 -45.469 -20.172 1 94.12 377 PHE B CA 1
ATOM 7576 C C . PHE B 1 377 ? 11.422 -46.969 -20.5 1 94.12 377 PHE B C 1
ATOM 7578 O O . PHE B 1 377 ? 10.93 -47.438 -21.531 1 94.12 377 PHE B O 1
ATOM 7585 N N . THR B 1 378 ? 12.117 -47.688 -19.656 1 94.38 378 THR B N 1
ATOM 7586 C CA . THR B 1 378 ? 12.195 -49.125 -19.766 1 94.38 378 THR B CA 1
ATOM 7587 C C . THR B 1 378 ? 11.375 -49.812 -18.672 1 94.38 378 THR B C 1
ATOM 7589 O O . THR B 1 378 ? 10.773 -49.125 -17.828 1 94.38 378 THR B O 1
ATOM 7592 N N . GLU B 1 379 ? 11.391 -51.156 -18.688 1 95.19 379 GLU B N 1
ATOM 7593 C CA . GLU B 1 379 ? 10.688 -51.875 -17.641 1 95.19 379 GLU B CA 1
ATOM 7594 C C . GLU B 1 379 ? 11.305 -51.625 -16.266 1 95.19 379 GLU B C 1
ATOM 7596 O O . GLU B 1 379 ? 10.617 -51.688 -15.25 1 95.19 379 GLU B O 1
ATOM 7601 N N . LYS B 1 380 ? 12.531 -51.25 -16.359 1 96.06 380 LYS B N 1
ATOM 7602 C CA . LYS B 1 380 ? 13.25 -51.156 -15.094 1 96.06 380 LYS B CA 1
ATOM 7603 C C . LYS B 1 380 ? 13.523 -49.719 -14.703 1 96.06 380 LYS B C 1
ATOM 7605 O O . LYS B 1 380 ? 13.867 -49.438 -13.555 1 96.06 380 LYS B O 1
ATOM 7610 N N . GLY B 1 381 ? 13.445 -48.844 -15.727 1 96.38 381 GLY B N 1
ATOM 7611 C CA . GLY B 1 381 ? 13.781 -47.5 -15.352 1 96.38 381 GLY B CA 1
ATOM 7612 C C . GLY B 1 381 ? 13.789 -46.531 -16.516 1 96.38 381 GLY B C 1
ATOM 7613 O O . GLY B 1 381 ? 12.836 -46.5 -17.312 1 96.38 381 GLY B O 1
ATOM 7614 N N . ILE B 1 382 ? 14.844 -45.562 -16.594 1 96.94 382 ILE B N 1
ATOM 7615 C CA . ILE B 1 382 ? 14.922 -44.469 -17.547 1 96.94 382 ILE B CA 1
ATOM 7616 C C . ILE B 1 382 ? 16.188 -44.594 -18.391 1 96.94 382 ILE B C 1
ATOM 7618 O O . ILE B 1 382 ? 17.25 -44.938 -17.875 1 96.94 382 ILE B O 1
ATOM 7622 N N . LYS B 1 383 ? 15.977 -44.344 -19.641 1 97.12 383 LYS B N 1
ATOM 7623 C CA . LYS B 1 383 ? 17.094 -44.344 -20.578 1 97.12 383 LYS B CA 1
ATOM 7624 C C . LYS B 1 383 ? 17.359 -42.938 -21.109 1 97.12 383 LYS B C 1
ATOM 7626 O O . LYS B 1 383 ? 16.422 -42.25 -21.5 1 97.12 383 LYS B O 1
ATOM 7631 N N . LEU B 1 384 ? 18.641 -42.562 -21.156 1 97.38 384 LEU B N 1
ATOM 7632 C CA . LEU B 1 384 ? 19.047 -41.25 -21.672 1 97.38 384 LEU B CA 1
ATOM 7633 C C . LEU B 1 384 ? 19.484 -41.375 -23.141 1 97.38 384 LEU B C 1
ATOM 7635 O O . LEU B 1 384 ? 19.625 -42.469 -23.672 1 97.38 384 LEU B O 1
ATOM 7639 N N . GLN B 1 385 ? 19.641 -40.219 -23.75 1 96.75 385 GLN B N 1
ATOM 7640 C CA . GLN B 1 385 ? 19.984 -40.125 -25.172 1 96.75 385 GLN B CA 1
ATOM 7641 C C . GLN B 1 385 ? 21.312 -40.844 -25.453 1 96.75 385 GLN B C 1
ATOM 7643 O O . GLN B 1 385 ? 21.5 -41.438 -26.516 1 96.75 385 GLN B O 1
ATOM 7648 N N . ASP B 1 386 ? 22.281 -40.781 -24.562 1 97.31 386 ASP B N 1
ATOM 7649 C CA . ASP B 1 386 ? 23.594 -41.375 -24.781 1 97.31 386 ASP B CA 1
ATOM 7650 C C . ASP B 1 386 ? 23.594 -42.875 -24.5 1 97.31 386 ASP B C 1
ATOM 7652 O O . ASP B 1 386 ? 24.641 -43.531 -24.578 1 97.31 386 ASP B O 1
ATOM 7656 N N . GLY B 1 387 ? 22.531 -43.375 -24 1 95.69 387 GLY B N 1
ATOM 7657 C CA . GLY B 1 387 ? 22.391 -44.781 -23.797 1 95.69 387 GLY B CA 1
ATOM 7658 C C . GLY B 1 387 ? 22.453 -45.188 -22.328 1 95.69 387 GLY B C 1
ATOM 7659 O O . GLY B 1 387 ? 22.156 -46.344 -21.969 1 95.69 387 GLY B O 1
ATOM 7660 N N . THR B 1 388 ? 22.797 -44.281 -21.562 1 96.88 388 THR B N 1
ATOM 7661 C CA . THR B 1 388 ? 22.844 -44.562 -20.125 1 96.88 388 THR B CA 1
ATOM 7662 C C . THR B 1 388 ? 21.469 -44.969 -19.609 1 96.88 388 THR B C 1
ATOM 7664 O O . THR B 1 388 ? 20.469 -44.312 -19.922 1 96.88 388 THR B O 1
ATOM 7667 N N . GLU B 1 389 ? 21.469 -46.031 -18.812 1 96.62 389 GLU B N 1
ATOM 7668 C CA . GLU B 1 389 ? 20.219 -46.5 -18.219 1 96.62 389 GLU B CA 1
ATOM 7669 C C . GLU B 1 389 ? 20.281 -46.5 -16.703 1 96.62 389 GLU B C 1
ATOM 7671 O O . GLU B 1 389 ? 21.297 -46.875 -16.109 1 96.62 389 GLU B O 1
ATOM 7676 N N . TYR B 1 390 ? 19.25 -45.969 -16.141 1 97.69 390 TYR B N 1
ATOM 7677 C CA . TYR B 1 390 ? 19.078 -46 -14.688 1 97.69 390 TYR B CA 1
ATOM 7678 C C . TYR B 1 390 ? 17.891 -46.844 -14.281 1 97.69 390 TYR B C 1
ATOM 7680 O O . TYR B 1 390 ? 16.828 -46.75 -14.906 1 97.69 390 TYR B O 1
ATOM 7688 N N . GLU B 1 391 ? 18.031 -47.688 -13.281 1 97.88 391 GLU B N 1
ATOM 7689 C CA . GLU B 1 391 ? 16.938 -48.469 -12.734 1 97.88 391 GLU B CA 1
ATOM 7690 C C . GLU B 1 391 ? 16.297 -47.781 -11.531 1 97.88 391 GLU B C 1
ATOM 7692 O O . GLU B 1 391 ? 17.016 -47.219 -10.68 1 97.88 391 GLU B O 1
ATOM 7697 N N . PHE B 1 392 ? 14.992 -47.781 -11.516 1 97.94 392 PHE B N 1
ATOM 7698 C CA . PHE B 1 392 ? 14.297 -47.094 -10.422 1 97.94 392 PHE B CA 1
ATOM 7699 C C . PHE B 1 392 ? 13.117 -47.938 -9.945 1 97.94 392 PHE B C 1
ATOM 7701 O O . PHE B 1 392 ? 12.562 -48.719 -10.703 1 97.94 392 PHE B O 1
ATOM 7708 N N . ASP B 1 393 ? 12.719 -47.75 -8.703 1 97.62 393 ASP B N 1
ATOM 7709 C CA . ASP B 1 393 ? 11.508 -48.312 -8.117 1 97.62 393 ASP B CA 1
ATOM 7710 C C . ASP B 1 393 ? 10.367 -47.312 -8.125 1 97.62 393 ASP B C 1
ATOM 7712 O O . ASP B 1 393 ? 9.195 -47.688 -8.227 1 97.62 393 ASP B O 1
ATOM 7716 N N . VAL B 1 394 ? 10.656 -46.094 -7.91 1 96.81 394 VAL B N 1
ATOM 7717 C CA . VAL B 1 394 ? 9.672 -45.031 -7.812 1 96.81 394 VAL B CA 1
ATOM 7718 C C . VAL B 1 394 ? 10.148 -43.812 -8.617 1 96.81 394 VAL B C 1
ATOM 7720 O O . VAL B 1 394 ? 11.305 -43.406 -8.484 1 96.81 394 VAL B O 1
ATOM 7723 N N . VAL B 1 395 ? 9.273 -43.25 -9.445 1 96.38 395 VAL B N 1
ATOM 7724 C CA . VAL B 1 395 ? 9.602 -42.062 -10.25 1 96.38 395 VAL B CA 1
ATOM 7725 C C . VAL B 1 395 ? 8.57 -40.969 -10.008 1 96.38 395 VAL B C 1
ATOM 7727 O O . VAL B 1 395 ? 7.363 -41.219 -10.109 1 96.38 395 VAL B O 1
ATOM 7730 N N . CYS B 1 396 ? 9.039 -39.812 -9.641 1 95.38 396 CYS B N 1
ATOM 7731 C CA . CYS B 1 396 ? 8.211 -38.625 -9.562 1 95.38 396 CYS B CA 1
ATOM 7732 C C . CYS B 1 396 ? 8.414 -37.719 -10.789 1 95.38 396 CYS B C 1
ATOM 7734 O O . CYS B 1 396 ? 9.523 -37.25 -11.023 1 95.38 396 CYS B O 1
ATOM 7736 N N . ILE B 1 397 ? 7.367 -37.5 -11.5 1 93.12 397 ILE B N 1
ATOM 7737 C CA . ILE B 1 397 ? 7.406 -36.594 -12.633 1 93.12 397 ILE B CA 1
ATOM 7738 C C . ILE B 1 397 ? 7.016 -35.188 -12.188 1 93.12 397 ILE B C 1
ATOM 7740 O O . ILE B 1 397 ? 5.871 -34.938 -11.781 1 93.12 397 ILE B O 1
ATOM 7744 N N . ALA B 1 398 ? 7.938 -34.281 -12.25 1 91.94 398 ALA B N 1
ATOM 7745 C CA . ALA B 1 398 ? 7.746 -32.875 -11.867 1 91.94 398 ALA B CA 1
ATOM 7746 C C . ALA B 1 398 ? 8.055 -31.953 -13.039 1 91.94 398 ALA B C 1
ATOM 7748 O O . ALA B 1 398 ? 8.82 -31 -12.891 1 91.94 398 ALA B O 1
ATOM 7749 N N . THR B 1 399 ? 7.395 -32.156 -14.141 1 85.62 399 THR B N 1
ATOM 7750 C CA . THR B 1 399 ? 7.727 -31.453 -15.383 1 85.62 399 THR B CA 1
ATOM 7751 C C . THR B 1 399 ? 6.816 -30.25 -15.594 1 85.62 399 THR B C 1
ATOM 7753 O O . THR B 1 399 ? 6.863 -29.609 -16.656 1 85.62 399 THR B O 1
ATOM 7756 N N . GLY B 1 400 ? 6.062 -29.969 -14.586 1 79.31 400 GLY B N 1
ATOM 7757 C CA . GLY B 1 400 ? 5.246 -28.781 -14.656 1 79.31 400 GLY B CA 1
ATOM 7758 C C . GLY B 1 400 ? 3.871 -29.016 -15.25 1 79.31 400 GLY B C 1
ATOM 7759 O O . GLY B 1 400 ? 3.381 -30.156 -15.25 1 79.31 400 GLY B O 1
ATOM 7760 N N . PHE B 1 401 ? 3.096 -27.859 -15.547 1 71.25 401 PHE B N 1
ATOM 7761 C CA . PHE B 1 401 ? 1.712 -27.859 -16 1 71.25 401 PHE B CA 1
ATOM 7762 C C . PHE B 1 401 ? 1.569 -27.094 -17.312 1 71.25 401 PHE B C 1
ATOM 7764 O O . PHE B 1 401 ? 2.486 -26.375 -17.719 1 71.25 401 PHE B O 1
ATOM 7771 N N . ASP B 1 402 ? 0.52 -27.531 -18.094 1 67.62 402 ASP B N 1
ATOM 7772 C CA . ASP B 1 402 ? 0.081 -26.594 -19.125 1 67.62 402 ASP B CA 1
ATOM 7773 C C . ASP B 1 402 ? -0.573 -25.359 -18.484 1 67.62 402 ASP B C 1
ATOM 7775 O O . ASP B 1 402 ? -1.792 -25.328 -18.312 1 67.62 402 ASP B O 1
ATOM 7779 N N . ILE B 1 403 ? 0.235 -24.438 -18.281 1 68.62 403 ILE B N 1
ATOM 7780 C CA . ILE B 1 403 ? -0.073 -23.391 -17.328 1 68.62 403 ILE B CA 1
ATOM 7781 C C . ILE B 1 403 ? -0.842 -22.266 -18.016 1 68.62 403 ILE B C 1
ATOM 7783 O O . ILE B 1 403 ? -0.592 -21.953 -19.188 1 68.62 403 ILE B O 1
ATOM 7787 N N . THR B 1 404 ? -1.776 -21.719 -17.359 1 72.62 404 THR B N 1
ATOM 7788 C CA . THR B 1 404 ? -2.467 -20.438 -17.516 1 72.62 404 THR B CA 1
ATOM 7789 C C . THR B 1 404 ? -3.604 -20.562 -18.516 1 72.62 404 THR B C 1
ATOM 7791 O O . THR B 1 404 ? -4.746 -20.219 -18.219 1 72.62 404 THR B O 1
ATOM 7794 N N . THR B 1 405 ? -3.338 -21.203 -19.781 1 75.56 405 THR B N 1
ATOM 7795 C CA . THR B 1 405 ? -4.391 -21.234 -20.797 1 75.56 405 THR B CA 1
ATOM 7796 C C . THR B 1 405 ? -5.023 -22.625 -20.859 1 75.56 405 THR B C 1
ATOM 7798 O O . THR B 1 405 ? -6.168 -22.766 -21.297 1 75.56 405 THR B O 1
ATOM 7801 N N . GLY B 1 406 ? -4.371 -23.578 -20.422 1 75.81 406 GLY B N 1
ATOM 7802 C CA . GLY B 1 406 ? -4.77 -24.969 -20.594 1 75.81 406 GLY B CA 1
ATOM 7803 C C . GLY B 1 406 ? -6.094 -25.297 -19.938 1 75.81 406 GLY B C 1
ATOM 7804 O O . GLY B 1 406 ? -6.918 -26.016 -20.5 1 75.81 406 GLY B O 1
ATOM 7805 N N . GLY B 1 407 ? -6.262 -24.766 -18.812 1 79.69 407 GLY B N 1
ATOM 7806 C CA . GLY B 1 407 ? -7.496 -25.047 -18.094 1 79.69 407 GLY B CA 1
ATOM 7807 C C . GLY B 1 407 ? -8.734 -24.594 -18.828 1 79.69 407 GLY B C 1
ATOM 7808 O O . GLY B 1 407 ? -9.688 -25.359 -18.984 1 79.69 407 GLY B O 1
ATOM 7809 N N . MET B 1 408 ? -8.695 -23.453 -19.328 1 88.62 408 MET B N 1
ATOM 7810 C CA . MET B 1 408 ? -9.844 -22.891 -20.016 1 88.62 408 MET B CA 1
ATOM 7811 C C . MET B 1 408 ? -10.016 -23.516 -21.406 1 88.62 408 MET B C 1
ATOM 7813 O O . MET B 1 408 ? -11.141 -23.812 -21.812 1 88.62 408 MET B O 1
ATOM 7817 N N . THR B 1 409 ? -8.914 -23.781 -22.078 1 89.25 409 THR B N 1
ATOM 7818 C CA . THR B 1 409 ? -9.008 -24.297 -23.438 1 89.25 409 THR B CA 1
ATOM 7819 C C . THR B 1 409 ? -9.484 -25.75 -23.438 1 89.25 409 THR B C 1
ATOM 7821 O O . THR B 1 409 ? -9.969 -26.25 -24.453 1 89.25 409 THR B O 1
ATOM 7824 N N . SER B 1 410 ? -9.383 -26.406 -22.328 1 86.56 410 SER B N 1
ATOM 7825 C CA . SER B 1 410 ? -9.766 -27.812 -22.25 1 86.56 410 SER B CA 1
ATOM 7826 C C . SER B 1 410 ? -11.203 -27.953 -21.75 1 86.56 410 SER B C 1
ATOM 7828 O O . SER B 1 410 ? -11.695 -29.078 -21.609 1 86.56 410 SER B O 1
ATOM 7830 N N . MET B 1 411 ? -11.938 -26.938 -21.562 1 91.94 411 MET B N 1
ATOM 7831 C CA . MET B 1 411 ? -13.258 -26.969 -20.938 1 91.94 411 MET B CA 1
ATOM 7832 C C . MET B 1 411 ? -14.359 -27.062 -21.984 1 91.94 411 MET B C 1
ATOM 7834 O O . MET B 1 411 ? -15.539 -27.188 -21.641 1 91.94 411 MET B O 1
ATOM 7838 N N . GLY B 1 412 ? -13.992 -27.016 -23.281 1 94.12 412 GLY B N 1
ATOM 7839 C CA . GLY B 1 412 ? -14.984 -27.109 -24.344 1 94.12 412 GLY B CA 1
ATOM 7840 C C . GLY B 1 412 ? -15.828 -25.859 -24.5 1 94.12 412 GLY B C 1
ATOM 7841 O O . GLY B 1 412 ? -17.016 -25.938 -24.797 1 94.12 412 GLY B O 1
ATOM 7842 N N . LEU B 1 413 ? -15.234 -24.703 -24.281 1 96.88 413 LEU B N 1
ATOM 7843 C CA . LEU B 1 413 ? -15.922 -23.422 -24.406 1 96.88 413 LEU B CA 1
ATOM 7844 C C . LEU B 1 413 ? -16.062 -23.031 -25.859 1 96.88 413 LEU B C 1
ATOM 7846 O O . LEU B 1 413 ? -15.133 -23.203 -26.656 1 96.88 413 LEU B O 1
ATOM 7850 N N . HIS B 1 414 ? -17.25 -22.516 -26.203 1 97.31 414 HIS B N 1
ATOM 7851 C CA . HIS B 1 414 ? -17.5 -22.031 -27.547 1 97.31 414 HIS B CA 1
ATOM 7852 C C . HIS B 1 414 ? -18.031 -20.609 -27.531 1 97.31 414 HIS B C 1
ATOM 7854 O O . HIS B 1 414 ? -18.812 -20.234 -26.672 1 97.31 414 HIS B O 1
ATOM 7860 N N . SER B 1 415 ? -17.547 -19.812 -28.469 1 97.31 415 SER B N 1
ATOM 7861 C CA . SER B 1 415 ? -17.969 -18.422 -28.578 1 97.31 415 SER B CA 1
ATOM 7862 C C . SER B 1 415 ? -19.375 -18.328 -29.188 1 97.31 415 SER B C 1
ATOM 7864 O O . SER B 1 415 ? -19.906 -19.312 -29.672 1 97.31 415 SER B O 1
ATOM 7866 N N . ILE B 1 416 ? -19.891 -17.141 -29.141 1 97.31 416 ILE B N 1
ATOM 7867 C CA . ILE B 1 416 ? -21.203 -16.891 -29.734 1 97.31 416 ILE B CA 1
ATOM 7868 C C . ILE B 1 416 ? -21.109 -17 -31.25 1 97.31 416 ILE B C 1
ATOM 7870 O O . ILE B 1 416 ? -22.141 -17.047 -31.938 1 97.31 416 ILE B O 1
ATOM 7874 N N . HIS B 1 417 ? -19.906 -17.078 -31.781 1 95.25 417 HIS B N 1
ATOM 7875 C CA . HIS B 1 417 ? -19.703 -17.219 -33.219 1 95.25 417 HIS B CA 1
ATOM 7876 C C . HIS B 1 417 ? -19.516 -18.688 -33.594 1 95.25 417 HIS B C 1
ATOM 7878 O O . HIS B 1 417 ? -19.359 -19.016 -34.781 1 95.25 417 HIS B O 1
ATOM 7884 N N . GLY B 1 418 ? -19.453 -19.531 -32.625 1 93.19 418 GLY B N 1
ATOM 7885 C CA . GLY B 1 418 ? -19.375 -20.969 -32.875 1 93.19 418 GLY B CA 1
ATOM 7886 C C . GLY B 1 418 ? -17.969 -21.531 -32.75 1 93.19 418 GLY B C 1
ATOM 7887 O O . GLY B 1 418 ? -17.797 -22.75 -32.656 1 93.19 418 GLY B O 1
ATOM 7888 N N . ASP B 1 419 ? -17 -20.75 -32.656 1 94.75 419 ASP B N 1
ATOM 7889 C CA . ASP B 1 419 ? -15.617 -21.188 -32.562 1 94.75 419 ASP B CA 1
ATOM 7890 C C . ASP B 1 419 ? -15.305 -21.672 -31.141 1 94.75 419 ASP B C 1
ATOM 7892 O O . ASP B 1 419 ? -15.852 -21.141 -30.172 1 94.75 419 ASP B O 1
ATOM 7896 N N . SER B 1 420 ? -14.406 -22.688 -31.078 1 96.19 420 SER B N 1
ATOM 7897 C CA . SER B 1 420 ? -13.938 -23.109 -29.766 1 96.19 420 SER B CA 1
ATOM 7898 C C . SER B 1 420 ? -12.836 -22.203 -29.25 1 96.19 420 SER B C 1
ATOM 7900 O O . SER B 1 420 ? -12.047 -21.672 -30.047 1 96.19 420 SER B O 1
ATOM 7902 N N . LEU B 1 421 ? -12.773 -22.062 -27.969 1 96.19 421 LEU B N 1
ATOM 7903 C CA . LEU B 1 421 ? -11.711 -21.266 -27.375 1 96.19 421 LEU B CA 1
ATOM 7904 C C . LEU B 1 421 ? -10.344 -21.828 -27.703 1 96.19 421 LEU B C 1
ATOM 7906 O O . LEU B 1 421 ? -9.398 -21.078 -27.953 1 96.19 421 LEU B O 1
ATOM 7910 N N . LYS B 1 422 ? -10.234 -23.125 -27.703 1 92.88 422 LYS B N 1
ATOM 7911 C CA . LYS B 1 422 ? -9 -23.828 -28.047 1 92.88 422 LYS B CA 1
ATOM 7912 C C . LYS B 1 422 ? -8.477 -23.375 -29.406 1 92.88 422 LYS B C 1
ATOM 7914 O O . LYS B 1 422 ? -7.293 -23.078 -29.562 1 92.88 422 LYS B O 1
ATOM 7919 N N . GLU B 1 423 ? -9.383 -23.281 -30.328 1 94.12 423 GLU B N 1
ATOM 7920 C CA . GLU B 1 423 ? -9.008 -22.859 -31.672 1 94.12 423 GLU B CA 1
ATOM 7921 C C . GLU B 1 423 ? -8.672 -21.375 -31.703 1 94.12 423 GLU B C 1
ATOM 7923 O O . GLU B 1 423 ? -7.719 -20.953 -32.375 1 94.12 423 GLU B O 1
ATOM 7928 N N . GLU B 1 424 ? -9.438 -20.609 -31 1 94.94 424 GLU B N 1
ATOM 7929 C CA . GLU B 1 424 ? -9.227 -19.172 -31 1 94.94 424 GLU B CA 1
ATOM 7930 C C . GLU B 1 424 ? -7.875 -18.812 -30.391 1 94.94 424 GLU B C 1
ATOM 7932 O O . GLU B 1 424 ? -7.25 -17.828 -30.797 1 94.94 424 GLU B O 1
ATOM 7937 N N . TRP B 1 425 ? -7.387 -19.594 -29.406 1 94.25 425 TRP B N 1
ATOM 7938 C CA . TRP B 1 425 ? -6.172 -19.25 -28.672 1 94.25 425 TRP B CA 1
ATOM 7939 C C . TRP B 1 425 ? -4.98 -20.047 -29.188 1 94.25 425 TRP B C 1
ATOM 7941 O O . TRP B 1 425 ? -3.93 -20.094 -28.547 1 94.25 425 TRP B O 1
ATOM 7951 N N . LYS B 1 426 ? -5.121 -20.641 -30.312 1 90.81 426 LYS B N 1
ATOM 7952 C CA . LYS B 1 426 ? -4.035 -21.406 -30.938 1 90.81 426 LYS B CA 1
ATOM 7953 C C . LYS B 1 426 ? -2.82 -20.516 -31.188 1 90.81 426 LYS B C 1
ATOM 7955 O O . LYS B 1 426 ? -1.68 -20.938 -31 1 90.81 426 LYS B O 1
ATOM 7960 N N . SER B 1 427 ? -3.072 -19.312 -31.594 1 90.94 427 SER B N 1
ATOM 7961 C CA . SER B 1 427 ? -1.984 -18.406 -31.922 1 90.94 427 SER B CA 1
ATOM 7962 C C . SER B 1 427 ? -1.657 -17.484 -30.75 1 90.94 427 SER B C 1
ATOM 7964 O O . SER B 1 427 ? -0.862 -16.562 -30.891 1 90.94 427 SER B O 1
ATOM 7966 N N . GLY B 1 428 ? -2.285 -17.781 -29.672 1 93.38 428 GLY B N 1
ATOM 7967 C CA . GLY B 1 428 ? -2.07 -16.953 -28.484 1 93.38 428 GLY B CA 1
ATOM 7968 C C . GLY B 1 428 ? -3.361 -16.547 -27.797 1 93.38 428 GLY B C 1
ATOM 7969 O O . GLY B 1 428 ? -4.418 -16.5 -28.438 1 93.38 428 GLY B O 1
ATOM 7970 N N . ALA B 1 429 ? -3.225 -16.219 -26.578 1 94.94 429 ALA B N 1
ATOM 7971 C CA . ALA B 1 429 ? -4.41 -15.875 -25.797 1 94.94 429 ALA B CA 1
ATOM 7972 C C . ALA B 1 429 ? -4.789 -14.406 -26 1 94.94 429 ALA B C 1
ATOM 7974 O O . ALA B 1 429 ? -3.916 -13.547 -26.156 1 94.94 429 ALA B O 1
ATOM 7975 N N . PHE B 1 430 ? -6.031 -14.117 -26.047 1 97.25 430 PHE B N 1
ATOM 7976 C CA . PHE B 1 430 ? -6.594 -12.766 -26.031 1 97.25 430 PHE B CA 1
ATOM 7977 C C . PHE B 1 430 ? -7.656 -12.633 -24.953 1 97.25 430 PHE B C 1
ATOM 7979 O O . PHE B 1 430 ? -8.633 -13.383 -24.938 1 97.25 430 PHE B O 1
ATOM 7986 N N . THR B 1 431 ? -7.43 -11.812 -24.031 1 98.25 431 THR B N 1
ATOM 7987 C CA . THR B 1 431 ? -8.398 -11.5 -22.984 1 98.25 431 THR B CA 1
ATOM 7988 C C . THR B 1 431 ? -8.586 -9.992 -22.844 1 98.25 431 THR B C 1
ATOM 7990 O O . THR B 1 431 ? -7.879 -9.211 -23.484 1 98.25 431 THR B O 1
ATOM 7993 N N . TYR B 1 432 ? -9.609 -9.57 -22.172 1 98.75 432 TYR B N 1
ATOM 7994 C CA . TYR B 1 432 ? -9.766 -8.195 -21.719 1 98.75 432 TYR B CA 1
ATOM 7995 C C . TYR B 1 432 ? -9.773 -8.125 -20.188 1 98.75 432 TYR B C 1
ATOM 7997 O O . TYR B 1 432 ? -10.5 -8.875 -19.531 1 98.75 432 TYR B O 1
ATOM 8005 N N . LEU B 1 433 ? -8.875 -7.277 -19.625 1 98.81 433 LEU B N 1
ATOM 8006 C CA . LEU B 1 433 ? -8.711 -7.02 -18.188 1 98.81 433 LEU B CA 1
ATOM 8007 C C . LEU B 1 433 ? -8.133 -8.242 -17.484 1 98.81 433 LEU B C 1
ATOM 8009 O O . LEU B 1 433 ? -8.062 -8.273 -16.25 1 98.81 433 LEU B O 1
ATOM 8013 N N . GLY B 1 434 ? -7.758 -9.344 -18.219 1 98.12 434 GLY B N 1
ATOM 8014 C CA . GLY B 1 434 ? -7.316 -10.57 -17.594 1 98.12 434 GLY B CA 1
ATOM 8015 C C . GLY B 1 434 ? -8.438 -11.32 -16.891 1 98.12 434 GLY B C 1
ATOM 8016 O O . GLY B 1 434 ? -8.188 -12.078 -15.953 1 98.12 434 GLY B O 1
ATOM 8017 N N . MET B 1 435 ? -9.719 -11.008 -17.297 1 98.38 435 MET B N 1
ATOM 8018 C CA . MET B 1 435 ? -10.852 -11.609 -16.609 1 98.38 435 MET B CA 1
ATOM 8019 C C . MET B 1 435 ? -11.961 -11.977 -17.578 1 98.38 435 MET B C 1
ATOM 8021 O O . MET B 1 435 ? -12.891 -12.703 -17.234 1 98.38 435 MET B O 1
ATOM 8025 N N . THR B 1 436 ? -11.938 -11.453 -18.828 1 98.69 436 THR B N 1
ATOM 8026 C CA . THR B 1 436 ? -13.008 -11.68 -19.797 1 98.69 436 THR B CA 1
ATOM 8027 C C . THR B 1 436 ? -12.438 -11.992 -21.172 1 98.69 436 THR B C 1
ATOM 8029 O O . THR B 1 436 ? -11.25 -11.805 -21.422 1 98.69 436 THR B O 1
ATOM 8032 N N . VAL B 1 437 ? -13.281 -12.578 -22.062 1 98.5 437 VAL B N 1
ATOM 8033 C CA . VAL B 1 437 ? -12.883 -12.977 -23.406 1 98.5 437 VAL B CA 1
ATOM 8034 C C . VAL B 1 437 ? -13.945 -12.547 -24.422 1 98.5 437 VAL B C 1
ATOM 8036 O O . VAL B 1 437 ? -15.141 -12.805 -24.219 1 98.5 437 VAL B O 1
ATOM 8039 N N . SER B 1 438 ? -13.492 -11.836 -25.469 1 98.5 438 SER B N 1
ATOM 8040 C CA . SER B 1 438 ? -14.414 -11.43 -26.516 1 98.5 438 SER B CA 1
ATOM 8041 C C . SER B 1 438 ? -15.133 -12.633 -27.125 1 98.5 438 SER B C 1
ATOM 8043 O O . SER B 1 438 ? -14.5 -13.648 -27.438 1 98.5 438 SER B O 1
ATOM 8045 N N . GLY B 1 439 ? -16.406 -12.531 -27.266 1 98.38 439 GLY B N 1
ATOM 8046 C CA . GLY B 1 439 ? -17.188 -13.625 -27.812 1 98.38 439 GLY B CA 1
ATOM 8047 C C . GLY B 1 439 ? -17.766 -14.531 -26.75 1 98.38 439 GLY B C 1
ATOM 8048 O O . GLY B 1 439 ? -18.516 -15.469 -27.047 1 98.38 439 GLY B O 1
ATOM 8049 N N . TYR B 1 440 ? -17.469 -14.273 -25.516 1 98.62 440 TYR B N 1
ATOM 8050 C CA . TYR B 1 440 ? -17.938 -15.062 -24.391 1 98.62 440 TYR B CA 1
ATOM 8051 C C . TYR B 1 440 ? -18.641 -14.18 -23.359 1 98.62 440 TYR B C 1
ATOM 8053 O O . TYR B 1 440 ? -18.125 -13.969 -22.266 1 98.62 440 TYR B O 1
ATOM 8061 N N . PRO B 1 441 ? -19.828 -13.734 -23.703 1 98.62 441 PRO B N 1
ATOM 8062 C CA . PRO B 1 441 ? -20.547 -12.781 -22.844 1 98.62 441 PRO B CA 1
ATOM 8063 C C . PRO B 1 441 ? -20.812 -13.32 -21.438 1 98.62 441 PRO B C 1
ATOM 8065 O O . PRO B 1 441 ? -21.109 -14.508 -21.281 1 98.62 441 PRO B O 1
ATOM 8068 N N . ASN B 1 442 ? -20.719 -12.484 -20.422 1 98.81 442 ASN B N 1
ATOM 8069 C CA . ASN B 1 442 ? -21.047 -12.773 -19.031 1 98.81 442 ASN B CA 1
ATOM 8070 C C . ASN B 1 442 ? -20.156 -13.859 -18.453 1 98.81 442 ASN B C 1
ATOM 8072 O O . ASN B 1 442 ? -20.469 -14.445 -17.422 1 98.81 442 ASN B O 1
ATOM 8076 N N . MET B 1 443 ? -19.062 -14.18 -19.172 1 98.81 443 MET B N 1
ATOM 8077 C CA . MET B 1 443 ? -18.078 -15.102 -18.625 1 98.81 443 MET B CA 1
ATOM 8078 C C . MET B 1 443 ? -16.906 -14.344 -18 1 98.81 443 MET B C 1
ATOM 8080 O O . MET B 1 443 ? -16.406 -13.375 -18.578 1 98.81 443 MET B O 1
ATOM 8084 N N . PHE B 1 444 ? -16.562 -14.711 -16.828 1 98.81 444 PHE B N 1
ATOM 8085 C CA . PHE B 1 444 ? -15.422 -14.156 -16.109 1 98.81 444 PHE B CA 1
ATOM 8086 C C . PHE B 1 444 ? -14.453 -15.258 -15.695 1 98.81 444 PHE B C 1
ATOM 8088 O O . PHE B 1 444 ? -14.875 -16.375 -15.398 1 98.81 444 PHE B O 1
ATOM 8095 N N . HIS B 1 445 ? -13.219 -15.008 -15.805 1 97.5 445 HIS B N 1
ATOM 8096 C CA . HIS B 1 445 ? -12.227 -15.922 -15.25 1 97.5 445 HIS B CA 1
ATOM 8097 C C . HIS B 1 445 ? -11.305 -15.203 -14.273 1 97.5 445 HIS B C 1
ATOM 8099 O O . HIS B 1 445 ? -11.117 -13.992 -14.367 1 97.5 445 HIS B O 1
ATOM 8105 N N . LEU B 1 446 ? -10.805 -15.891 -13.312 1 95.38 446 LEU B N 1
ATOM 8106 C CA . LEU B 1 446 ? -9.859 -15.336 -12.352 1 95.38 446 LEU B CA 1
ATOM 8107 C C . LEU B 1 446 ? -8.602 -16.188 -12.266 1 95.38 446 LEU B C 1
ATOM 8109 O O . LEU B 1 446 ? -8.641 -17.391 -12.547 1 95.38 446 LEU B O 1
ATOM 8113 N N . TYR B 1 447 ? -7.535 -15.484 -11.859 1 95 447 TYR B N 1
ATOM 8114 C CA . TYR B 1 447 ? -6.242 -16.141 -11.695 1 95 447 TYR B CA 1
ATOM 8115 C C . TYR B 1 447 ? -5.867 -16.938 -12.938 1 95 447 TYR B C 1
ATOM 8117 O O . TYR B 1 447 ? -5.492 -18.109 -12.844 1 95 447 TYR B O 1
ATOM 8125 N N . GLY B 1 448 ? -6.078 -16.344 -14.109 1 94.69 448 GLY B N 1
ATOM 8126 C CA . GLY B 1 448 ? -5.832 -16.922 -15.422 1 94.69 448 GLY B CA 1
ATOM 8127 C C . GLY B 1 448 ? -5.004 -16.016 -16.328 1 94.69 448 GLY B C 1
ATOM 8128 O O . GLY B 1 448 ? -4.254 -15.164 -15.836 1 94.69 448 GLY B O 1
ATOM 8129 N N . PRO B 1 449 ? -5.121 -16.25 -17.594 1 95.06 449 PRO B N 1
ATOM 8130 C CA . PRO B 1 449 ? -4.258 -15.523 -18.516 1 95.06 449 PRO B CA 1
ATOM 8131 C C . PRO B 1 449 ? -4.461 -14.008 -18.453 1 95.06 449 PRO B C 1
ATOM 8133 O O . PRO B 1 449 ? -5.594 -13.539 -18.312 1 95.06 449 PRO B O 1
ATOM 8136 N N . HIS B 1 450 ? -3.4 -13.281 -18.484 1 97.44 450 HIS B N 1
ATOM 8137 C CA . HIS B 1 450 ? -3.287 -11.844 -18.672 1 97.44 450 HIS B CA 1
ATOM 8138 C C . HIS B 1 450 ? -3.697 -11.094 -17.406 1 97.44 450 HIS B C 1
ATOM 8140 O O . HIS B 1 450 ? -3.832 -9.867 -17.422 1 97.44 450 HIS B O 1
ATOM 8146 N N . GLY B 1 451 ? -4.055 -11.773 -16.297 1 97.12 451 GLY B N 1
ATOM 8147 C CA . GLY B 1 451 ? -3.996 -11.188 -14.969 1 97.12 451 GLY B CA 1
ATOM 8148 C C . GLY B 1 451 ? -2.615 -11.258 -14.344 1 97.12 451 GLY B C 1
ATOM 8149 O O . GLY B 1 451 ? -1.667 -11.727 -14.977 1 97.12 451 GLY B O 1
ATOM 8150 N N . PRO B 1 452 ? -2.436 -10.859 -13.078 1 96.62 452 PRO B N 1
ATOM 8151 C CA . PRO B 1 452 ? -1.123 -11.016 -12.445 1 96.62 452 PRO B CA 1
ATOM 8152 C C . PRO B 1 452 ? -0.734 -12.477 -12.25 1 96.62 452 PRO B C 1
ATOM 8154 O O . PRO B 1 452 ? 0.422 -12.852 -12.469 1 96.62 452 PRO B O 1
ATOM 8157 N N . THR B 1 453 ? -1.633 -13.312 -11.82 1 93.62 453 THR B N 1
ATOM 8158 C CA . THR B 1 453 ? -1.653 -14.766 -11.766 1 93.62 453 THR B CA 1
ATOM 8159 C C . THR B 1 453 ? -0.339 -15.305 -11.211 1 93.62 453 THR B C 1
ATOM 8161 O O . THR B 1 453 ? -0.033 -15.125 -10.031 1 93.62 453 THR B O 1
ATOM 8164 N N . LEU B 1 454 ? 0.614 -15.773 -12.148 1 92.19 454 LEU B N 1
ATOM 8165 C CA . LEU B 1 454 ? 1.822 -16.484 -11.727 1 92.19 454 LEU B CA 1
ATOM 8166 C C . LEU B 1 454 ? 2.809 -15.523 -11.07 1 92.19 454 LEU B C 1
ATOM 8168 O O . LEU B 1 454 ? 3.738 -15.953 -10.383 1 92.19 454 LEU B O 1
ATOM 8172 N N . LEU B 1 455 ? 2.607 -14.242 -11.227 1 94.81 455 LEU B N 1
ATOM 8173 C CA . LEU B 1 455 ? 3.525 -13.25 -10.68 1 94.81 455 LEU B CA 1
ATOM 8174 C C . LEU B 1 455 ? 3.02 -12.719 -9.336 1 94.81 455 LEU B C 1
ATOM 8176 O O . LEU B 1 455 ? 3.59 -11.781 -8.781 1 94.81 455 LEU B O 1
ATOM 8180 N N . SER B 1 456 ? 1.98 -13.352 -8.828 1 94.81 456 SER B N 1
ATOM 8181 C CA . SER B 1 456 ? 1.396 -12.883 -7.574 1 94.81 456 SER B CA 1
ATOM 8182 C C . SER B 1 456 ? 0.91 -14.055 -6.727 1 94.81 456 SER B C 1
ATOM 8184 O O . SER B 1 456 ? 0.723 -15.164 -7.23 1 94.81 456 SER B O 1
ATOM 8186 N N . ASN B 1 457 ? 0.798 -13.711 -5.434 1 93.81 457 ASN B N 1
ATOM 8187 C CA . ASN B 1 457 ? 0.203 -14.75 -4.602 1 93.81 457 ASN B CA 1
ATOM 8188 C C . ASN B 1 457 ? -1.285 -14.922 -4.895 1 93.81 457 ASN B C 1
ATOM 8190 O O . ASN B 1 457 ? -1.979 -13.945 -5.191 1 93.81 457 ASN B O 1
ATOM 8194 N N . GLY B 1 458 ? -1.818 -16.078 -4.785 1 95.19 458 GLY B N 1
ATOM 8195 C CA . GLY B 1 458 ? -3.139 -16.469 -5.242 1 95.19 458 GLY B CA 1
ATOM 8196 C C . GLY B 1 458 ? -4.266 -15.734 -4.551 1 95.19 458 GLY B C 1
ATOM 8197 O O . GLY B 1 458 ? -5.027 -15.008 -5.191 1 95.19 458 GLY B O 1
ATOM 8198 N N . PRO B 1 459 ? -4.34 -15.812 -3.225 1 96.88 459 PRO B N 1
ATOM 8199 C CA . PRO B 1 459 ? -5.441 -15.188 -2.488 1 96.88 459 PRO B CA 1
ATOM 8200 C C . PRO B 1 459 ? -5.559 -13.695 -2.764 1 96.88 459 PRO B C 1
ATOM 8202 O O . PRO B 1 459 ? -6.668 -13.172 -2.9 1 96.88 459 PRO B O 1
ATOM 8205 N N . THR B 1 460 ? -4.453 -12.984 -2.898 1 97.94 460 THR B N 1
ATOM 8206 C CA . THR B 1 460 ? -4.477 -11.547 -3.148 1 97.94 460 THR B CA 1
ATOM 8207 C C . THR B 1 460 ? -5.078 -11.25 -4.516 1 97.94 460 THR B C 1
ATOM 8209 O O . THR B 1 460 ? -5.992 -10.43 -4.633 1 97.94 460 THR B O 1
ATOM 8212 N N . THR B 1 461 ? -4.629 -11.969 -5.512 1 97.75 461 THR B N 1
ATOM 8213 C CA . THR B 1 461 ? -5.086 -11.742 -6.879 1 97.75 461 THR B CA 1
ATOM 8214 C C . THR B 1 461 ? -6.566 -12.078 -7.02 1 97.75 461 THR B C 1
ATOM 8216 O O . THR B 1 461 ? -7.324 -11.328 -7.633 1 97.75 461 THR B O 1
ATOM 8219 N N . VAL B 1 462 ? -6.961 -13.211 -6.441 1 97.75 462 VAL B N 1
ATOM 8220 C CA . VAL B 1 462 ? -8.344 -13.648 -6.645 1 97.75 462 VAL B CA 1
ATOM 8221 C C . VAL B 1 462 ? -9.297 -12.688 -5.934 1 97.75 462 VAL B C 1
ATOM 8223 O O . VAL B 1 462 ? -10.422 -12.477 -6.383 1 97.75 462 VAL B O 1
ATOM 8226 N N . GLU B 1 463 ? -8.844 -12.102 -4.875 1 98.25 463 GLU B N 1
ATOM 8227 C CA . GLU B 1 463 ? -9.719 -11.148 -4.191 1 98.25 463 GLU B CA 1
ATOM 8228 C C . GLU B 1 463 ? -9.852 -9.859 -4.984 1 98.25 463 GLU B C 1
ATOM 8230 O O . GLU B 1 463 ? -10.945 -9.281 -5.07 1 98.25 463 GLU B O 1
ATOM 8235 N N . ILE B 1 464 ? -8.734 -9.352 -5.539 1 98.44 464 ILE B N 1
ATOM 8236 C CA . ILE B 1 464 ? -8.789 -8.156 -6.383 1 98.44 464 ILE B CA 1
ATOM 8237 C C . ILE B 1 464 ? -9.727 -8.398 -7.559 1 98.44 464 ILE B C 1
ATOM 8239 O O . ILE B 1 464 ? -10.633 -7.598 -7.816 1 98.44 464 ILE B O 1
ATOM 8243 N N . GLN B 1 465 ? -9.562 -9.523 -8.211 1 98.62 465 GLN B N 1
ATOM 8244 C CA . GLN B 1 465 ? -10.375 -9.852 -9.383 1 98.62 465 GLN B CA 1
ATOM 8245 C C . GLN B 1 465 ? -11.812 -10.18 -8.984 1 98.62 465 GLN B C 1
ATOM 8247 O O . GLN B 1 465 ? -12.758 -9.758 -9.648 1 98.62 465 GLN B O 1
ATOM 8252 N N . GLY B 1 466 ? -11.914 -10.953 -7.898 1 98.56 466 GLY B N 1
ATOM 8253 C CA . GLY B 1 466 ? -13.234 -11.336 -7.438 1 98.56 466 GLY B CA 1
ATOM 8254 C C . GLY B 1 466 ? -14.102 -10.148 -7.051 1 98.56 466 GLY B C 1
ATOM 8255 O O . GLY B 1 466 ? -15.305 -10.133 -7.32 1 98.56 466 GLY B O 1
ATOM 8256 N N . ARG B 1 467 ? -13.516 -9.18 -6.398 1 97.81 467 ARG B N 1
ATOM 8257 C CA . ARG B 1 467 ? -14.242 -7.969 -6.039 1 97.81 467 ARG B CA 1
ATOM 8258 C C . ARG B 1 467 ? -14.695 -7.207 -7.281 1 97.81 467 ARG B C 1
ATOM 8260 O O . ARG B 1 467 ? -15.82 -6.695 -7.328 1 97.81 467 ARG B O 1
ATOM 8267 N N . TRP B 1 468 ? -13.82 -7.105 -8.297 1 98.5 468 TRP B N 1
ATOM 8268 C CA . TRP B 1 468 ? -14.203 -6.457 -9.547 1 98.5 468 TRP B CA 1
ATOM 8269 C C . TRP B 1 468 ? -15.383 -7.168 -10.195 1 98.5 468 TRP B C 1
ATOM 8271 O O . TRP B 1 468 ? -16.344 -6.523 -10.617 1 98.5 468 TRP B O 1
ATOM 8281 N N . ILE B 1 469 ? -15.328 -8.492 -10.242 1 98.81 469 ILE B N 1
ATOM 8282 C CA . ILE B 1 469 ? -16.391 -9.289 -10.859 1 98.81 469 ILE B CA 1
ATOM 8283 C C . ILE B 1 469 ? -17.703 -9.07 -10.109 1 98.81 469 ILE B C 1
ATOM 8285 O O . ILE B 1 469 ? -18.75 -8.875 -10.734 1 98.81 469 ILE B O 1
ATOM 8289 N N . ALA B 1 470 ? -17.625 -9.125 -8.812 1 98.5 470 ALA B N 1
ATOM 8290 C CA . ALA B 1 470 ? -18.812 -8.898 -8 1 98.5 470 ALA B CA 1
ATOM 8291 C C . ALA B 1 470 ? -19.422 -7.531 -8.281 1 98.5 470 ALA B C 1
ATOM 8293 O O . ALA B 1 470 ? -20.641 -7.41 -8.461 1 98.5 470 ALA B O 1
ATOM 8294 N N . ASP B 1 471 ? -18.578 -6.539 -8.328 1 98.25 471 ASP B N 1
ATOM 8295 C CA . ASP B 1 471 ? -19.062 -5.188 -8.578 1 98.25 471 ASP B CA 1
ATOM 8296 C C . ASP B 1 471 ? -19.625 -5.047 -9.992 1 98.25 471 ASP B C 1
ATOM 8298 O O . ASP B 1 471 ? -20.594 -4.32 -10.219 1 98.25 471 ASP B O 1
ATOM 8302 N N . ALA B 1 472 ? -18.984 -5.688 -10.961 1 98.62 472 ALA B N 1
ATOM 8303 C CA . ALA B 1 472 ? -19.484 -5.691 -12.328 1 98.62 472 ALA B CA 1
ATOM 8304 C C . ALA B 1 472 ? -20.891 -6.297 -12.398 1 98.62 472 ALA B C 1
ATOM 8306 O O . ALA B 1 472 ? -21.797 -5.715 -12.984 1 98.62 472 ALA B O 1
ATOM 8307 N N . ILE B 1 473 ? -21.047 -7.438 -11.781 1 98.75 473 ILE B N 1
ATOM 8308 C CA . ILE B 1 473 ? -22.328 -8.141 -11.789 1 98.75 473 ILE B CA 1
ATOM 8309 C C . ILE B 1 473 ? -23.391 -7.301 -11.07 1 98.75 473 ILE B C 1
ATOM 8311 O O . ILE B 1 473 ? -24.516 -7.184 -11.539 1 98.75 473 ILE B O 1
ATOM 8315 N N . LYS B 1 474 ? -22.984 -6.75 -9.953 1 97.88 474 LYS B N 1
ATOM 8316 C CA . LYS B 1 474 ? -23.875 -5.863 -9.227 1 97.88 474 LYS B CA 1
ATOM 8317 C C . LYS B 1 474 ? -24.375 -4.734 -10.125 1 97.88 474 LYS B C 1
ATOM 8319 O O . LYS B 1 474 ? -25.578 -4.453 -10.164 1 97.88 474 LYS B O 1
ATOM 8324 N N . GLN B 1 475 ? -23.484 -4.09 -10.789 1 97.69 475 GLN B N 1
ATOM 8325 C CA . GLN B 1 475 ? -23.844 -2.992 -11.68 1 97.69 475 GLN B CA 1
ATOM 8326 C C . GLN B 1 475 ? -24.719 -3.482 -12.828 1 97.69 475 GLN B C 1
ATOM 8328 O O . GLN B 1 475 ? -25.641 -2.791 -13.25 1 97.69 475 GLN B O 1
ATOM 8333 N N . MET B 1 476 ? -24.469 -4.648 -13.367 1 98.31 476 MET B N 1
ATOM 8334 C CA . MET B 1 476 ? -25.281 -5.215 -14.445 1 98.31 476 MET B CA 1
ATOM 8335 C C . MET B 1 476 ? -26.719 -5.445 -13.977 1 98.31 476 MET B C 1
ATOM 8337 O O . MET B 1 476 ? -27.672 -5.094 -14.672 1 98.31 476 MET B O 1
ATOM 8341 N N . GLU B 1 477 ? -26.844 -6.059 -12.82 1 97.44 477 GLU B N 1
ATOM 8342 C CA . GLU B 1 477 ? -28.172 -6.301 -12.273 1 97.44 477 GLU B CA 1
ATOM 8343 C C . GLU B 1 477 ? -28.922 -4.992 -12.047 1 97.44 477 GLU B C 1
ATOM 8345 O O . GLU B 1 477 ? -30.094 -4.879 -12.391 1 97.44 477 GLU B O 1
ATOM 8350 N N . ARG B 1 478 ? -28.25 -4.012 -11.547 1 95.44 478 ARG B N 1
ATOM 8351 C CA . ARG B 1 478 ? -28.859 -2.73 -11.219 1 95.44 478 ARG B CA 1
ATOM 8352 C C . ARG B 1 478 ? -29.266 -1.98 -12.484 1 95.44 478 ARG B C 1
ATOM 8354 O O . ARG B 1 478 ? -30.281 -1.277 -12.492 1 95.44 478 ARG B O 1
ATOM 8361 N N . GLN B 1 479 ? -28.531 -2.154 -13.484 1 96.12 479 GLN B N 1
ATOM 8362 C CA . GLN B 1 479 ? -28.75 -1.391 -14.711 1 96.12 479 GLN B CA 1
ATOM 8363 C C . GLN B 1 479 ? -29.641 -2.162 -15.688 1 96.12 479 GLN B C 1
ATOM 8365 O O . GLN B 1 479 ? -29.906 -1.685 -16.797 1 96.12 479 GLN B O 1
ATOM 8370 N N . GLY B 1 480 ? -30.094 -3.299 -15.289 1 97 480 GLY B N 1
ATOM 8371 C CA . GLY B 1 480 ? -30.922 -4.113 -16.156 1 97 480 GLY B CA 1
ATOM 8372 C C . GLY B 1 480 ? -30.188 -4.605 -17.391 1 97 480 GLY B C 1
ATOM 8373 O O . GLY B 1 480 ? -30.734 -4.617 -18.484 1 97 480 GLY B O 1
ATOM 8374 N N . ILE B 1 481 ? -28.906 -4.941 -17.234 1 98.12 481 ILE B N 1
ATOM 8375 C CA . ILE B 1 481 ? -28.078 -5.406 -18.328 1 98.12 481 ILE B CA 1
ATOM 8376 C C . ILE B 1 481 ? -28.234 -6.918 -18.484 1 98.12 481 ILE B C 1
ATOM 8378 O O . ILE B 1 481 ? -28.062 -7.668 -17.531 1 98.12 481 ILE B O 1
ATOM 8382 N N . LYS B 1 482 ? -28.625 -7.34 -19.703 1 98.31 482 LYS B N 1
ATOM 8383 C CA . LYS B 1 482 ? -28.766 -8.758 -20.031 1 98.31 482 LYS B CA 1
ATOM 8384 C C . LYS B 1 482 ? -27.391 -9.445 -20.094 1 98.31 482 LYS B C 1
ATOM 8386 O O . LYS B 1 482 ? -27.188 -10.484 -19.469 1 98.31 482 LYS B O 1
ATOM 8391 N N . TYR B 1 483 ? -26.469 -8.828 -20.828 1 98.56 483 TYR B N 1
ATOM 8392 C CA . TYR B 1 483 ? -25.094 -9.344 -20.828 1 98.56 483 TYR B CA 1
ATOM 8393 C C . TYR B 1 483 ? -24.125 -8.305 -21.359 1 98.56 483 TYR B C 1
ATOM 8395 O O . TYR B 1 483 ? -24.531 -7.34 -22.016 1 98.56 483 TYR B O 1
ATOM 8403 N N . ILE B 1 484 ? -22.875 -8.398 -20.984 1 98.81 484 ILE B N 1
ATOM 8404 C CA . ILE B 1 484 ? -21.766 -7.625 -21.531 1 98.81 484 ILE B CA 1
ATOM 8405 C C . ILE B 1 484 ? -20.828 -8.547 -22.312 1 98.81 484 ILE B C 1
ATOM 8407 O O . ILE B 1 484 ? -20.703 -9.727 -21.984 1 98.81 484 ILE B O 1
ATOM 8411 N N . ASN B 1 485 ? -20.266 -8.062 -23.328 1 98.81 485 ASN B N 1
ATOM 8412 C CA . ASN B 1 485 ? -19.297 -8.766 -24.156 1 98.81 485 ASN B CA 1
ATOM 8413 C C . ASN B 1 485 ? -18.109 -7.887 -24.5 1 98.81 485 ASN B C 1
ATOM 8415 O O . ASN B 1 485 ? -18.25 -6.859 -25.156 1 98.81 485 ASN B O 1
ATOM 8419 N N . PRO B 1 486 ? -16.906 -8.227 -23.953 1 98.75 486 PRO B N 1
ATOM 8420 C CA . PRO B 1 486 ? -15.773 -7.375 -24.312 1 98.75 486 PRO B CA 1
ATOM 8421 C C . PRO B 1 486 ? -15.562 -7.27 -25.812 1 98.75 486 PRO B C 1
ATOM 8423 O O . PRO B 1 486 ? -15.719 -8.258 -26.531 1 98.75 486 PRO B O 1
ATOM 8426 N N . THR B 1 487 ? -15.211 -6.113 -26.266 1 98.62 487 THR B N 1
ATOM 8427 C CA . THR B 1 487 ? -14.977 -5.926 -27.703 1 98.62 487 THR B CA 1
ATOM 8428 C C . THR B 1 487 ? -13.648 -6.551 -28.109 1 98.62 487 THR B C 1
ATOM 8430 O O . THR B 1 487 ? -12.727 -6.66 -27.312 1 98.62 487 THR B O 1
ATOM 8433 N N . ALA B 1 488 ? -13.602 -6.98 -29.359 1 98 488 ALA B N 1
ATOM 8434 C CA . ALA B 1 488 ? -12.344 -7.488 -29.891 1 98 488 ALA B CA 1
ATOM 8435 C C . ALA B 1 488 ? -11.25 -6.434 -29.812 1 98 488 ALA B C 1
ATOM 8437 O O . ALA B 1 488 ? -10.086 -6.758 -29.562 1 98 488 ALA B O 1
ATOM 8438 N N . LYS B 1 489 ? -11.625 -5.207 -30.062 1 98.56 489 LYS B N 1
ATOM 8439 C CA . LYS B 1 489 ? -10.672 -4.098 -29.984 1 98.56 489 LYS B CA 1
ATOM 8440 C C . LYS B 1 489 ? -10.078 -3.98 -28.594 1 98.56 489 LYS B C 1
ATOM 8442 O O . LYS B 1 489 ? -8.867 -3.838 -28.438 1 98.56 489 LYS B O 1
ATOM 8447 N N . ALA B 1 490 ? -10.938 -4.039 -27.562 1 98.75 490 ALA B N 1
ATOM 8448 C CA . ALA B 1 490 ? -10.477 -3.949 -26.172 1 98.75 490 ALA B CA 1
ATOM 8449 C C . ALA B 1 490 ? -9.523 -5.094 -25.844 1 98.75 490 ALA B C 1
ATOM 8451 O O . ALA B 1 490 ? -8.523 -4.895 -25.156 1 98.75 490 ALA B O 1
ATOM 8452 N N . ALA B 1 491 ? -9.844 -6.258 -26.312 1 98.56 491 ALA B N 1
ATOM 8453 C CA . ALA B 1 491 ? -8.992 -7.422 -26.094 1 98.56 491 ALA B CA 1
ATOM 8454 C C . ALA B 1 491 ? -7.621 -7.238 -26.734 1 98.56 491 ALA B C 1
ATOM 8456 O O . ALA B 1 491 ? -6.594 -7.551 -26.125 1 98.56 491 ALA B O 1
ATOM 8457 N N . LYS B 1 492 ? -7.602 -6.75 -27.938 1 98.38 492 LYS B N 1
ATOM 8458 C CA . LYS B 1 492 ? -6.348 -6.512 -28.656 1 98.38 492 LYS B CA 1
ATOM 8459 C C . LYS B 1 492 ? -5.5 -5.465 -27.938 1 98.38 492 LYS B C 1
ATOM 8461 O O . LYS B 1 492 ? -4.281 -5.617 -27.828 1 98.38 492 LYS B O 1
ATOM 8466 N N . GLU B 1 493 ? -6.168 -4.43 -27.5 1 98.69 493 GLU B N 1
ATOM 8467 C CA . GLU B 1 493 ? -5.465 -3.375 -26.781 1 98.69 493 GLU B CA 1
ATOM 8468 C C . GLU B 1 493 ? -4.898 -3.895 -25.469 1 98.69 493 GLU B C 1
ATOM 8470 O O . GLU B 1 493 ? -3.801 -3.504 -25.062 1 98.69 493 GLU B O 1
ATOM 8475 N N . TRP B 1 494 ? -5.648 -4.734 -24.828 1 98.69 494 TRP B N 1
ATOM 8476 C CA . TRP B 1 494 ? -5.168 -5.328 -23.578 1 98.69 494 TRP B CA 1
ATOM 8477 C C . TRP B 1 494 ? -3.945 -6.203 -23.828 1 98.69 494 TRP B C 1
ATOM 8479 O O . TRP B 1 494 ? -2.963 -6.137 -23.094 1 98.69 494 TRP B O 1
ATOM 8489 N N . LYS B 1 495 ? -3.992 -7.047 -24.828 1 98.25 495 LYS B N 1
ATOM 8490 C CA . LYS B 1 495 ? -2.838 -7.867 -25.188 1 98.25 495 LYS B CA 1
ATOM 8491 C C . LYS B 1 495 ? -1.618 -7 -25.484 1 98.25 495 LYS B C 1
ATOM 8493 O O . LYS B 1 495 ? -0.5 -7.336 -25.094 1 98.25 495 LYS B O 1
ATOM 8498 N N . ALA B 1 496 ? -1.849 -5.949 -26.219 1 98.56 496 ALA B N 1
ATOM 8499 C CA . ALA B 1 496 ? -0.757 -5.02 -26.5 1 98.56 496 ALA B CA 1
ATOM 8500 C C . ALA B 1 496 ? -0.141 -4.488 -25.203 1 98.56 496 ALA B C 1
ATOM 8502 O O . ALA B 1 496 ? 1.08 -4.359 -25.094 1 98.56 496 ALA B O 1
ATOM 8503 N N . LYS B 1 497 ? -0.985 -4.195 -24.281 1 98.44 497 LYS B N 1
ATOM 8504 C CA . LYS B 1 497 ? -0.523 -3.73 -22.969 1 98.44 497 LYS B CA 1
ATOM 8505 C C . LYS B 1 497 ? 0.297 -4.805 -22.266 1 98.44 497 LYS B C 1
ATOM 8507 O O . LYS B 1 497 ? 1.343 -4.508 -21.672 1 98.44 497 LYS B O 1
ATOM 8512 N N . ILE B 1 498 ? -0.171 -6.02 -22.266 1 98.44 498 ILE B N 1
ATOM 8513 C CA . ILE B 1 498 ? 0.548 -7.145 -21.672 1 98.44 498 ILE B CA 1
ATOM 8514 C C . ILE B 1 498 ? 1.948 -7.234 -22.281 1 98.44 498 ILE B C 1
ATOM 8516 O O . ILE B 1 498 ? 2.938 -7.352 -21.547 1 98.44 498 ILE B O 1
ATOM 8520 N N . ASN B 1 499 ? 1.993 -7.148 -23.562 1 98.19 499 ASN B N 1
ATOM 8521 C CA . ASN B 1 499 ? 3.271 -7.238 -24.266 1 98.19 499 ASN B CA 1
ATOM 8522 C C . ASN B 1 499 ? 4.18 -6.059 -23.922 1 98.19 499 ASN B C 1
ATOM 8524 O O . ASN B 1 499 ? 5.383 -6.23 -23.719 1 98.19 499 ASN B O 1
ATOM 8528 N N . GLU B 1 500 ? 3.57 -4.918 -23.859 1 98.38 500 GLU B N 1
ATOM 8529 C CA . GLU B 1 500 ? 4.34 -3.721 -23.531 1 98.38 500 GLU B CA 1
ATOM 8530 C C . GLU B 1 500 ? 4.996 -3.846 -22.156 1 98.38 500 GLU B C 1
ATOM 8532 O O . GLU B 1 500 ? 6.184 -3.551 -22.016 1 98.38 500 GLU B O 1
ATOM 8537 N N . LEU B 1 501 ? 4.254 -4.238 -21.188 1 98.19 501 LEU B N 1
ATOM 8538 C CA . LEU B 1 501 ? 4.773 -4.418 -19.828 1 98.19 501 LEU B CA 1
ATOM 8539 C C . LEU B 1 501 ? 5.871 -5.473 -19.812 1 98.19 501 LEU B C 1
ATOM 8541 O O . LEU B 1 501 ? 6.879 -5.309 -19.109 1 98.19 501 LEU B O 1
ATOM 8545 N N . SER B 1 502 ? 5.648 -6.531 -20.531 1 97.75 502 SER B N 1
ATOM 8546 C CA . SER B 1 502 ? 6.605 -7.629 -20.609 1 97.75 502 SER B CA 1
ATOM 8547 C C . SER B 1 502 ? 7.906 -7.191 -21.266 1 97.75 502 SER B C 1
ATOM 8549 O O . SER B 1 502 ? 8.992 -7.457 -20.766 1 97.75 502 SER B O 1
ATOM 8551 N N . ASP B 1 503 ? 7.773 -6.5 -22.375 1 97.81 503 ASP B N 1
ATOM 8552 C CA . ASP B 1 503 ? 8.906 -6.18 -23.234 1 97.81 503 ASP B CA 1
ATOM 8553 C C . ASP B 1 503 ? 9.875 -5.227 -22.547 1 97.81 503 ASP B C 1
ATOM 8555 O O . ASP B 1 503 ? 11.047 -5.145 -22.922 1 97.81 503 ASP B O 1
ATOM 8559 N N . LYS B 1 504 ? 9.414 -4.59 -21.531 1 97 504 LYS B N 1
ATOM 8560 C CA . LYS B 1 504 ? 10.281 -3.697 -20.766 1 97 504 LYS B CA 1
ATOM 8561 C C . LYS B 1 504 ? 11.188 -4.484 -19.828 1 97 504 LYS B C 1
ATOM 8563 O O . LYS B 1 504 ? 12.164 -3.947 -19.297 1 97 504 LYS B O 1
ATOM 8568 N N . THR B 1 505 ? 10.938 -5.715 -19.594 1 98 505 THR B N 1
ATOM 8569 C CA . THR B 1 505 ? 11.625 -6.543 -18.609 1 98 505 THR B CA 1
ATOM 8570 C C . THR B 1 505 ? 12.508 -7.578 -19.297 1 98 505 THR B C 1
ATOM 8572 O O . THR B 1 505 ? 12.578 -7.617 -20.531 1 98 505 THR B O 1
ATOM 8575 N N . LEU B 1 506 ? 13.117 -8.414 -18.484 1 98.44 506 LEU B N 1
ATOM 8576 C CA . LEU B 1 506 ? 13.945 -9.492 -19 1 98.44 506 LEU B CA 1
ATOM 8577 C C . LEU B 1 506 ? 13.133 -10.766 -19.172 1 98.44 506 LEU B C 1
ATOM 8579 O O . LEU B 1 506 ? 13.664 -11.797 -19.609 1 98.44 506 LEU B O 1
ATOM 8583 N N . PHE B 1 507 ? 11.82 -10.734 -19 1 97.81 507 PHE B N 1
ATOM 8584 C CA . PHE B 1 507 ? 10.977 -11.93 -19.078 1 97.81 507 PHE B CA 1
ATOM 8585 C C . PHE B 1 507 ? 11.023 -12.547 -20.469 1 97.81 507 PHE B C 1
ATOM 8587 O O . PHE B 1 507 ? 11.164 -13.758 -20.609 1 97.81 507 PHE B O 1
ATOM 8594 N N . PRO B 1 508 ? 10.992 -11.742 -21.516 1 97.38 508 PRO B N 1
ATOM 8595 C CA . PRO B 1 508 ? 10.922 -12.312 -22.859 1 97.38 508 PRO B CA 1
ATOM 8596 C C . PRO B 1 508 ? 12.234 -12.969 -23.297 1 97.38 508 PRO B C 1
ATOM 8598 O O . PRO B 1 508 ? 12.305 -13.539 -24.391 1 97.38 508 PRO B O 1
ATOM 8601 N N . THR B 1 509 ? 13.234 -12.922 -22.438 1 97.06 509 THR B N 1
ATOM 8602 C CA . THR B 1 509 ? 14.523 -13.477 -22.812 1 97.06 509 THR B CA 1
ATOM 8603 C C . THR B 1 509 ? 14.562 -14.984 -22.547 1 97.06 509 THR B C 1
ATOM 8605 O O . THR B 1 509 ? 15.492 -15.672 -22.984 1 97.06 509 THR B O 1
ATOM 8608 N N . THR B 1 510 ? 13.547 -15.461 -21.875 1 94.94 510 THR B N 1
ATOM 8609 C CA . THR B 1 510 ? 13.609 -16.844 -21.422 1 94.94 510 THR B CA 1
ATOM 8610 C C . THR B 1 510 ? 12.258 -17.531 -21.578 1 94.94 510 THR B C 1
ATOM 8612 O O . THR B 1 510 ? 11.219 -16.953 -21.234 1 94.94 510 THR B O 1
ATOM 8615 N N . LYS B 1 511 ? 12.305 -18.766 -22.109 1 92.06 511 LYS B N 1
ATOM 8616 C CA . LYS B 1 511 ? 11.102 -19.594 -22.047 1 92.06 511 LYS B CA 1
ATOM 8617 C C . LYS B 1 511 ? 10.789 -19.984 -20.609 1 92.06 511 LYS B C 1
ATOM 8619 O O . LYS B 1 511 ? 11.664 -20.469 -19.891 1 92.06 511 LYS B O 1
ATOM 8624 N N . SER B 1 512 ? 9.625 -19.672 -20.188 1 91.5 512 SER B N 1
ATOM 8625 C CA . SER B 1 512 ? 9.203 -19.906 -18.812 1 91.5 512 SER B CA 1
ATOM 8626 C C . SER B 1 512 ? 7.684 -20 -18.703 1 91.5 512 SER B C 1
ATOM 8628 O O . SER B 1 512 ? 6.977 -19.844 -19.703 1 91.5 512 SER B O 1
ATOM 8630 N N . THR B 1 513 ? 7.219 -20.266 -17.516 1 89.38 513 THR B N 1
ATOM 8631 C CA . THR B 1 513 ? 5.781 -20.312 -17.281 1 89.38 513 THR B CA 1
ATOM 8632 C C . THR B 1 513 ? 5.152 -18.938 -17.5 1 89.38 513 THR B C 1
ATOM 8634 O O . THR B 1 513 ? 3.973 -18.844 -17.844 1 89.38 513 THR B O 1
ATOM 8637 N N . TYR B 1 514 ? 5.914 -17.875 -17.375 1 93.19 514 TYR B N 1
ATOM 8638 C CA . TYR B 1 514 ? 5.414 -16.531 -17.609 1 93.19 514 TYR B CA 1
ATOM 8639 C C . TYR B 1 514 ? 5.215 -16.266 -19.094 1 93.19 514 TYR B C 1
ATOM 8641 O O . TYR B 1 514 ? 4.332 -15.508 -19.484 1 93.19 514 TYR B O 1
ATOM 8649 N N . MET B 1 515 ? 6.066 -16.953 -19.859 1 93.44 515 MET B N 1
ATOM 8650 C CA . MET B 1 515 ? 6.078 -16.734 -21.312 1 93.44 515 MET B CA 1
ATOM 8651 C C . MET B 1 515 ? 5.367 -17.875 -22.047 1 93.44 515 MET B C 1
ATOM 8653 O O . MET B 1 515 ? 5.77 -18.266 -23.141 1 93.44 515 MET B O 1
ATOM 8657 N N . GLY B 1 516 ? 4.445 -18.484 -21.422 1 86.31 516 GLY B N 1
ATOM 8658 C CA . GLY B 1 516 ? 3.582 -19.438 -22.094 1 86.31 516 GLY B CA 1
ATOM 8659 C C . GLY B 1 516 ? 3.945 -20.875 -21.812 1 86.31 516 GLY B C 1
ATOM 8660 O O . GLY B 1 516 ? 3.232 -21.797 -22.219 1 86.31 516 GLY B O 1
ATOM 8661 N N . GLY B 1 517 ? 5.012 -21.109 -21.109 1 81.94 517 GLY B N 1
ATOM 8662 C CA . GLY B 1 517 ? 5.383 -22.453 -20.734 1 81.94 517 GLY B CA 1
ATOM 8663 C C . GLY B 1 517 ? 6.328 -23.109 -21.734 1 81.94 517 GLY B C 1
ATOM 8664 O O . GLY B 1 517 ? 6.785 -22.469 -22.672 1 81.94 517 GLY B O 1
ATOM 8665 N N . SER B 1 518 ? 6.656 -24.406 -21.438 1 73.88 518 SER B N 1
ATOM 8666 C CA . SER B 1 518 ? 7.691 -25.078 -22.203 1 73.88 518 SER B CA 1
ATOM 8667 C C . SER B 1 518 ? 7.094 -26.156 -23.109 1 73.88 518 SER B C 1
ATOM 8669 O O . SER B 1 518 ? 7.816 -26.812 -23.859 1 73.88 518 SER B O 1
ATOM 8671 N N . MET B 1 519 ? 5.781 -26.266 -23.031 1 75 519 MET B N 1
ATOM 8672 C CA . MET B 1 519 ? 5.164 -27.281 -23.875 1 75 519 MET B CA 1
ATOM 8673 C C . MET B 1 519 ? 5.414 -26.984 -25.359 1 75 519 MET B C 1
ATOM 8675 O O . MET B 1 519 ? 5.293 -25.844 -25.797 1 75 519 MET B O 1
ATOM 8679 N N . PRO B 1 520 ? 5.809 -28.109 -26.062 1 74.12 520 PRO B N 1
ATOM 8680 C CA . PRO B 1 520 ? 6.016 -27.906 -27.5 1 74.12 520 PRO B CA 1
ATOM 8681 C C . PRO B 1 520 ? 4.77 -27.375 -28.203 1 74.12 520 PRO B C 1
ATOM 8683 O O . PRO B 1 520 ? 3.658 -27.844 -27.922 1 74.12 520 PRO B O 1
ATOM 8686 N N . GLY B 1 521 ? 4.922 -26.406 -29 1 74.38 521 GLY B N 1
ATOM 8687 C CA . GLY B 1 521 ? 3.812 -25.891 -29.781 1 74.38 521 GLY B CA 1
ATOM 8688 C C . GLY B 1 521 ? 3.15 -24.672 -29.141 1 74.38 521 GLY B C 1
ATOM 8689 O O . GLY B 1 521 ? 2.424 -23.938 -29.812 1 74.38 521 GLY B O 1
ATOM 8690 N N . LYS B 1 522 ? 3.369 -24.547 -27.906 1 81.56 522 LYS B N 1
ATOM 8691 C CA . LYS B 1 522 ? 2.77 -23.391 -27.234 1 81.56 522 LYS B CA 1
ATOM 8692 C C . LYS B 1 522 ? 3.439 -22.094 -27.688 1 81.56 522 LYS B C 1
ATOM 8694 O O . LYS B 1 522 ? 4.66 -22.047 -27.859 1 81.56 522 LYS B O 1
ATOM 8699 N N . VAL B 1 523 ? 2.652 -21.109 -27.766 1 88.94 523 VAL B N 1
ATOM 8700 C CA . VAL B 1 523 ? 3.105 -19.797 -28.234 1 88.94 523 VAL B CA 1
ATOM 8701 C C . VAL B 1 523 ? 3.99 -19.156 -27.172 1 88.94 523 VAL B C 1
ATOM 8703 O O . VAL B 1 523 ? 3.688 -19.234 -25.969 1 88.94 523 VAL B O 1
ATOM 8706 N N . PHE B 1 524 ? 5.133 -18.688 -27.656 1 93.56 524 PHE B N 1
ATOM 8707 C CA . PHE B 1 524 ? 6.008 -17.906 -26.781 1 93.56 524 PHE B CA 1
ATOM 8708 C C . PHE B 1 524 ? 5.461 -16.5 -26.609 1 93.56 524 PHE B C 1
ATOM 8710 O O . PHE B 1 524 ? 5.641 -15.641 -27.484 1 93.56 524 PHE B O 1
ATOM 8717 N N . GLU B 1 525 ? 4.754 -16.266 -25.5 1 95.12 525 GLU B N 1
ATOM 8718 C CA . GLU B 1 525 ? 4.121 -14.984 -25.219 1 95.12 525 GLU B CA 1
ATOM 8719 C C . GLU B 1 525 ? 3.951 -14.766 -23.719 1 95.12 525 GLU B C 1
ATOM 8721 O O . GLU B 1 525 ? 3.855 -15.727 -22.953 1 95.12 525 GLU B O 1
ATOM 8726 N N . GLN B 1 526 ? 3.979 -13.492 -23.328 1 96.38 526 GLN B N 1
ATOM 8727 C CA . GLN B 1 526 ? 3.66 -13.164 -21.938 1 96.38 526 GLN B CA 1
ATOM 8728 C C . GLN B 1 526 ? 2.197 -13.461 -21.625 1 96.38 526 GLN B C 1
ATOM 8730 O O . GLN B 1 526 ? 1.299 -13 -22.328 1 96.38 526 GLN B O 1
ATOM 8735 N N . VAL B 1 527 ? 1.963 -14.219 -20.562 1 95.19 527 VAL B N 1
ATOM 8736 C CA . VAL B 1 527 ? 0.582 -14.602 -20.281 1 95.19 527 VAL B CA 1
ATOM 8737 C C . VAL B 1 527 ? 0.138 -14 -18.953 1 95.19 527 VAL B C 1
ATOM 8739 O O . VAL B 1 527 ? -0.917 -14.352 -18.422 1 95.19 527 VAL B O 1
ATOM 8742 N N . ASN B 1 528 ? 0.958 -13.125 -18.391 1 96.75 528 ASN B N 1
ATOM 8743 C CA . ASN B 1 528 ? 0.627 -12.461 -17.125 1 96.75 528 ASN B CA 1
ATOM 8744 C C . ASN B 1 528 ? 0.711 -10.945 -17.266 1 96.75 528 ASN B C 1
ATOM 8746 O O . ASN B 1 528 ? 1.414 -10.43 -18.141 1 96.75 528 ASN B O 1
ATOM 8750 N N . TYR B 1 529 ? -0.059 -10.266 -16.453 1 98.06 529 TYR B N 1
ATOM 8751 C CA . TYR B 1 529 ? 0.14 -8.836 -16.234 1 98.06 529 TYR B CA 1
ATOM 8752 C C . TYR B 1 529 ? 1.396 -8.57 -15.414 1 98.06 529 TYR B C 1
ATOM 8754 O O . TYR B 1 529 ? 1.428 -8.852 -14.211 1 98.06 529 TYR B O 1
ATOM 8762 N N . ALA B 1 530 ? 2.406 -8.023 -16 1 97.75 530 ALA B N 1
ATOM 8763 C CA . ALA B 1 530 ? 3.721 -7.941 -15.375 1 97.75 530 ALA B CA 1
ATOM 8764 C C . ALA B 1 530 ? 3.928 -6.586 -14.711 1 97.75 530 ALA B C 1
ATOM 8766 O O . ALA B 1 530 ? 5.031 -6.266 -14.266 1 97.75 530 ALA B O 1
ATOM 8767 N N . GLY B 1 531 ? 2.891 -5.797 -14.57 1 97 531 GLY B N 1
ATOM 8768 C CA . GLY B 1 531 ? 3.023 -4.457 -14.023 1 97 531 GLY B CA 1
ATOM 8769 C C . GLY B 1 531 ? 2.793 -4.398 -12.523 1 97 531 GLY B C 1
ATOM 8770 O O . GLY B 1 531 ? 2.893 -3.334 -11.914 1 97 531 GLY B O 1
ATOM 8771 N N . GLY B 1 532 ? 2.482 -5.5 -11.891 1 97.12 532 GLY B N 1
ATOM 8772 C CA . GLY B 1 532 ? 2.23 -5.52 -10.461 1 97.12 532 GLY B CA 1
ATOM 8773 C C . GLY B 1 532 ? 0.754 -5.465 -10.109 1 97.12 532 GLY B C 1
ATOM 8774 O O . GLY B 1 532 ? -0.061 -5.012 -10.922 1 97.12 532 GLY B O 1
ATOM 8775 N N . GLU B 1 533 ? 0.405 -5.848 -8.844 1 97.31 533 GLU B N 1
ATOM 8776 C CA . GLU B 1 533 ? -0.981 -5.988 -8.406 1 97.31 533 GLU B CA 1
ATOM 8777 C C . GLU B 1 533 ? -1.674 -4.629 -8.32 1 97.31 533 GLU B C 1
ATOM 8779 O O . GLU B 1 533 ? -2.826 -4.488 -8.742 1 97.31 533 GLU B O 1
ATOM 8784 N N . TYR B 1 534 ? -0.997 -3.668 -7.809 1 96.69 534 TYR B N 1
ATOM 8785 C CA . TYR B 1 534 ? -1.646 -2.396 -7.512 1 96.69 534 TYR B CA 1
ATOM 8786 C C . TYR B 1 534 ? -2.008 -1.655 -8.789 1 96.69 534 TYR B C 1
ATOM 8788 O O . TYR B 1 534 ? -3.164 -1.273 -8.992 1 96.69 534 TYR B O 1
ATOM 8796 N N . PRO B 1 535 ? -1.058 -1.437 -9.75 1 97.5 535 PRO B N 1
ATOM 8797 C CA . PRO B 1 535 ? -1.459 -0.83 -11.023 1 97.5 535 PRO B CA 1
ATOM 8798 C C . PRO B 1 535 ? -2.562 -1.615 -11.727 1 97.5 535 PRO B C 1
ATOM 8800 O O . PRO B 1 535 ? -3.463 -1.021 -12.328 1 97.5 535 PRO B O 1
ATOM 8803 N N . TYR B 1 536 ? -2.465 -2.953 -11.648 1 98.5 536 TYR B N 1
ATOM 8804 C CA . TYR B 1 536 ? -3.502 -3.789 -12.242 1 98.5 536 TYR B CA 1
ATOM 8805 C C . TYR B 1 536 ? -4.871 -3.455 -11.656 1 98.5 536 TYR B C 1
ATOM 8807 O O . TYR B 1 536 ? -5.832 -3.23 -12.398 1 98.5 536 TYR B O 1
ATOM 8815 N N . SER B 1 537 ? -4.945 -3.418 -10.32 1 98.06 537 SER B N 1
ATOM 8816 C CA . SER B 1 537 ? -6.211 -3.17 -9.633 1 98.06 537 SER B CA 1
ATOM 8817 C C . SER B 1 537 ? -6.805 -1.826 -10.047 1 98.06 537 SER B C 1
ATOM 8819 O O . SER B 1 537 ? -8.023 -1.697 -10.195 1 98.06 537 SER B O 1
ATOM 8821 N N . LYS B 1 538 ? -5.965 -0.791 -10.25 1 96.88 538 LYS B N 1
ATOM 8822 C CA . LYS B 1 538 ? -6.434 0.527 -10.672 1 96.88 538 LYS B CA 1
ATOM 8823 C C . LYS B 1 538 ? -6.965 0.495 -12.102 1 96.88 538 LYS B C 1
ATOM 8825 O O . LYS B 1 538 ? -7.992 1.107 -12.398 1 96.88 538 LYS B O 1
ATOM 8830 N N . GLU B 1 539 ? -6.262 -0.197 -12.914 1 97.69 539 GLU B N 1
ATOM 8831 C CA . GLU B 1 539 ? -6.625 -0.243 -14.328 1 97.69 539 GLU B CA 1
ATOM 8832 C C . GLU B 1 539 ? -7.969 -0.936 -14.531 1 97.69 539 GLU B C 1
ATOM 8834 O O . GLU B 1 539 ? -8.82 -0.447 -15.281 1 97.69 539 GLU B O 1
ATOM 8839 N N . ILE B 1 540 ? -8.148 -2.049 -13.883 1 98.44 540 ILE B N 1
ATOM 8840 C CA . ILE B 1 540 ? -9.398 -2.773 -14.094 1 98.44 540 ILE B CA 1
ATOM 8841 C C . ILE B 1 540 ? -10.555 -2.014 -13.453 1 98.44 540 ILE B C 1
ATOM 8843 O O . ILE B 1 540 ? -11.672 -2.023 -13.961 1 98.44 540 ILE B O 1
ATOM 8847 N N . ARG B 1 541 ? -10.289 -1.401 -12.328 1 97.62 541 ARG B N 1
ATOM 8848 C CA . ARG B 1 541 ? -11.336 -0.685 -11.617 1 97.62 541 ARG B CA 1
ATOM 8849 C C . ARG B 1 541 ? -11.883 0.469 -12.445 1 97.62 541 ARG B C 1
ATOM 8851 O O . ARG B 1 541 ? -13.078 0.771 -12.398 1 97.62 541 ARG B O 1
ATOM 8858 N N . ALA B 1 542 ? -11.07 1.109 -13.242 1 96.69 542 ALA B N 1
ATOM 8859 C CA . ALA B 1 542 ? -11.422 2.285 -14.031 1 96.69 542 ALA B CA 1
ATOM 8860 C C . ALA B 1 542 ? -12.5 1.952 -15.062 1 96.69 542 ALA B C 1
ATOM 8862 O O . ALA B 1 542 ? -13.156 2.85 -15.602 1 96.69 542 ALA B O 1
ATOM 8863 N N . VAL B 1 543 ? -12.75 0.729 -15.305 1 98 543 VAL B N 1
ATOM 8864 C CA . VAL B 1 543 ? -13.68 0.267 -16.328 1 98 543 VAL B CA 1
ATOM 8865 C C . VAL B 1 543 ? -15.109 0.379 -15.82 1 98 543 VAL B C 1
ATOM 8867 O O . VAL B 1 543 ? -16.047 0.561 -16.609 1 98 543 VAL B O 1
ATOM 8870 N N . LEU B 1 544 ? -15.352 0.217 -14.547 1 97.06 544 LEU B N 1
ATOM 8871 C CA . LEU B 1 544 ? -16.656 0.257 -13.898 1 97.06 544 LEU B CA 1
ATOM 8872 C C . LEU B 1 544 ? -17.016 1.68 -13.484 1 97.06 544 LEU B C 1
ATOM 8874 O O . LEU B 1 544 ? -16.125 2.49 -13.203 1 97.06 544 LEU B O 1
ATOM 8878 N N . PRO B 1 545 ? -18.203 2.117 -13.438 1 96.19 545 PRO B N 1
ATOM 8879 C CA . PRO B 1 545 ? -19.391 1.296 -13.688 1 96.19 545 PRO B CA 1
ATOM 8880 C C . PRO B 1 545 ? -19.891 1.405 -15.125 1 96.19 545 PRO B C 1
ATOM 8882 O O . PRO B 1 545 ? -20.969 0.904 -15.445 1 96.19 545 PRO B O 1
ATOM 8885 N N . LYS B 1 546 ? -19.141 2.059 -16.047 1 96.56 546 LYS B N 1
ATOM 8886 C CA . LYS B 1 546 ? -19.609 2.365 -17.391 1 96.56 546 LYS B CA 1
ATOM 8887 C C . LYS B 1 546 ? -19.344 1.206 -18.344 1 96.56 546 LYS B C 1
ATOM 8889 O O . LYS B 1 546 ? -19.844 1.196 -19.469 1 96.56 546 LYS B O 1
ATOM 8894 N N . PHE B 1 547 ? -18.562 0.256 -17.969 1 98.38 547 PHE B N 1
ATOM 8895 C CA . PHE B 1 547 ? -18.203 -0.918 -18.75 1 98.38 547 PHE B CA 1
ATOM 8896 C C . PHE B 1 547 ? -17.5 -0.511 -20.047 1 98.38 547 PHE B C 1
ATOM 8898 O O . PHE B 1 547 ? -17.859 -0.974 -21.125 1 98.38 547 PHE B O 1
ATOM 8905 N N . ASN B 1 548 ? -16.484 0.399 -19.828 1 98.38 548 ASN B N 1
ATOM 8906 C CA . ASN B 1 548 ? -15.664 0.78 -20.969 1 98.38 548 ASN B CA 1
ATOM 8907 C C . ASN B 1 548 ? -14.992 -0.433 -21.609 1 98.38 548 ASN B C 1
ATOM 8909 O O . ASN B 1 548 ? -14.43 -1.277 -20.906 1 98.38 548 ASN B O 1
ATOM 8913 N N . GLY B 1 549 ? -15.102 -0.579 -22.969 1 98.69 549 GLY B N 1
ATOM 8914 C CA . GLY B 1 549 ? -14.492 -1.688 -23.688 1 98.69 549 GLY B CA 1
ATOM 8915 C C . GLY B 1 549 ? -15.422 -2.869 -23.859 1 98.69 549 GLY B C 1
ATOM 8916 O O . GLY B 1 549 ? -15.031 -3.902 -24.406 1 98.69 549 GLY B O 1
ATOM 8917 N N . PHE B 1 550 ? -16.703 -2.701 -23.453 1 98.81 550 PHE B N 1
ATOM 8918 C CA . PHE B 1 550 ? -17.688 -3.768 -23.578 1 98.81 550 PHE B CA 1
ATOM 8919 C C . PHE B 1 550 ? -18.844 -3.328 -24.469 1 98.81 550 PHE B C 1
ATOM 8921 O O . PHE B 1 550 ? -19.234 -2.158 -24.453 1 98.81 550 PHE B O 1
ATOM 8928 N N . ASP B 1 551 ? -19.375 -4.273 -25.281 1 98.56 551 ASP B N 1
ATOM 8929 C CA . ASP B 1 551 ? -20.734 -4.141 -25.797 1 98.56 551 ASP B CA 1
ATOM 8930 C C . ASP B 1 551 ? -21.766 -4.52 -24.734 1 98.56 551 ASP B C 1
ATOM 8932 O O . ASP B 1 551 ? -21.656 -5.566 -24.109 1 98.56 551 ASP B O 1
ATOM 8936 N N . ILE B 1 552 ? -22.734 -3.654 -24.578 1 98.56 552 ILE B N 1
ATOM 8937 C CA . ILE B 1 552 ? -23.75 -3.854 -23.547 1 98.56 552 ILE B CA 1
ATOM 8938 C C . ILE B 1 552 ? -25.094 -4.16 -24.203 1 98.56 552 ILE B C 1
ATOM 8940 O O . ILE B 1 552 ? -25.516 -3.453 -25.109 1 98.56 552 ILE B O 1
ATOM 8944 N N . VAL B 1 553 ? -25.688 -5.219 -23.812 1 97.88 553 VAL B N 1
ATOM 8945 C CA . VAL B 1 553 ? -27.047 -5.543 -24.25 1 97.88 553 VAL B CA 1
ATOM 8946 C C . VAL B 1 553 ? -27.984 -5.477 -23.047 1 97.88 553 VAL B C 1
ATOM 8948 O O . 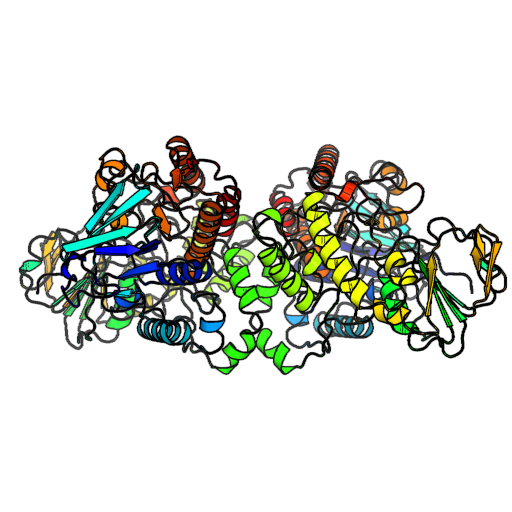VAL B 1 553 ? -27.781 -6.168 -22.047 1 97.88 553 VAL B O 1
ATOM 8951 N N . LYS B 1 554 ? -28.984 -4.672 -23.141 1 95.12 554 LYS B N 1
ATOM 8952 C CA . LYS B 1 554 ? -29.938 -4.473 -22.047 1 95.12 554 LYS B CA 1
ATOM 8953 C C . LYS B 1 554 ? -31.094 -5.465 -22.141 1 95.12 554 LYS B C 1
ATOM 8955 O O . LYS B 1 554 ? -31.281 -6.102 -23.188 1 95.12 554 LYS B O 1
ATOM 8960 N N . ARG B 1 555 ? -31.797 -5.645 -21 1 88.25 555 ARG B N 1
ATOM 8961 C CA . ARG B 1 555 ? -32.969 -6.523 -20.938 1 88.25 555 ARG B CA 1
ATOM 8962 C C . ARG B 1 555 ? -34.125 -5.941 -21.734 1 88.25 555 ARG B C 1
ATOM 8964 O O . ARG B 1 555 ? -34.281 -4.723 -21.828 1 88.25 555 ARG B O 1
#

Foldseek 3Di:
DPADFALLVLADQDDCDDLNNLEAEWAEEEEAQALLRQLLVVLCVVLVTGYAYEYLAPDHHQQLVQQDAFQAWDLAFPPLFDALPCQLPLPDDFFKRIDGSVRSVVSVVSVCVRVVRCSRYDYSWAWQAWEADVVQQWIWTATSVNGIYIHNFYEYANAFFNGADDPPFACPVLAQFAEYESRHDDPDDDQQALFFEEEEEAPQSLLRNLVRCLVHHQAYEYEYQAAFLAAAAPMDTDDPVVSNVCSVCSNVQQVCLLQAFFSGSAAADPAAQVVDDPVRNLVVLVVLRVVHGCCLQGHYHPCLQQDVVSQVSSLVSSLVVLLVLADDVVLSCRNRNPDHPAGPNLAPHYHHNRSSNSCVDPRYHYDHCNVWPFRHAHHAGTAIPVGDTDGGNYYYYHQGGQTQCVVQQSSHYAFPVGHGLVVVQLQHDFAALQFGDARHKSYGYFLGFAEQNVSHRRSSRSNLRSVLSSVQVSLCVVQQWSIKGFDPVNRVVSQVQQQVLCVSGRNLVDAYSQQRHDDPSTHRHGGYRNRGSNVSSVVSNVCPDVNPRIDIHGD/DPADFALLVLADQDDCDDLNNLEAEWAEEEEAQALLRQLLVVLCVVVVTGYAYEYLAPDHHQQLVQQDAFQAWDLAFPPLFDALPCQLPLPDDFFKRIDGSVRSVVSVVSVCVRVVRCSRYDYSWAWQAWEADVVQQWIWTATSVNGIYIHNFYEYANAFFNGADDPPFACPVLAQFAEYESRHDDPDDDQQALFFEEEEEAPQSLLRNLVRCLVHHQAYEYEYQAAFLAAAAPMDTDDPVVSNVCSVCSNVQQVCLLQAFFSGSAAADPAAQVVDDPVRNLVVLVVLRVVHGCCLQGHYHPCLQQDVVSQVSSLVSSLVVLLVLADDPVLSCRNRNPDHPAGPNLAPHYHHNRSSNSCVDPRYYYDHCNVWPFRHAHRAGTAIPVGDTDGGNYYYYHQGGQTQCVVQQSSHYAFPVGDGLVVVQLQHDFAALQFGDARHKSYGYFLGFAEQNVSHRRSSRSNLRSVLSSVAVSLCVVQQWSIKGFDPVNRVVSQVQQQVLCVSGRNLVDAYSQQRHDDPSTHRHGGYRNRGSNVSSVVSNVCPDVNPRIDIHGD

Nearest PDB structures (foldseek):
  6y48-assembly2_B  TM=9.987E-01  e=0.000E+00  Aspergillus flavus NRRL3357
  6y48-assembly4_D  TM=9.907E-01  e=0.000E+00  Aspergillus flavus NRRL3357
  5j7x-assembly1_A  TM=9.664E-01  e=1.022E-73  Aspergillus flavus
  4d03-assembly1_A  TM=9.764E-01  e=5.715E-66  Thermobifida fusca
  3up4-assembly3_A  TM=9.684E-01  e=2.076E-60  Pseudomonas putida

Secondary structure (DSSP, 8-state):
------GGGG------SGGG-SEEEEEEEEE--SHHHHHHHHHHHHTT--EEEE-SSSSS-THHHH--STT-B-SS-TTTSS---HHHHTT---SBSS-BHHHHHHHHHHHHHHH--GGGEESS--EEEEEEETTTTEEEEEETTS-EEEEEEEEE---S--SB-----TTGGG--SEEEEGGG--SSPPP-TT-EEEEE--SHHHHHHHHHHTTT-SEEEEEESS----EE----B--HHHHHHHGGGHHHHHHHHTTSTTSSS---BSS-GGGS-HHHHHHHHHHHHHH-TTHHHHSSBTTTTT-HHHHHHHHHHHHHHHHTT---HHHHHHHS-SS-SS-TTSS---EESSHHHHTTSTTEEEEE-TTS-EEEE-SSEEEETTS-EEE-SEEEE---B--SSHHHHTTTEE-TTS-BHHHHTTT----BTTTB-TT-TTEEE-S-TTSSGGGS-HHHHHHHHHHHHHHHHHHHHHHTEEEEEE-HHHHHHHHHHHHHHHHTSSGGGS-STTTT-SSTT------S-TT-HHHHHHHHHTTTTTTTTEEEEE-/------GGGG------SGGG-SEEEEEEEEE--SHHHHHHHHHHHHTT--EEEE-SSSSS-THHHH--STT-B-SS-TTTSS---HHHHTT---SBSS-BHHHHHHHHHHHHHHH--GGGEESS--EEEEEEETTTTEEEEEETTS-EEEEEEEEE---S--SB-----TTGGG--SEEEEGGG--SSPPP-TT-EEEEE--SHHHHHHHHHHTTT-SEEEEEESS----EE----B--HHHHHHHGGGHHHHHHHHTTSTTSSS---BSS-GGGS-HHHHHHHHHHHHHH-TTHHHHSSBTTTTT-HHHHHHHHHHHHHHHHTT---HHHHHHHS-SS-SS-TTSS---EESSHHHHTTSTTEEEEE-TTS-EEEE-SSEEEETTS-EEE-SEEEE---B--SSHHHHTTTEE-TTS-BHHHHTTT----BTTTB-TT-TTEEE-S-TTSSGGGS-HHHHHHHHHHHHHHHHHHHHHTTEEEEEE-HHHHHHHHHHHHHHHHTSSGGGS-STTTT-SSTT------S-TT-HHHHHHHHHTTTTTTTTEEEEE-

Organism: Aspergillus oryzae (strain ATCC 42149 / RIB 40) (NCBI:txid510516)

Radius of gyration: 33.11 Å; Cα contacts (8 Å, |Δi|>4): 2460; chains: 2; bounding box: 66×100×70 Å